Protein 2K1V (pdb70)

InterPro domains:
  IPR016179 Insulin-like [PF00049] (27-135)
  IPR016179 Insulin-like [SM00078] (26-135)
  IPR022353 Insulin, conserved site [PS00262] (121-135)
  IPR036438 Insulin-like superfamily [SSF56994] (14-135)
  IPR051777 Insulin-like_neuropeptide_ligands [PTHR20968] (1-135)

Nearest PDB structures (foldseek):
  4eww-assembly1_C  TM=5.861E-01  e=2.024E+00  Homo sapiens
  1hit-assembly1_A  TM=4.797E-01  e=1.492E+00  Homo sapiens
  2ao9-assembly1_I  TM=4.145E-01  e=7.964E+00  Bacillus cereus ATCC 14579
  2ao9-assembly1_D  TM=3.898E-01  e=8.594E+00  Bacillus cereus ATCC 14579
  4eww-assembly1_C  TM=4.796E-01  e=2.455E+00  Homo sapiens

Organism: Homo sapiens (NCBI:txid9606)

Sequence (47 aa):
RAAPYGVRLCGREFIRAVIFTCGGSRWDLQTLCCTDGCSMTDLSALCRAAPYGVRLCGREFIRAVIFTCGGSRWDLQTLCCTDGCSMTDLSALCRAAPYGVRLCGREFIRAVIFTCGGSRWDLQTLCCTDGCSMTDLSALCRAAPYGVRLCGREFIRAVIFTCGGSRWDLQTLCCTDGCSMTDLSALCRAAPYGVRLCGREFIRAVIFTCGGSRWDLQTLCCTDGCSMTDLSALCRAAPYGVRLCGREFIRAVIFTCGGSRWDLQTLCCTDGCSMTDLSALCRAAPYGVRLCGREFIRAVIFTCGGSRWDLQTLCCTDGCSMTDLSALCRAAPYGVRLCGREFIRAVIFTCGGSRWDLQTLCCTDGCSMTDLSALCRAAPYGVRLCGREFIRAVIFTCGGSRWDLQTLCCTDGCSMTDLSALCRAAPYGVRLCGREFIRAVIFTCGGSRWDLQTLCCTDGCSMTDLSALCRAAPYGVRLCGREFIRAVIFTCGGSRWDLQTLCCTDGCSMTDLSALCRAAPYGVRLCGREFIRAVIFTCGGSRWDLQTLCCTDGCSMTDLSALCRAAPYGVRLCGREFIRAVIFTCGGSRWDLQTLCCTDGCSMTDLSALCRAAPYGVRLCGREFIRAVIFTCGGSRWDLQTLCCTDGCSMTDLSALCRAAPYGVRLCGREFIRAVIFTCGGSRWDLQTLCCTDGCSMTDLSALCRAAPYGVRLCGREFIRAVIFTCGGSRWDLQTLCCTDGCSMTDLSALCRAAPYGVRLCGREFIRAVIFTCGGSRWDLQTLCCTDGCSMTDLSALCRAAPYGVRLCGREFIRAVIFTCGGSRWDLQTLCCTDGCSMTDLSALCRAAPYGVRLCGREFIRAVIFTCGGSRWDLQTLCCTDGCSMTDLSALCRAAPYGVRLCGREFIRAVIFTCGGSRWDLQTLCCTDGCSMTDLSALC

GO terms:
  GO:0005576 extracellular region (C, TAS)
  GO:0005515 protein binding (F, IPI)

Secondary structure (DSSP, 8-state):
--SHHHHHT-B-HHHHTTT-/--SS--B---HHHHHHHHHHHHTSS--

Foldseek 3Di:
DPDPDDDDADDPRVVVVVCVVVVHDDD/DAVVCCVPPRHDPVNVVVVD

Solvent-accessible surface area: 3229 Å² total

Structure (mmCIF, N/CA/C/O backbone):
data_2K1V
#
_entry.id   2K1V
#
_cell.length_a   1.000
_cell.length_b   1.000
_cell.length_c   1.000
_cell.angle_alpha   90.00
_cell.angle_beta   90.00
_cell.angle_gamma   90.00
#
_symmetry.space_group_name_H-M   'P 1'
#
loop_
_entity.id
_entity.type
_entity.pdbx_description
1 polymer Relaxin-3
2 polymer 'Insulin-like peptide INSL5'
#
loop_
_atom_site.group_PDB
_atom_site.id
_atom_site.type_symbol
_atom_site.label_atom_id
_atom_site.label_alt_id
_atom_site.label_comp_id
_atom_site.label_asym_id
_atom_site.label_entity_id
_atom_site.label_seq_id
_atom_site.pdbx_PDB_ins_code
_atom_site.Cartn_x
_atom_site.Cartn_y
_atom_site.Cartn_z
_atom_site.occupancy
_atom_site.B_iso_or_equiv
_atom_site.auth_seq_id
_atom_site.auth_comp_id
_atom_site.auth_asym_id
_atom_site.auth_atom_id
_atom_site.pdbx_PDB_model_num
ATOM 1 N N . ARG A 1 1 ? 1.216 -5.963 -6.768 1.00 0.00 1 ARG B N 1
ATOM 2 C CA . ARG A 1 1 ? 1.230 -7.419 -6.504 1.00 0.00 1 ARG B CA 1
ATOM 3 C C . ARG A 1 1 ? 2.496 -8.075 -7.045 1.00 0.00 1 ARG B C 1
ATOM 4 O O . ARG A 1 1 ? 2.431 -9.123 -7.689 1.00 0.00 1 ARG B O 1
ATOM 27 N N . ALA A 1 2 ? 3.645 -7.468 -6.775 1.00 0.00 2 ALA B N 1
ATOM 28 C CA . ALA A 1 2 ? 4.914 -8.014 -7.228 1.00 0.00 2 ALA B CA 1
ATOM 29 C C . ALA A 1 2 ? 5.405 -9.076 -6.254 1.00 0.00 2 ALA B C 1
ATOM 30 O O . ALA A 1 2 ? 5.840 -10.155 -6.654 1.00 0.00 2 ALA B O 1
ATOM 37 N N . ALA A 1 3 ? 5.324 -8.759 -4.969 1.00 0.00 3 ALA B N 1
ATOM 38 C CA . ALA A 1 3 ? 5.748 -9.679 -3.927 1.00 0.00 3 ALA B CA 1
ATOM 39 C C . ALA A 1 3 ? 4.633 -10.665 -3.582 1.00 0.00 3 ALA B C 1
ATOM 40 O O . ALA A 1 3 ? 3.449 -10.318 -3.619 1.00 0.00 3 ALA B O 1
ATOM 47 N N . PRO A 1 4 ? 4.999 -11.918 -3.257 1.00 0.00 4 PRO B N 1
ATOM 48 C CA . PRO A 1 4 ? 4.035 -12.975 -2.916 1.00 0.00 4 PRO B CA 1
ATOM 49 C C . PRO A 1 4 ? 3.102 -12.585 -1.770 1.00 0.00 4 PRO B C 1
ATOM 50 O O . PRO A 1 4 ? 1.897 -12.835 -1.821 1.00 0.00 4 PRO B O 1
ATOM 61 N N . TYR A 1 5 ? 3.666 -11.977 -0.738 1.00 0.00 5 TYR B N 1
ATOM 62 C CA . TYR A 1 5 ? 2.886 -11.556 0.420 1.00 0.00 5 TYR B CA 1
ATOM 63 C C . TYR A 1 5 ? 2.003 -10.362 0.059 1.00 0.00 5 TYR B C 1
ATOM 64 O O . TYR A 1 5 ? 2.382 -9.522 -0.760 1.00 0.00 5 TYR B O 1
ATOM 82 N N . GLY A 1 6 ? 0.831 -10.292 0.669 1.00 0.00 6 GLY B N 1
ATOM 83 C CA . GLY A 1 6 ? -0.085 -9.203 0.402 1.00 0.00 6 GLY B CA 1
ATOM 84 C C . GLY A 1 6 ? -0.962 -8.912 1.598 1.00 0.00 6 GLY B C 1
ATOM 85 O O . GLY A 1 6 ? -1.355 -9.830 2.316 1.00 0.00 6 GLY B O 1
ATOM 89 N N . VAL A 1 7 ? -1.254 -7.642 1.825 1.00 0.00 7 VAL B N 1
ATOM 90 C CA . VAL A 1 7 ? -2.080 -7.241 2.952 1.00 0.00 7 VAL B CA 1
ATOM 91 C C . VAL A 1 7 ? -3.245 -6.374 2.486 1.00 0.00 7 VAL B C 1
ATOM 92 O O . VAL A 1 7 ? -3.098 -5.557 1.575 1.00 0.00 7 VAL B O 1
ATOM 105 N N . ARG A 1 8 ? -4.397 -6.569 3.110 1.00 0.0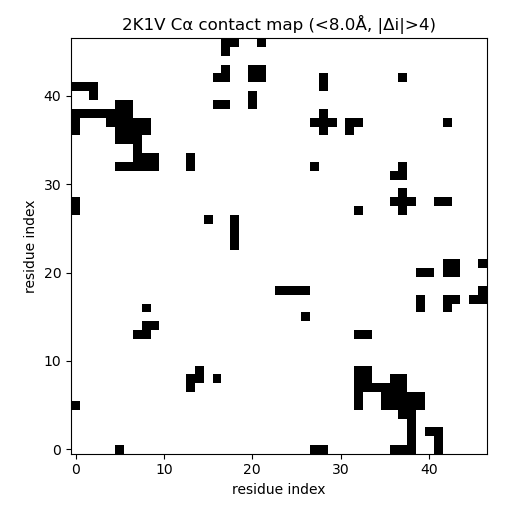0 8 ARG B N 1
ATOM 106 C CA . ARG A 1 8 ? -5.595 -5.812 2.771 1.00 0.00 8 ARG B CA 1
ATOM 107 C C . ARG A 1 8 ? -5.471 -4.384 3.277 1.00 0.00 8 ARG B C 1
ATOM 108 O O . ARG A 1 8 ? -5.440 -4.149 4.485 1.00 0.00 8 ARG B O 1
ATOM 129 N N . LEU A 1 9 ? -5.403 -3.437 2.360 1.00 0.00 9 LEU B N 1
ATOM 130 C CA . LEU A 1 9 ? -5.283 -2.034 2.724 1.00 0.00 9 LEU B CA 1
ATOM 131 C C . LEU A 1 9 ? -6.357 -1.225 2.016 1.00 0.00 9 LEU B C 1
ATOM 132 O O . LEU A 1 9 ? -6.566 -1.377 0.812 1.00 0.00 9 LEU B O 1
ATOM 148 N N . CYS A 1 10 ? -7.046 -0.375 2.762 1.00 0.00 10 CYS B N 1
ATOM 149 C CA . CYS A 1 10 ? -8.109 0.439 2.196 1.00 0.00 10 CYS B CA 1
ATOM 150 C C . CYS A 1 10 ? -8.116 1.836 2.812 1.00 0.00 10 CYS B C 1
ATOM 151 O O . CYS A 1 10 ? -7.710 2.020 3.960 1.00 0.00 10 CYS B O 1
ATOM 158 N N . GLY A 1 11 ? -8.588 2.807 2.038 1.00 0.00 11 GLY B N 1
ATOM 159 C CA . GLY A 1 11 ? -8.677 4.182 2.497 1.00 0.00 11 GLY B CA 1
ATOM 160 C C . GLY A 1 11 ? -7.387 4.746 3.066 1.00 0.00 11 GLY B C 1
ATOM 161 O O . GLY A 1 11 ? -6.315 4.612 2.472 1.00 0.00 11 GLY B O 1
ATOM 165 N N . ARG A 1 12 ? -7.512 5.389 4.221 1.00 0.00 12 ARG B N 1
ATOM 166 C CA . ARG A 1 12 ? -6.378 6.009 4.901 1.00 0.00 12 ARG B CA 1
ATOM 167 C C . ARG A 1 12 ? -5.395 4.961 5.399 1.00 0.00 12 ARG B C 1
ATOM 168 O O . ARG A 1 12 ? -4.195 5.223 5.484 1.00 0.00 12 ARG B O 1
ATOM 189 N N . GLU A 1 13 ? -5.903 3.782 5.728 1.00 0.00 13 GLU B N 1
ATOM 190 C CA . GLU A 1 13 ? -5.073 2.698 6.219 1.00 0.00 13 GLU B CA 1
ATOM 191 C C . GLU A 1 13 ? -4.099 2.280 5.131 1.00 0.00 13 GLU B C 1
ATOM 192 O O . GLU A 1 13 ? -2.916 2.045 5.384 1.00 0.00 13 GLU B O 1
ATOM 204 N N . PHE A 1 14 ? -4.613 2.235 3.911 1.00 0.00 14 PHE B N 1
ATOM 205 C CA . PHE A 1 14 ? -3.820 1.892 2.746 1.00 0.00 14 PHE B CA 1
ATOM 206 C C . PHE A 1 14 ? -2.694 2.902 2.565 1.00 0.00 14 PHE B C 1
ATOM 207 O O . PHE A 1 14 ? -1.524 2.537 2.448 1.00 0.00 14 PHE B O 1
ATOM 224 N N . ILE A 1 15 ? -3.065 4.174 2.549 1.00 0.00 15 ILE B N 1
ATOM 225 C CA . ILE A 1 15 ? -2.108 5.256 2.378 1.00 0.00 15 ILE B CA 1
ATOM 226 C C . ILE A 1 15 ? -1.088 5.280 3.514 1.00 0.00 15 ILE B C 1
ATOM 227 O O . ILE A 1 15 ? 0.102 5.508 3.287 1.00 0.00 15 ILE B O 1
ATOM 243 N N . ARG A 1 16 ? -1.548 5.032 4.736 1.00 0.00 16 ARG B N 1
ATOM 244 C CA . ARG A 1 16 ? -0.654 5.024 5.883 1.00 0.00 16 ARG B CA 1
ATOM 245 C C . ARG A 1 16 ? 0.377 3.911 5.771 1.00 0.00 16 ARG B C 1
ATOM 246 O O . ARG A 1 16 ? 1.538 4.112 6.107 1.00 0.00 16 ARG B O 1
ATOM 267 N N . ALA A 1 17 ? -0.040 2.751 5.281 1.00 0.00 17 ALA B N 1
ATOM 268 C CA . ALA A 1 17 ? 0.871 1.622 5.111 1.00 0.00 17 ALA B CA 1
ATOM 269 C C . ALA A 1 17 ? 1.949 1.949 4.079 1.00 0.00 17 ALA B C 1
ATOM 270 O O . ALA A 1 17 ? 3.103 1.537 4.219 1.00 0.00 17 ALA B O 1
ATOM 277 N N . VAL A 1 18 ? 1.572 2.715 3.059 1.00 0.00 18 VAL B N 1
ATOM 278 C CA . VAL A 1 18 ? 2.507 3.125 2.018 1.00 0.00 18 VAL B CA 1
ATOM 279 C C . VAL A 1 18 ? 3.558 4.031 2.625 1.00 0.00 18 VAL B C 1
ATOM 280 O O . VAL A 1 18 ? 4.754 3.885 2.380 1.00 0.00 18 VAL B O 1
ATOM 293 N N . ILE A 1 19 ? 3.089 4.960 3.437 1.00 0.00 19 ILE B N 1
ATOM 294 C CA . ILE A 1 19 ? 3.966 5.903 4.108 1.00 0.00 19 ILE B CA 1
ATOM 295 C C . ILE A 1 19 ? 4.792 5.193 5.172 1.00 0.00 19 ILE B C 1
ATOM 296 O O . ILE A 1 19 ? 5.958 5.524 5.389 1.00 0.00 19 ILE B O 1
ATOM 312 N N . PHE A 1 20 ? 4.191 4.188 5.797 1.00 0.00 20 PHE B N 1
ATOM 313 C CA . PHE A 1 20 ? 4.876 3.385 6.801 1.00 0.00 20 PHE B CA 1
ATOM 314 C C . PHE A 1 20 ? 6.093 2.741 6.160 1.00 0.00 20 PHE B C 1
ATOM 315 O O . PHE A 1 20 ? 7.198 2.789 6.699 1.00 0.00 20 PHE B O 1
ATOM 332 N N . THR A 1 21 ? 5.871 2.173 4.982 1.00 0.00 21 THR B N 1
ATOM 333 C CA . THR A 1 21 ? 6.927 1.539 4.214 1.00 0.00 21 THR B CA 1
ATOM 334 C C . THR A 1 21 ? 7.918 2.596 3.720 1.00 0.00 21 THR B C 1
ATOM 335 O O . THR A 1 21 ? 9.123 2.361 3.654 1.00 0.00 21 THR B O 1
ATOM 346 N N . CYS A 1 22 ? 7.381 3.767 3.387 1.00 0.00 22 CYS B N 1
ATOM 347 C CA . CYS A 1 22 ? 8.176 4.892 2.906 1.00 0.00 22 CYS B CA 1
ATOM 348 C C . CYS A 1 22 ? 9.133 5.380 3.993 1.00 0.00 22 CYS B C 1
ATOM 349 O O . CYS A 1 22 ? 10.175 5.966 3.706 1.00 0.00 22 CYS B O 1
ATOM 356 N N . GLY A 1 23 ? 8.762 5.135 5.245 1.00 0.00 23 GLY B N 1
ATOM 357 C CA . GLY A 1 23 ? 9.581 5.548 6.366 1.00 0.00 23 GLY B CA 1
ATOM 358 C C . GLY A 1 23 ? 9.212 6.926 6.880 1.00 0.00 23 GLY B C 1
ATOM 359 O O . GLY A 1 23 ? 10.068 7.661 7.366 1.00 0.00 23 GLY B O 1
ATOM 363 N N . GLY A 1 24 ? 7.926 7.267 6.786 1.00 0.00 24 GLY B N 1
ATOM 364 C CA . GLY A 1 24 ? 7.458 8.561 7.261 1.00 0.00 24 GLY B CA 1
ATOM 365 C C . GLY A 1 24 ? 8.081 9.721 6.507 1.00 0.00 24 GLY B C 1
ATOM 366 O O . GLY A 1 24 ? 8.694 10.599 7.107 1.00 0.00 24 GLY B O 1
ATOM 370 N N . SER A 1 25 ? 7.931 9.708 5.190 1.00 0.00 25 SER B N 1
ATOM 371 C CA . SER A 1 25 ? 8.493 10.747 4.336 1.00 0.00 25 SER B CA 1
ATOM 372 C C . SER A 1 25 ? 7.957 12.140 4.684 1.00 0.00 25 SER B C 1
ATOM 373 O O . SER A 1 25 ? 8.733 13.081 4.854 1.00 0.00 25 SER B O 1
ATOM 381 N N . ARG A 1 26 ? 6.634 12.271 4.777 1.00 0.00 26 ARG B N 1
ATOM 382 C CA . ARG A 1 26 ? 6.012 13.560 5.093 1.00 0.00 26 ARG B CA 1
ATOM 383 C C . ARG A 1 26 ? 4.506 13.423 5.291 1.00 0.00 26 ARG B C 1
ATOM 384 O O . ARG A 1 26 ? 3.722 14.197 4.733 1.00 0.00 26 ARG B O 1
ATOM 405 N N . TRP A 1 27 ? 4.100 12.451 6.083 1.00 0.00 27 TRP B N 1
ATOM 406 C CA . TRP A 1 27 ? 2.685 12.231 6.349 1.00 0.00 27 TRP B CA 1
ATOM 407 C C . TRP A 1 27 ? 2.471 11.938 7.825 1.00 0.00 27 TRP B C 1
ATOM 408 O O . TRP A 1 27 ? 1.557 12.534 8.427 1.00 0.00 27 TRP B O 1
ATOM 444 N N . ASP B 2 2 ? -3.477 -2.761 -9.608 1.00 0.00 5 ASP A N 1
ATOM 445 C CA . ASP B 2 2 ? -3.270 -3.896 -8.726 1.00 0.00 5 ASP A CA 1
ATOM 446 C C . ASP B 2 2 ? -2.648 -3.441 -7.407 1.00 0.00 5 ASP A C 1
ATOM 447 O O . ASP B 2 2 ? -2.887 -4.028 -6.353 1.00 0.00 5 ASP A O 1
ATOM 456 N N . LEU B 2 3 ? -1.843 -2.395 -7.480 1.00 0.00 6 LEU A N 1
ATOM 457 C CA . LEU B 2 3 ? -1.172 -1.858 -6.308 1.00 0.00 6 LEU A CA 1
ATOM 458 C C . LEU B 2 3 ? -2.144 -1.110 -5.391 1.00 0.00 6 LEU A C 1
ATOM 459 O O . LEU B 2 3 ? -2.195 -1.372 -4.195 1.00 0.00 6 LEU A O 1
ATOM 475 N N . GLN B 2 4 ? -2.897 -0.172 -5.947 1.00 0.00 7 GLN A N 1
ATOM 476 C CA . GLN B 2 4 ? -3.841 0.613 -5.152 1.00 0.00 7 GLN A CA 1
ATOM 477 C C . GLN B 2 4 ? -5.223 -0.038 -5.093 1.00 0.00 7 GLN A C 1
ATOM 478 O O . GLN B 2 4 ? -5.715 -0.402 -4.027 1.00 0.00 7 GLN A O 1
ATOM 492 N N . THR B 2 5 ? -5.835 -0.151 -6.258 1.00 0.00 8 THR A N 1
ATOM 493 C CA . THR B 2 5 ? -7.169 -0.714 -6.418 1.00 0.00 8 THR A CA 1
ATOM 494 C C . THR B 2 5 ? -7.304 -2.133 -5.851 1.00 0.00 8 THR A C 1
ATOM 495 O O . THR B 2 5 ? -8.166 -2.404 -5.013 1.00 0.00 8 THR A O 1
ATOM 506 N N . LEU B 2 6 ? -6.472 -3.037 -6.342 1.00 0.00 9 LEU A N 1
ATOM 507 C CA . LEU B 2 6 ? -6.515 -4.436 -5.936 1.00 0.00 9 LEU A CA 1
ATOM 508 C C . LEU B 2 6 ? -6.060 -4.651 -4.494 1.00 0.00 9 LEU A C 1
ATOM 509 O O . LEU B 2 6 ? -6.291 -5.714 -3.930 1.00 0.00 9 LEU A O 1
ATOM 525 N N . CYS B 2 7 ? -5.418 -3.660 -3.899 1.00 0.00 10 CYS A N 1
ATOM 526 C CA . CYS B 2 7 ? -4.943 -3.796 -2.523 1.00 0.00 10 CYS A CA 1
ATOM 527 C C . CYS B 2 7 ? -6.104 -3.957 -1.545 1.00 0.00 10 CYS A C 1
ATOM 528 O O . CYS B 2 7 ? -6.021 -4.720 -0.580 1.00 0.00 10 CYS A O 1
ATOM 535 N N . CYS B 2 8 ? -7.183 -3.233 -1.789 1.00 0.00 11 CYS A N 1
ATOM 536 C CA . CYS B 2 8 ? -8.345 -3.298 -0.919 1.00 0.00 11 CYS A CA 1
ATOM 537 C C . CYS B 2 8 ? -9.118 -4.598 -1.144 1.00 0.00 11 CYS A C 1
ATOM 538 O O . CYS B 2 8 ? -9.728 -5.137 -0.221 1.00 0.00 11 CYS A O 1
ATOM 545 N N . THR B 2 9 ? -9.096 -5.093 -2.375 1.00 0.00 12 THR A N 1
ATOM 546 C CA . THR B 2 9 ? -9.803 -6.321 -2.719 1.00 0.00 12 THR A CA 1
ATOM 547 C C . THR B 2 9 ? -8.990 -7.574 -2.374 1.00 0.00 12 THR A C 1
ATOM 548 O O . THR B 2 9 ? -9.452 -8.436 -1.628 1.00 0.00 12 THR A O 1
ATOM 559 N N . ASP B 2 10 ? -7.789 -7.668 -2.931 1.00 0.00 13 ASP A N 1
ATOM 560 C CA . ASP B 2 10 ? -6.911 -8.814 -2.709 1.00 0.00 13 ASP A CA 1
ATOM 561 C C . ASP B 2 10 ? -5.796 -8.477 -1.721 1.00 0.00 13 ASP A C 1
ATOM 562 O O . ASP B 2 10 ? -5.681 -9.101 -0.665 1.00 0.00 13 ASP A O 1
ATOM 571 N N . GLY B 2 11 ? -4.981 -7.488 -2.056 1.00 0.00 14 GLY A N 1
ATOM 572 C CA . GLY B 2 11 ? -3.902 -7.104 -1.173 1.00 0.00 14 GLY A CA 1
ATOM 573 C C . GLY B 2 11 ? -2.664 -6.663 -1.922 1.00 0.00 14 GLY A C 1
ATOM 574 O O . GLY B 2 11 ? -2.317 -7.230 -2.957 1.00 0.00 14 GLY A O 1
ATOM 578 N N . CYS B 2 12 ? -1.991 -5.655 -1.402 1.00 0.00 15 CYS A N 1
ATOM 579 C CA . CYS B 2 12 ? -0.783 -5.148 -2.026 1.00 0.00 15 CYS A CA 1
ATOM 580 C C . CYS B 2 12 ? 0.401 -5.325 -1.095 1.00 0.00 15 CYS A C 1
ATOM 581 O O . CYS B 2 12 ? 0.270 -5.236 0.126 1.00 0.00 15 CYS A O 1
ATOM 588 N N . SER B 2 13 ? 1.552 -5.600 -1.676 1.00 0.00 16 SER A N 1
ATOM 589 C CA . SER B 2 13 ? 2.762 -5.804 -0.914 1.00 0.00 16 SER A CA 1
ATOM 590 C C . SER B 2 13 ? 3.338 -4.462 -0.473 1.00 0.00 16 SER A C 1
ATOM 591 O O . SER B 2 13 ? 3.292 -3.488 -1.225 1.00 0.00 16 SER A O 1
ATOM 599 N N . MET B 2 14 ? 3.879 -4.413 0.742 1.00 0.00 17 MET A N 1
ATOM 600 C CA . MET B 2 14 ? 4.465 -3.183 1.271 1.00 0.00 17 MET A CA 1
ATOM 601 C C . MET B 2 14 ? 5.594 -2.706 0.365 1.00 0.00 17 MET A C 1
ATOM 602 O O . MET B 2 14 ? 5.734 -1.514 0.109 1.00 0.00 17 MET A O 1
ATOM 616 N N . THR B 2 15 ? 6.377 -3.653 -0.138 1.00 0.00 18 THR A N 1
ATOM 617 C CA . THR B 2 15 ? 7.480 -3.346 -1.038 1.00 0.00 18 THR A CA 1
ATOM 618 C C . THR B 2 15 ? 6.970 -2.599 -2.275 1.00 0.00 18 THR A C 1
ATOM 619 O O . THR B 2 15 ? 7.595 -1.641 -2.736 1.00 0.00 18 THR A O 1
ATOM 630 N N . ASP B 2 16 ? 5.825 -3.042 -2.786 1.00 0.00 19 ASP A N 1
ATOM 631 C CA . ASP B 2 16 ? 5.198 -2.432 -3.956 1.00 0.00 19 ASP A CA 1
ATOM 632 C C . ASP B 2 16 ? 4.798 -0.988 -3.665 1.00 0.00 19 ASP A C 1
ATOM 633 O O . ASP B 2 16 ? 4.919 -0.109 -4.519 1.00 0.00 19 ASP A O 1
ATOM 642 N N . LEU B 2 17 ? 4.301 -0.768 -2.451 1.00 0.00 20 LEU A N 1
ATOM 643 C CA . LEU B 2 17 ? 3.842 0.547 -2.000 1.00 0.00 20 LEU A CA 1
ATOM 644 C C . LEU B 2 17 ? 4.912 1.625 -2.153 1.00 0.00 20 LEU A C 1
ATOM 645 O O . LEU B 2 17 ? 4.591 2.795 -2.372 1.00 0.00 20 LEU A O 1
ATOM 661 N N . SER B 2 18 ? 6.171 1.230 -2.024 1.00 0.00 21 SER A N 1
ATOM 662 C CA . SER B 2 18 ? 7.295 2.155 -2.133 1.00 0.00 21 SER A CA 1
ATOM 663 C C . SER B 2 18 ? 7.231 2.981 -3.421 1.00 0.00 21 SER A C 1
ATOM 664 O O . SER B 2 18 ? 7.648 4.138 -3.444 1.00 0.00 21 SER A O 1
ATOM 672 N N . ALA B 2 19 ? 6.708 2.375 -4.485 1.00 0.00 22 ALA A N 1
ATOM 673 C CA . ALA B 2 19 ? 6.591 3.044 -5.777 1.00 0.00 22 ALA A CA 1
ATOM 67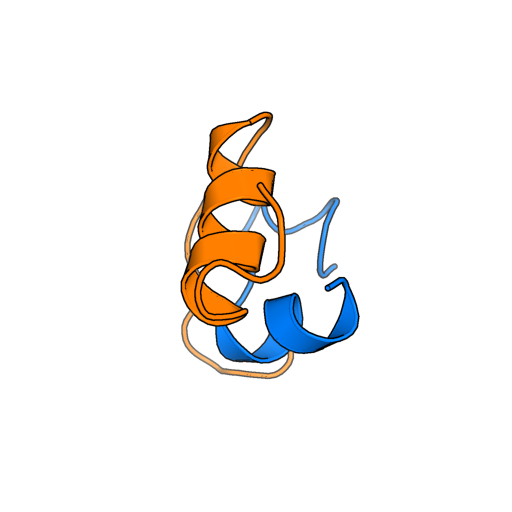4 C C . ALA B 2 19 ? 5.640 4.240 -5.723 1.00 0.00 22 ALA A C 1
ATOM 675 O O . ALA B 2 19 ? 5.873 5.253 -6.380 1.00 0.00 22 ALA A O 1
ATOM 682 N N . LEU B 2 20 ? 4.567 4.115 -4.949 1.00 0.00 23 LEU A N 1
ATOM 683 C CA . LEU B 2 20 ? 3.582 5.187 -4.824 1.00 0.00 23 LEU A CA 1
ATOM 684 C C . LEU B 2 20 ? 4.152 6.388 -4.077 1.00 0.00 23 LEU A C 1
ATOM 685 O O . LEU B 2 20 ? 3.893 7.533 -4.438 1.00 0.00 23 LEU A O 1
ATOM 701 N N . CYS B 2 21 ? 4.922 6.122 -3.034 1.00 0.00 24 CYS A N 1
ATOM 702 C CA . CYS B 2 21 ? 5.522 7.191 -2.241 1.00 0.00 24 CYS A CA 1
ATOM 703 C C . CYS B 2 21 ? 6.795 7.707 -2.912 1.00 0.00 24 CYS A C 1
ATOM 704 O O . CYS B 2 21 ? 7.304 8.774 -2.567 1.00 0.00 24 CYS A O 1
ATOM 714 N N . ARG A 1 1 ? 1.609 -4.948 -8.071 1.00 0.00 1 ARG B N 2
ATOM 715 C CA . ARG A 1 1 ? 2.118 -5.909 -7.075 1.00 0.00 1 ARG B CA 2
ATOM 716 C C . ARG A 1 1 ? 3.442 -6.491 -7.546 1.00 0.00 1 ARG B C 2
ATOM 717 O O . ARG A 1 1 ? 3.538 -6.992 -8.664 1.00 0.00 1 ARG B O 2
ATOM 740 N N . ALA A 1 2 ? 4.459 -6.422 -6.698 1.00 0.00 2 ALA B N 2
ATOM 741 C CA . ALA A 1 2 ? 5.771 -6.951 -7.036 1.00 0.00 2 ALA B CA 2
ATOM 742 C C . ALA A 1 2 ? 6.005 -8.264 -6.305 1.00 0.00 2 ALA B C 2
ATOM 743 O O . ALA A 1 2 ? 6.360 -9.274 -6.908 1.00 0.00 2 ALA B O 2
ATOM 750 N N . ALA A 1 3 ? 5.776 -8.242 -5.001 1.00 0.00 3 ALA B N 2
ATOM 751 C CA . ALA A 1 3 ? 5.932 -9.432 -4.180 1.00 0.00 3 ALA B CA 2
ATOM 752 C C . ALA A 1 3 ? 4.598 -10.168 -4.095 1.00 0.00 3 ALA B C 2
ATOM 753 O O . ALA A 1 3 ? 3.547 -9.543 -4.220 1.00 0.00 3 ALA B O 2
ATOM 760 N N . PRO A 1 4 ? 4.623 -11.506 -3.907 1.00 0.00 4 PRO B N 2
ATOM 761 C CA . PRO A 1 4 ? 3.423 -12.346 -3.834 1.00 0.00 4 PRO B CA 2
ATOM 762 C C . PRO A 1 4 ? 2.224 -11.707 -3.160 1.00 0.00 4 PRO B C 2
ATOM 763 O O . PRO A 1 4 ? 1.171 -11.542 -3.782 1.00 0.00 4 PRO B O 2
ATOM 774 N N . TYR A 1 5 ? 2.375 -11.378 -1.885 1.00 0.00 5 TYR B N 2
ATOM 775 C CA . TYR A 1 5 ? 1.289 -10.798 -1.124 1.00 0.00 5 TYR B CA 2
ATOM 776 C C . TYR A 1 5 ? 1.757 -10.412 0.275 1.00 0.00 5 TYR B C 2
ATOM 777 O O . TYR A 1 5 ? 2.657 -11.041 0.829 1.00 0.00 5 TYR B O 2
ATOM 795 N N . GLY A 1 6 ? 1.140 -9.379 0.835 1.00 0.00 6 GLY B N 2
ATOM 796 C CA . GLY A 1 6 ? 1.490 -8.927 2.161 1.00 0.00 6 GLY B CA 2
ATOM 797 C C . GLY A 1 6 ? 0.270 -8.741 3.045 1.00 0.00 6 GLY B C 2
ATOM 798 O O . GLY A 1 6 ? 0.170 -9.361 4.101 1.00 0.00 6 GLY B O 2
ATOM 802 N N . VAL A 1 7 ? -0.660 -7.881 2.622 1.00 0.00 7 VAL B N 2
ATOM 803 C CA . VAL A 1 7 ? -1.868 -7.620 3.407 1.00 0.00 7 VAL B CA 2
ATOM 804 C C . VAL A 1 7 ? -2.849 -6.714 2.646 1.00 0.00 7 VAL B C 2
ATOM 805 O O . VAL A 1 7 ? -2.450 -5.964 1.751 1.00 0.00 7 VAL B O 2
ATOM 818 N N . ARG A 1 8 ? -4.129 -6.785 3.021 1.00 0.00 8 ARG B N 2
ATOM 819 C CA . ARG A 1 8 ? -5.167 -5.953 2.413 1.00 0.00 8 ARG B CA 2
ATOM 820 C C . ARG A 1 8 ? -5.176 -4.595 3.094 1.00 0.00 8 ARG B C 2
ATOM 821 O O . ARG A 1 8 ? -5.196 -4.520 4.321 1.00 0.00 8 ARG B O 2
ATOM 842 N N . LEU A 1 9 ? -5.160 -3.531 2.310 1.00 0.00 9 LEU B N 2
ATOM 843 C CA . LEU A 1 9 ? -5.156 -2.183 2.861 1.00 0.00 9 LEU B CA 2
ATOM 844 C C . LEU A 1 9 ? -6.121 -1.293 2.087 1.00 0.00 9 LEU B C 2
ATOM 845 O O . LEU A 1 9 ? -6.177 -1.350 0.860 1.00 0.00 9 LEU B O 2
ATOM 861 N N . CYS A 1 10 ? -6.891 -0.483 2.806 1.00 0.00 10 CYS B N 2
ATOM 862 C CA . CYS A 1 10 ? -7.865 0.397 2.172 1.00 0.00 10 CYS B CA 2
ATOM 863 C C . CYS A 1 10 ? -7.889 1.776 2.831 1.00 0.00 10 CYS B C 2
ATOM 864 O O . CYS A 1 10 ? -7.317 1.979 3.905 1.00 0.00 10 CYS B O 2
ATOM 871 N N . GLY A 1 11 ? -8.567 2.711 2.170 1.00 0.00 11 GLY B N 2
ATOM 872 C CA . GLY A 1 11 ? -8.699 4.069 2.673 1.00 0.00 11 GLY B CA 2
ATOM 873 C C . GLY A 1 11 ? -7.382 4.727 3.033 1.00 0.00 11 GLY B C 2
ATOM 874 O O . GLY A 1 11 ? -6.348 4.473 2.406 1.00 0.00 11 GLY B O 2
ATOM 878 N N . ARG A 1 12 ? -7.422 5.572 4.057 1.00 0.00 12 ARG B N 2
ATOM 879 C CA . ARG A 1 12 ? -6.234 6.274 4.512 1.00 0.00 12 ARG B CA 2
ATOM 880 C C . ARG A 1 12 ? -5.264 5.322 5.199 1.00 0.00 12 ARG B C 2
ATOM 881 O O . ARG A 1 12 ? -4.101 5.665 5.408 1.00 0.00 12 ARG B O 2
ATOM 902 N N . GLU A 1 13 ? -5.729 4.112 5.512 1.00 0.00 13 GLU B N 2
ATOM 903 C CA . GLU A 1 13 ? -4.874 3.113 6.133 1.00 0.00 13 GLU B CA 2
ATOM 904 C C . GLU A 1 13 ? -3.837 2.686 5.114 1.00 0.00 13 GLU B C 2
ATOM 905 O O . GLU A 1 13 ? -2.642 2.626 5.401 1.00 0.00 13 GLU B O 2
ATOM 917 N N . PHE A 1 14 ? -4.319 2.429 3.902 1.00 0.00 14 PHE B N 2
ATOM 918 C CA . PHE A 1 14 ? -3.463 2.044 2.798 1.00 0.00 14 PHE B CA 2
ATOM 919 C C . PHE A 1 14 ? -2.480 3.163 2.507 1.00 0.00 14 PHE B C 2
ATOM 920 O O . PHE A 1 14 ? -1.278 2.932 2.386 1.00 0.00 14 PHE B O 2
ATOM 937 N N . ILE A 1 15 ? -3.004 4.380 2.413 1.00 0.00 15 ILE B N 2
ATOM 938 C CA . ILE A 1 15 ? -2.175 5.548 2.148 1.00 0.00 15 ILE B CA 2
ATOM 939 C C . ILE A 1 15 ? -1.100 5.707 3.223 1.00 0.00 15 ILE B C 2
ATOM 940 O O . ILE A 1 15 ? 0.068 5.906 2.907 1.00 0.00 15 ILE B O 2
ATOM 956 N N . ARG A 1 16 ? -1.489 5.603 4.490 1.00 0.00 16 ARG B N 2
ATOM 957 C CA . ARG A 1 16 ? -0.530 5.740 5.583 1.00 0.00 16 ARG B CA 2
ATOM 958 C C . ARG A 1 16 ? 0.510 4.629 5.522 1.00 0.00 16 ARG B C 2
ATOM 959 O O . ARG A 1 16 ? 1.692 4.862 5.765 1.00 0.00 16 ARG B O 2
ATOM 980 N N . ALA A 1 17 ? 0.063 3.424 5.189 1.00 0.00 17 ALA B N 2
ATOM 981 C CA . ALA A 1 17 ? 0.954 2.273 5.080 1.00 0.00 17 ALA B CA 2
ATOM 982 C C . ALA A 1 17 ? 1.996 2.497 3.988 1.00 0.00 17 ALA B C 2
ATOM 983 O O . ALA A 1 17 ? 3.142 2.065 4.116 1.00 0.00 17 ALA B O 2
ATOM 990 N N . VAL A 1 18 ? 1.603 3.208 2.931 1.00 0.00 18 VAL B N 2
ATOM 991 C CA . VAL A 1 18 ? 2.514 3.529 1.839 1.00 0.00 18 VAL B CA 2
ATOM 992 C C . VAL A 1 18 ? 3.627 4.396 2.390 1.00 0.00 18 VAL B C 2
ATOM 993 O O . VAL A 1 18 ? 4.809 4.196 2.103 1.00 0.00 18 VAL B O 2
ATOM 1006 N N . ILE A 1 19 ? 3.222 5.342 3.219 1.00 0.00 19 ILE B N 2
ATOM 1007 C CA . ILE A 1 19 ? 4.143 6.249 3.876 1.00 0.00 19 ILE B CA 2
ATOM 1008 C C . ILE A 1 19 ? 5.039 5.464 4.834 1.00 0.00 19 ILE B C 2
ATOM 1009 O O . ILE A 1 19 ? 6.258 5.642 4.852 1.00 0.00 19 ILE B O 2
ATOM 1025 N N . PHE A 1 20 ? 4.408 4.586 5.608 1.00 0.00 20 PHE B N 2
ATOM 1026 C CA . PHE A 1 20 ? 5.099 3.736 6.575 1.00 0.00 20 PHE B CA 2
ATOM 1027 C C . PHE A 1 20 ? 6.189 2.917 5.904 1.00 0.00 20 PHE B C 2
ATOM 1028 O O . PHE A 1 20 ? 7.335 2.907 6.345 1.00 0.00 20 PHE B O 2
ATOM 1045 N N . THR A 1 21 ? 5.810 2.233 4.838 1.00 0.00 21 THR B N 2
ATOM 1046 C CA . THR A 1 21 ? 6.730 1.397 4.089 1.00 0.00 21 THR B CA 2
ATOM 1047 C C . THR A 1 21 ? 7.821 2.238 3.429 1.00 0.00 21 THR B C 2
ATOM 1048 O O . THR A 1 21 ? 8.956 1.790 3.257 1.00 0.00 21 THR B O 2
ATOM 1059 N N . CYS A 1 22 ? 7.467 3.459 3.060 1.00 0.00 22 CYS B N 2
ATOM 1060 C CA . CYS A 1 22 ? 8.399 4.373 2.419 1.00 0.00 22 CYS B CA 2
ATOM 1061 C C . CYS A 1 22 ? 9.467 4.842 3.406 1.00 0.00 22 CYS B C 2
ATOM 1062 O O . CYS A 1 22 ? 10.642 4.940 3.060 1.00 0.00 22 CYS B O 2
ATOM 1069 N N . GLY A 1 23 ? 9.053 5.135 4.635 1.00 0.00 23 GLY B N 2
ATOM 1070 C CA . GLY A 1 23 ? 9.995 5.587 5.637 1.00 0.00 23 GLY B CA 2
ATOM 1071 C C . GLY A 1 23 ? 9.319 6.263 6.811 1.00 0.00 23 GLY B C 2
ATOM 1072 O O . GLY A 1 23 ? 9.747 6.109 7.952 1.00 0.00 23 GLY B O 2
ATOM 1076 N N . GLY A 1 24 ? 8.263 7.021 6.532 1.00 0.00 24 GLY B N 2
ATOM 1077 C CA . GLY A 1 24 ? 7.552 7.718 7.589 1.00 0.00 24 GLY B CA 2
ATOM 1078 C C . GLY A 1 24 ? 8.362 8.872 8.147 1.00 0.00 24 GLY B C 2
ATOM 1079 O O . GLY A 1 24 ? 8.640 8.929 9.343 1.00 0.00 24 GLY B O 2
ATOM 1083 N N . SER A 1 25 ? 8.754 9.788 7.272 1.00 0.00 25 SER B N 2
ATOM 1084 C CA . SER A 1 25 ? 9.547 10.945 7.674 1.00 0.00 25 SER B CA 2
ATOM 1085 C C . SER A 1 25 ? 9.259 12.135 6.765 1.00 0.00 25 SER B C 2
ATOM 1086 O O . SER A 1 25 ? 9.025 13.246 7.234 1.00 0.00 25 SER B O 2
ATOM 1094 N N . ARG A 1 26 ? 9.273 11.890 5.456 1.00 0.00 26 ARG B N 2
ATOM 1095 C CA . ARG A 1 26 ? 9.002 12.937 4.474 1.00 0.00 26 ARG B CA 2
ATOM 1096 C C . ARG A 1 26 ? 7.526 13.315 4.519 1.00 0.00 26 ARG B C 2
ATOM 1097 O O . ARG A 1 26 ? 7.138 14.420 4.144 1.00 0.00 26 ARG B O 2
ATOM 1118 N N . TRP A 1 27 ? 6.726 12.367 4.977 1.00 0.00 27 TRP B N 2
ATOM 1119 C CA . TRP A 1 27 ? 5.290 12.520 5.098 1.00 0.00 27 TRP B CA 2
ATOM 1120 C C . TRP A 1 27 ? 4.752 11.320 5.859 1.00 0.00 27 TRP B C 2
ATOM 1121 O O . TRP A 1 27 ? 3.515 11.185 5.999 1.00 0.00 27 TRP B O 2
ATOM 1157 N N . ASP B 2 2 ? -3.683 -1.362 -9.836 1.00 0.00 5 ASP A N 2
ATOM 1158 C CA . ASP B 2 2 ? -2.961 -2.488 -9.246 1.00 0.00 5 ASP A CA 2
ATOM 1159 C C . ASP B 2 2 ? -2.552 -2.190 -7.799 1.00 0.00 5 ASP A C 2
ATOM 1160 O O . ASP B 2 2 ? -2.431 -3.091 -6.974 1.00 0.00 5 ASP A O 2
ATOM 1169 N N . LEU B 2 3 ? -2.373 -0.917 -7.489 1.00 0.00 6 LEU A N 2
ATOM 1170 C CA . LEU B 2 3 ? -2.021 -0.516 -6.139 1.00 0.00 6 LEU A CA 2
ATOM 1171 C C . LEU B 2 3 ? -3.283 -0.222 -5.322 1.00 0.00 6 LEU A C 2
ATOM 1172 O O . LEU B 2 3 ? -3.851 -1.117 -4.709 1.00 0.00 6 LEU A O 2
ATOM 1188 N N . GLN B 2 4 ? -3.707 1.040 -5.320 1.00 0.00 7 GLN A N 2
ATOM 1189 C CA . GLN B 2 4 ? -4.887 1.490 -4.568 1.00 0.00 7 GLN A CA 2
ATOM 1190 C C . GLN B 2 4 ? -6.080 0.533 -4.673 1.00 0.00 7 GLN A C 2
ATOM 1191 O O . GLN B 2 4 ? -6.681 0.155 -3.665 1.00 0.00 7 GLN A O 2
ATOM 1205 N N . THR B 2 5 ? -6.429 0.179 -5.893 1.00 0.00 8 THR A N 2
ATOM 1206 C CA . THR B 2 5 ? -7.564 -0.698 -6.156 1.00 0.00 8 THR A CA 2
ATOM 1207 C C . THR B 2 5 ? -7.326 -2.147 -5.709 1.00 0.00 8 THR A C 2
ATOM 1208 O O . THR B 2 5 ? -8.075 -2.685 -4.889 1.00 0.00 8 THR A O 2
ATOM 1219 N N . LEU B 2 6 ? -6.312 -2.778 -6.280 1.00 0.00 9 LEU A N 2
ATOM 1220 C CA . LEU B 2 6 ? -6.004 -4.174 -5.993 1.00 0.00 9 LEU A CA 2
ATOM 1221 C C . LEU B 2 6 ? -5.661 -4.422 -4.531 1.00 0.00 9 LEU A C 2
ATOM 1222 O O . LEU B 2 6 ? -6.101 -5.415 -3.955 1.00 0.00 9 LEU A O 2
ATOM 1238 N N . CYS B 2 7 ? -4.882 -3.532 -3.941 1.00 0.00 10 CYS A N 2
ATOM 1239 C CA . CYS B 2 7 ? -4.475 -3.668 -2.540 1.00 0.00 10 CYS A CA 2
ATOM 1240 C C . CYS B 2 7 ? -5.676 -3.685 -1.596 1.00 0.00 10 CYS A C 2
ATOM 1241 O O . CYS B 2 7 ? -5.604 -4.246 -0.501 1.00 0.00 10 CYS A O 2
ATOM 1248 N N . CYS B 2 8 ? -6.772 -3.078 -2.013 1.00 0.00 11 CYS A N 2
ATOM 1249 C CA . CYS B 2 8 ? -7.968 -3.045 -1.188 1.00 0.00 11 CYS A CA 2
ATOM 1250 C C . CYS B 2 8 ? -8.821 -4.293 -1.427 1.00 0.00 11 CYS A C 2
ATOM 1251 O O . CYS B 2 8 ? -9.310 -4.912 -0.483 1.00 0.00 11 CYS A O 2
ATOM 1258 N N . THR B 2 9 ? -9.000 -4.655 -2.695 1.00 0.00 12 THR A N 2
ATOM 1259 C CA . THR B 2 9 ? -9.805 -5.816 -3.056 1.00 0.00 12 THR A CA 2
ATOM 1260 C C . THR B 2 9 ? -9.149 -7.131 -2.620 1.00 0.00 12 THR A C 2
ATOM 1261 O O . THR B 2 9 ? -9.761 -7.935 -1.910 1.00 0.00 12 THR A O 2
ATOM 1272 N N . ASP B 2 10 ? -7.913 -7.351 -3.048 1.00 0.00 13 ASP A N 2
ATOM 1273 C CA . ASP B 2 10 ? -7.195 -8.575 -2.701 1.00 0.00 13 ASP A CA 2
ATOM 1274 C C . ASP B 2 10 ? -5.997 -8.270 -1.816 1.00 0.00 13 ASP A C 2
ATOM 1275 O O . ASP B 2 10 ? -5.652 -9.039 -0.921 1.00 0.00 13 ASP A O 2
ATOM 1284 N N . GLY B 2 11 ? -5.366 -7.145 -2.064 1.00 0.00 14 GLY A N 2
ATOM 1285 C CA . GLY B 2 11 ? -4.221 -6.758 -1.281 1.00 0.00 14 GLY A CA 2
ATOM 1286 C C . GLY B 2 11 ? -2.968 -6.685 -2.111 1.00 0.00 14 GLY A C 2
ATOM 1287 O O . GLY B 2 11 ? -3.024 -6.694 -3.342 1.00 0.00 14 GLY A O 2
ATOM 1291 N N . CYS B 2 12 ? -1.841 -6.609 -1.436 1.00 0.00 15 CYS A N 2
ATOM 1292 C CA . CYS B 2 12 ? -0.549 -6.527 -2.089 1.00 0.00 15 CYS A CA 2
ATOM 1293 C C . CYS B 2 12 ? 0.533 -6.611 -1.033 1.00 0.00 15 CYS A C 2
ATOM 1294 O O . CYS B 2 12 ? 0.229 -6.619 0.162 1.00 0.00 15 CYS A O 2
ATOM 1301 N N . SER B 2 13 ? 1.781 -6.655 -1.454 1.00 0.00 16 SER A N 2
ATOM 1302 C CA . SER B 2 13 ? 2.876 -6.700 -0.514 1.00 0.00 16 SER A CA 2
ATOM 1303 C C . SER B 2 13 ? 3.129 -5.293 -0.019 1.00 0.00 16 SER A C 2
ATOM 1304 O O . SER B 2 13 ? 2.896 -4.335 -0.749 1.00 0.00 16 SER A O 2
ATOM 1312 N N . MET B 2 14 ? 3.589 -5.165 1.211 1.00 0.00 17 MET A N 2
ATOM 1313 C CA . MET B 2 14 ? 3.855 -3.850 1.771 1.00 0.00 17 MET A CA 2
ATOM 1314 C C . MET B 2 14 ? 4.869 -3.113 0.896 1.00 0.00 17 MET A C 2
ATOM 1315 O O . MET B 2 14 ? 4.782 -1.904 0.707 1.00 0.00 17 MET A O 2
ATOM 1329 N N . THR B 2 15 ? 5.818 -3.872 0.350 1.00 0.00 18 THR A N 2
ATOM 1330 C CA . THR B 2 15 ? 6.854 -3.330 -0.524 1.00 0.00 18 THR A CA 2
ATOM 1331 C C . THR B 2 15 ? 6.252 -2.699 -1.786 1.00 0.00 18 THR A C 2
ATOM 1332 O O . THR B 2 15 ? 6.797 -1.743 -2.335 1.00 0.00 18 THR A O 2
ATOM 1343 N N . ASP B 2 16 ? 5.124 -3.244 -2.233 1.00 0.00 19 ASP A N 2
ATOM 1344 C CA . ASP B 2 16 ? 4.435 -2.748 -3.424 1.00 0.00 19 ASP A CA 2
ATOM 1345 C C . ASP B 2 16 ? 4.037 -1.287 -3.237 1.00 0.00 19 ASP A C 2
ATOM 1346 O O . ASP B 2 16 ? 4.041 -0.496 -4.182 1.00 0.00 19 ASP A O 2
ATOM 1355 N N . LEU B 2 17 ? 3.680 -0.952 -2.004 1.00 0.00 20 LEU A N 2
ATOM 1356 C CA . LEU B 2 17 ? 3.253 0.396 -1.638 1.00 0.00 20 LEU A CA 2
ATOM 1357 C C . LEU B 2 17 ? 4.347 1.436 -1.867 1.00 0.00 20 LEU A C 2
ATOM 1358 O O . LEU B 2 17 ? 4.050 2.594 -2.164 1.00 0.00 20 LEU A O 2
ATOM 1374 N N . SER B 2 18 ? 5.603 1.030 -1.713 1.00 0.00 21 SER A N 2
ATOM 1375 C CA . SER B 2 18 ? 6.741 1.932 -1.884 1.00 0.00 21 SER A CA 2
ATOM 1376 C C . SER B 2 18 ? 6.699 2.662 -3.229 1.00 0.00 21 SER A C 2
ATOM 1377 O O . SER B 2 18 ? 7.151 3.803 -3.333 1.00 0.00 21 SER A O 2
ATOM 1385 N N . ALA B 2 19 ? 6.154 2.003 -4.248 1.00 0.00 22 ALA A N 2
ATOM 1386 C CA . ALA B 2 19 ? 6.054 2.586 -5.584 1.00 0.00 22 ALA A CA 2
ATOM 1387 C C . ALA B 2 19 ? 5.215 3.866 -5.587 1.00 0.00 22 ALA A C 2
ATOM 1388 O O . ALA B 2 19 ? 5.529 4.818 -6.301 1.00 0.00 22 ALA A O 2
ATOM 1395 N N . LEU B 2 20 ? 4.149 3.880 -4.795 1.00 0.00 23 LEU A N 2
ATOM 1396 C CA . LEU B 2 20 ? 3.261 5.041 -4.717 1.00 0.00 23 LEU A CA 2
ATOM 1397 C C . LEU B 2 20 ? 3.949 6.235 -4.060 1.00 0.00 23 LEU A C 2
ATOM 1398 O O . LEU B 2 20 ? 3.638 7.384 -4.368 1.00 0.00 23 LEU A O 2
ATOM 1414 N N . CYS B 2 21 ? 4.875 5.958 -3.151 1.00 0.00 24 CYS A N 2
ATOM 1415 C CA . CYS B 2 21 ? 5.602 7.015 -2.450 1.00 0.00 24 CYS A CA 2
ATOM 1416 C C . CYS B 2 21 ? 6.465 7.824 -3.421 1.00 0.00 24 CYS A C 2
ATOM 1417 O O . CYS B 2 21 ? 6.739 9.007 -3.193 1.00 0.00 24 CYS A O 2
ATOM 1427 N N . ARG A 1 1 ? 0.067 -9.096 -3.361 1.00 0.00 1 ARG B N 3
ATOM 1428 C CA . ARG A 1 1 ? 0.824 -8.314 -4.369 1.00 0.00 1 ARG B CA 3
ATOM 1429 C C . ARG A 1 1 ? 2.075 -9.067 -4.819 1.00 0.00 1 ARG B C 3
ATOM 1430 O O . ARG A 1 1 ? 2.116 -10.295 -4.736 1.00 0.00 1 ARG B O 3
ATOM 1453 N N . ALA A 1 2 ? 3.090 -8.340 -5.293 1.00 0.00 2 ALA B N 3
ATOM 1454 C CA . ALA A 1 2 ? 4.334 -8.953 -5.754 1.00 0.00 2 ALA B CA 3
ATOM 1455 C C . ALA A 1 2 ? 5.243 -9.323 -4.585 1.00 0.00 2 ALA B C 3
ATOM 1456 O O . ALA A 1 2 ? 6.426 -8.980 -4.568 1.00 0.00 2 ALA B O 3
ATOM 1463 N N . ALA A 1 3 ? 4.680 -10.025 -3.613 1.00 0.00 3 ALA B N 3
ATOM 1464 C CA . ALA A 1 3 ? 5.411 -10.452 -2.433 1.00 0.00 3 ALA B CA 3
ATOM 1465 C C . ALA A 1 3 ? 4.562 -11.418 -1.621 1.00 0.00 3 ALA B C 3
ATOM 1466 O O . ALA A 1 3 ? 3.342 -11.273 -1.571 1.00 0.00 3 ALA B O 3
ATOM 1473 N N . PRO A 1 4 ? 5.194 -12.419 -0.982 1.00 0.00 4 PRO B N 3
ATOM 1474 C CA . PRO A 1 4 ? 4.486 -13.416 -0.166 1.00 0.00 4 PRO B CA 3
ATOM 1475 C C . PRO A 1 4 ? 3.642 -12.758 0.919 1.00 0.00 4 PRO B C 3
ATOM 1476 O O . PRO A 1 4 ? 2.495 -13.135 1.153 1.00 0.00 4 PRO B O 3
ATOM 1487 N N . TYR A 1 5 ? 4.222 -11.759 1.565 1.00 0.00 5 TYR B N 3
ATOM 1488 C CA . TYR A 1 5 ? 3.537 -11.021 2.610 1.00 0.00 5 TYR B CA 3
ATOM 1489 C C . TYR A 1 5 ? 2.581 -10.008 1.981 1.00 0.00 5 TYR B C 3
ATOM 1490 O O . TYR A 1 5 ? 2.914 -9.369 0.980 1.00 0.00 5 TYR B O 3
ATOM 1508 N N . GLY A 1 6 ? 1.400 -9.870 2.554 1.00 0.00 6 GLY B N 3
ATOM 1509 C CA . GLY A 1 6 ? 0.427 -8.941 2.023 1.00 0.00 6 GLY B CA 3
ATOM 1510 C C . GLY A 1 6 ? -0.630 -8.589 3.042 1.00 0.00 6 GLY B C 3
ATOM 1511 O O . GLY A 1 6 ? -1.065 -9.445 3.813 1.00 0.00 6 GLY B O 3
ATOM 1515 N N . VAL A 1 7 ? -1.038 -7.332 3.056 1.00 0.00 7 VAL B N 3
ATOM 1516 C CA . VAL A 1 7 ? -2.044 -6.871 3.993 1.00 0.00 7 VAL B CA 3
ATOM 1517 C C . VAL A 1 7 ? -3.132 -6.091 3.269 1.00 0.00 7 VAL B C 3
ATOM 1518 O O . VAL A 1 7 ? -2.856 -5.291 2.372 1.00 0.00 7 VAL B O 3
ATOM 1531 N N . ARG A 1 8 ? -4.370 -6.335 3.660 1.00 0.00 8 ARG B N 3
ATOM 1532 C CA . ARG A 1 8 ? -5.507 -5.660 3.059 1.00 0.00 8 ARG B CA 3
ATOM 1533 C C . ARG A 1 8 ? -5.564 -4.218 3.534 1.00 0.00 8 ARG B C 3
ATOM 1534 O O . ARG A 1 8 ? -5.660 -3.953 4.731 1.00 0.00 8 ARG B O 3
ATOM 1555 N N . LEU A 1 9 ? -5.487 -3.293 2.594 1.00 0.00 9 LEU B N 3
ATOM 1556 C CA . LEU A 1 9 ? -5.511 -1.877 2.912 1.00 0.00 9 LEU B CA 3
ATOM 1557 C C . LEU A 1 9 ? -6.635 -1.195 2.157 1.00 0.00 9 LEU B C 3
ATOM 1558 O O . LEU A 1 9 ? -6.840 -1.458 0.973 1.00 0.00 9 LEU B O 3
ATOM 1574 N N . CYS A 1 10 ? -7.364 -0.331 2.842 1.00 0.00 10 CYS B N 3
ATOM 1575 C CA . CYS A 1 10 ? -8.475 0.369 2.225 1.00 0.00 10 CYS B CA 3
ATOM 1576 C C . CYS A 1 10 ? -8.508 1.832 2.657 1.00 0.00 10 CYS B C 3
ATOM 1577 O O . CYS A 1 10 ? -8.332 2.146 3.835 1.00 0.00 10 CYS B O 3
ATOM 1584 N N . GLY A 1 11 ? -8.751 2.713 1.692 1.00 0.00 11 GLY B N 3
ATOM 1585 C CA . GLY A 1 11 ? -8.842 4.139 1.960 1.00 0.00 11 GLY B CA 3
ATOM 1586 C C . GLY A 1 11 ? -7.664 4.724 2.724 1.00 0.00 11 GLY B C 3
ATOM 1587 O O . GLY A 1 11 ? -6.521 4.689 2.262 1.00 0.00 11 GLY B O 3
ATOM 1591 N N . ARG A 1 12 ? -7.971 5.288 3.889 1.00 0.00 12 ARG B N 3
ATOM 1592 C CA . ARG A 1 12 ? -6.981 5.929 4.751 1.00 0.00 12 ARG B CA 3
ATOM 1593 C C . ARG A 1 12 ? -5.854 4.979 5.143 1.00 0.00 12 ARG B C 3
ATOM 1594 O O . ARG A 1 12 ? -4.687 5.378 5.189 1.00 0.00 12 ARG B O 3
ATOM 1615 N N . GLU A 1 13 ? -6.212 3.741 5.450 1.00 0.00 13 GLU B N 3
ATOM 1616 C CA . GLU A 1 13 ? -5.247 2.731 5.869 1.00 0.00 13 GLU B CA 3
ATOM 1617 C C . GLU A 1 13 ? -4.220 2.477 4.784 1.00 0.00 13 GLU B C 3
ATOM 1618 O O . GLU A 1 13 ? -3.024 2.388 5.060 1.00 0.00 13 GLU B O 3
ATOM 1630 N N . PHE A 1 14 ? -4.693 2.396 3.549 1.00 0.00 14 PHE B N 3
ATOM 1631 C CA . PHE A 1 14 ? -3.815 2.183 2.413 1.00 0.00 14 PHE B CA 3
ATOM 1632 C C . PHE A 1 14 ? -2.787 3.300 2.344 1.00 0.00 14 PHE B C 3
ATOM 1633 O O . PHE A 1 14 ? -1.590 3.056 2.204 1.00 0.00 14 PHE B O 3
ATOM 1650 N N . ILE A 1 15 ? -3.274 4.527 2.460 1.00 0.00 15 ILE B N 3
ATOM 1651 C CA . ILE A 1 15 ? -2.420 5.703 2.419 1.00 0.00 15 ILE B CA 3
ATOM 1652 C C . ILE A 1 15 ? -1.391 5.671 3.546 1.00 0.00 15 ILE B C 3
ATOM 1653 O O . ILE A 1 15 ? -0.215 5.937 3.323 1.00 0.00 15 ILE B O 3
ATOM 1669 N N . ARG A 1 16 ? -1.838 5.337 4.753 1.00 0.00 16 ARG B N 3
ATOM 1670 C CA . ARG A 1 16 ? -0.934 5.280 5.898 1.00 0.00 16 ARG B CA 3
ATOM 1671 C C . ARG A 1 16 ? 0.137 4.212 5.707 1.00 0.00 16 ARG B C 3
ATOM 1672 O O . ARG A 1 16 ? 1.291 4.417 6.072 1.00 0.00 16 ARG B O 3
ATOM 1693 N N . ALA A 1 17 ? -0.244 3.082 5.128 1.00 0.00 17 ALA B N 3
ATOM 1694 C CA . ALA A 1 17 ? 0.701 1.996 4.888 1.00 0.00 17 ALA B CA 3
ATOM 1695 C C . ALA A 1 17 ? 1.770 2.413 3.881 1.00 0.00 17 ALA B C 3
ATOM 1696 O O . ALA A 1 17 ? 2.931 2.016 3.993 1.00 0.00 17 ALA B O 3
ATOM 1703 N N . VAL A 1 18 ? 1.379 3.237 2.912 1.00 0.00 18 VAL B N 3
ATOM 1704 C CA . VAL A 1 18 ? 2.312 3.730 1.909 1.00 0.00 18 VAL B CA 3
ATOM 1705 C C . VAL A 1 18 ? 3.346 4.606 2.596 1.00 0.00 18 VAL B C 3
ATOM 1706 O O . VAL A 1 18 ? 4.546 4.501 2.342 1.00 0.00 18 VAL B O 3
ATOM 1719 N N . ILE A 1 19 ? 2.860 5.440 3.503 1.00 0.00 19 ILE B N 3
ATOM 1720 C CA . ILE A 1 19 ? 3.719 6.320 4.284 1.00 0.00 19 ILE B CA 3
ATOM 1721 C C . ILE A 1 19 ? 4.635 5.470 5.165 1.00 0.00 19 ILE B C 3
ATOM 1722 O O . ILE A 1 19 ? 5.838 5.720 5.264 1.00 0.00 19 ILE B O 3
ATOM 1738 N N . PHE A 1 20 ? 4.044 4.439 5.766 1.00 0.00 20 PHE B N 3
ATOM 1739 C CA . PHE A 1 20 ? 4.767 3.498 6.614 1.00 0.00 20 PHE B CA 3
ATOM 1740 C C . PHE A 1 20 ? 5.930 2.883 5.850 1.00 0.00 20 PHE B C 3
ATOM 1741 O O . PHE A 1 20 ? 6.995 2.643 6.410 1.00 0.00 20 PHE B O 3
ATOM 1758 N N . THR A 1 21 ? 5.708 2.649 4.563 1.00 0.00 21 THR B N 3
ATOM 1759 C CA . THR A 1 21 ? 6.724 2.080 3.694 1.00 0.00 21 THR B CA 3
ATOM 1760 C C . THR A 1 21 ? 7.947 3.002 3.629 1.00 0.00 21 THR B C 3
ATOM 1761 O O . THR A 1 21 ? 9.086 2.542 3.584 1.00 0.00 21 THR B O 3
ATOM 1772 N N . CYS A 1 22 ? 7.696 4.307 3.662 1.00 0.00 22 CYS B N 3
ATOM 1773 C CA . CYS A 1 22 ? 8.764 5.300 3.645 1.00 0.00 22 CYS B CA 3
ATOM 1774 C C . CYS A 1 22 ? 9.445 5.382 5.010 1.00 0.00 22 CYS B C 3
ATOM 1775 O O . CYS A 1 22 ? 10.489 6.013 5.157 1.00 0.00 22 CYS B O 3
ATOM 1782 N N . GLY A 1 23 ? 8.838 4.735 6.001 1.00 0.00 23 GLY B N 3
ATOM 1783 C CA . GLY A 1 23 ? 9.380 4.724 7.349 1.00 0.00 23 GLY B CA 3
ATOM 1784 C C . GLY A 1 23 ? 9.401 6.095 7.989 1.00 0.00 23 GLY B C 3
ATOM 1785 O O . GLY A 1 23 ? 10.269 6.385 8.809 1.00 0.00 23 GLY B O 3
ATOM 1789 N N . GLY A 1 24 ? 8.439 6.934 7.610 1.00 0.00 24 GLY B N 3
ATOM 1790 C CA . GLY A 1 24 ? 8.348 8.279 8.154 1.00 0.00 24 GLY B CA 3
ATOM 1791 C C . GLY A 1 24 ? 9.627 9.083 7.963 1.00 0.00 24 GLY B C 3
ATOM 1792 O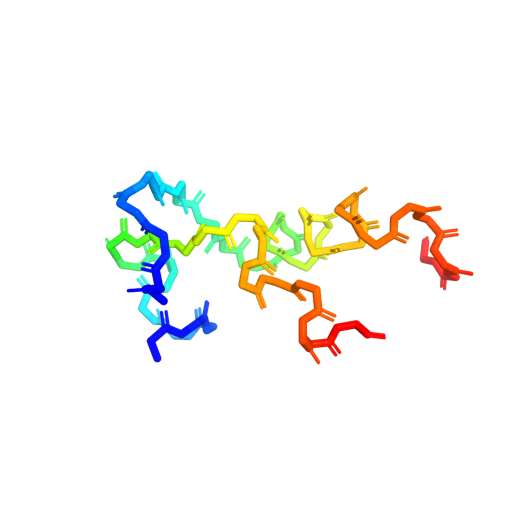 O . GLY A 1 24 ? 9.937 9.972 8.753 1.00 0.00 24 GLY B O 3
ATOM 1796 N N . SER A 1 25 ? 10.372 8.761 6.914 1.00 0.00 25 SER B N 3
ATOM 1797 C CA . SER A 1 25 ? 11.628 9.439 6.619 1.00 0.00 25 SER B CA 3
ATOM 1798 C C . SER A 1 25 ? 11.412 10.618 5.676 1.00 0.00 25 SER B C 3
ATOM 1799 O O . SER A 1 25 ? 12.303 10.990 4.911 1.00 0.00 25 SER B O 3
ATOM 1807 N N . ARG A 1 26 ? 10.227 11.194 5.739 1.00 0.00 26 ARG B N 3
ATOM 1808 C CA . ARG A 1 26 ? 9.864 12.329 4.899 1.00 0.00 26 ARG B CA 3
ATOM 1809 C C . ARG A 1 26 ? 8.469 12.800 5.263 1.00 0.00 26 ARG B C 3
ATOM 1810 O O . ARG A 1 26 ? 8.179 13.994 5.271 1.00 0.00 26 ARG B O 3
ATOM 1831 N N . TRP A 1 27 ? 7.620 11.833 5.558 1.00 0.00 27 TRP B N 3
ATOM 1832 C CA . TRP A 1 27 ? 6.243 12.081 5.926 1.00 0.00 27 TRP B CA 3
ATOM 1833 C C . TRP A 1 27 ? 5.702 10.845 6.620 1.00 0.00 27 TRP B C 3
ATOM 1834 O O . TRP A 1 27 ? 6.388 9.799 6.539 1.00 0.00 27 TRP B O 3
ATOM 1870 N N . ASP B 2 2 ? -4.621 -2.547 -10.091 1.00 0.00 5 ASP A N 3
ATOM 1871 C CA . ASP B 2 2 ? -4.534 -3.833 -9.415 1.00 0.00 5 ASP A CA 3
ATOM 1872 C C . ASP B 2 2 ? -3.826 -3.692 -8.065 1.00 0.00 5 ASP A C 3
ATOM 1873 O O . ASP B 2 2 ? -4.064 -4.468 -7.141 1.00 0.00 5 ASP A O 3
ATOM 1882 N N . LEU B 2 3 ? -2.958 -2.696 -7.961 1.00 0.00 6 LEU A N 3
ATOM 1883 C CA . LEU B 2 3 ? -2.221 -2.446 -6.733 1.00 0.00 6 LEU A CA 3
ATOM 1884 C C . LEU B 2 3 ? -3.059 -1.656 -5.719 1.00 0.00 6 LEU A C 3
ATOM 1885 O O . LEU B 2 3 ? -3.339 -2.142 -4.628 1.00 0.00 6 LEU A O 3
ATOM 1901 N N . GLN B 2 4 ? -3.438 -0.434 -6.079 1.00 0.00 7 GLN A N 3
ATOM 1902 C CA . GLN B 2 4 ? -4.219 0.424 -5.184 1.00 0.00 7 GLN A CA 3
ATOM 1903 C C . GLN B 2 4 ? -5.686 0.009 -5.127 1.00 0.00 7 GLN A C 3
ATOM 1904 O O . GLN B 2 4 ? -6.231 -0.267 -4.058 1.00 0.00 7 GLN A O 3
ATOM 1918 N N . THR B 2 5 ? -6.311 -0.009 -6.288 1.00 0.00 8 THR A N 3
ATOM 1919 C CA . THR B 2 5 ? -7.716 -0.353 -6.426 1.00 0.00 8 THR A CA 3
ATOM 1920 C C . THR B 2 5 ? -8.032 -1.739 -5.856 1.00 0.00 8 THR A C 3
ATOM 1921 O O . THR B 2 5 ? -8.997 -1.904 -5.109 1.00 0.00 8 THR A O 3
ATOM 1932 N N . LEU B 2 6 ? -7.225 -2.732 -6.201 1.00 0.00 9 LEU A N 3
ATOM 1933 C CA . LEU B 2 6 ? -7.449 -4.089 -5.714 1.00 0.00 9 LEU A CA 3
ATOM 1934 C C . LEU B 2 6 ? -6.659 -4.376 -4.437 1.00 0.00 9 LEU A C 3
ATOM 1935 O O . LEU B 2 6 ? -6.342 -5.531 -4.147 1.00 0.00 9 LEU A O 3
ATOM 1951 N N . CYS B 2 7 ? -6.360 -3.340 -3.662 1.00 0.00 10 CYS A N 3
ATOM 1952 C CA . CYS B 2 7 ? -5.623 -3.521 -2.415 1.00 0.00 10 CYS A CA 3
ATOM 1953 C C . CYS B 2 7 ? -6.494 -4.254 -1.402 1.00 0.00 10 CYS A C 3
ATOM 1954 O O . CYS B 2 7 ? -6.021 -5.111 -0.653 1.00 0.00 10 CYS A O 3
ATOM 1961 N N . CYS B 2 8 ? -7.775 -3.915 -1.398 1.00 0.00 11 CYS A N 3
ATOM 1962 C CA . CYS B 2 8 ? -8.738 -4.534 -0.499 1.00 0.00 11 CYS A CA 3
ATOM 1963 C C . CYS B 2 8 ? -9.054 -5.959 -0.954 1.00 0.00 11 CYS A C 3
ATOM 1964 O O . CYS B 2 8 ? -9.524 -6.786 -0.172 1.00 0.00 11 CYS A O 3
ATOM 1971 N N . THR B 2 9 ? -8.816 -6.225 -2.232 1.00 0.00 12 THR A N 3
ATOM 1972 C CA . THR B 2 9 ? -9.092 -7.529 -2.819 1.00 0.00 12 THR A CA 3
ATOM 1973 C C . THR B 2 9 ? -7.925 -8.507 -2.667 1.00 0.00 12 THR A C 3
ATOM 1974 O O . THR B 2 9 ? -8.110 -9.633 -2.211 1.00 0.00 12 THR A O 3
ATOM 1985 N N . ASP B 2 10 ? -6.736 -8.084 -3.081 1.00 0.00 13 ASP A N 3
ATOM 1986 C CA . ASP B 2 10 ? -5.555 -8.936 -3.019 1.00 0.00 13 ASP A CA 3
ATOM 1987 C C . ASP B 2 10 ? -4.792 -8.723 -1.723 1.00 0.00 13 ASP A C 3
ATOM 1988 O O . ASP B 2 10 ? -4.699 -9.620 -0.884 1.00 0.00 13 ASP A O 3
ATOM 1997 N N . GLY B 2 11 ? -4.265 -7.527 -1.558 1.00 0.00 14 GLY A N 3
ATOM 1998 C CA . GLY B 2 11 ? -3.513 -7.199 -0.367 1.00 0.00 14 GLY A CA 3
ATOM 1999 C C . GLY B 2 11 ? -2.181 -6.578 -0.718 1.00 0.00 14 GLY A C 3
ATOM 2000 O O . GLY B 2 11 ? -1.323 -7.230 -1.312 1.00 0.00 14 GLY A O 3
ATOM 2004 N N . CYS B 2 12 ? -2.021 -5.316 -0.369 1.00 0.00 15 CYS A N 3
ATOM 2005 C CA . CYS B 2 12 ? -0.802 -4.578 -0.666 1.00 0.00 15 CYS A CA 3
ATOM 2006 C C . CYS B 2 12 ? 0.405 -5.082 0.109 1.00 0.00 15 CYS A C 3
ATOM 2007 O O . CYS B 2 12 ? 0.297 -5.535 1.251 1.00 0.00 15 CYS A O 3
ATOM 2014 N N . SER B 2 13 ? 1.554 -4.977 -0.535 1.00 0.00 16 SER A N 3
ATOM 2015 C CA . SER B 2 13 ? 2.815 -5.384 0.041 1.00 0.00 16 SER A CA 3
ATOM 2016 C C . SER B 2 13 ? 3.748 -4.177 0.095 1.00 0.00 16 SER A C 3
ATOM 2017 O O . SER B 2 13 ? 3.672 -3.296 -0.763 1.00 0.00 16 SER A O 3
ATOM 2025 N N . MET B 2 14 ? 4.601 -4.132 1.112 1.00 0.00 17 MET A N 3
ATOM 2026 C CA . MET B 2 14 ? 5.537 -3.020 1.299 1.00 0.00 17 MET A CA 3
ATOM 2027 C C . MET B 2 14 ? 6.373 -2.773 0.042 1.00 0.00 17 MET A C 3
ATOM 2028 O O . MET B 2 14 ? 6.640 -1.627 -0.318 1.00 0.00 17 MET A O 3
ATOM 2042 N N . THR B 2 15 ? 6.770 -3.849 -0.625 1.00 0.00 18 THR A N 3
ATOM 2043 C CA . THR B 2 15 ? 7.565 -3.755 -1.845 1.00 0.00 18 THR A CA 3
ATOM 2044 C C . THR B 2 15 ? 6.845 -2.947 -2.925 1.00 0.00 18 THR A C 3
ATOM 2045 O O . THR B 2 15 ? 7.423 -2.042 -3.528 1.00 0.00 18 THR A O 3
ATOM 2056 N N . ASP B 2 16 ? 5.581 -3.275 -3.156 1.00 0.00 19 ASP A N 3
ATOM 2057 C CA . ASP B 2 16 ? 4.770 -2.586 -4.154 1.00 0.00 19 ASP A CA 3
ATOM 2058 C C . ASP B 2 16 ? 4.561 -1.132 -3.752 1.00 0.00 19 ASP A C 3
ATOM 2059 O O . ASP B 2 16 ? 4.634 -0.220 -4.577 1.00 0.00 19 ASP A O 3
ATOM 2068 N N . LEU B 2 17 ? 4.293 -0.931 -2.468 1.00 0.00 20 LEU A N 3
ATOM 2069 C CA . LEU B 2 17 ? 4.054 0.398 -1.914 1.00 0.00 20 LEU A CA 3
ATOM 2070 C C . LEU B 2 17 ? 5.290 1.286 -2.003 1.00 0.00 20 LEU A C 3
ATOM 2071 O O . LEU B 2 17 ? 5.172 2.511 -2.029 1.00 0.00 20 LEU A O 3
ATOM 2087 N N . SER B 2 18 ? 6.468 0.671 -2.056 1.00 0.00 21 SER A N 3
ATOM 2088 C CA . SER B 2 18 ? 7.720 1.418 -2.150 1.00 0.00 21 SER A CA 3
ATOM 2089 C C . SER B 2 18 ? 7.700 2.342 -3.365 1.00 0.00 21 SER A C 3
ATOM 2090 O O . SER B 2 18 ? 8.178 3.475 -3.307 1.00 0.00 21 SER A O 3
ATOM 2098 N N . ALA B 2 19 ? 7.123 1.852 -4.458 1.00 0.00 22 ALA A N 3
ATOM 2099 C CA . ALA B 2 19 ? 7.016 2.625 -5.686 1.00 0.00 22 ALA A CA 3
ATOM 2100 C C . ALA B 2 19 ? 6.000 3.753 -5.535 1.00 0.00 22 ALA A C 3
ATOM 2101 O O . ALA B 2 19 ? 6.174 4.835 -6.092 1.00 0.00 22 ALA A O 3
ATOM 2108 N N . LEU B 2 20 ? 4.938 3.491 -4.778 1.00 0.00 23 LEU A N 3
ATOM 2109 C CA . LEU B 2 20 ? 3.889 4.482 -4.556 1.00 0.00 23 LEU A CA 3
ATOM 2110 C C . LEU B 2 20 ? 4.383 5.615 -3.661 1.00 0.00 23 LEU A C 3
ATOM 2111 O O . LEU B 2 20 ? 4.114 6.786 -3.925 1.00 0.00 23 LEU A O 3
ATOM 2127 N N . CYS B 2 21 ? 5.112 5.264 -2.607 1.00 0.00 24 CYS A N 3
ATOM 2128 C CA . CYS B 2 21 ? 5.644 6.265 -1.691 1.00 0.00 24 CYS A CA 3
ATOM 2129 C C . CYS B 2 21 ? 6.792 7.022 -2.357 1.00 0.00 24 CYS A C 3
ATOM 2130 O O . CYS B 2 21 ? 7.067 8.176 -2.027 1.00 0.00 24 CYS A O 3
ATOM 2140 N N . ARG A 1 1 ? -2.152 -8.971 -5.662 1.00 0.00 1 ARG B N 4
ATOM 2141 C CA . ARG A 1 1 ? -1.798 -10.253 -6.317 1.00 0.00 1 ARG B CA 4
ATOM 2142 C C . ARG A 1 1 ? -1.252 -11.232 -5.290 1.00 0.00 1 ARG B C 4
ATOM 2143 O O . ARG A 1 1 ? -0.682 -10.816 -4.278 1.00 0.00 1 ARG B O 4
ATOM 2166 N N . ALA A 1 2 ? -1.426 -12.524 -5.552 1.00 0.00 2 ALA B N 4
ATOM 2167 C CA . ALA A 1 2 ? -0.941 -13.559 -4.651 1.00 0.00 2 ALA B CA 4
ATOM 2168 C C . ALA A 1 2 ? 0.563 -13.421 -4.445 1.00 0.00 2 ALA B C 4
ATOM 2169 O O . ALA A 1 2 ? 1.320 -13.274 -5.408 1.00 0.00 2 ALA B O 4
ATOM 2176 N N . ALA A 1 3 ? 0.980 -13.443 -3.189 1.00 0.00 3 ALA B N 4
ATOM 2177 C CA . ALA A 1 3 ? 2.381 -13.296 -2.836 1.00 0.00 3 ALA B CA 4
ATOM 2178 C C . ALA A 1 3 ? 2.615 -13.836 -1.429 1.00 0.00 3 ALA B C 4
ATOM 2179 O O . ALA A 1 3 ? 1.655 -14.044 -0.689 1.00 0.00 3 ALA B O 4
ATOM 2186 N N . PRO A 1 4 ? 3.889 -14.085 -1.044 1.00 0.00 4 PRO B N 4
ATOM 2187 C CA . PRO A 1 4 ? 4.239 -14.611 0.285 1.00 0.00 4 PRO B CA 4
ATOM 2188 C C . PRO A 1 4 ? 3.529 -13.874 1.417 1.00 0.00 4 PRO B C 4
ATOM 2189 O O . PRO A 1 4 ? 3.092 -14.481 2.392 1.00 0.00 4 PRO B O 4
ATOM 2200 N N . TYR A 1 5 ? 3.407 -12.566 1.264 1.00 0.00 5 TYR B N 4
ATOM 2201 C CA . TYR A 1 5 ? 2.736 -11.743 2.252 1.00 0.00 5 TYR B CA 4
ATOM 2202 C C . TYR A 1 5 ? 1.883 -10.695 1.541 1.00 0.00 5 TYR B C 4
ATOM 2203 O O . TYR A 1 5 ? 2.295 -10.131 0.521 1.00 0.00 5 TYR B O 4
ATOM 2221 N N . GLY A 1 6 ? 0.694 -10.451 2.063 1.00 0.00 6 GLY B N 4
ATOM 2222 C CA . GLY A 1 6 ? -0.199 -9.487 1.459 1.00 0.00 6 GLY B CA 4
ATOM 2223 C C . GLY A 1 6 ? -1.282 -9.054 2.418 1.00 0.00 6 GLY B C 4
ATOM 2224 O O . GLY A 1 6 ? -1.674 -9.816 3.301 1.00 0.00 6 GLY B O 4
ATOM 2228 N N . VAL A 1 7 ? -1.755 -7.828 2.261 1.00 0.00 7 VAL B N 4
ATOM 2229 C CA . VAL A 1 7 ? -2.788 -7.294 3.130 1.00 0.00 7 VAL B CA 4
ATOM 2230 C C . VAL A 1 7 ? -3.657 -6.300 2.369 1.00 0.00 7 VAL B C 4
ATOM 2231 O O . VAL A 1 7 ? -3.172 -5.576 1.502 1.00 0.00 7 VAL B O 4
ATOM 2244 N N . ARG A 1 8 ? -4.940 -6.283 2.696 1.00 0.00 8 ARG B N 4
ATOM 2245 C CA . ARG A 1 8 ? -5.882 -5.381 2.052 1.00 0.00 8 ARG B CA 4
ATOM 2246 C C . ARG A 1 8 ? -5.785 -3.998 2.681 1.00 0.00 8 ARG B C 4
ATOM 2247 O O . ARG A 1 8 ? -5.971 -3.845 3.889 1.00 0.00 8 ARG B O 4
ATOM 2268 N N . LEU A 1 9 ? -5.457 -3.006 1.868 1.00 0.00 9 LEU B N 4
ATOM 2269 C CA . LEU A 1 9 ? -5.293 -1.644 2.356 1.00 0.00 9 LEU B CA 4
ATOM 2270 C C . LEU A 1 9 ? -6.160 -0.663 1.577 1.00 0.00 9 LEU B C 4
ATOM 2271 O O . LEU A 1 9 ? -6.163 -0.664 0.347 1.00 0.00 9 LEU B O 4
ATOM 2287 N N . CYS A 1 10 ? -6.879 0.180 2.307 1.00 0.00 10 CYS B N 4
ATOM 2288 C CA . CYS A 1 10 ? -7.743 1.187 1.705 1.00 0.00 10 CYS B CA 4
ATOM 2289 C C . CYS A 1 10 ? -7.909 2.402 2.609 1.00 0.00 10 CYS B C 4
ATOM 2290 O O . CYS A 1 10 ? -7.596 2.355 3.803 1.00 0.00 10 CYS B O 4
ATOM 2297 N N . GLY A 1 11 ? -8.392 3.489 2.022 1.00 0.00 11 GLY B N 4
ATOM 2298 C CA . GLY A 1 11 ? -8.601 4.715 2.760 1.00 0.00 11 GLY B CA 4
ATOM 2299 C C . GLY A 1 11 ? -7.340 5.241 3.409 1.00 0.00 11 GLY B C 4
ATOM 2300 O O . GLY A 1 11 ? -6.265 5.224 2.808 1.00 0.00 11 GLY B O 4
ATOM 2304 N N . ARG A 1 12 ? -7.479 5.697 4.644 1.00 0.00 12 ARG B N 4
ATOM 2305 C CA . ARG A 1 12 ? -6.359 6.233 5.404 1.00 0.00 12 ARG B CA 4
ATOM 2306 C C . ARG A 1 12 ? -5.334 5.142 5.673 1.00 0.00 12 ARG B C 4
ATOM 2307 O O . ARG A 1 12 ? -4.140 5.412 5.769 1.00 0.00 12 ARG B O 4
ATOM 2328 N N . GLU A 1 13 ? -5.821 3.913 5.798 1.00 0.00 13 GLU B N 4
ATOM 2329 C CA . GLU A 1 13 ? -4.975 2.764 6.069 1.00 0.00 13 GLU B CA 4
ATOM 2330 C C . GLU A 1 13 ? -3.984 2.561 4.934 1.00 0.00 13 GLU B C 4
ATOM 2331 O O . GLU A 1 13 ? -2.794 2.344 5.161 1.00 0.00 13 GLU B O 4
ATOM 2343 N N . PHE A 1 14 ? -4.492 2.652 3.710 1.00 0.00 14 PHE B N 4
ATOM 2344 C CA . PHE A 1 14 ? -3.667 2.491 2.522 1.00 0.00 14 PHE B CA 4
ATOM 2345 C C . PHE A 1 14 ? -2.575 3.550 2.495 1.00 0.00 14 PHE B C 4
ATOM 2346 O O . PHE A 1 14 ? -1.392 3.232 2.389 1.00 0.00 14 PHE B O 4
ATOM 2363 N N . ILE A 1 15 ? -2.984 4.808 2.607 1.00 0.00 15 ILE B N 4
ATOM 2364 C CA . ILE A 1 15 ? -2.044 5.923 2.602 1.00 0.00 15 ILE B CA 4
ATOM 2365 C C . ILE A 1 15 ? -1.041 5.790 3.744 1.00 0.00 15 ILE B C 4
ATOM 2366 O O . ILE A 1 15 ? 0.157 6.016 3.561 1.00 0.00 15 ILE B O 4
ATOM 2382 N N . ARG A 1 16 ? -1.528 5.421 4.922 1.00 0.00 16 ARG B N 4
ATOM 2383 C CA . ARG A 1 16 ? -0.665 5.272 6.082 1.00 0.00 16 ARG B CA 4
ATOM 2384 C C . ARG A 1 16 ? 0.377 4.185 5.852 1.00 0.00 16 ARG B C 4
ATOM 2385 O O . ARG A 1 16 ? 1.553 4.388 6.133 1.00 0.00 16 ARG B O 4
ATOM 2406 N N . ALA A 1 17 ? -0.063 3.044 5.346 1.00 0.00 17 ALA B N 4
ATOM 2407 C CA . ALA A 1 17 ? 0.831 1.917 5.081 1.00 0.00 17 ALA B CA 4
ATOM 2408 C C . ALA A 1 17 ? 1.896 2.273 4.045 1.00 0.00 17 ALA B C 4
ATOM 2409 O O . ALA A 1 17 ? 3.054 1.867 4.173 1.00 0.00 17 ALA B O 4
ATOM 2416 N N . VAL A 1 18 ? 1.512 3.042 3.032 1.00 0.00 18 VAL B N 4
ATOM 2417 C CA . VAL A 1 18 ? 2.449 3.457 1.995 1.00 0.00 18 VAL B CA 4
ATOM 2418 C C . VAL A 1 18 ? 3.504 4.358 2.604 1.00 0.00 18 VAL B C 4
ATOM 2419 O O . VAL A 1 18 ? 4.696 4.229 2.325 1.00 0.00 18 VAL B O 4
ATOM 2432 N N . ILE A 1 19 ? 3.053 5.261 3.455 1.00 0.00 19 ILE B N 4
ATOM 2433 C CA . ILE A 1 19 ? 3.949 6.190 4.127 1.00 0.00 19 ILE B CA 4
ATOM 2434 C C . ILE A 1 19 ? 4.796 5.458 5.158 1.00 0.00 19 ILE B C 4
ATOM 2435 O O . ILE A 1 19 ? 5.970 5.776 5.347 1.00 0.00 19 ILE B O 4
ATOM 2451 N N . PHE A 1 20 ? 4.202 4.455 5.791 1.00 0.00 20 PHE B N 4
ATOM 2452 C CA . PHE A 1 20 ? 4.905 3.637 6.771 1.00 0.00 20 PHE B CA 4
ATOM 2453 C C . PHE A 1 20 ? 6.106 2.991 6.100 1.00 0.00 20 PHE B C 4
ATOM 2454 O O . PHE A 1 20 ? 7.217 3.011 6.625 1.00 0.00 20 PHE B O 4
ATOM 2471 N N . THR A 1 21 ? 5.862 2.456 4.912 1.00 0.00 21 THR B N 4
ATOM 2472 C CA . THR A 1 21 ? 6.899 1.828 4.113 1.00 0.00 21 THR B CA 4
ATOM 2473 C C . THR A 1 21 ? 7.886 2.884 3.613 1.00 0.00 21 THR B C 4
ATOM 2474 O O . THR A 1 21 ? 9.087 2.641 3.516 1.00 0.00 21 THR B O 4
ATOM 2485 N N . CYS A 1 22 ? 7.350 4.062 3.308 1.00 0.00 22 CYS B N 4
ATOM 2486 C CA . CYS A 1 22 ? 8.143 5.187 2.823 1.00 0.00 22 CYS B CA 4
ATOM 2487 C C . CYS A 1 22 ? 9.109 5.673 3.904 1.00 0.00 22 CYS B C 4
ATOM 2488 O O . CYS A 1 22 ? 10.095 6.348 3.616 1.00 0.00 22 CYS B O 4
ATOM 2495 N N . GLY A 1 23 ? 8.804 5.330 5.152 1.00 0.00 23 GLY B N 4
ATOM 2496 C CA . GLY A 1 23 ? 9.635 5.735 6.265 1.00 0.00 23 GLY B CA 4
ATOM 2497 C C . GLY A 1 23 ? 9.279 7.117 6.773 1.00 0.00 23 GLY B C 4
ATOM 2498 O O . GLY A 1 23 ? 10.130 7.826 7.303 1.00 0.00 23 GLY B O 4
ATOM 2502 N N . GLY A 1 24 ? 8.008 7.487 6.624 1.00 0.00 24 GLY B N 4
ATOM 2503 C CA . GLY A 1 24 ? 7.549 8.786 7.086 1.00 0.00 24 GLY B CA 4
ATOM 2504 C C . GLY A 1 24 ? 8.240 9.938 6.381 1.00 0.00 24 GLY B C 4
ATOM 2505 O O . GLY A 1 24 ? 8.810 10.812 7.033 1.00 0.00 24 GLY B O 4
ATOM 2509 N N . SER A 1 25 ? 8.197 9.927 5.053 1.00 0.00 25 SER B N 4
ATOM 2510 C CA . SER A 1 25 ? 8.829 10.963 4.244 1.00 0.00 25 SER B CA 4
ATOM 2511 C C . SER A 1 25 ? 8.373 12.367 4.652 1.00 0.00 25 SER B C 4
ATOM 2512 O O . SER A 1 25 ? 9.199 13.228 4.959 1.00 0.00 25 SER B O 4
ATOM 2520 N N . ARG A 1 26 ? 7.063 12.593 4.667 1.00 0.00 26 ARG B N 4
ATOM 2521 C CA . ARG A 1 26 ? 6.523 13.893 5.051 1.00 0.00 26 ARG B CA 4
ATOM 2522 C C . ARG A 1 26 ? 5.013 13.835 5.192 1.00 0.00 26 ARG B C 4
ATOM 2523 O O . ARG A 1 26 ? 4.285 14.642 4.614 1.00 0.00 26 ARG B O 4
ATOM 2544 N N . TRP A 1 27 ? 4.560 12.895 5.985 1.00 0.00 27 TRP B N 4
ATOM 2545 C CA . TRP A 1 27 ? 3.135 12.731 6.244 1.00 0.00 27 TRP B CA 4
ATOM 2546 C C . TRP A 1 27 ? 2.884 12.621 7.745 1.00 0.00 27 TRP B C 4
ATOM 2547 O O . TRP A 1 27 ? 2.296 11.603 8.178 1.00 0.00 27 TRP B O 4
ATOM 2583 N N . ASP B 2 2 ? -3.505 -3.291 -9.699 1.00 0.00 5 ASP A N 4
ATOM 2584 C CA . ASP B 2 2 ? -3.398 -4.382 -8.737 1.00 0.00 5 ASP A CA 4
ATOM 2585 C C . ASP B 2 2 ? -2.821 -3.888 -7.411 1.00 0.00 5 ASP A C 4
ATOM 2586 O O . ASP B 2 2 ? -3.192 -4.369 -6.340 1.00 0.00 5 ASP A O 4
ATOM 2595 N N . LEU B 2 3 ? -1.920 -2.919 -7.494 1.00 0.00 6 LEU A N 4
ATOM 2596 C CA . LEU B 2 3 ? -1.288 -2.354 -6.311 1.00 0.00 6 LEU A CA 4
ATOM 2597 C C . LEU B 2 3 ? -2.288 -1.595 -5.434 1.00 0.00 6 LEU A C 4
ATOM 2598 O O . LEU B 2 3 ? -2.448 -1.909 -4.262 1.00 0.00 6 LEU A O 4
ATOM 2614 N N . GLN B 2 4 ? -2.939 -0.587 -5.994 1.00 0.00 7 GLN A N 4
ATOM 2615 C CA . GLN B 2 4 ? -3.892 0.214 -5.231 1.00 0.00 7 GLN A CA 4
ATOM 2616 C C . GLN B 2 4 ? -5.312 -0.344 -5.313 1.00 0.00 7 GLN A C 4
ATOM 2617 O O . GLN B 2 4 ? -5.912 -0.713 -4.303 1.00 0.00 7 GLN A O 4
ATOM 2631 N N . THR B 2 5 ? -5.837 -0.376 -6.524 1.00 0.00 8 THR A N 4
ATOM 2632 C CA . THR B 2 5 ? -7.188 -0.848 -6.800 1.00 0.00 8 THR A CA 4
ATOM 2633 C C . THR B 2 5 ? -7.459 -2.265 -6.271 1.00 0.00 8 THR A C 4
ATOM 2634 O O . THR B 2 5 ? -8.446 -2.497 -5.573 1.00 0.00 8 THR A O 4
ATOM 2645 N N . LEU B 2 6 ? -6.603 -3.207 -6.632 1.00 0.00 9 LEU A N 4
ATOM 2646 C CA . LEU B 2 6 ? -6.780 -4.597 -6.229 1.00 0.00 9 LEU A CA 4
ATOM 2647 C C . LEU B 2 6 ? -6.335 -4.861 -4.793 1.00 0.00 9 LEU A C 4
ATOM 2648 O O . LEU B 2 6 ? -6.549 -5.953 -4.277 1.00 0.00 9 LEU A O 4
ATOM 2664 N N . CYS B 2 7 ? -5.726 -3.881 -4.138 1.00 0.00 10 CYS A N 4
ATOM 2665 C CA . CYS B 2 7 ? -5.280 -4.083 -2.762 1.00 0.00 10 CYS A CA 4
ATOM 2666 C C . CYS B 2 7 ? -6.479 -4.328 -1.848 1.00 0.00 10 CYS A C 4
ATOM 2667 O O . CYS B 2 7 ? -6.411 -5.131 -0.921 1.00 0.00 10 CYS A O 4
ATOM 2674 N N . CYS B 2 8 ? -7.578 -3.641 -2.123 1.00 0.00 11 CYS A N 4
ATOM 2675 C CA . CYS B 2 8 ? -8.792 -3.792 -1.332 1.00 0.00 11 CYS A CA 4
ATOM 2676 C C . CYS B 2 8 ? -9.452 -5.143 -1.597 1.00 0.00 11 CYS A C 4
ATOM 2677 O O . CYS B 2 8 ? -9.921 -5.812 -0.679 1.00 0.00 11 CYS A O 4
ATOM 2684 N N . THR B 2 9 ? -9.508 -5.523 -2.866 1.00 0.00 12 THR A N 4
ATOM 2685 C CA . THR B 2 9 ? -10.135 -6.774 -3.270 1.00 0.00 12 THR A CA 4
ATOM 2686 C C . THR B 2 9 ? -9.282 -7.993 -2.919 1.00 0.00 12 THR A C 4
ATOM 2687 O O . THR B 2 9 ? -9.788 -8.978 -2.375 1.00 0.00 12 THR A O 4
ATOM 2698 N N . ASP B 2 10 ? -7.997 -7.932 -3.245 1.00 0.00 13 ASP A N 4
ATOM 2699 C CA . ASP B 2 10 ? -7.085 -9.039 -2.987 1.00 0.00 13 ASP A CA 4
ATOM 2700 C C . ASP B 2 10 ? -6.025 -8.666 -1.953 1.00 0.00 13 ASP A C 4
ATOM 2701 O O . ASP B 2 10 ? -6.002 -9.216 -0.853 1.00 0.00 13 ASP A O 4
ATOM 2710 N N . GLY B 2 11 ? -5.155 -7.731 -2.299 1.00 0.00 14 GLY A N 4
ATOM 2711 C CA . GLY B 2 11 ? -4.122 -7.326 -1.365 1.00 0.00 14 GLY A CA 4
ATOM 2712 C C . GLY B 2 11 ? -2.863 -6.842 -2.052 1.00 0.00 14 GLY A C 4
ATOM 2713 O O . GLY B 2 11 ? -2.564 -7.242 -3.178 1.00 0.00 14 GLY A O 4
ATOM 2717 N N . CYS B 2 12 ? -2.127 -5.979 -1.369 1.00 0.00 15 CYS A N 4
ATOM 2718 C CA . CYS B 2 12 ? -0.891 -5.434 -1.904 1.00 0.00 15 CYS A CA 4
ATOM 2719 C C . CYS B 2 12 ? 0.205 -5.493 -0.851 1.00 0.00 15 CYS A C 4
ATOM 2720 O O . CYS B 2 12 ? -0.050 -5.324 0.344 1.00 0.00 15 CYS A O 4
ATOM 2727 N N . SER B 2 13 ? 1.418 -5.764 -1.296 1.00 0.00 16 SER A N 4
ATOM 2728 C CA . SER B 2 13 ? 2.553 -5.867 -0.404 1.00 0.00 16 SER A CA 4
ATOM 2729 C C . SER B 2 13 ? 3.090 -4.477 -0.057 1.00 0.00 16 SER A C 4
ATOM 2730 O O . SER B 2 13 ? 3.006 -3.550 -0.865 1.00 0.00 16 SER A O 4
ATOM 2738 N N . MET B 2 14 ? 3.625 -4.329 1.152 1.00 0.00 17 MET A N 4
ATOM 2739 C CA . MET B 2 14 ? 4.157 -3.043 1.598 1.00 0.00 17 MET A CA 4
ATOM 2740 C C . MET B 2 14 ? 5.320 -2.590 0.716 1.00 0.00 17 MET A C 4
ATOM 2741 O O . MET B 2 14 ? 5.454 -1.405 0.427 1.00 0.00 17 MET A O 4
ATOM 2755 N N . THR B 2 15 ? 6.138 -3.536 0.271 1.00 0.00 18 THR A N 4
ATOM 2756 C CA . THR B 2 15 ? 7.269 -3.223 -0.592 1.00 0.00 18 THR A CA 4
ATOM 2757 C C . THR B 2 15 ? 6.790 -2.548 -1.881 1.00 0.00 18 THR A C 4
ATOM 2758 O O . THR B 2 15 ? 7.437 -1.636 -2.399 1.00 0.00 18 THR A O 4
ATOM 2769 N N . ASP B 2 16 ? 5.643 -3.001 -2.372 1.00 0.00 19 ASP A N 4
ATOM 2770 C CA . ASP B 2 16 ? 5.037 -2.463 -3.589 1.00 0.00 19 ASP A CA 4
ATOM 2771 C C . ASP B 2 16 ? 4.659 -0.998 -3.395 1.00 0.00 19 ASP A C 4
ATOM 2772 O O . ASP B 2 16 ? 4.786 -0.178 -4.306 1.00 0.00 19 ASP A O 4
ATOM 2781 N N . LEU B 2 17 ? 4.163 -0.696 -2.199 1.00 0.00 20 LEU A N 4
ATOM 2782 C CA . LEU B 2 17 ? 3.712 0.647 -1.833 1.00 0.00 20 LEU A CA 4
ATOM 2783 C C . LEU B 2 17 ? 4.793 1.707 -2.031 1.00 0.00 20 LEU A C 4
ATOM 2784 O O . LEU B 2 17 ? 4.487 2.864 -2.322 1.00 0.00 20 LEU A O 4
ATOM 2800 N N . SER B 2 18 ? 6.046 1.310 -1.854 1.00 0.00 21 SER A N 4
ATOM 2801 C CA . SER B 2 18 ? 7.187 2.215 -1.993 1.00 0.00 21 SER A CA 4
ATOM 2802 C C . SER B 2 18 ? 7.148 2.990 -3.314 1.00 0.00 21 SER A C 4
ATOM 2803 O O . SER B 2 18 ? 7.544 4.156 -3.367 1.00 0.00 21 SER A O 4
ATOM 2811 N N . ALA B 2 19 ? 6.676 2.334 -4.369 1.00 0.00 22 ALA A N 4
ATOM 2812 C CA . ALA B 2 19 ? 6.593 2.947 -5.692 1.00 0.00 22 ALA A CA 4
ATOM 2813 C C . ALA B 2 19 ? 5.647 4.147 -5.716 1.00 0.00 22 ALA A C 4
ATOM 2814 O O . ALA B 2 19 ? 5.896 5.123 -6.422 1.00 0.00 22 ALA A O 4
ATOM 2821 N N . LEU B 2 20 ? 4.562 4.066 -4.956 1.00 0.00 23 LEU A N 4
ATOM 2822 C CA . LEU B 2 20 ? 3.578 5.145 -4.909 1.00 0.00 23 LEU A CA 4
ATOM 2823 C C . LEU B 2 20 ? 4.120 6.375 -4.186 1.00 0.00 23 LEU A C 4
ATOM 2824 O O . LEU B 2 20 ? 3.862 7.505 -4.593 1.00 0.00 23 LEU A O 4
ATOM 2840 N N . CYS B 2 21 ? 4.870 6.153 -3.114 1.00 0.00 24 CYS A N 4
ATOM 2841 C CA . CYS B 2 21 ? 5.441 7.260 -2.350 1.00 0.00 24 CYS A CA 4
ATOM 2842 C C . CYS B 2 21 ? 6.699 7.789 -3.038 1.00 0.00 24 CYS A C 4
ATOM 2843 O O . CYS B 2 21 ? 7.154 8.898 -2.759 1.00 0.00 24 CYS A O 4
ATOM 2853 N N . ARG A 1 1 ? -3.369 -8.162 -6.522 1.00 0.00 1 ARG B N 5
ATOM 2854 C CA . ARG A 1 1 ? -2.344 -8.989 -7.192 1.00 0.00 1 ARG B CA 5
ATOM 2855 C C . ARG A 1 1 ? -1.615 -9.871 -6.187 1.00 0.00 1 ARG B C 5
ATOM 2856 O O . ARG A 1 1 ? -1.279 -9.426 -5.094 1.00 0.00 1 ARG B O 5
ATOM 2879 N N . ALA A 1 2 ? -1.373 -11.123 -6.571 1.00 0.00 2 ALA B N 5
ATOM 2880 C CA . ALA A 1 2 ? -0.677 -12.071 -5.712 1.00 0.00 2 ALA B CA 5
ATOM 2881 C C . ALA A 1 2 ? 0.747 -11.605 -5.423 1.00 0.00 2 ALA B C 5
ATOM 2882 O O . ALA A 1 2 ? 1.423 -11.063 -6.302 1.00 0.00 2 ALA B O 5
ATOM 2889 N N . ALA A 1 3 ? 1.185 -11.808 -4.190 1.00 0.00 3 ALA B N 5
ATOM 2890 C CA . ALA A 1 3 ? 2.515 -11.405 -3.761 1.00 0.00 3 ALA B CA 5
ATOM 2891 C C . ALA A 1 3 ? 2.960 -12.265 -2.582 1.00 0.00 3 ALA B C 5
ATOM 2892 O O . ALA A 1 3 ? 2.119 -12.849 -1.901 1.00 0.00 3 ALA B O 5
ATOM 2899 N N . PRO A 1 4 ? 4.285 -12.365 -2.334 1.00 0.00 4 PRO B N 5
ATOM 2900 C CA . PRO A 1 4 ? 4.838 -13.169 -1.228 1.00 0.00 4 PRO B CA 5
ATOM 2901 C C . PRO A 1 4 ? 4.153 -12.872 0.101 1.00 0.00 4 PRO B C 5
ATOM 2902 O O . PRO A 1 4 ? 3.872 -13.772 0.889 1.00 0.00 4 PRO B O 5
ATOM 2913 N N . TYR A 1 5 ? 3.873 -11.600 0.323 1.00 0.00 5 TYR B N 5
ATOM 2914 C CA . TYR A 1 5 ? 3.199 -11.154 1.527 1.00 0.00 5 TYR B CA 5
ATOM 2915 C C . TYR A 1 5 ? 2.313 -9.968 1.180 1.00 0.00 5 TYR B C 5
ATOM 2916 O O . TYR A 1 5 ? 2.682 -9.135 0.352 1.00 0.00 5 TYR B O 5
ATOM 2934 N N . GLY A 1 6 ? 1.140 -9.909 1.783 1.00 0.00 6 GLY B N 5
ATOM 2935 C CA . GLY A 1 6 ? 0.221 -8.831 1.493 1.00 0.00 6 GLY B CA 5
ATOM 2936 C C . GLY A 1 6 ? -0.827 -8.675 2.566 1.00 0.00 6 GLY B C 5
ATOM 2937 O O . GLY A 1 6 ? -1.081 -9.602 3.334 1.00 0.00 6 GLY B O 5
ATOM 2941 N N . VAL A 1 7 ? -1.428 -7.500 2.623 1.00 0.00 7 VAL B N 5
ATOM 2942 C CA . VAL A 1 7 ? -2.451 -7.204 3.609 1.00 0.00 7 VAL B CA 5
ATOM 2943 C C . VAL A 1 7 ? -3.528 -6.324 2.986 1.00 0.00 7 VAL B C 5
ATOM 2944 O O . VAL A 1 7 ? -3.246 -5.549 2.075 1.00 0.00 7 VAL B O 5
ATOM 2957 N N . ARG A 1 8 ? -4.759 -6.467 3.465 1.00 0.00 8 ARG B N 5
ATOM 2958 C CA . ARG A 1 8 ? -5.882 -5.690 2.952 1.00 0.00 8 ARG B CA 5
ATOM 2959 C C . ARG A 1 8 ? -5.758 -4.231 3.376 1.00 0.00 8 ARG B C 5
ATOM 2960 O O . ARG A 1 8 ? -5.790 -3.922 4.567 1.00 0.00 8 ARG B O 5
ATOM 2981 N N . LEU A 1 9 ? -5.619 -3.344 2.404 1.00 0.00 9 LEU B N 5
ATOM 2982 C CA . LEU A 1 9 ? -5.487 -1.920 2.678 1.00 0.00 9 LEU B CA 5
ATOM 2983 C C . LEU A 1 9 ? -6.422 -1.131 1.769 1.00 0.00 9 LEU B C 5
ATOM 2984 O O . LEU A 1 9 ? -6.463 -1.372 0.564 1.00 0.00 9 LEU B O 5
ATOM 3000 N N . CYS A 1 10 ? -7.181 -0.205 2.349 1.00 0.00 10 CYS B N 5
ATOM 3001 C CA . CYS A 1 10 ? -8.130 0.595 1.577 1.00 0.00 10 CYS B CA 5
ATOM 3002 C C . CYS A 1 10 ? -8.163 2.050 2.054 1.00 0.00 10 CYS B C 5
ATOM 3003 O O . CYS A 1 10 ? -8.045 2.328 3.252 1.00 0.00 10 CYS B O 5
ATOM 3010 N N . GLY A 1 11 ? -8.335 2.971 1.108 1.00 0.00 11 GLY B N 5
ATOM 3011 C CA . GLY A 1 11 ? -8.406 4.387 1.425 1.00 0.00 11 GLY B CA 5
ATOM 3012 C C . GLY A 1 11 ? -7.188 4.909 2.160 1.00 0.00 11 GLY B C 5
ATOM 3013 O O . GLY A 1 11 ? -6.056 4.563 1.828 1.00 0.00 11 GLY B O 5
ATOM 3017 N N . ARG A 1 12 ? -7.429 5.751 3.165 1.00 0.00 12 ARG B N 5
ATOM 3018 C CA . ARG A 1 12 ? -6.355 6.339 3.960 1.00 0.00 12 ARG B CA 5
ATOM 3019 C C . ARG A 1 12 ? -5.547 5.262 4.678 1.00 0.00 12 ARG B C 5
ATOM 3020 O O . ARG A 1 12 ? -4.370 5.458 4.960 1.00 0.00 12 ARG B O 5
ATOM 3041 N N . GLU A 1 13 ? -6.171 4.124 4.956 1.00 0.00 13 GLU B N 5
ATOM 3042 C CA . GLU A 1 13 ? -5.484 3.029 5.625 1.00 0.00 13 GLU B CA 5
ATOM 3043 C C . GLU A 1 13 ? -4.373 2.506 4.735 1.00 0.00 13 GLU B C 5
ATOM 3044 O O . GLU A 1 13 ? -3.247 2.283 5.186 1.00 0.00 13 GLU B O 5
ATOM 3056 N N . PHE A 1 14 ? -4.686 2.378 3.454 1.00 0.00 14 PHE B N 5
ATOM 3057 C CA . PHE A 1 14 ? -3.711 1.951 2.467 1.00 0.00 14 PHE B CA 5
ATOM 3058 C C . PHE A 1 14 ? -2.616 3.003 2.394 1.00 0.00 14 PHE B C 5
ATOM 3059 O O . PHE A 1 14 ? -1.426 2.696 2.358 1.00 0.00 14 PHE B O 5
ATOM 3076 N N . ILE A 1 15 ? -3.059 4.252 2.399 1.00 0.00 15 ILE B N 5
ATOM 3077 C CA . ILE A 1 15 ? -2.177 5.405 2.355 1.00 0.00 15 ILE B CA 5
ATOM 3078 C C . ILE A 1 15 ? -1.179 5.386 3.506 1.00 0.00 15 ILE B C 5
ATOM 3079 O O . ILE A 1 15 ? 0.020 5.585 3.309 1.00 0.00 15 ILE B O 5
ATOM 3095 N N . ARG A 1 16 ? -1.687 5.152 4.709 1.00 0.00 16 ARG B N 5
ATOM 3096 C CA . ARG A 1 16 ? -0.847 5.121 5.897 1.00 0.00 16 ARG B CA 5
ATOM 3097 C C . ARG A 1 16 ? 0.195 4.022 5.800 1.00 0.00 16 ARG B C 5
ATOM 3098 O O . ARG A 1 16 ? 1.316 4.194 6.257 1.00 0.00 16 ARG B O 5
ATOM 3119 N N . ALA A 1 17 ? -0.170 2.903 5.191 1.00 0.00 17 ALA B N 5
ATOM 3120 C CA . ALA A 1 17 ? 0.760 1.795 5.026 1.00 0.00 17 ALA B CA 5
ATOM 3121 C C . ALA A 1 17 ? 1.882 2.184 4.065 1.00 0.00 17 ALA B C 5
ATOM 3122 O O . ALA A 1 17 ? 3.045 1.836 4.278 1.00 0.00 17 ALA B O 5
ATOM 3129 N N . VAL A 1 18 ? 1.528 2.940 3.029 1.00 0.00 18 VAL B N 5
ATOM 3130 C CA . VAL A 1 18 ? 2.501 3.415 2.052 1.00 0.00 18 VAL B CA 5
ATOM 3131 C C . VAL A 1 18 ? 3.457 4.370 2.739 1.00 0.00 18 VAL B C 5
ATOM 3132 O O . VAL A 1 18 ? 4.674 4.303 2.563 1.00 0.00 18 VAL B O 5
ATOM 3145 N N . ILE A 1 19 ? 2.884 5.244 3.544 1.00 0.00 19 ILE B N 5
ATOM 3146 C CA . ILE A 1 19 ? 3.657 6.216 4.292 1.00 0.00 19 ILE B CA 5
ATOM 3147 C C . ILE A 1 19 ? 4.481 5.514 5.357 1.00 0.00 19 ILE B C 5
ATOM 3148 O O . ILE A 1 19 ? 5.609 5.905 5.628 1.00 0.00 19 ILE B O 5
ATOM 3164 N N . PHE A 1 20 ? 3.923 4.451 5.921 1.00 0.00 20 PHE B N 5
ATOM 3165 C CA . PHE A 1 20 ? 4.612 3.645 6.921 1.00 0.00 20 PHE B CA 5
ATOM 3166 C C . PHE A 1 20 ? 5.897 3.099 6.317 1.00 0.00 20 PHE B C 5
ATOM 3167 O O . PHE A 1 20 ? 6.940 3.059 6.962 1.00 0.00 20 PHE B O 5
ATOM 3184 N N . THR A 1 21 ? 5.788 2.700 5.056 1.00 0.00 21 THR B N 5
ATOM 3185 C CA . THR A 1 21 ? 6.909 2.166 4.303 1.00 0.00 21 THR B CA 5
ATOM 3186 C C . THR A 1 21 ? 8.009 3.222 4.145 1.00 0.00 21 THR B C 5
ATOM 3187 O O . THR A 1 21 ? 9.196 2.928 4.277 1.00 0.00 21 THR B O 5
ATOM 3198 N N . CYS A 1 22 ? 7.597 4.455 3.869 1.00 0.00 22 CYS B N 5
ATOM 3199 C CA . CYS A 1 22 ? 8.531 5.564 3.697 1.00 0.00 22 CYS B CA 5
ATOM 3200 C C . CYS A 1 22 ? 8.971 6.160 5.032 1.00 0.00 22 CYS B C 5
ATOM 3201 O O . CYS A 1 22 ? 10.008 6.814 5.114 1.00 0.00 22 CYS B O 5
ATOM 3208 N N . GLY A 1 23 ? 8.158 5.968 6.060 1.00 0.00 23 GLY B N 5
ATOM 3209 C CA . GLY A 1 23 ? 8.456 6.532 7.359 1.00 0.00 23 GLY B CA 5
ATOM 3210 C C . GLY A 1 23 ? 8.167 8.019 7.363 1.00 0.00 23 GLY B C 5
ATOM 3211 O O . GLY A 1 23 ? 8.896 8.809 7.959 1.00 0.00 23 GLY B O 5
ATOM 3215 N N . GLY A 1 24 ? 7.097 8.392 6.665 1.00 0.00 24 GLY B N 5
ATOM 3216 C CA . GLY A 1 24 ? 6.719 9.787 6.555 1.00 0.00 24 GLY B CA 5
ATOM 3217 C C . GLY A 1 24 ? 7.364 10.428 5.343 1.00 0.00 24 GLY B C 5
ATOM 3218 O O . GLY A 1 24 ? 8.521 10.151 5.036 1.00 0.00 24 GLY B O 5
ATOM 3222 N N . SER A 1 25 ? 6.631 11.274 4.631 1.00 0.00 25 SER B N 5
ATOM 3223 C CA . SER A 1 25 ? 7.190 11.913 3.450 1.00 0.00 25 SER B CA 5
ATOM 3224 C C . SER A 1 25 ? 6.537 13.264 3.154 1.00 0.00 25 SER B C 5
ATOM 3225 O O . SER A 1 25 ? 7.042 14.303 3.573 1.00 0.00 25 SER B O 5
ATOM 3233 N N . ARG A 1 26 ? 5.433 13.252 2.412 1.00 0.00 26 ARG B N 5
ATOM 3234 C CA . ARG A 1 26 ? 4.746 14.490 2.047 1.00 0.00 26 ARG B CA 5
ATOM 3235 C C . ARG A 1 26 ? 3.237 14.294 2.067 1.00 0.00 26 ARG B C 5
ATOM 3236 O O . ARG A 1 26 ? 2.501 15.064 1.451 1.00 0.00 26 ARG B O 5
ATOM 3257 N N . TRP A 1 27 ? 2.789 13.251 2.751 1.00 0.00 27 TRP B N 5
ATOM 3258 C CA . TRP A 1 27 ? 1.372 12.927 2.832 1.00 0.00 27 TRP B CA 5
ATOM 3259 C C . TRP A 1 27 ? 1.163 11.804 3.834 1.00 0.00 27 TRP B C 5
ATOM 3260 O O . TRP A 1 27 ? -0.008 11.445 4.105 1.00 0.00 27 TRP B O 5
ATOM 3296 N N . ASP B 2 2 ? -4.005 -1.358 -9.215 1.00 0.00 5 ASP A N 5
ATOM 3297 C CA . ASP B 2 2 ? -3.454 -2.639 -8.788 1.00 0.00 5 ASP A CA 5
ATOM 3298 C C . ASP B 2 2 ? -2.949 -2.536 -7.350 1.00 0.00 5 ASP A C 5
ATOM 3299 O O . ASP B 2 2 ? -3.065 -3.470 -6.561 1.00 0.00 5 ASP A O 5
ATOM 3308 N N . LEU B 2 3 ? -2.399 -1.375 -7.026 1.00 0.00 6 LEU A N 5
ATOM 3309 C CA . LEU B 2 3 ? -1.872 -1.116 -5.697 1.00 0.00 6 LEU A CA 5
ATOM 3310 C C . LEU B 2 3 ? -2.971 -1.048 -4.635 1.00 0.00 6 LEU A C 5
ATOM 3311 O O . LEU B 2 3 ? -2.924 -1.784 -3.660 1.00 0.00 6 LEU A O 5
ATOM 3327 N N . GLN B 2 4 ? -3.934 -0.144 -4.803 1.00 0.00 7 GLN A N 5
ATOM 3328 C CA . GLN B 2 4 ? -5.008 0.015 -3.815 1.00 0.00 7 GLN A CA 5
ATOM 3329 C C . GLN B 2 4 ? -6.222 -0.860 -4.122 1.00 0.00 7 GLN A C 5
ATOM 3330 O O . GLN B 2 4 ? -6.628 -1.687 -3.307 1.00 0.00 7 GLN A O 5
ATOM 3344 N N . THR B 2 5 ? -6.799 -0.643 -5.293 1.00 0.00 8 THR A N 5
ATOM 3345 C CA . THR B 2 5 ? -7.984 -1.366 -5.746 1.00 0.00 8 THR A CA 5
ATOM 3346 C C . THR B 2 5 ? -7.851 -2.883 -5.569 1.00 0.00 8 THR A C 5
ATOM 3347 O O . THR B 2 5 ? -8.714 -3.517 -4.956 1.00 0.00 8 THR A O 5
ATOM 3358 N N . LEU B 2 6 ? -6.778 -3.460 -6.092 1.00 0.00 9 LEU A N 5
ATOM 3359 C CA . LEU B 2 6 ? -6.570 -4.897 -5.972 1.00 0.00 9 LEU A CA 5
ATOM 3360 C C . LEU B 2 6 ? -6.204 -5.285 -4.548 1.00 0.00 9 LEU A C 5
ATOM 3361 O O . LEU B 2 6 ? -6.523 -6.381 -4.105 1.00 0.00 9 LEU A O 5
ATOM 3377 N N . CYS B 2 7 ? -5.563 -4.376 -3.831 1.00 0.00 10 CYS A N 5
ATOM 3378 C CA . CYS B 2 7 ? -5.178 -4.630 -2.441 1.00 0.00 10 CYS A CA 5
ATOM 3379 C C . CYS B 2 7 ? -6.415 -4.933 -1.603 1.00 0.00 10 CYS A C 5
ATOM 3380 O O . CYS B 2 7 ? -6.404 -5.826 -0.757 1.00 0.00 10 CYS A O 5
ATOM 3387 N N . CYS B 2 8 ? -7.486 -4.194 -1.863 1.00 0.00 11 CYS A N 5
ATOM 3388 C CA . CYS B 2 8 ? -8.744 -4.392 -1.156 1.00 0.00 11 CYS A CA 5
ATOM 3389 C C . CYS B 2 8 ? -9.357 -5.737 -1.539 1.00 0.00 11 CYS A C 5
ATOM 3390 O O . CYS B 2 8 ? -10.116 -6.330 -0.771 1.00 0.00 11 CYS A O 5
ATOM 3397 N N . THR B 2 9 ? -9.011 -6.212 -2.730 1.00 0.00 12 THR A N 5
ATOM 3398 C CA . THR B 2 9 ? -9.510 -7.482 -3.231 1.00 0.00 12 THR A CA 5
ATOM 3399 C C . THR B 2 9 ? -8.698 -8.657 -2.680 1.00 0.00 12 THR A C 5
ATOM 3400 O O . THR B 2 9 ? -9.262 -9.636 -2.188 1.00 0.00 12 THR A O 5
ATOM 3411 N N . ASP B 2 10 ? -7.373 -8.566 -2.765 1.00 0.00 13 ASP A N 5
ATOM 3412 C CA . ASP B 2 10 ? -6.509 -9.632 -2.280 1.00 0.00 13 ASP A CA 5
ATOM 3413 C C . ASP B 2 10 ? -5.562 -9.140 -1.185 1.00 0.00 13 ASP A C 5
ATOM 3414 O O . ASP B 2 10 ? -5.715 -9.505 -0.018 1.00 0.00 13 ASP A O 5
ATOM 3423 N N . GLY B 2 11 ? -4.597 -8.325 -1.562 1.00 0.00 14 GLY A N 5
ATOM 3424 C CA . GLY B 2 11 ? -3.631 -7.802 -0.618 1.00 0.00 14 GLY A CA 5
ATOM 3425 C C . GLY B 2 11 ? -2.413 -7.249 -1.328 1.00 0.00 14 GLY A C 5
ATOM 3426 O O . GLY B 2 11 ? -1.935 -7.840 -2.293 1.00 0.00 14 GLY A O 5
ATOM 3430 N N . CYS B 2 12 ? -1.921 -6.109 -0.877 1.00 0.00 15 CYS A N 5
ATOM 3431 C CA . CYS B 2 12 ? -0.766 -5.484 -1.508 1.00 0.00 15 CYS A CA 5
ATOM 3432 C C . CYS B 2 12 ? 0.485 -5.594 -0.639 1.00 0.00 15 CYS A C 5
ATOM 3433 O O . CYS B 2 12 ? 0.412 -5.531 0.590 1.00 0.00 15 CYS A O 5
ATOM 3440 N N . SER B 2 13 ? 1.629 -5.769 -1.294 1.00 0.00 16 SER A N 5
ATOM 3441 C CA . SER B 2 13 ? 2.905 -5.893 -0.604 1.00 0.00 16 SER A CA 5
ATOM 3442 C C . SER B 2 13 ? 3.484 -4.520 -0.277 1.00 0.00 16 SER A C 5
ATOM 3443 O O . SER B 2 13 ? 3.324 -3.571 -1.043 1.00 0.00 16 SER A O 5
ATOM 3451 N N . MET B 2 14 ? 4.161 -4.435 0.863 1.00 0.00 17 MET A N 5
ATOM 3452 C CA . MET B 2 14 ? 4.783 -3.190 1.322 1.00 0.00 17 MET A CA 5
ATOM 3453 C C . MET B 2 14 ? 5.753 -2.635 0.276 1.00 0.00 17 MET A C 5
ATOM 3454 O O . MET B 2 14 ? 5.850 -1.422 0.085 1.00 0.00 17 MET A O 5
ATOM 3468 N N . THR B 2 15 ? 6.451 -3.533 -0.412 1.00 0.00 18 THR A N 5
ATOM 3469 C CA . THR B 2 15 ? 7.400 -3.148 -1.451 1.00 0.00 18 THR A CA 5
ATOM 3470 C C . THR B 2 15 ? 6.704 -2.407 -2.590 1.00 0.00 18 THR A C 5
ATOM 3471 O O . THR B 2 15 ? 7.232 -1.441 -3.142 1.00 0.00 18 THR A O 5
ATOM 3482 N N . ASP B 2 16 ? 5.523 -2.887 -2.937 1.00 0.00 19 ASP A N 5
ATOM 3483 C CA . ASP B 2 16 ? 4.726 -2.318 -4.016 1.00 0.00 19 ASP A CA 5
ATOM 3484 C C . ASP B 2 16 ? 4.301 -0.898 -3.665 1.00 0.00 19 ASP A C 5
ATOM 3485 O O . ASP B 2 16 ? 4.293 -0.003 -4.513 1.00 0.00 19 ASP A O 5
ATOM 3494 N N . LEU B 2 17 ? 3.940 -0.715 -2.404 1.00 0.00 20 LEU A N 5
ATOM 3495 C CA . LEU B 2 17 ? 3.491 0.576 -1.884 1.00 0.00 20 LEU A CA 5
ATOM 3496 C C . LEU B 2 17 ? 4.544 1.665 -2.075 1.00 0.00 20 LEU A C 5
ATOM 3497 O O . LEU B 2 17 ? 4.207 2.831 -2.291 1.00 0.00 20 LEU A O 5
ATOM 3513 N N . SER B 2 18 ? 5.812 1.279 -1.987 1.00 0.00 21 SER A N 5
ATOM 3514 C CA . SER B 2 18 ? 6.927 2.211 -2.135 1.00 0.00 21 SER A CA 5
ATOM 3515 C C . SER B 2 18 ? 6.836 3.021 -3.433 1.00 0.00 21 SER A C 5
ATOM 3516 O O . SER B 2 18 ? 7.247 4.180 -3.476 1.00 0.00 21 SER A O 5
ATOM 3524 N N . ALA B 2 19 ? 6.306 2.402 -4.485 1.00 0.00 22 ALA A N 5
ATOM 3525 C CA . ALA B 2 19 ? 6.174 3.058 -5.784 1.00 0.00 22 ALA A CA 5
ATOM 3526 C C . ALA B 2 19 ? 5.263 4.287 -5.725 1.00 0.00 22 ALA A C 5
ATOM 3527 O O . ALA B 2 19 ? 5.563 5.315 -6.328 1.00 0.00 22 ALA A O 5
ATOM 3534 N N . LEU B 2 20 ? 4.150 4.172 -5.006 1.00 0.00 23 LEU A N 5
ATOM 3535 C CA . LEU B 2 20 ? 3.199 5.279 -4.890 1.00 0.00 23 LEU A CA 5
ATOM 3536 C C . LEU B 2 20 ? 3.772 6.424 -4.061 1.00 0.00 23 LEU A C 5
ATOM 3537 O O . LEU B 2 20 ? 3.518 7.595 -4.340 1.00 0.00 23 LEU A O 5
ATOM 3553 N N . CYS B 2 21 ? 4.537 6.077 -3.036 1.00 0.00 24 CYS A N 5
ATOM 3554 C CA . CYS B 2 21 ? 5.141 7.071 -2.158 1.00 0.00 24 CYS A CA 5
ATOM 3555 C C . CYS B 2 21 ? 6.179 7.908 -2.904 1.00 0.00 24 CYS A C 5
ATOM 3556 O O . CYS B 2 21 ? 6.338 9.109 -2.644 1.00 0.00 24 CYS A O 5
ATOM 3566 N N . ARG A 1 1 ? -3.833 -8.200 -8.987 1.00 0.00 1 ARG B N 6
ATOM 3567 C CA . ARG A 1 1 ? -2.372 -8.419 -8.925 1.00 0.00 1 ARG B CA 6
ATOM 3568 C C . ARG A 1 1 ? -2.071 -9.913 -8.967 1.00 0.00 1 ARG B C 6
ATOM 3569 O O . ARG A 1 1 ? -2.789 -10.672 -9.621 1.00 0.00 1 ARG B O 6
ATOM 3592 N N . ALA A 1 2 ? -1.021 -10.325 -8.267 1.00 0.00 2 ALA B N 6
ATOM 3593 C CA . ALA A 1 2 ? -0.613 -11.723 -8.206 1.00 0.00 2 ALA B CA 6
ATOM 3594 C C . ALA A 1 2 ? 0.471 -11.885 -7.147 1.00 0.00 2 ALA B C 6
ATOM 3595 O O . ALA A 1 2 ? 1.495 -12.527 -7.374 1.00 0.00 2 ALA B O 6
ATOM 3602 N N . ALA A 1 3 ? 0.240 -11.274 -5.996 1.00 0.00 3 ALA B N 6
ATOM 3603 C CA . ALA A 1 3 ? 1.194 -11.328 -4.900 1.00 0.00 3 ALA B CA 6
ATOM 3604 C C . ALA A 1 3 ? 0.978 -12.559 -4.030 1.00 0.00 3 ALA B C 6
ATOM 3605 O O . ALA A 1 3 ? -0.153 -12.889 -3.682 1.00 0.00 3 ALA B O 6
ATOM 3612 N N . PRO A 1 4 ? 2.071 -13.250 -3.659 1.00 0.00 4 PRO B N 6
ATOM 3613 C CA . PRO A 1 4 ? 2.010 -14.446 -2.808 1.00 0.00 4 PRO B CA 6
ATOM 3614 C C . PRO A 1 4 ? 1.383 -14.132 -1.457 1.00 0.00 4 PRO B C 6
ATOM 3615 O O . PRO A 1 4 ? 0.622 -14.922 -0.900 1.00 0.00 4 PRO B O 6
ATOM 3626 N N . TYR A 1 5 ? 1.716 -12.959 -0.951 1.00 0.00 5 TYR B N 6
ATOM 3627 C CA . TYR A 1 5 ? 1.209 -12.485 0.322 1.00 0.00 5 TYR B CA 6
ATOM 3628 C C . TYR A 1 5 ? 1.103 -10.965 0.280 1.00 0.00 5 TYR B C 6
ATOM 3629 O O . TYR A 1 5 ? 1.932 -10.301 -0.347 1.00 0.00 5 TYR B O 6
ATOM 3647 N N . GLY A 1 6 ? 0.090 -10.421 0.928 1.00 0.00 6 GLY B N 6
ATOM 3648 C CA . GLY A 1 6 ? -0.092 -8.985 0.936 1.00 0.00 6 GLY B CA 6
ATOM 3649 C C . GLY A 1 6 ? -1.211 -8.559 1.856 1.00 0.00 6 GLY B C 6
ATOM 3650 O O . GLY A 1 6 ? -2.292 -9.151 1.845 1.00 0.00 6 GLY B O 6
ATOM 3654 N N . VAL A 1 7 ? -0.958 -7.531 2.650 1.00 0.00 7 VAL B N 6
ATOM 3655 C CA . VAL A 1 7 ? -1.957 -7.024 3.573 1.00 0.00 7 VAL B CA 6
ATOM 3656 C C . VAL A 1 7 ? -2.945 -6.125 2.839 1.00 0.00 7 VAL B C 6
ATOM 3657 O O . VAL A 1 7 ? -2.566 -5.310 1.998 1.00 0.00 7 VAL B O 6
ATOM 3670 N N . ARG A 1 8 ? -4.212 -6.287 3.152 1.00 0.00 8 ARG B N 6
ATOM 3671 C CA . ARG A 1 8 ? -5.250 -5.494 2.523 1.00 0.00 8 ARG B CA 6
ATOM 3672 C C . ARG A 1 8 ? -5.369 -4.145 3.213 1.00 0.00 8 ARG B C 6
ATOM 3673 O O . ARG A 1 8 ? -5.658 -4.064 4.405 1.00 0.00 8 ARG B O 6
ATOM 3694 N N . LEU A 1 9 ? -5.105 -3.097 2.451 1.00 0.00 9 LEU B N 6
ATOM 3695 C CA . LEU A 1 9 ? -5.135 -1.736 2.961 1.00 0.00 9 LEU B CA 6
ATOM 3696 C C . LEU A 1 9 ? -6.220 -0.935 2.257 1.00 0.00 9 LEU B C 6
ATOM 3697 O O . LEU A 1 9 ? -6.367 -1.031 1.039 1.00 0.00 9 LEU B O 6
ATOM 3713 N N . CYS A 1 10 ? -6.981 -0.162 3.018 1.00 0.00 10 CYS B N 6
ATOM 3714 C CA . CYS A 1 10 ? -8.059 0.630 2.443 1.00 0.00 10 CYS B CA 6
ATOM 3715 C C . CYS A 1 10 ? -8.081 2.053 2.994 1.00 0.00 10 CYS B C 6
ATOM 3716 O O . CYS A 1 10 ? -7.800 2.285 4.168 1.00 0.00 10 CYS B O 6
ATOM 3723 N N . GLY A 1 11 ? -8.434 2.998 2.124 1.00 0.00 11 GLY B N 6
ATOM 3724 C CA . GLY A 1 11 ? -8.532 4.399 2.502 1.00 0.00 11 GLY B CA 6
ATOM 3725 C C . GLY A 1 11 ? -7.332 4.934 3.263 1.00 0.00 11 GLY B C 6
ATOM 3726 O O . GLY A 1 11 ? -6.204 4.896 2.775 1.00 0.00 11 GLY B O 6
ATOM 3730 N N . ARG A 1 12 ? -7.605 5.443 4.461 1.00 0.00 12 ARG B N 6
ATOM 3731 C CA . ARG A 1 12 ? -6.582 6.020 5.331 1.00 0.00 12 ARG B CA 6
ATOM 3732 C C . ARG A 1 12 ? -5.465 5.027 5.602 1.00 0.00 12 ARG B C 6
ATOM 3733 O O . ARG A 1 12 ? -4.287 5.375 5.567 1.00 0.00 12 ARG B O 6
ATOM 3754 N N . GLU A 1 13 ? -5.856 3.795 5.892 1.00 0.00 13 GLU B N 6
ATOM 3755 C CA . GLU A 1 13 ? -4.914 2.732 6.198 1.00 0.00 13 GLU B CA 6
ATOM 3756 C C . GLU A 1 13 ? -3.984 2.488 5.021 1.00 0.00 13 GLU B C 6
ATOM 3757 O O . GLU A 1 13 ? -2.780 2.303 5.198 1.00 0.00 13 GLU B O 6
ATOM 3769 N N . PHE A 1 14 ? -4.546 2.520 3.820 1.00 0.00 14 PHE B N 6
ATOM 3770 C CA . PHE A 1 14 ? -3.767 2.330 2.606 1.00 0.00 14 PHE B CA 6
ATOM 3771 C C . PHE A 1 14 ? -2.718 3.429 2.484 1.00 0.00 14 PHE B C 6
ATOM 3772 O O . PHE A 1 14 ? -1.528 3.151 2.344 1.00 0.00 14 PHE B O 6
ATOM 3789 N N . ILE A 1 15 ? -3.173 4.671 2.562 1.00 0.00 15 ILE B N 6
ATOM 3790 C CA . ILE A 1 15 ? -2.289 5.830 2.475 1.00 0.00 15 ILE B CA 6
ATOM 3791 C C . ILE A 1 15 ? -1.241 5.805 3.583 1.00 0.00 15 ILE B C 6
ATOM 3792 O O . ILE A 1 15 ? -0.067 6.105 3.353 1.00 0.00 15 ILE B O 6
ATOM 3808 N N . ARG A 1 16 ? -1.665 5.457 4.789 1.00 0.00 16 ARG B N 6
ATOM 3809 C CA . ARG A 1 16 ? -0.756 5.422 5.919 1.00 0.00 16 ARG B CA 6
ATOM 3810 C C . ARG A 1 16 ? 0.298 4.337 5.747 1.00 0.00 16 ARG B C 6
ATOM 3811 O O . ARG A 1 16 ? 1.465 4.563 6.040 1.00 0.00 16 ARG B O 6
ATOM 3832 N N . ALA A 1 17 ? -0.117 3.171 5.273 1.00 0.00 17 ALA B N 6
ATOM 3833 C CA . ALA A 1 17 ? 0.803 2.055 5.064 1.00 0.00 17 ALA B CA 6
ATOM 3834 C C . ALA A 1 17 ? 1.863 2.395 4.021 1.00 0.00 17 ALA B C 6
ATOM 3835 O O . ALA A 1 17 ? 3.021 1.990 4.143 1.00 0.00 17 ALA B O 6
ATOM 3842 N N . VAL A 1 18 ? 1.469 3.159 3.008 1.00 0.00 18 VAL B N 6
ATOM 3843 C CA . VAL A 1 18 ? 2.388 3.574 1.957 1.00 0.00 18 VAL B CA 6
ATOM 3844 C C . VAL A 1 18 ? 3.472 4.446 2.562 1.00 0.00 18 VAL B C 6
ATOM 3845 O O . VAL A 1 18 ? 4.655 4.306 2.253 1.00 0.00 18 VAL B O 6
ATOM 3858 N N . ILE A 1 19 ? 3.052 5.326 3.451 1.00 0.00 19 ILE B N 6
ATOM 3859 C CA . ILE A 1 19 ? 3.980 6.213 4.128 1.00 0.00 19 ILE B CA 6
ATOM 3860 C C . ILE A 1 19 ? 4.773 5.450 5.175 1.00 0.00 19 ILE B C 6
ATOM 3861 O O . ILE A 1 19 ? 5.959 5.694 5.350 1.00 0.00 19 ILE B O 6
ATOM 3877 N N . PHE A 1 20 ? 4.115 4.505 5.841 1.00 0.00 20 PHE B N 6
ATOM 3878 C CA . PHE A 1 20 ? 4.763 3.668 6.847 1.00 0.00 20 PHE B CA 6
ATOM 3879 C C . PHE A 1 20 ? 5.966 2.983 6.226 1.00 0.00 20 PHE B C 6
ATOM 3880 O O . PHE A 1 20 ? 7.021 2.858 6.840 1.00 0.00 20 PHE B O 6
ATOM 3897 N N . THR A 1 21 ? 5.786 2.573 4.979 1.00 0.00 21 THR B N 6
ATOM 3898 C CA . THR A 1 21 ? 6.828 1.926 4.212 1.00 0.00 21 THR B CA 6
ATOM 3899 C C . THR A 1 21 ? 8.013 2.880 4.014 1.00 0.00 21 THR B C 6
ATOM 3900 O O . THR A 1 21 ? 9.173 2.476 4.062 1.00 0.00 21 THR B O 6
ATOM 3911 N N . CYS A 1 22 ? 7.700 4.156 3.819 1.00 0.00 22 CYS B N 6
ATOM 3912 C CA . CYS A 1 22 ? 8.716 5.187 3.638 1.00 0.00 22 CYS B CA 6
ATOM 3913 C C . CYS A 1 22 ? 9.203 5.733 4.983 1.00 0.00 22 CYS B C 6
ATOM 3914 O O . CYS A 1 22 ? 10.162 6.501 5.040 1.00 0.00 22 CYS B O 6
ATOM 3921 N N . GLY A 1 23 ? 8.518 5.352 6.056 1.00 0.00 23 GLY B N 6
ATOM 3922 C CA . GLY A 1 23 ? 8.865 5.816 7.387 1.00 0.00 23 GLY B CA 6
ATOM 3923 C C . GLY A 1 23 ? 8.303 7.196 7.676 1.00 0.00 23 GLY B C 6
ATOM 3924 O O . GLY A 1 23 ? 7.760 7.449 8.749 1.00 0.00 23 GLY B O 6
ATOM 3928 N N . GLY A 1 24 ? 8.445 8.083 6.707 1.00 0.00 24 GLY B N 6
ATOM 3929 C CA . GLY A 1 24 ? 7.964 9.443 6.840 1.00 0.00 24 GLY B CA 6
ATOM 3930 C C . GLY A 1 24 ? 8.504 10.309 5.724 1.00 0.00 24 GLY B C 6
ATOM 3931 O O . GLY A 1 24 ? 9.282 11.231 5.963 1.00 0.00 24 GLY B O 6
ATOM 3935 N N . SER A 1 25 ? 8.119 9.977 4.501 1.00 0.00 25 SER B N 6
ATOM 3936 C CA . SER A 1 25 ? 8.585 10.684 3.317 1.00 0.00 25 SER B CA 6
ATOM 3937 C C . SER A 1 25 ? 8.211 12.166 3.310 1.00 0.00 25 SER B C 6
ATOM 3938 O O . SER A 1 25 ? 9.055 13.013 3.010 1.00 0.00 25 SER B O 6
ATOM 3946 N N . ARG A 1 26 ? 6.957 12.491 3.619 1.00 0.00 26 ARG B N 6
ATOM 3947 C CA . ARG A 1 26 ? 6.534 13.889 3.608 1.00 0.00 26 ARG B CA 6
ATOM 3948 C C . ARG A 1 26 ? 5.143 14.080 4.200 1.00 0.00 26 ARG B C 6
ATOM 3949 O O . ARG A 1 26 ? 4.914 15.008 4.979 1.00 0.00 26 ARG B O 6
ATOM 3970 N N . TRP A 1 27 ? 4.224 13.231 3.795 1.00 0.00 27 TRP B N 6
ATOM 3971 C CA . TRP A 1 27 ? 2.842 13.312 4.239 1.00 0.00 27 TRP B CA 6
ATOM 3972 C C . TRP A 1 27 ? 2.452 12.047 4.981 1.00 0.00 27 TRP B C 6
ATOM 3973 O O . TRP A 1 27 ? 1.449 12.069 5.729 1.00 0.00 27 TRP B O 6
ATOM 4009 N N . ASP B 2 2 ? -4.815 -1.474 -10.346 1.00 0.00 5 ASP A N 6
ATOM 4010 C CA . ASP B 2 2 ? -4.681 -2.832 -9.835 1.00 0.00 5 ASP A CA 6
ATOM 4011 C C . ASP B 2 2 ? -3.851 -2.815 -8.564 1.00 0.00 5 ASP A C 6
ATOM 4012 O O . ASP B 2 2 ? -4.257 -3.341 -7.538 1.00 0.00 5 ASP A O 6
ATOM 4021 N N . LEU B 2 3 ? -2.695 -2.176 -8.627 1.00 0.00 6 LEU A N 6
ATOM 4022 C CA . LEU B 2 3 ? -1.836 -2.074 -7.459 1.00 0.00 6 LEU A CA 6
ATOM 4023 C C . LEU B 2 3 ? -2.500 -1.208 -6.395 1.00 0.00 6 LEU A C 6
ATOM 4024 O O . LEU B 2 3 ? -2.731 -1.650 -5.282 1.00 0.00 6 LEU A O 6
ATOM 4040 N N . GLN B 2 4 ? -2.802 0.025 -6.757 1.00 0.00 7 GLN A N 6
ATOM 4041 C CA . GLN B 2 4 ? -3.430 0.972 -5.846 1.00 0.00 7 GLN A CA 6
ATOM 4042 C C . GLN B 2 4 ? -4.867 0.572 -5.511 1.00 0.00 7 GLN A C 6
ATOM 4043 O O . GLN B 2 4 ? -5.253 0.489 -4.345 1.00 0.00 7 GLN A O 6
ATOM 4057 N N . THR B 2 5 ? -5.657 0.390 -6.549 1.00 0.00 8 THR A N 6
ATOM 4058 C CA . THR B 2 5 ? -7.070 0.076 -6.415 1.00 0.00 8 THR A CA 6
ATOM 4059 C C . THR B 2 5 ? -7.361 -1.295 -5.790 1.00 0.00 8 THR A C 6
ATOM 4060 O O . THR B 2 5 ? -8.217 -1.404 -4.913 1.00 0.00 8 THR A O 6
ATOM 4071 N N . LEU B 2 6 ? -6.693 -2.343 -6.250 1.00 0.00 9 LEU A N 6
ATOM 4072 C CA . LEU B 2 6 ? -6.966 -3.681 -5.731 1.00 0.00 9 LEU A CA 6
ATOM 4073 C C . LEU B 2 6 ? -6.202 -4.001 -4.443 1.00 0.00 9 LEU A C 6
ATOM 4074 O O . LEU B 2 6 ? -6.024 -5.169 -4.110 1.00 0.00 9 LEU A O 6
ATOM 4090 N N . CYS B 2 7 ? -5.788 -2.990 -3.691 1.00 0.00 10 CYS A N 6
ATOM 4091 C CA . CYS B 2 7 ? -5.092 -3.241 -2.429 1.00 0.00 10 CYS A CA 6
ATOM 4092 C C . CYS B 2 7 ? -6.054 -3.863 -1.418 1.00 0.00 10 CYS A C 6
ATOM 4093 O O . CYS B 2 7 ? -5.649 -4.628 -0.541 1.00 0.00 10 CYS A O 6
ATOM 4100 N N . CYS B 2 8 ? -7.334 -3.526 -1.549 1.00 0.00 11 CYS A N 6
ATOM 4101 C CA . CYS B 2 8 ? -8.365 -4.045 -0.659 1.00 0.00 11 CYS A CA 6
ATOM 4102 C C . CYS B 2 8 ? -8.813 -5.450 -1.069 1.00 0.00 11 CYS A C 6
ATOM 4103 O O . CYS B 2 8 ? -9.069 -6.301 -0.222 1.00 0.00 11 CYS A O 6
ATOM 4110 N N . THR B 2 9 ? -8.949 -5.673 -2.367 1.00 0.00 12 THR A N 6
ATOM 4111 C CA . THR B 2 9 ? -9.414 -6.956 -2.878 1.00 0.00 12 THR A CA 6
ATOM 4112 C C . THR B 2 9 ? -8.292 -7.990 -3.012 1.00 0.00 12 THR A C 6
ATOM 4113 O O . THR B 2 9 ? -8.467 -9.153 -2.646 1.00 0.00 12 THR A O 6
ATOM 4124 N N . ASP B 2 10 ? -7.167 -7.566 -3.569 1.00 0.00 13 ASP A N 6
ATOM 4125 C CA . ASP B 2 10 ? -6.025 -8.451 -3.799 1.00 0.00 13 ASP A CA 6
ATOM 4126 C C . ASP B 2 10 ? -5.082 -8.480 -2.599 1.00 0.00 13 ASP A C 6
ATOM 4127 O O . ASP B 2 10 ? -4.706 -9.549 -2.116 1.00 0.00 13 ASP A O 6
ATOM 4136 N N . GLY B 2 11 ? -4.700 -7.305 -2.123 1.00 0.00 14 GLY A N 6
ATOM 4137 C CA . GLY B 2 11 ? -3.790 -7.218 -0.996 1.00 0.00 14 GLY A CA 6
ATOM 4138 C C . GLY B 2 11 ? -2.424 -6.751 -1.442 1.00 0.00 14 GLY A C 6
ATOM 4139 O O . GLY B 2 11 ? -1.884 -7.262 -2.421 1.00 0.00 14 GLY A O 6
ATOM 4143 N N . CYS B 2 12 ? -1.870 -5.765 -0.757 1.00 0.00 15 CYS A N 6
ATOM 4144 C CA . CYS B 2 12 ? -0.577 -5.222 -1.138 1.00 0.00 15 CYS A CA 6
ATOM 4145 C C . CYS B 2 12 ? 0.453 -5.349 -0.021 1.00 0.00 15 CYS A C 6
ATOM 4146 O O . CYS B 2 12 ? 0.166 -5.080 1.143 1.00 0.00 15 CYS A O 6
ATOM 4153 N N . SER B 2 13 ? 1.663 -5.741 -0.391 1.00 0.00 16 SER A N 6
ATOM 4154 C CA . SER B 2 13 ? 2.752 -5.878 0.558 1.00 0.00 16 SER A CA 6
ATOM 4155 C C . SER B 2 13 ? 3.450 -4.533 0.711 1.00 0.00 16 SER A C 6
ATOM 4156 O O . SER B 2 13 ? 3.272 -3.646 -0.125 1.00 0.00 16 SER A O 6
ATOM 4164 N N . MET B 2 14 ? 4.239 -4.380 1.766 1.00 0.00 17 MET A N 6
ATOM 4165 C CA . MET B 2 14 ? 4.961 -3.132 2.011 1.00 0.00 17 MET A CA 6
ATOM 4166 C C . MET B 2 14 ? 5.816 -2.777 0.797 1.00 0.00 17 MET A C 6
ATOM 4167 O O . MET B 2 14 ? 5.968 -1.606 0.448 1.00 0.00 17 MET A O 6
ATOM 4181 N N . THR B 2 15 ? 6.347 -3.804 0.140 1.00 0.00 18 THR A N 6
ATOM 4182 C CA . THR B 2 15 ? 7.164 -3.630 -1.052 1.00 0.00 18 THR A CA 6
ATOM 4183 C C . THR B 2 15 ? 6.360 -2.948 -2.163 1.00 0.00 18 THR A C 6
ATOM 4184 O O . THR B 2 15 ? 6.882 -2.122 -2.911 1.00 0.00 18 THR A O 6
ATOM 4195 N N . ASP B 2 16 ? 5.078 -3.289 -2.241 1.00 0.00 19 ASP A N 6
ATOM 4196 C CA . ASP B 2 16 ? 4.178 -2.708 -3.233 1.00 0.00 19 ASP A CA 6
ATOM 4197 C C . ASP B 2 16 ? 4.021 -1.213 -2.991 1.00 0.00 19 ASP A C 6
ATOM 4198 O O . ASP B 2 16 ? 4.074 -0.407 -3.922 1.00 0.00 19 ASP A O 6
ATOM 4207 N N . LEU B 2 17 ? 3.827 -0.852 -1.727 1.00 0.00 20 LEU A N 6
ATOM 4208 C CA . LEU B 2 17 ? 3.655 0.547 -1.344 1.00 0.00 20 LEU A CA 6
ATOM 4209 C C . LEU B 2 17 ? 4.922 1.353 -1.615 1.00 0.00 20 LEU A C 6
ATOM 4210 O O . LEU B 2 17 ? 4.852 2.554 -1.883 1.00 0.00 20 LEU A O 6
ATOM 4226 N N . SER B 2 18 ? 6.071 0.687 -1.542 1.00 0.00 21 SER A N 6
ATOM 4227 C CA . SER B 2 18 ? 7.361 1.333 -1.775 1.00 0.00 21 SER A CA 6
ATOM 4228 C C . SER B 2 18 ? 7.379 2.051 -3.123 1.00 0.00 21 SER A C 6
ATOM 4229 O O . SER B 2 18 ? 7.914 3.152 -3.245 1.00 0.00 21 SER A O 6
ATOM 4237 N N . ALA B 2 19 ? 6.790 1.415 -4.130 1.00 0.00 22 ALA A N 6
ATOM 4238 C CA . ALA B 2 19 ? 6.734 1.976 -5.473 1.00 0.00 22 ALA A CA 6
ATOM 4239 C C . ALA B 2 19 ? 5.798 3.181 -5.549 1.00 0.00 22 ALA A C 6
ATOM 4240 O O . ALA B 2 19 ? 6.046 4.119 -6.304 1.00 0.00 22 ALA A O 6
ATOM 4247 N N . LEU B 2 20 ? 4.718 3.146 -4.776 1.00 0.00 23 LEU A N 6
ATOM 4248 C CA . LEU B 2 20 ? 3.741 4.231 -4.775 1.00 0.00 23 LEU A CA 6
ATOM 4249 C C . LEU B 2 20 ? 4.286 5.483 -4.089 1.00 0.00 23 LEU A C 6
ATOM 4250 O O . LEU B 2 20 ? 4.093 6.596 -4.572 1.00 0.00 23 LEU A O 6
ATOM 4266 N N . CYS B 2 21 ? 4.966 5.296 -2.967 1.00 0.00 24 CYS A N 6
ATOM 4267 C CA . CYS B 2 21 ? 5.541 6.417 -2.229 1.00 0.00 24 CYS A CA 6
ATOM 4268 C C . CYS B 2 21 ? 6.852 6.868 -2.871 1.00 0.00 24 CYS A C 6
ATOM 4269 O O . CYS B 2 21 ? 7.269 8.017 -2.720 1.00 0.00 24 CYS A O 6
ATOM 4279 N N . ARG A 1 1 ? -0.181 -5.109 -7.280 1.00 0.00 1 ARG B N 7
ATOM 4280 C CA . ARG A 1 1 ? 0.731 -5.838 -6.373 1.00 0.00 1 ARG B CA 7
ATOM 4281 C C . ARG A 1 1 ? 1.619 -6.797 -7.158 1.00 0.00 1 ARG B C 7
ATOM 4282 O O . ARG A 1 1 ? 1.147 -7.522 -8.033 1.00 0.00 1 ARG B O 7
ATOM 4305 N N . ALA A 1 2 ? 2.901 -6.799 -6.840 1.00 0.00 2 ALA B N 7
ATOM 4306 C CA . ALA A 1 2 ? 3.852 -7.675 -7.498 1.00 0.00 2 ALA B CA 7
ATOM 4307 C C . ALA A 1 2 ? 4.140 -8.867 -6.601 1.00 0.00 2 ALA B C 7
ATOM 4308 O O . ALA A 1 2 ? 4.273 -9.999 -7.065 1.00 0.00 2 ALA B O 7
ATOM 4315 N N . ALA A 1 3 ? 4.223 -8.598 -5.304 1.00 0.00 3 ALA B N 7
ATOM 4316 C CA . ALA A 1 3 ? 4.481 -9.633 -4.321 1.00 0.00 3 ALA B CA 7
ATOM 4317 C C . ALA A 1 3 ? 3.233 -10.485 -4.092 1.00 0.00 3 ALA B C 7
ATOM 4318 O O . ALA A 1 3 ? 2.114 -9.966 -4.047 1.00 0.00 3 ALA B O 7
ATOM 4325 N N . PRO A 1 4 ? 3.410 -11.811 -3.953 1.00 0.00 4 PRO B N 7
ATOM 4326 C CA . PRO A 1 4 ? 2.296 -12.739 -3.734 1.00 0.00 4 PRO B CA 7
ATOM 4327 C C . PRO A 1 4 ? 1.537 -12.423 -2.452 1.00 0.00 4 PRO B C 7
ATOM 4328 O O . PRO A 1 4 ? 0.313 -12.319 -2.450 1.00 0.00 4 PRO B O 7
ATOM 4339 N N . TYR A 1 5 ? 2.272 -12.254 -1.366 1.00 0.00 5 TYR B N 7
ATOM 4340 C CA . TYR A 1 5 ? 1.669 -11.930 -0.082 1.00 0.00 5 TYR B CA 7
ATOM 4341 C C . TYR A 1 5 ? 1.341 -10.442 -0.024 1.00 0.00 5 TYR B C 7
ATOM 4342 O O . TYR A 1 5 ? 2.093 -9.617 -0.541 1.00 0.00 5 TYR B O 7
ATOM 4360 N N . GLY A 1 6 ? 0.219 -10.105 0.586 1.00 0.00 6 GLY B N 7
ATOM 4361 C CA . GLY A 1 6 ? -0.176 -8.717 0.679 1.00 0.00 6 GLY B CA 7
ATOM 4362 C C . GLY A 1 6 ? -1.334 -8.512 1.626 1.00 0.00 6 GLY B C 7
ATOM 4363 O O . GLY A 1 6 ? -2.266 -9.312 1.659 1.00 0.00 6 GLY B O 7
ATOM 4367 N N . VAL A 1 7 ? -1.275 -7.437 2.394 1.00 0.00 7 VAL B N 7
ATOM 4368 C CA . VAL A 1 7 ? -2.328 -7.116 3.343 1.00 0.00 7 VAL B CA 7
ATOM 4369 C C . VAL A 1 7 ? -3.362 -6.206 2.691 1.00 0.00 7 VAL B C 7
ATOM 4370 O O . VAL A 1 7 ? -3.016 -5.345 1.876 1.00 0.00 7 VAL B O 7
ATOM 4383 N N . ARG A 1 8 ? -4.625 -6.403 3.036 1.00 0.00 8 ARG B N 7
ATOM 4384 C CA . ARG A 1 8 ? -5.693 -5.590 2.474 1.00 0.00 8 ARG B CA 7
ATOM 4385 C C . ARG A 1 8 ? -5.670 -4.195 3.078 1.00 0.00 8 ARG B C 7
ATOM 4386 O O . ARG A 1 8 ? -5.753 -4.028 4.296 1.00 0.00 8 ARG B O 7
ATOM 4407 N N . LEU A 1 9 ? -5.534 -3.204 2.214 1.00 0.00 9 LEU B N 7
ATOM 4408 C CA . LEU A 1 9 ? -5.471 -1.813 2.632 1.00 0.00 9 LEU B CA 7
ATOM 4409 C C . LEU A 1 9 ? -6.525 -1.005 1.894 1.00 0.00 9 LEU B C 7
ATOM 4410 O O . LEU A 1 9 ? -6.685 -1.154 0.684 1.00 0.00 9 LEU B O 7
ATOM 4426 N N . CYS A 1 10 ? -7.252 -0.161 2.615 1.00 0.00 10 CYS B N 7
ATOM 4427 C CA . CYS A 1 10 ? -8.301 0.645 2.001 1.00 0.00 10 CYS B CA 7
ATOM 4428 C C . CYS A 1 10 ? -8.329 2.062 2.564 1.00 0.00 10 CYS B C 7
ATOM 4429 O O . CYS A 1 10 ? -8.044 2.285 3.740 1.00 0.00 10 CYS B O 7
ATOM 4436 N N . GLY A 1 11 ? -8.690 3.012 1.706 1.00 0.00 11 GLY B N 7
ATOM 4437 C CA . GLY A 1 11 ? -8.786 4.403 2.107 1.00 0.00 11 GLY B CA 7
ATOM 4438 C C . GLY A 1 11 ? -7.518 4.954 2.727 1.00 0.00 11 GLY B C 7
ATOM 4439 O O . GLY A 1 11 ? -6.430 4.835 2.161 1.00 0.00 11 GLY B O 7
ATOM 4443 N N . ARG A 1 12 ? -7.673 5.567 3.894 1.00 0.00 12 ARG B N 7
ATOM 4444 C CA . ARG A 1 12 ? -6.556 6.164 4.613 1.00 0.00 12 ARG B CA 7
ATOM 4445 C C . ARG A 1 12 ? -5.559 5.106 5.056 1.00 0.00 12 ARG B C 7
ATOM 4446 O O . ARG A 1 12 ? -4.360 5.373 5.124 1.00 0.00 12 ARG B O 7
ATOM 4467 N N . GLU A 1 13 ? -6.060 3.919 5.393 1.00 0.00 13 GLU B N 7
ATOM 4468 C CA . GLU A 1 13 ? -5.210 2.837 5.875 1.00 0.00 13 GLU B CA 7
ATOM 4469 C C . GLU A 1 13 ? -4.217 2.469 4.787 1.00 0.00 13 GLU B C 7
ATOM 4470 O O . GLU A 1 13 ? -3.031 2.255 5.044 1.00 0.00 13 GLU B O 7
ATOM 4482 N N . PHE A 1 14 ? -4.724 2.437 3.563 1.00 0.00 14 PHE B N 7
ATOM 4483 C CA . PHE A 1 14 ? -3.922 2.134 2.389 1.00 0.00 14 PHE B CA 7
ATOM 4484 C C . PHE A 1 14 ? -2.796 3.151 2.244 1.00 0.00 14 PHE B C 7
ATOM 4485 O O . PHE A 1 14 ? -1.625 2.789 2.147 1.00 0.00 14 PHE B O 7
ATOM 4502 N N . ILE A 1 15 ? -3.166 4.422 2.240 1.00 0.00 15 ILE B N 7
ATOM 4503 C CA . ILE A 1 15 ? -2.203 5.505 2.107 1.00 0.00 15 ILE B CA 7
ATOM 4504 C C . ILE A 1 15 ? -1.221 5.526 3.278 1.00 0.00 15 ILE B C 7
ATOM 4505 O O . ILE A 1 15 ? -0.021 5.729 3.089 1.00 0.00 15 ILE B O 7
ATOM 4521 N N . ARG A 1 16 ? -1.731 5.302 4.483 1.00 0.00 16 ARG B N 7
ATOM 4522 C CA . ARG A 1 16 ? -0.897 5.289 5.678 1.00 0.00 16 ARG B CA 7
ATOM 4523 C C . ARG A 1 16 ? 0.159 4.202 5.579 1.00 0.00 16 ARG B C 7
ATOM 4524 O O . ARG A 1 16 ? 1.324 4.430 5.886 1.00 0.00 16 ARG B O 7
ATOM 4545 N N . ALA A 1 17 ? -0.259 3.027 5.140 1.00 0.00 17 ALA B N 7
ATOM 4546 C CA . ALA A 1 17 ? 0.650 1.897 4.985 1.00 0.00 17 ALA B CA 7
ATOM 4547 C C . ALA A 1 17 ? 1.745 2.216 3.967 1.00 0.00 17 ALA B C 7
ATOM 4548 O O . ALA A 1 17 ? 2.902 1.823 4.139 1.00 0.00 17 ALA B O 7
ATOM 4555 N N . VAL A 1 18 ? 1.381 2.954 2.922 1.00 0.00 18 VAL B N 7
ATOM 4556 C CA . VAL A 1 18 ? 2.336 3.348 1.897 1.00 0.00 18 VAL B CA 7
ATOM 4557 C C . VAL A 1 18 ? 3.350 4.297 2.500 1.00 0.00 18 VAL B C 7
ATOM 4558 O O . VAL A 1 18 ? 4.555 4.160 2.293 1.00 0.00 18 VAL B O 7
ATOM 4571 N N . ILE A 1 19 ? 2.850 5.253 3.266 1.00 0.00 19 ILE B N 7
ATOM 4572 C CA . ILE A 1 19 ? 3.719 6.220 3.916 1.00 0.00 19 ILE B CA 7
ATOM 4573 C C . ILE A 1 19 ? 4.562 5.533 4.977 1.00 0.00 19 ILE B C 7
ATOM 4574 O O . ILE A 1 19 ? 5.720 5.887 5.182 1.00 0.00 19 ILE B O 7
ATOM 4590 N N . PHE A 1 20 ? 3.980 4.533 5.627 1.00 0.00 20 PHE B N 7
ATOM 4591 C CA . PHE A 1 20 ? 4.684 3.761 6.643 1.00 0.00 20 PHE B CA 7
ATOM 4592 C C . PHE A 1 20 ? 5.926 3.150 6.021 1.00 0.00 20 PHE B C 7
ATOM 4593 O O . PHE A 1 20 ? 7.020 3.221 6.576 1.00 0.00 20 PHE B O 7
ATOM 4610 N N . THR A 1 21 ? 5.738 2.591 4.835 1.00 0.00 21 THR B N 7
ATOM 4611 C CA . THR A 1 21 ? 6.822 1.997 4.077 1.00 0.00 21 THR B CA 7
ATOM 4612 C C . THR A 1 21 ? 7.790 3.094 3.631 1.00 0.00 21 THR B C 7
ATOM 4613 O O . THR A 1 21 ? 9.004 2.902 3.585 1.00 0.00 21 THR B O 7
ATOM 4624 N N . CYS A 1 22 ? 7.220 4.252 3.318 1.00 0.00 22 CYS B N 7
ATOM 4625 C CA . CYS A 1 22 ? 7.979 5.417 2.884 1.00 0.00 22 CYS B CA 7
ATOM 4626 C C . CYS A 1 22 ? 8.885 5.924 4.005 1.00 0.00 22 CYS B C 7
ATOM 4627 O O . CYS A 1 22 ? 9.946 6.503 3.752 1.00 0.00 22 CYS B O 7
ATOM 4634 N N . GLY A 1 23 ? 8.451 5.724 5.243 1.00 0.00 23 GLY B N 7
ATOM 4635 C CA . GLY A 1 23 ? 9.220 6.173 6.382 1.00 0.00 23 GLY B CA 7
ATOM 4636 C C . GLY A 1 23 ? 8.345 6.481 7.581 1.00 0.00 23 GLY B C 7
ATOM 4637 O O . GLY A 1 23 ? 8.759 6.291 8.720 1.00 0.00 23 GLY B O 7
ATOM 4641 N N . GLY A 1 24 ? 7.132 6.967 7.319 1.00 0.00 24 GLY B N 7
ATOM 4642 C CA . GLY A 1 24 ? 6.216 7.305 8.394 1.00 0.00 24 GLY B CA 7
ATOM 4643 C C . GLY A 1 24 ? 6.744 8.444 9.240 1.00 0.00 24 GLY B C 7
ATOM 4644 O O . GLY A 1 24 ? 6.858 8.327 10.457 1.00 0.00 24 GLY B O 7
ATOM 4648 N N . SER A 1 25 ? 7.096 9.543 8.584 1.00 0.00 25 SER B N 7
ATOM 4649 C CA . SER A 1 25 ? 7.647 10.703 9.276 1.00 0.00 25 SER B CA 7
ATOM 4650 C C . SER A 1 25 ? 7.379 11.985 8.500 1.00 0.00 25 SER B C 7
ATOM 4651 O O . SER A 1 25 ? 6.967 12.992 9.065 1.00 0.00 25 SER B O 7
ATOM 4659 N N . ARG A 1 26 ? 7.649 11.936 7.198 1.00 0.00 26 ARG B N 7
ATOM 4660 C CA . ARG A 1 26 ? 7.465 13.093 6.326 1.00 0.00 26 ARG B CA 7
ATOM 4661 C C . ARG A 1 26 ? 5.996 13.481 6.236 1.00 0.00 26 ARG B C 7
ATOM 4662 O O . ARG A 1 26 ? 5.666 14.648 6.036 1.00 0.00 26 ARG B O 7
ATOM 4683 N N . TRP A 1 27 ? 5.131 12.486 6.375 1.00 0.00 27 TRP B N 7
ATOM 4684 C CA . TRP A 1 27 ? 3.694 12.681 6.302 1.00 0.00 27 TRP B CA 7
ATOM 4685 C C . TRP A 1 27 ? 2.978 11.410 6.727 1.00 0.00 27 TRP B C 7
ATOM 4686 O O . TRP A 1 27 ? 1.743 11.337 6.582 1.00 0.00 27 TRP B O 7
ATOM 4722 N N . ASP B 2 2 ? -4.259 -1.864 -9.828 1.00 0.00 5 ASP A N 7
ATOM 4723 C CA . ASP B 2 2 ? -3.558 -3.037 -9.322 1.00 0.00 5 ASP A CA 7
ATOM 4724 C C . ASP B 2 2 ? -2.861 -2.728 -8.001 1.00 0.00 5 ASP A C 7
ATOM 4725 O O . ASP B 2 2 ? -2.813 -3.564 -7.099 1.00 0.00 5 ASP A O 7
ATOM 4734 N N . LEU B 2 3 ? -2.323 -1.530 -7.883 1.00 0.00 6 LEU A N 7
ATOM 4735 C CA . LEU B 2 3 ? -1.645 -1.139 -6.662 1.00 0.00 6 LEU A CA 7
ATOM 4736 C C . LEU B 2 3 ? -2.583 -0.330 -5.771 1.00 0.00 6 LEU A C 7
ATOM 4737 O O . LEU B 2 3 ? -2.403 -0.264 -4.568 1.00 0.00 6 LEU A O 7
ATOM 4753 N N . GLN B 2 4 ? -3.577 0.292 -6.376 1.00 0.00 7 GLN A N 7
ATOM 4754 C CA . GLN B 2 4 ? -4.535 1.092 -5.623 1.00 0.00 7 GLN A CA 7
ATOM 4755 C C . GLN B 2 4 ? -5.759 0.256 -5.224 1.00 0.00 7 GLN A C 7
ATOM 4756 O O . GLN B 2 4 ? -6.086 0.118 -4.047 1.00 0.00 7 GLN A O 7
ATOM 4770 N N . THR B 2 5 ? -6.444 -0.248 -6.236 1.00 0.00 8 THR A N 7
ATOM 4771 C CA . THR B 2 5 ? -7.670 -1.023 -6.073 1.00 0.00 8 THR A CA 7
ATOM 4772 C C . THR B 2 5 ? -7.454 -2.435 -5.501 1.00 0.00 8 THR A C 7
ATOM 4773 O O . THR B 2 5 ? -8.147 -2.841 -4.562 1.00 0.00 8 THR A O 7
ATOM 4784 N N . LEU B 2 6 ? -6.534 -3.193 -6.094 1.00 0.00 9 LEU A N 7
ATOM 4785 C CA . LEU B 2 6 ? -6.274 -4.576 -5.685 1.00 0.00 9 LEU A CA 7
ATOM 4786 C C . LEU B 2 6 ? -5.898 -4.724 -4.210 1.00 0.00 9 LEU A C 7
ATOM 4787 O O . LEU B 2 6 ? -5.965 -5.829 -3.671 1.00 0.00 9 LEU A O 7
ATOM 4803 N N . CYS B 2 7 ? -5.532 -3.632 -3.556 1.00 0.00 10 CYS A N 7
ATOM 4804 C CA . CYS B 2 7 ? -5.187 -3.687 -2.138 1.00 0.00 10 CYS A CA 7
ATOM 4805 C C . CYS B 2 7 ? -6.401 -4.123 -1.324 1.00 0.00 10 CYS A C 7
ATOM 4806 O O . CYS B 2 7 ? -6.282 -4.898 -0.380 1.00 0.00 10 CYS A O 7
ATOM 4813 N N . CYS B 2 8 ? -7.572 -3.633 -1.714 1.00 0.00 11 CYS A N 7
ATOM 4814 C CA . CYS B 2 8 ? -8.813 -3.990 -1.038 1.00 0.00 11 CYS A CA 7
ATOM 4815 C C . CYS B 2 8 ? -9.305 -5.345 -1.526 1.00 0.00 11 CYS A C 7
ATOM 4816 O O . CYS B 2 8 ? -9.828 -6.150 -0.753 1.00 0.00 11 CYS A O 7
ATOM 4823 N N . THR B 2 9 ? -9.144 -5.581 -2.822 1.00 0.00 12 THR A N 7
ATOM 4824 C CA . THR B 2 9 ? -9.578 -6.820 -3.446 1.00 0.00 12 THR A CA 7
ATOM 4825 C C . THR B 2 9 ? -8.844 -8.033 -2.877 1.00 0.00 12 THR A C 7
ATOM 4826 O O . THR B 2 9 ? -9.469 -9.042 -2.544 1.00 0.00 12 THR A O 7
ATOM 4837 N N . ASP B 2 10 ? -7.522 -7.939 -2.777 1.00 0.00 13 ASP A N 7
ATOM 4838 C CA . ASP B 2 10 ? -6.729 -9.050 -2.264 1.00 0.00 13 ASP A CA 7
ATOM 4839 C C . ASP B 2 10 ? -5.672 -8.580 -1.273 1.00 0.00 13 ASP A C 7
ATOM 4840 O O . ASP B 2 10 ? -5.603 -9.070 -0.148 1.00 0.00 13 ASP A O 7
ATOM 4849 N N . GLY B 2 11 ? -4.846 -7.632 -1.680 1.00 0.00 14 GLY A N 7
ATOM 4850 C CA . GLY B 2 11 ? -3.822 -7.146 -0.787 1.00 0.00 14 GLY A CA 7
ATOM 4851 C C . GLY B 2 11 ? -2.609 -6.616 -1.513 1.00 0.00 14 GLY A C 7
ATOM 4852 O O . GLY B 2 11 ? -2.390 -6.921 -2.687 1.00 0.00 14 GLY A O 7
ATOM 4856 N N . CYS B 2 12 ? -1.821 -5.822 -0.808 1.00 0.00 15 CYS A N 7
ATOM 4857 C CA . CYS B 2 12 ? -0.612 -5.236 -1.363 1.00 0.00 15 CYS A CA 7
ATOM 4858 C C . CYS B 2 12 ? 0.516 -5.329 -0.344 1.00 0.00 15 CYS A C 7
ATOM 4859 O O . CYS B 2 12 ? 0.298 -5.135 0.854 1.00 0.00 15 CYS A O 7
ATOM 4866 N N . SER B 2 13 ? 1.712 -5.635 -0.815 1.00 0.00 16 SER A N 7
ATOM 4867 C CA . SER B 2 13 ? 2.865 -5.755 0.057 1.00 0.00 16 SER A CA 7
ATOM 4868 C C . SER B 2 13 ? 3.565 -4.411 0.193 1.00 0.00 16 SER A C 7
ATOM 4869 O O . SER B 2 13 ? 3.444 -3.548 -0.680 1.00 0.00 16 SER A O 7
ATOM 4877 N N . MET B 2 14 ? 4.307 -4.243 1.281 1.00 0.00 17 MET A N 7
ATOM 4878 C CA . MET B 2 14 ? 5.047 -3.013 1.528 1.00 0.00 17 MET A CA 7
ATOM 4879 C C . MET B 2 14 ? 6.003 -2.751 0.368 1.00 0.00 17 MET A C 7
ATOM 4880 O O . MET B 2 14 ? 6.276 -1.605 0.017 1.00 0.00 17 MET A O 7
ATOM 4894 N N . THR B 2 15 ? 6.484 -3.833 -0.238 1.00 0.00 18 THR A N 7
ATOM 4895 C CA . THR B 2 15 ? 7.383 -3.751 -1.380 1.00 0.00 18 THR A CA 7
ATOM 4896 C C . THR B 2 15 ? 6.711 -3.008 -2.534 1.00 0.00 18 THR A C 7
ATOM 4897 O O . THR B 2 15 ? 7.324 -2.164 -3.188 1.00 0.00 18 THR A O 7
ATOM 4908 N N . ASP B 2 16 ? 5.436 -3.314 -2.759 1.00 0.00 19 ASP A N 7
ATOM 4909 C CA . ASP B 2 16 ? 4.661 -2.670 -3.813 1.00 0.00 19 ASP A CA 7
ATOM 4910 C C . ASP B 2 16 ? 4.446 -1.207 -3.456 1.00 0.00 19 ASP A C 7
ATOM 4911 O O . ASP B 2 16 ? 4.555 -0.314 -4.296 1.00 0.00 19 ASP A O 7
ATOM 4920 N N . LEU B 2 17 ? 4.137 -0.985 -2.186 1.00 0.00 20 LEU A N 7
ATOM 4921 C CA . LEU B 2 17 ? 3.890 0.348 -1.643 1.00 0.00 20 LEU A CA 7
ATOM 4922 C C . LEU B 2 17 ? 5.113 1.252 -1.793 1.00 0.00 20 LEU A C 7
ATOM 4923 O O . LEU B 2 17 ? 4.980 2.472 -1.907 1.00 0.00 20 LEU A O 7
ATOM 4939 N N . SER B 2 18 ? 6.295 0.645 -1.787 1.00 0.00 21 SER A N 7
ATOM 4940 C CA . SER B 2 18 ? 7.551 1.381 -1.918 1.00 0.00 21 SER A CA 7
ATOM 4941 C C . SER B 2 18 ? 7.582 2.211 -3.203 1.00 0.00 21 SER A C 7
ATOM 4942 O O . SER B 2 18 ? 8.205 3.271 -3.251 1.00 0.00 21 SER A O 7
ATOM 4950 N N . ALA B 2 19 ? 6.904 1.721 -4.239 1.00 0.00 22 ALA A N 7
ATOM 4951 C CA . ALA B 2 19 ? 6.852 2.414 -5.522 1.00 0.00 22 ALA A CA 7
ATOM 4952 C C . ALA B 2 19 ? 6.117 3.748 -5.408 1.00 0.00 22 ALA A C 7
ATOM 4953 O O . ALA B 2 19 ? 6.498 4.731 -6.041 1.00 0.00 22 ALA A O 7
ATOM 4960 N N . LEU B 2 20 ? 5.062 3.773 -4.603 1.00 0.00 23 LEU A N 7
ATOM 4961 C CA . LEU B 2 20 ? 4.273 4.987 -4.410 1.00 0.00 23 LEU A CA 7
ATOM 4962 C C . LEU B 2 20 ? 5.011 5.987 -3.527 1.00 0.00 23 LEU A C 7
ATOM 4963 O O . LEU B 2 20 ? 4.935 7.196 -3.740 1.00 0.00 23 LEU A O 7
ATOM 4979 N N . CYS B 2 21 ? 5.724 5.471 -2.535 1.00 0.00 24 CYS A N 7
ATOM 4980 C CA . CYS B 2 21 ? 6.479 6.307 -1.615 1.00 0.00 24 CYS A CA 7
ATOM 4981 C C . CYS B 2 21 ? 7.558 5.465 -0.947 1.00 0.00 24 CYS A C 7
ATOM 4982 O O . CYS B 2 21 ? 7.267 4.642 -0.079 1.00 0.00 24 CYS A O 7
ATOM 4992 N N . ARG A 1 1 ? -3.399 -8.058 -6.812 1.00 0.00 1 ARG B N 8
ATOM 4993 C CA . ARG A 1 1 ? -1.995 -8.132 -6.350 1.00 0.00 1 ARG B CA 8
ATOM 4994 C C . ARG A 1 1 ? -1.127 -8.899 -7.340 1.00 0.00 1 ARG B C 8
ATOM 4995 O O . ARG A 1 1 ? -1.520 -9.955 -7.830 1.00 0.00 1 ARG B O 8
ATOM 5018 N N . ALA A 1 2 ? 0.059 -8.365 -7.615 1.00 0.00 2 ALA B N 8
ATOM 5019 C CA . ALA A 1 2 ? 0.996 -9.007 -8.528 1.00 0.00 2 ALA B CA 8
ATOM 5020 C C . ALA A 1 2 ? 1.878 -9.999 -7.773 1.00 0.00 2 ALA B C 8
ATOM 5021 O O . ALA A 1 2 ? 2.032 -11.148 -8.183 1.00 0.00 2 ALA B O 8
ATOM 5028 N N . ALA A 1 3 ? 2.446 -9.545 -6.660 1.00 0.00 3 ALA B N 8
ATOM 5029 C CA . ALA A 1 3 ? 3.304 -10.386 -5.832 1.00 0.00 3 ALA B CA 8
ATOM 5030 C C . ALA A 1 3 ? 2.468 -11.383 -5.033 1.00 0.00 3 ALA B C 8
ATOM 5031 O O . ALA A 1 3 ? 1.339 -11.084 -4.663 1.00 0.00 3 ALA B O 8
ATOM 5038 N N . PRO A 1 4 ? 3.007 -12.584 -4.773 1.00 0.00 4 PRO B N 8
ATOM 5039 C CA . PRO A 1 4 ? 2.296 -13.635 -4.027 1.00 0.00 4 PRO B CA 8
ATOM 5040 C C . PRO A 1 4 ? 1.760 -13.170 -2.672 1.00 0.00 4 PRO B C 8
ATOM 5041 O O . PRO A 1 4 ? 0.629 -13.478 -2.304 1.00 0.00 4 PRO B O 8
ATOM 5052 N N . TYR A 1 5 ? 2.581 -12.443 -1.930 1.00 0.00 5 TYR B N 8
ATOM 5053 C CA . TYR A 1 5 ? 2.181 -11.957 -0.614 1.00 0.00 5 TYR B CA 8
ATOM 5054 C C . TYR A 1 5 ? 1.640 -10.530 -0.696 1.00 0.00 5 TYR B C 8
ATOM 5055 O O . TYR A 1 5 ? 2.107 -9.722 -1.503 1.00 0.00 5 TYR B O 8
ATOM 5073 N N . GLY A 1 6 ? 0.655 -10.227 0.141 1.00 0.00 6 GLY B N 8
ATOM 5074 C CA . GLY A 1 6 ? 0.065 -8.903 0.152 1.00 0.00 6 GLY B CA 8
ATOM 5075 C C . GLY A 1 6 ? -0.900 -8.716 1.306 1.00 0.00 6 GLY B C 8
ATOM 5076 O O . GLY A 1 6 ? -1.733 -9.580 1.569 1.00 0.00 6 GLY B O 8
ATOM 5080 N N . VAL A 1 7 ? -0.787 -7.586 1.992 1.00 0.00 7 VAL B N 8
ATOM 5081 C CA . VAL A 1 7 ? -1.658 -7.282 3.122 1.00 0.00 7 VAL B CA 8
ATOM 5082 C C . VAL A 1 7 ? -2.866 -6.472 2.659 1.00 0.00 7 VAL B C 8
ATOM 5083 O O . VAL A 1 7 ? -2.756 -5.661 1.744 1.00 0.00 7 VAL B O 8
ATOM 5096 N N . ARG A 1 8 ? -4.012 -6.703 3.288 1.00 0.00 8 ARG B N 8
ATOM 5097 C CA . ARG A 1 8 ? -5.237 -5.991 2.939 1.00 0.00 8 ARG B CA 8
ATOM 5098 C C . ARG A 1 8 ? -5.175 -4.546 3.407 1.00 0.00 8 ARG B C 8
ATOM 5099 O O . ARG A 1 8 ? -5.109 -4.277 4.606 1.00 0.00 8 ARG B O 8
ATOM 5120 N N . LEU A 1 9 ? -5.211 -3.625 2.460 1.00 0.00 9 LEU B N 8
ATOM 5121 C CA . LEU A 1 9 ? -5.170 -2.206 2.766 1.00 0.00 9 LEU B CA 8
ATOM 5122 C C . LEU A 1 9 ? -6.260 -1.488 1.981 1.00 0.00 9 LEU B C 8
ATOM 5123 O O . LEU A 1 9 ? -6.477 -1.782 0.804 1.00 0.00 9 LEU B O 8
ATOM 5139 N N . CYS A 1 10 ? -6.958 -0.566 2.630 1.00 0.00 10 CYS B N 8
ATOM 5140 C CA . CYS A 1 10 ? -8.037 0.158 1.973 1.00 0.00 10 CYS B CA 8
ATOM 5141 C C . CYS A 1 10 ? -8.075 1.625 2.411 1.00 0.00 10 CYS B C 8
ATOM 5142 O O . CYS A 1 10 ? -7.767 1.953 3.558 1.00 0.00 10 CYS B O 8
ATOM 5149 N N . GLY A 1 11 ? -8.458 2.493 1.478 1.00 0.00 11 GLY B N 8
ATOM 5150 C CA . GLY A 1 11 ? -8.565 3.918 1.751 1.00 0.00 11 GLY B CA 8
ATOM 5151 C C . GLY A 1 11 ? -7.300 4.547 2.305 1.00 0.00 11 GLY B C 8
ATOM 5152 O O . GLY A 1 11 ? -6.191 4.285 1.831 1.00 0.00 11 GLY B O 8
ATOM 5156 N N . ARG A 1 12 ? -7.478 5.386 3.319 1.00 0.00 12 ARG B N 8
ATOM 5157 C CA . ARG A 1 12 ? -6.368 6.076 3.959 1.00 0.00 12 ARG B CA 8
ATOM 5158 C C . ARG A 1 12 ? -5.507 5.083 4.730 1.00 0.00 12 ARG B C 8
ATOM 5159 O O . ARG A 1 12 ? -4.318 5.312 4.935 1.00 0.00 12 ARG B O 8
ATOM 5180 N N . GLU A 1 13 ? -6.115 3.976 5.144 1.00 0.00 13 GLU B N 8
ATOM 5181 C CA . GLU A 1 13 ? -5.415 2.938 5.889 1.00 0.00 13 GLU B CA 8
ATOM 5182 C C . GLU A 1 13 ? -4.351 2.334 4.995 1.00 0.00 13 GLU B C 8
ATOM 5183 O O . GLU A 1 13 ? -3.225 2.071 5.422 1.00 0.00 13 GLU B O 8
ATOM 5195 N N . PHE A 1 14 ? -4.713 2.186 3.732 1.00 0.00 14 PHE B N 8
ATOM 5196 C CA . PHE A 1 14 ? -3.810 1.689 2.712 1.00 0.00 14 PHE B CA 8
ATOM 5197 C C . PHE A 1 14 ? -2.635 2.648 2.587 1.00 0.00 14 PHE B C 8
ATOM 5198 O O . PHE A 1 14 ? -1.467 2.250 2.585 1.00 0.00 14 PHE B O 8
ATOM 5215 N N . ILE A 1 15 ? -2.973 3.924 2.499 1.00 0.00 15 ILE B N 8
ATOM 5216 C CA . ILE A 1 15 ? -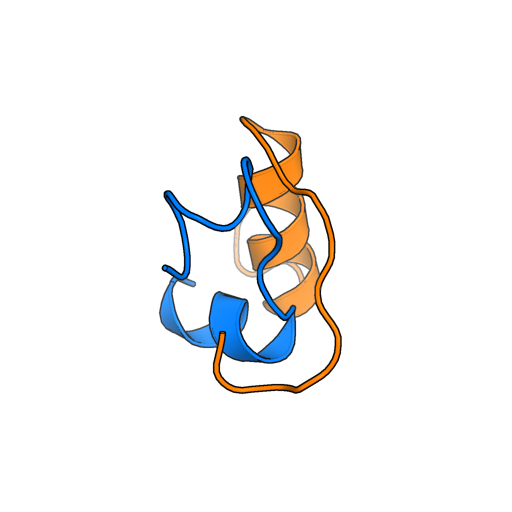1.991 4.984 2.379 1.00 0.00 15 ILE B CA 8
ATOM 5217 C C . ILE A 1 15 ? -1.025 4.987 3.566 1.00 0.00 15 ILE B C 8
ATOM 5218 O O . ILE A 1 15 ? 0.165 5.232 3.396 1.00 0.00 15 ILE B O 8
ATOM 5234 N N . ARG A 1 16 ? -1.535 4.702 4.766 1.00 0.00 16 ARG B N 8
ATOM 5235 C CA . ARG A 1 16 ? -0.693 4.679 5.964 1.00 0.00 16 ARG B CA 8
ATOM 5236 C C . ARG A 1 16 ? 0.489 3.728 5.788 1.00 0.00 16 ARG B C 8
ATOM 5237 O O . ARG A 1 16 ? 1.621 4.080 6.100 1.00 0.00 16 ARG B O 8
ATOM 5258 N N . ALA A 1 17 ? 0.218 2.523 5.294 1.00 0.00 17 ALA B N 8
ATOM 5259 C CA . ALA A 1 17 ? 1.266 1.525 5.090 1.00 0.00 17 ALA B CA 8
ATOM 5260 C C . ALA A 1 17 ? 2.269 1.984 4.036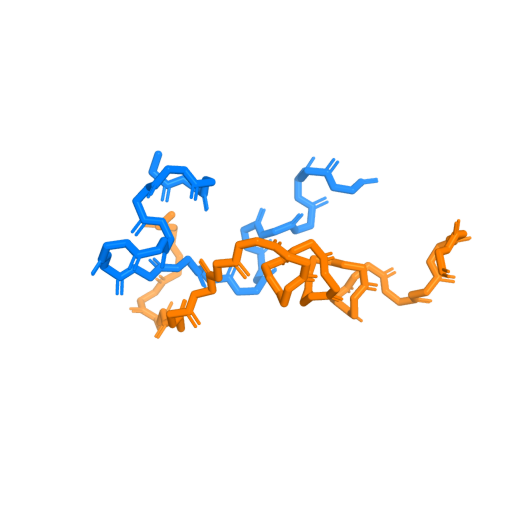 1.00 0.00 17 ALA B C 8
ATOM 5261 O O . ALA A 1 17 ? 3.474 1.778 4.188 1.00 0.00 17 ALA B O 8
ATOM 5268 N N . VAL A 1 18 ? 1.771 2.629 2.987 1.00 0.00 18 VAL B N 8
ATOM 5269 C CA . VAL A 1 18 ? 2.629 3.145 1.926 1.00 0.00 18 VAL B CA 8
ATOM 5270 C C . VAL A 1 18 ? 3.561 4.189 2.509 1.00 0.00 18 VAL B C 8
ATOM 5271 O O . VAL A 1 18 ? 4.760 4.223 2.226 1.00 0.00 18 VAL B O 8
ATOM 5284 N N . ILE A 1 19 ? 2.976 5.029 3.336 1.00 0.00 19 ILE B N 8
ATOM 5285 C CA . ILE A 1 19 ? 3.691 6.100 4.008 1.00 0.00 19 ILE B CA 8
ATOM 5286 C C . ILE A 1 19 ? 4.703 5.516 4.987 1.00 0.00 19 ILE B C 8
ATOM 5287 O O . ILE A 1 19 ? 5.860 5.921 5.014 1.00 0.00 19 ILE B O 8
ATOM 5303 N N . PHE A 1 20 ? 4.246 4.547 5.766 1.00 0.00 20 PHE B N 8
ATOM 5304 C CA . PHE A 1 20 ? 5.073 3.852 6.748 1.00 0.00 20 PHE B CA 8
ATOM 5305 C C . PHE A 1 20 ? 6.312 3.262 6.090 1.00 0.00 20 PHE B C 8
ATOM 5306 O O . PHE A 1 20 ? 7.428 3.419 6.581 1.00 0.00 20 PHE B O 8
ATOM 5323 N N . THR A 1 21 ? 6.094 2.587 4.972 1.00 0.00 21 THR B N 8
ATOM 5324 C CA . THR A 1 21 ? 7.169 1.963 4.221 1.00 0.00 21 THR B CA 8
ATOM 5325 C C . THR A 1 21 ? 8.097 3.021 3.621 1.00 0.00 21 THR B C 8
ATOM 5326 O O . THR A 1 21 ? 9.305 2.816 3.500 1.00 0.00 21 THR B O 8
ATOM 5337 N N . CYS A 1 22 ? 7.513 4.150 3.249 1.00 0.00 22 CYS B N 8
ATOM 5338 C CA . CYS A 1 22 ? 8.258 5.254 2.662 1.00 0.00 22 CYS B CA 8
ATOM 5339 C C . CYS A 1 22 ? 9.101 5.971 3.711 1.00 0.00 22 CYS B C 8
ATOM 5340 O O . CYS A 1 22 ? 10.241 6.358 3.457 1.00 0.00 22 CYS B O 8
ATOM 5347 N N . GLY A 1 23 ? 8.510 6.173 4.876 1.00 0.00 23 GLY B N 8
ATOM 5348 C CA . GLY A 1 23 ? 9.176 6.873 5.948 1.00 0.00 23 GLY B CA 8
ATOM 5349 C C . GLY A 1 23 ? 8.483 8.188 6.230 1.00 0.00 23 GLY B C 8
ATOM 5350 O O . GLY A 1 23 ? 8.188 8.518 7.378 1.00 0.00 23 GLY B O 8
ATOM 5354 N N . GLY A 1 24 ? 8.204 8.933 5.166 1.00 0.00 24 GLY B N 8
ATOM 5355 C CA . GLY A 1 24 ? 7.525 10.202 5.301 1.00 0.00 24 GLY B CA 8
ATOM 5356 C C . GLY A 1 24 ? 7.770 11.111 4.109 1.00 0.00 24 GLY B C 8
ATOM 5357 O O . GLY A 1 24 ? 8.849 11.080 3.518 1.00 0.00 24 GLY B O 8
ATOM 5361 N N . SER A 1 25 ? 6.770 11.915 3.754 1.00 0.00 25 SER B N 8
ATOM 5362 C CA . SER A 1 25 ? 6.879 12.834 2.623 1.00 0.00 25 SER B CA 8
ATOM 5363 C C . SER A 1 25 ? 5.710 13.829 2.611 1.00 0.00 25 SER B C 8
ATOM 5364 O O . SER A 1 25 ? 5.718 14.812 3.354 1.00 0.00 25 SER B O 8
ATOM 5372 N N . ARG A 1 26 ? 4.703 13.572 1.778 1.00 0.00 26 ARG B N 8
ATOM 5373 C CA . ARG A 1 26 ? 3.542 14.450 1.691 1.00 0.00 26 ARG B CA 8
ATOM 5374 C C . ARG A 1 26 ? 2.305 13.667 1.301 1.00 0.00 26 ARG B C 8
ATOM 5375 O O . ARG A 1 26 ? 2.233 13.080 0.223 1.00 0.00 26 ARG B O 8
ATOM 5396 N N . TRP A 1 27 ? 1.362 13.634 2.230 1.00 0.00 27 TRP B N 8
ATOM 5397 C CA . TRP A 1 27 ? 0.123 12.892 2.077 1.00 0.00 27 TRP B CA 8
ATOM 5398 C C . TRP A 1 27 ? -0.942 13.521 2.959 1.00 0.00 27 TRP B C 8
ATOM 5399 O O . TRP A 1 27 ? -0.668 14.616 3.507 1.00 0.00 27 TRP B O 8
ATOM 5435 N N . ASP B 2 2 ? -3.894 -1.448 -8.698 1.00 0.00 5 ASP A N 8
ATOM 5436 C CA . ASP B 2 2 ? -3.644 -2.693 -7.982 1.00 0.00 5 ASP A CA 8
ATOM 5437 C C . ASP B 2 2 ? -3.356 -2.406 -6.520 1.00 0.00 5 ASP A C 8
ATOM 5438 O O . ASP B 2 2 ? -4.042 -2.904 -5.637 1.00 0.00 5 ASP A O 8
ATOM 5447 N N . LEU B 2 3 ? -2.348 -1.582 -6.271 1.00 0.00 6 LEU A N 8
ATOM 5448 C CA . LEU B 2 3 ? -1.981 -1.220 -4.906 1.00 0.00 6 LEU A CA 8
ATOM 5449 C C . LEU B 2 3 ? -3.134 -0.500 -4.223 1.00 0.00 6 LEU A C 8
ATOM 5450 O O . LEU B 2 3 ? -3.432 -0.738 -3.064 1.00 0.00 6 LEU A O 8
ATOM 5466 N N . GLN B 2 4 ? -3.771 0.390 -4.953 1.00 0.00 7 GLN A N 8
ATOM 5467 C CA . GLN B 2 4 ? -4.887 1.152 -4.422 1.00 0.00 7 GLN A CA 8
ATOM 5468 C C . GLN B 2 4 ? -6.187 0.366 -4.553 1.00 0.00 7 GLN A C 8
ATOM 5469 O O . GLN B 2 4 ? -6.965 0.250 -3.607 1.00 0.00 7 GLN A O 8
ATOM 5483 N N . THR B 2 5 ? -6.429 -0.117 -5.755 1.00 0.00 8 THR A N 8
ATOM 5484 C CA . THR B 2 5 ? -7.648 -0.834 -6.085 1.00 0.00 8 THR A CA 8
ATOM 5485 C C . THR B 2 5 ? -7.691 -2.291 -5.588 1.00 0.00 8 THR A C 8
ATOM 5486 O O . THR B 2 5 ? -8.481 -2.627 -4.705 1.00 0.00 8 THR A O 8
ATOM 5497 N N . LEU B 2 6 ? -6.884 -3.153 -6.196 1.00 0.00 9 LEU A N 8
ATOM 5498 C CA . LEU B 2 6 ? -6.877 -4.583 -5.868 1.00 0.00 9 LEU A CA 8
ATOM 5499 C C . LEU B 2 6 ? -6.454 -4.910 -4.437 1.00 0.00 9 LEU A C 8
ATOM 5500 O O . LEU B 2 6 ? -6.835 -5.949 -3.920 1.00 0.00 9 LEU A O 8
ATOM 5516 N N . CYS B 2 7 ? -5.662 -4.059 -3.811 1.00 0.00 10 CYS A N 8
ATOM 5517 C CA . CYS B 2 7 ? -5.190 -4.324 -2.446 1.00 0.00 10 CYS A CA 8
ATOM 5518 C C . CYS B 2 7 ? -6.342 -4.581 -1.478 1.00 0.00 10 CYS A C 8
ATOM 5519 O O . CYS B 2 7 ? -6.234 -5.412 -0.575 1.00 0.00 10 CYS A O 8
ATOM 5526 N N . CYS B 2 8 ? -7.446 -3.877 -1.662 1.00 0.00 11 CYS A N 8
ATOM 5527 C CA . CYS B 2 8 ? -8.602 -4.054 -0.799 1.00 0.00 11 CYS A CA 8
ATOM 5528 C C . CYS B 2 8 ? -9.303 -5.374 -1.138 1.00 0.00 11 CYS A C 8
ATOM 5529 O O . CYS B 2 8 ? -9.979 -5.968 -0.301 1.00 0.00 11 CYS A O 8
ATOM 5536 N N . THR B 2 9 ? -9.113 -5.831 -2.373 1.00 0.00 12 THR A N 8
ATOM 5537 C CA . THR B 2 9 ? -9.696 -7.083 -2.837 1.00 0.00 12 THR A CA 8
ATOM 5538 C C . THR B 2 9 ? -8.825 -8.275 -2.427 1.00 0.00 12 THR A C 8
ATOM 5539 O O . THR B 2 9 ? -9.311 -9.239 -1.830 1.00 0.00 12 THR A O 8
ATOM 5550 N N . ASP B 2 10 ? -7.532 -8.196 -2.726 1.00 0.00 13 ASP A N 8
ATOM 5551 C CA . ASP B 2 10 ? -6.599 -9.255 -2.368 1.00 0.00 13 ASP A CA 8
ATOM 5552 C C . ASP B 2 10 ? -5.547 -8.739 -1.388 1.00 0.00 13 ASP A C 8
ATOM 5553 O O . ASP B 2 10 ? -5.518 -9.166 -0.233 1.00 0.00 13 ASP A O 8
ATOM 5562 N N . GLY B 2 11 ? -4.703 -7.819 -1.830 1.00 0.00 14 GLY A N 8
ATOM 5563 C CA . GLY B 2 11 ? -3.686 -7.267 -0.958 1.00 0.00 14 GLY A CA 8
ATOM 5564 C C . GLY B 2 11 ? -2.614 -6.519 -1.720 1.00 0.00 14 GLY A C 8
ATOM 5565 O O . GLY B 2 11 ? -2.669 -6.418 -2.945 1.00 0.00 14 GLY A O 8
ATOM 5569 N N . CYS B 2 12 ? -1.634 -5.991 -0.999 1.00 0.00 15 CYS A N 8
ATOM 5570 C CA . CYS B 2 12 ? -0.539 -5.249 -1.608 1.00 0.00 15 CYS A CA 8
ATOM 5571 C C . CYS B 2 12 ? 0.675 -5.257 -0.687 1.00 0.00 15 CYS A C 8
ATOM 5572 O O . CYS B 2 12 ? 0.556 -5.063 0.522 1.00 0.00 15 CYS A O 8
ATOM 5579 N N . SER B 2 13 ? 1.841 -5.522 -1.259 1.00 0.00 16 SER A N 8
ATOM 5580 C CA . SER B 2 13 ? 3.075 -5.585 -0.494 1.00 0.00 16 SER A CA 8
ATOM 5581 C C . SER B 2 13 ? 3.651 -4.197 -0.259 1.00 0.00 16 SER A C 8
ATOM 5582 O O . SER B 2 13 ? 3.560 -3.326 -1.124 1.00 0.00 16 SER A O 8
ATOM 5590 N N . MET B 2 14 ? 4.244 -4.007 0.913 1.00 0.00 17 MET A N 8
ATOM 5591 C CA . MET B 2 14 ? 4.849 -2.733 1.285 1.00 0.00 17 MET A CA 8
ATOM 5592 C C . MET B 2 14 ? 5.913 -2.326 0.269 1.00 0.00 17 MET A C 8
ATOM 5593 O O . MET B 2 14 ? 6.099 -1.142 -0.007 1.00 0.00 17 MET A O 8
ATOM 5607 N N . THR B 2 15 ? 6.592 -3.321 -0.300 1.00 0.00 18 THR A N 8
ATOM 5608 C CA . THR B 2 15 ? 7.628 -3.086 -1.300 1.00 0.00 18 THR A CA 8
ATOM 5609 C C . THR B 2 15 ? 7.062 -2.364 -2.521 1.00 0.00 18 THR A C 8
ATOM 5610 O O . THR B 2 15 ? 7.655 -1.418 -3.039 1.00 0.00 18 THR A O 8
ATOM 5621 N N . ASP B 2 16 ? 5.904 -2.828 -2.963 1.00 0.00 19 ASP A N 8
ATOM 5622 C CA . ASP B 2 16 ? 5.216 -2.263 -4.115 1.00 0.00 19 ASP A CA 8
ATOM 5623 C C . ASP B 2 16 ? 4.701 -0.865 -3.791 1.00 0.00 19 ASP A C 8
ATOM 5624 O O . ASP B 2 16 ? 4.667 0.021 -4.647 1.00 0.00 19 ASP A O 8
ATOM 5633 N N . LEU B 2 17 ? 4.292 -0.689 -2.542 1.00 0.00 20 LEU A N 8
ATOM 5634 C CA . LEU B 2 17 ? 3.754 0.577 -2.061 1.00 0.00 20 LEU A CA 8
ATOM 5635 C C . LEU B 2 17 ? 4.785 1.702 -2.129 1.00 0.00 20 LEU A C 8
ATOM 5636 O O . LEU B 2 17 ? 4.433 2.852 -2.383 1.00 0.00 20 LEU A O 8
ATOM 5652 N N . SER B 2 18 ? 6.047 1.368 -1.877 1.00 0.00 21 SER A N 8
ATOM 5653 C CA . SER B 2 18 ? 7.136 2.346 -1.883 1.00 0.00 21 SER A CA 8
ATOM 5654 C C . SER B 2 18 ? 7.129 3.223 -3.139 1.00 0.00 21 SER A C 8
ATOM 5655 O O . SER B 2 18 ? 7.423 4.416 -3.069 1.00 0.00 21 SER A O 8
ATOM 5663 N N . ALA B 2 19 ? 6.797 2.625 -4.278 1.00 0.00 22 ALA A N 8
ATOM 5664 C CA . ALA B 2 19 ? 6.762 3.347 -5.549 1.00 0.00 22 ALA A CA 8
ATOM 5665 C C . ALA B 2 19 ? 5.705 4.455 -5.561 1.00 0.00 22 ALA A C 8
ATOM 5666 O O . ALA B 2 19 ? 5.895 5.492 -6.193 1.00 0.00 22 ALA A O 8
ATOM 5673 N N . LEU B 2 20 ? 4.592 4.222 -4.876 1.00 0.00 23 LEU A N 8
ATOM 5674 C CA . LEU B 2 20 ? 3.497 5.190 -4.824 1.00 0.00 23 LEU A CA 8
ATOM 5675 C C . LEU B 2 20 ? 3.894 6.471 -4.091 1.00 0.00 23 LEU A C 8
ATOM 5676 O O . LEU B 2 20 ? 3.466 7.560 -4.465 1.00 0.00 23 LEU A O 8
ATOM 5692 N N . CYS B 2 21 ? 4.703 6.331 -3.050 1.00 0.00 24 CYS A N 8
ATOM 5693 C CA . CYS B 2 21 ? 5.153 7.481 -2.265 1.00 0.00 24 CYS A CA 8
ATOM 5694 C C . CYS B 2 21 ? 6.012 8.419 -3.114 1.00 0.00 24 CYS A C 8
ATOM 5695 O O . CYS B 2 21 ? 6.036 9.630 -2.891 1.00 0.00 24 CYS A O 8
ATOM 5705 N N . ARG A 1 1 ? 2.360 -3.119 -9.122 1.00 0.00 1 ARG B N 9
ATOM 5706 C CA . ARG A 1 1 ? 2.527 -4.310 -8.260 1.00 0.00 1 ARG B CA 9
ATOM 5707 C C . ARG A 1 1 ? 3.628 -5.199 -8.813 1.00 0.00 1 ARG B C 9
ATOM 5708 O O . ARG A 1 1 ? 3.853 -5.228 -10.020 1.00 0.00 1 ARG B O 9
ATOM 5731 N N . ALA A 1 2 ? 4.312 -5.905 -7.929 1.00 0.00 2 ALA B N 9
ATOM 5732 C CA . ALA A 1 2 ? 5.394 -6.789 -8.328 1.00 0.00 2 ALA B CA 9
ATOM 5733 C C . ALA A 1 2 ? 5.357 -8.073 -7.514 1.00 0.00 2 ALA B C 9
ATOM 5734 O O . ALA A 1 2 ? 5.472 -9.170 -8.060 1.00 0.00 2 ALA B O 9
ATOM 5741 N N . ALA A 1 3 ? 5.191 -7.934 -6.207 1.00 0.00 3 ALA B N 9
ATOM 5742 C CA . ALA A 1 3 ? 5.135 -9.090 -5.328 1.00 0.00 3 ALA B CA 9
ATOM 5743 C C . ALA A 1 3 ? 3.723 -9.671 -5.274 1.00 0.00 3 ALA B C 9
ATOM 5744 O O . ALA A 1 3 ? 2.736 -8.935 -5.172 1.00 0.00 3 ALA B O 9
ATOM 5751 N N . PRO A 1 4 ? 3.610 -11.006 -5.359 1.00 0.00 4 PRO B N 9
ATOM 5752 C CA . PRO A 1 4 ? 2.317 -11.699 -5.332 1.00 0.00 4 PRO B CA 9
ATOM 5753 C C . PRO A 1 4 ? 1.600 -11.549 -3.992 1.00 0.00 4 PRO B C 9
ATOM 5754 O O . PRO A 1 4 ? 0.418 -11.210 -3.943 1.00 0.00 4 PRO B O 9
ATOM 5765 N N . TYR A 1 5 ? 2.330 -11.809 -2.916 1.00 0.00 5 TYR B N 9
ATOM 5766 C CA . TYR A 1 5 ? 1.786 -11.711 -1.566 1.00 0.00 5 TYR B CA 9
ATOM 5767 C C . TYR A 1 5 ? 1.381 -10.275 -1.249 1.00 0.00 5 TYR B C 9
ATOM 5768 O O . TYR A 1 5 ? 1.993 -9.327 -1.742 1.00 0.00 5 TYR B O 9
ATOM 5786 N N . GLY A 1 6 ? 0.348 -10.113 -0.437 1.00 0.00 6 GLY B N 9
ATOM 5787 C CA . GLY A 1 6 ? -0.105 -8.787 -0.094 1.00 0.00 6 GLY B CA 9
ATOM 5788 C C . GLY A 1 6 ? -1.104 -8.781 1.042 1.00 0.00 6 GLY B C 9
ATOM 5789 O O . GLY A 1 6 ? -1.924 -9.689 1.165 1.00 0.00 6 GLY B O 9
ATOM 5793 N N . VAL A 1 7 ? -1.036 -7.745 1.863 1.00 0.00 7 VAL B N 9
ATOM 5794 C CA . VAL A 1 7 ? -1.942 -7.587 2.990 1.00 0.00 7 VAL B CA 9
ATOM 5795 C C . VAL A 1 7 ? -3.127 -6.719 2.574 1.00 0.00 7 VAL B C 9
ATOM 5796 O O . VAL A 1 7 ? -2.984 -5.850 1.721 1.00 0.00 7 VAL B O 9
ATOM 5809 N N . ARG A 1 8 ? -4.291 -6.970 3.158 1.00 0.00 8 ARG B N 9
ATOM 5810 C CA . ARG A 1 8 ? -5.494 -6.205 2.827 1.00 0.00 8 ARG B CA 9
ATOM 5811 C C . ARG A 1 8 ? -5.382 -4.782 3.366 1.00 0.00 8 ARG B C 9
ATOM 5812 O O . ARG A 1 8 ? -5.358 -4.574 4.578 1.00 0.00 8 ARG B O 9
ATOM 5833 N N . LEU A 1 9 ? -5.316 -3.813 2.463 1.00 0.00 9 LEU B N 9
ATOM 5834 C CA . LEU A 1 9 ? -5.206 -2.408 2.843 1.00 0.00 9 LEU B CA 9
ATOM 5835 C C . LEU A 1 9 ? -6.177 -1.578 2.014 1.00 0.00 9 LEU B C 9
ATOM 5836 O O . LEU A 1 9 ? -6.346 -1.831 0.820 1.00 0.00 9 LEU B O 9
ATOM 5852 N N . CYS A 1 10 ? -6.818 -0.600 2.641 1.00 0.00 10 CYS B N 9
ATOM 5853 C CA . CYS A 1 10 ? -7.780 0.245 1.943 1.00 0.00 10 CYS B CA 9
ATOM 5854 C C . CYS A 1 10 ? -7.743 1.685 2.447 1.00 0.00 10 CYS B C 9
ATOM 5855 O O . CYS A 1 10 ? -7.263 1.960 3.547 1.00 0.00 10 CYS B O 9
ATOM 5862 N N . GLY A 1 11 ? -8.272 2.584 1.618 1.00 0.00 11 GLY B N 9
ATOM 5863 C CA . GLY A 1 11 ? -8.355 4.000 1.942 1.00 0.00 11 GLY B CA 9
ATOM 5864 C C . GLY A 1 11 ? -7.130 4.592 2.617 1.00 0.00 11 GLY B C 9
ATOM 5865 O O . GLY A 1 11 ? -6.010 4.513 2.107 1.00 0.00 11 GLY B O 9
ATOM 5869 N N . ARG A 1 12 ? -7.372 5.210 3.767 1.00 0.00 12 ARG B N 9
ATOM 5870 C CA . ARG A 1 12 ? -6.329 5.860 4.548 1.00 0.00 12 ARG B CA 9
ATOM 5871 C C . ARG A 1 12 ? -5.376 4.848 5.163 1.00 0.00 12 ARG B C 9
ATOM 5872 O O . ARG A 1 12 ? -4.183 5.124 5.318 1.00 0.00 12 ARG B O 9
ATOM 5893 N N . GLU A 1 13 ? -5.905 3.686 5.515 1.00 0.00 13 GLU B N 9
ATOM 5894 C CA . GLU A 1 13 ? -5.113 2.627 6.121 1.00 0.00 13 GLU B CA 9
ATOM 5895 C C . GLU A 1 13 ? -4.048 2.172 5.139 1.00 0.00 13 GLU B C 9
ATOM 5896 O O . GLU A 1 13 ? -2.883 1.987 5.495 1.00 0.00 13 GLU B O 9
ATOM 5908 N N . PHE A 1 14 ? -4.465 2.030 3.892 1.00 0.00 14 PHE B N 9
ATOM 5909 C CA . PHE A 1 14 ? -3.580 1.629 2.813 1.00 0.00 14 PHE B CA 9
ATOM 5910 C C . PHE A 1 14 ? -2.460 2.648 2.634 1.00 0.00 14 PHE B C 9
ATOM 5911 O O . PHE A 1 14 ? -1.281 2.296 2.624 1.00 0.00 14 PHE B O 9
ATOM 5928 N N . ILE A 1 15 ? -2.841 3.909 2.486 1.00 0.00 15 ILE B N 9
ATOM 5929 C CA . ILE A 1 15 ? -1.877 4.983 2.289 1.00 0.00 15 ILE B CA 9
ATOM 5930 C C . ILE A 1 15 ? -0.937 5.111 3.483 1.00 0.00 15 ILE B C 9
ATOM 5931 O O . ILE A 1 15 ? 0.254 5.378 3.317 1.00 0.00 15 ILE B O 9
ATOM 5947 N N . ARG A 1 16 ? -1.456 4.891 4.683 1.00 0.00 16 ARG B N 9
ATOM 5948 C CA . ARG A 1 16 ? -0.625 4.966 5.875 1.00 0.00 16 ARG B CA 9
ATOM 5949 C C . ARG A 1 16 ? 0.429 3.868 5.845 1.00 0.00 16 ARG B C 9
ATOM 5950 O O . ARG A 1 16 ? 1.573 4.095 6.232 1.00 0.00 16 ARG B O 9
ATOM 5971 N N . ALA A 1 17 ? 0.053 2.696 5.342 1.00 0.00 17 ALA B N 9
ATOM 5972 C CA . ALA A 1 17 ? 0.984 1.582 5.216 1.00 0.00 17 ALA B CA 9
ATOM 5973 C C . ALA A 1 17 ? 2.055 1.919 4.181 1.00 0.00 17 ALA B C 9
ATOM 5974 O O . ALA A 1 17 ? 3.218 1.540 4.320 1.00 0.00 17 ALA B O 9
ATOM 5981 N N . VAL A 1 18 ? 1.654 2.677 3.159 1.00 0.00 18 VAL B N 9
ATOM 5982 C CA . VAL A 1 18 ? 2.570 3.119 2.117 1.00 0.00 18 VAL B CA 9
ATOM 5983 C C . VAL A 1 18 ? 3.616 4.017 2.747 1.00 0.00 18 VAL B C 9
ATOM 5984 O O . VAL A 1 18 ? 4.811 3.916 2.471 1.00 0.00 18 VAL B O 9
ATOM 5997 N N . ILE A 1 19 ? 3.140 4.885 3.620 1.00 0.00 19 ILE B N 9
ATOM 5998 C CA . ILE A 1 19 ? 4.000 5.810 4.330 1.00 0.00 19 ILE B CA 9
ATOM 5999 C C . ILE A 1 19 ? 4.853 5.062 5.341 1.00 0.00 19 ILE B C 9
ATOM 6000 O O . ILE A 1 19 ? 6.011 5.408 5.561 1.00 0.00 19 ILE B O 9
ATOM 6016 N N . PHE A 1 20 ? 4.282 4.007 5.911 1.00 0.00 20 PHE B N 9
ATOM 6017 C CA . PHE A 1 20 ? 5.000 3.159 6.853 1.00 0.00 20 PHE B CA 9
ATOM 6018 C C . PHE A 1 20 ? 6.231 2.610 6.154 1.00 0.00 20 PHE B C 9
ATOM 6019 O O . PHE A 1 20 ? 7.337 2.627 6.690 1.00 0.00 20 PHE B O 9
ATOM 6036 N N . THR A 1 21 ? 6.011 2.165 4.925 1.00 0.00 21 THR B N 9
ATOM 6037 C CA . THR A 1 21 ? 7.066 1.636 4.082 1.00 0.00 21 THR B CA 9
ATOM 6038 C C . THR A 1 21 ? 8.029 2.759 3.693 1.00 0.00 21 THR B C 9
ATOM 6039 O O . THR A 1 21 ? 9.238 2.561 3.587 1.00 0.00 21 THR B O 9
ATOM 6050 N N . CYS A 1 22 ? 7.464 3.945 3.490 1.00 0.00 22 CYS B N 9
ATOM 6051 C CA . CYS A 1 22 ? 8.228 5.130 3.118 1.00 0.00 22 CYS B CA 9
ATOM 6052 C C . CYS A 1 22 ? 9.038 5.657 4.306 1.00 0.00 22 CYS B C 9
ATOM 6053 O O . CYS A 1 22 ? 9.817 6.599 4.167 1.00 0.00 22 CYS B O 9
ATOM 6060 N N . GLY A 1 23 ? 8.839 5.045 5.471 1.00 0.00 23 GLY B N 9
ATOM 6061 C CA . GLY A 1 23 ? 9.546 5.448 6.673 1.00 0.00 23 GLY B CA 9
ATOM 6062 C C . GLY A 1 23 ? 9.094 6.797 7.208 1.00 0.00 23 GLY B C 9
ATOM 6063 O O . GLY A 1 23 ? 9.886 7.518 7.810 1.00 0.00 23 GLY B O 9
ATOM 6067 N N . GLY A 1 24 ? 7.817 7.124 7.002 1.00 0.00 24 GLY B N 9
ATOM 6068 C CA . GLY A 1 24 ? 7.278 8.390 7.488 1.00 0.00 24 GLY B CA 9
ATOM 6069 C C . GLY A 1 24 ? 8.045 9.587 6.959 1.00 0.00 24 GLY B C 9
ATOM 6070 O O . GLY A 1 24 ? 8.454 10.458 7.721 1.00 0.00 24 GLY B O 9
ATOM 6074 N N . SER A 1 25 ? 8.261 9.608 5.653 1.00 0.00 25 SER B N 9
ATOM 6075 C CA . SER A 1 25 ? 9.010 10.676 5.008 1.00 0.00 25 SER B CA 9
ATOM 6076 C C . SER A 1 25 ? 8.321 12.041 5.113 1.00 0.00 25 SER B C 9
ATOM 6077 O O . SER A 1 25 ? 8.995 13.064 5.217 1.00 0.00 25 SER B O 9
ATOM 6085 N N . ARG A 1 26 ? 6.989 12.065 5.060 1.00 0.00 26 ARG B N 9
ATOM 6086 C CA . ARG A 1 26 ? 6.261 13.333 5.128 1.00 0.00 26 ARG B CA 9
ATOM 6087 C C . ARG A 1 26 ? 4.766 13.134 5.365 1.00 0.00 26 ARG B C 9
ATOM 6088 O O . ARG A 1 26 ? 3.936 13.789 4.733 1.00 0.00 26 ARG B O 9
ATOM 6109 N N . TRP A 1 27 ? 4.433 12.252 6.289 1.00 0.00 27 TRP B N 9
ATOM 6110 C CA . TRP A 1 27 ? 3.041 11.973 6.635 1.00 0.00 27 TRP B CA 9
ATOM 6111 C C . TRP A 1 27 ? 2.942 11.649 8.116 1.00 0.00 27 TRP B C 9
ATOM 6112 O O . TRP A 1 27 ? 1.833 11.292 8.575 1.00 0.00 27 TRP B O 9
ATOM 6148 N N . ASP B 2 2 ? -3.993 -1.444 -9.365 1.00 0.00 5 ASP A N 9
ATOM 6149 C CA . ASP B 2 2 ? -3.480 -2.764 -9.025 1.00 0.00 5 ASP A CA 9
ATOM 6150 C C . ASP B 2 2 ? -2.835 -2.753 -7.642 1.00 0.00 5 ASP A C 9
ATOM 6151 O O . ASP B 2 2 ? -2.721 -3.787 -6.989 1.00 0.00 5 ASP A O 9
ATOM 6160 N N . LEU B 2 3 ? -2.410 -1.577 -7.206 1.00 0.00 6 LEU A N 9
ATOM 6161 C CA . LEU B 2 3 ? -1.776 -1.442 -5.909 1.00 0.00 6 LEU A CA 9
ATOM 6162 C C . LEU B 2 3 ? -2.806 -1.229 -4.794 1.00 0.00 6 LEU A C 9
ATOM 6163 O O . LEU B 2 3 ? -2.765 -1.912 -3.782 1.00 0.00 6 LEU A O 9
ATOM 6179 N N . GLN B 2 4 ? -3.718 -0.276 -4.974 1.00 0.00 7 GLN A N 9
ATOM 6180 C CA . GLN B 2 4 ? -4.732 0.011 -3.952 1.00 0.00 7 GLN A CA 9
ATOM 6181 C C . GLN B 2 4 ? -5.998 -0.819 -4.151 1.00 0.00 7 GLN A C 9
ATOM 6182 O O . GLN B 2 4 ? -6.430 -1.542 -3.257 1.00 0.00 7 GLN A O 9
ATOM 6196 N N . THR B 2 5 ? -6.585 -0.684 -5.327 1.00 0.00 8 THR A N 9
ATOM 6197 C CA . THR B 2 5 ? -7.812 -1.383 -5.689 1.00 0.00 8 THR A CA 9
ATOM 6198 C C . THR B 2 5 ? -7.699 -2.893 -5.466 1.00 0.00 8 THR A C 9
ATOM 6199 O O . THR B 2 5 ? -8.551 -3.496 -4.812 1.00 0.00 8 THR A O 9
ATOM 6210 N N . LEU B 2 6 ? -6.644 -3.491 -6.002 1.00 0.00 9 LEU A N 9
ATOM 6211 C CA . LEU B 2 6 ? -6.421 -4.927 -5.858 1.00 0.00 9 LEU A CA 9
ATOM 6212 C C . LEU B 2 6 ? -6.039 -5.290 -4.427 1.00 0.00 9 LEU A C 9
ATOM 6213 O O . LEU B 2 6 ? -6.210 -6.423 -3.994 1.00 0.00 9 LEU A O 9
ATOM 6229 N N . CYS B 2 7 ? -5.534 -4.323 -3.689 1.00 0.00 10 CYS A N 9
ATOM 6230 C CA . CYS B 2 7 ? -5.147 -4.558 -2.304 1.00 0.00 10 CYS A CA 9
ATOM 6231 C C . CYS B 2 7 ? -6.386 -4.805 -1.450 1.00 0.00 10 CYS A C 9
ATOM 6232 O O . CYS B 2 7 ? -6.373 -5.624 -0.529 1.00 0.00 10 CYS A O 9
ATOM 6239 N N . CYS B 2 8 ? -7.458 -4.095 -1.771 1.00 0.00 11 CYS A N 9
ATOM 6240 C CA . CYS B 2 8 ? -8.710 -4.240 -1.049 1.00 0.00 11 CYS A CA 9
ATOM 6241 C C . CYS B 2 8 ? -9.331 -5.609 -1.307 1.00 0.00 11 CYS A C 9
ATOM 6242 O O . CYS B 2 8 ? -9.943 -6.200 -0.415 1.00 0.00 11 CYS A O 9
ATOM 6249 N N . THR B 2 9 ? -9.170 -6.113 -2.524 1.00 0.00 12 THR A N 9
ATOM 6250 C CA . THR B 2 9 ? -9.718 -7.408 -2.883 1.00 0.00 12 THR A CA 9
ATOM 6251 C C . THR B 2 9 ? -8.831 -8.554 -2.402 1.00 0.00 12 THR A C 9
ATOM 6252 O O . THR B 2 9 ? -9.276 -9.417 -1.642 1.00 0.00 12 THR A O 9
ATOM 6263 N N . ASP B 2 10 ? -7.587 -8.567 -2.856 1.00 0.00 13 ASP A N 9
ATOM 6264 C CA . ASP B 2 10 ? -6.648 -9.619 -2.494 1.00 0.00 13 ASP A CA 9
ATOM 6265 C C . ASP B 2 10 ? -5.544 -9.114 -1.573 1.00 0.00 13 ASP A C 9
ATOM 6266 O O . ASP B 2 10 ? -5.338 -9.669 -0.495 1.00 0.00 13 ASP A O 9
ATOM 6275 N N . GLY B 2 11 ? -4.828 -8.078 -1.983 1.00 0.00 14 GLY A N 9
ATOM 6276 C CA . GLY B 2 11 ? -3.765 -7.564 -1.143 1.00 0.00 14 GLY A CA 9
ATOM 6277 C C . GLY B 2 11 ? -2.634 -6.933 -1.928 1.00 0.00 14 GLY A C 9
ATOM 6278 O O . GLY B 2 11 ? -2.461 -7.205 -3.113 1.00 0.00 14 GLY A O 9
ATOM 6282 N N . CYS B 2 12 ? -1.865 -6.088 -1.262 1.00 0.00 15 CYS A N 9
ATOM 6283 C CA . CYS B 2 12 ? -0.741 -5.411 -1.887 1.00 0.00 15 CYS A CA 9
ATOM 6284 C C . CYS B 2 12 ? 0.510 -5.573 -1.032 1.00 0.00 15 CYS A C 9
ATOM 6285 O O . CYS B 2 12 ? 0.445 -5.523 0.199 1.00 0.00 15 CYS A O 9
ATOM 6292 N N . SER B 2 13 ? 1.642 -5.798 -1.683 1.00 0.00 16 SER A N 9
ATOM 6293 C CA . SER B 2 13 ? 2.898 -5.988 -0.975 1.00 0.00 16 SER A CA 9
ATOM 6294 C C . SER B 2 13 ? 3.454 -4.666 -0.475 1.00 0.00 16 SER A C 9
ATOM 6295 O O . SER B 2 13 ? 3.342 -3.637 -1.139 1.00 0.00 16 SER A O 9
ATOM 6303 N N . MET B 2 14 ? 4.074 -4.723 0.697 1.00 0.00 17 MET A N 9
ATOM 6304 C CA . MET B 2 14 ? 4.684 -3.554 1.323 1.00 0.00 17 MET A CA 9
ATOM 6305 C C . MET B 2 14 ? 5.694 -2.910 0.377 1.00 0.00 17 MET A C 9
ATOM 6306 O O . MET B 2 14 ? 5.742 -1.692 0.232 1.00 0.00 17 MET A O 9
ATOM 6320 N N . THR B 2 15 ? 6.487 -3.752 -0.272 1.00 0.00 18 THR A N 9
ATOM 6321 C CA . THR B 2 15 ? 7.499 -3.298 -1.220 1.00 0.00 18 THR A CA 9
ATOM 6322 C C . THR B 2 15 ? 6.885 -2.481 -2.355 1.00 0.00 18 THR A C 9
ATOM 6323 O O . THR B 2 15 ? 7.433 -1.459 -2.771 1.00 0.00 18 THR A O 9
ATOM 6334 N N . ASP B 2 16 ? 5.757 -2.961 -2.854 1.00 0.00 19 ASP A N 9
ATOM 6335 C CA . ASP B 2 16 ? 5.046 -2.329 -3.959 1.00 0.00 19 ASP A CA 9
ATOM 6336 C C . ASP B 2 16 ? 4.520 -0.948 -3.576 1.00 0.00 19 ASP A C 9
ATOM 6337 O O . ASP B 2 16 ? 4.475 -0.038 -4.405 1.00 0.00 19 ASP A O 9
ATOM 6346 N N . LEU B 2 17 ? 4.111 -0.809 -2.320 1.00 0.00 20 LEU A N 9
ATOM 6347 C CA . LEU B 2 17 ? 3.564 0.446 -1.797 1.00 0.00 20 LEU A CA 9
ATOM 6348 C C . LEU B 2 17 ? 4.524 1.621 -1.985 1.00 0.00 20 LEU A C 9
ATOM 6349 O O . LEU B 2 17 ? 4.090 2.754 -2.203 1.00 0.00 20 LEU A O 9
ATOM 6365 N N . SER B 2 18 ? 5.820 1.345 -1.886 1.00 0.00 21 SER A N 9
ATOM 6366 C CA . SER B 2 18 ? 6.863 2.363 -2.021 1.00 0.00 21 SER A CA 9
ATOM 6367 C C . SER B 2 18 ? 6.694 3.223 -3.280 1.00 0.00 21 SER A C 9
ATOM 6368 O O . SER B 2 18 ? 7.079 4.392 -3.290 1.00 0.00 21 SER A O 9
ATOM 6376 N N . ALA B 2 19 ? 6.140 2.633 -4.336 1.00 0.00 22 ALA A N 9
ATOM 6377 C CA . ALA B 2 19 ? 5.945 3.331 -5.605 1.00 0.00 22 ALA A CA 9
ATOM 6378 C C . ALA B 2 19 ? 5.077 4.586 -5.474 1.00 0.00 22 ALA A C 9
ATOM 6379 O O . ALA B 2 19 ? 5.359 5.604 -6.102 1.00 0.00 22 ALA A O 9
ATOM 6386 N N . LEU B 2 20 ? 4.014 4.507 -4.678 1.00 0.00 23 LEU A N 9
ATOM 6387 C CA . LEU B 2 20 ? 3.108 5.644 -4.504 1.00 0.00 23 LEU A CA 9
ATOM 6388 C C . LEU B 2 20 ? 3.769 6.800 -3.756 1.00 0.00 23 LEU A C 9
ATOM 6389 O O . LEU B 2 20 ? 3.568 7.964 -4.100 1.00 0.00 23 LEU A O 9
ATOM 6405 N N . CYS B 2 21 ? 4.546 6.485 -2.730 1.00 0.00 24 CYS A N 9
ATOM 6406 C CA . CYS B 2 21 ? 5.214 7.520 -1.947 1.00 0.00 24 CYS A CA 9
ATOM 6407 C C . CYS B 2 21 ? 6.420 8.078 -2.697 1.00 0.00 24 CYS A C 9
ATOM 6408 O O . CYS B 2 21 ? 6.884 9.188 -2.415 1.00 0.00 24 CYS A O 9
ATOM 6418 N N . ARG A 1 1 ? -1.564 -11.625 -2.886 1.00 0.00 1 ARG B N 10
ATOM 6419 C CA . ARG A 1 1 ? -0.600 -10.852 -3.706 1.00 0.00 1 ARG B CA 10
ATOM 6420 C C . ARG A 1 1 ? 0.459 -11.777 -4.284 1.00 0.00 1 ARG B C 10
ATOM 6421 O O . ARG A 1 1 ? 0.865 -12.734 -3.632 1.00 0.00 1 ARG B O 10
ATOM 6444 N N . ALA A 1 2 ? 0.908 -11.483 -5.501 1.00 0.00 2 ALA B N 10
ATOM 6445 C CA . ALA A 1 2 ? 1.937 -12.282 -6.159 1.00 0.00 2 ALA B CA 10
ATOM 6446 C C . ALA A 1 2 ? 3.315 -11.934 -5.597 1.00 0.00 2 ALA B C 10
ATOM 6447 O O . ALA A 1 2 ? 4.198 -11.475 -6.317 1.00 0.00 2 ALA B O 10
ATOM 6454 N N . ALA A 1 3 ? 3.472 -12.141 -4.298 1.00 0.00 3 ALA B N 10
ATOM 6455 C CA . ALA A 1 3 ? 4.711 -11.840 -3.602 1.00 0.00 3 ALA B CA 10
ATOM 6456 C C . ALA A 1 3 ? 4.785 -12.666 -2.324 1.00 0.00 3 ALA B C 10
ATOM 6457 O O . ALA A 1 3 ? 3.758 -13.158 -1.857 1.00 0.00 3 ALA B O 10
ATOM 6464 N N . PRO A 1 4 ? 5.998 -12.844 -1.755 1.00 0.00 4 PRO B N 10
ATOM 6465 C CA . PRO A 1 4 ? 6.210 -13.629 -0.525 1.00 0.00 4 PRO B CA 10
ATOM 6466 C C . PRO A 1 4 ? 5.195 -13.321 0.571 1.00 0.00 4 PRO B C 10
ATOM 6467 O O . PRO A 1 4 ? 4.722 -14.219 1.267 1.00 0.00 4 PRO B O 10
ATOM 6478 N N . TYR A 1 5 ? 4.858 -12.051 0.714 1.00 0.00 5 TYR B N 10
ATOM 6479 C CA . TYR A 1 5 ? 3.893 -11.626 1.711 1.00 0.00 5 TYR B CA 10
ATOM 6480 C C . TYR A 1 5 ? 3.031 -10.503 1.149 1.00 0.00 5 TYR B C 10
ATOM 6481 O O . TYR A 1 5 ? 3.467 -9.753 0.277 1.00 0.00 5 TYR B O 10
ATOM 6499 N N . GLY A 1 6 ? 1.808 -10.402 1.638 1.00 0.00 6 GLY B N 10
ATOM 6500 C CA . GLY A 1 6 ? 0.904 -9.376 1.168 1.00 0.00 6 GLY B CA 10
ATOM 6501 C C . GLY A 1 6 ? -0.276 -9.213 2.094 1.00 0.00 6 GLY B C 10
ATOM 6502 O O . GLY A 1 6 ? -0.835 -10.202 2.567 1.00 0.00 6 GLY B O 10
ATOM 6506 N N . VAL A 1 7 ? -0.647 -7.976 2.366 1.00 0.00 7 VAL B N 10
ATOM 6507 C CA . VAL A 1 7 ? -1.762 -7.695 3.255 1.00 0.00 7 VAL B CA 10
ATOM 6508 C C . VAL A 1 7 ? -2.764 -6.762 2.588 1.00 0.00 7 VAL B C 10
ATOM 6509 O O . VAL A 1 7 ? -2.386 -5.841 1.857 1.00 0.00 7 VAL B O 10
ATOM 6522 N N . ARG A 1 8 ? -4.040 -7.015 2.837 1.00 0.00 8 ARG B N 10
ATOM 6523 C CA . ARG A 1 8 ? -5.110 -6.207 2.275 1.00 0.00 8 ARG B CA 10
ATOM 6524 C C . ARG A 1 8 ? -5.181 -4.887 3.028 1.00 0.00 8 ARG B C 10
ATOM 6525 O O . ARG A 1 8 ? -5.267 -4.873 4.256 1.00 0.00 8 ARG B O 10
ATOM 6546 N N . LEU A 1 9 ? -5.113 -3.786 2.302 1.00 0.00 9 LEU B N 10
ATOM 6547 C CA . LEU A 1 9 ? -5.134 -2.465 2.913 1.00 0.00 9 LEU B CA 10
ATOM 6548 C C . LEU A 1 9 ? -6.072 -1.540 2.157 1.00 0.00 9 LEU B C 10
ATOM 6549 O O . LEU A 1 9 ? -6.128 -1.581 0.930 1.00 0.00 9 LEU B O 10
ATOM 6565 N N . CYS A 1 10 ? -6.809 -0.715 2.894 1.00 0.00 10 CYS B N 10
ATOM 6566 C CA . CYS A 1 10 ? -7.754 0.215 2.290 1.00 0.00 10 CYS B CA 10
ATOM 6567 C C . CYS A 1 10 ? -7.809 1.526 3.070 1.00 0.00 10 CYS B C 10
ATOM 6568 O O . CYS A 1 10 ? -7.214 1.650 4.144 1.00 0.00 10 CYS B O 10
ATOM 6575 N N . GLY A 1 11 ? -8.539 2.492 2.515 1.00 0.00 11 GLY B N 10
ATOM 6576 C CA . GLY A 1 11 ? -8.715 3.791 3.142 1.00 0.00 11 GLY B CA 10
ATOM 6577 C C . GLY A 1 11 ? -7.436 4.438 3.636 1.00 0.00 11 GLY B C 10
ATOM 6578 O O . GLY A 1 11 ? -6.414 4.466 2.940 1.00 0.00 11 GLY B O 10
ATOM 6582 N N . ARG A 1 12 ? -7.503 4.956 4.853 1.00 0.00 12 ARG B N 10
ATOM 6583 C CA . ARG A 1 12 ? -6.371 5.617 5.480 1.00 0.00 12 ARG B CA 10
ATOM 6584 C C . ARG A 1 12 ? -5.339 4.603 5.941 1.00 0.00 12 ARG B C 10
ATOM 6585 O O . ARG A 1 12 ? -4.158 4.927 6.067 1.00 0.00 12 ARG B O 10
ATOM 6606 N N . GLU A 1 13 ? -5.793 3.378 6.180 1.00 0.00 13 GLU B N 10
ATOM 6607 C CA . GLU A 1 13 ? -4.918 2.307 6.615 1.00 0.00 13 GLU B CA 10
ATOM 6608 C C . GLU A 1 13 ? -3.887 2.054 5.530 1.00 0.00 13 GLU B C 10
ATOM 6609 O O . GLU A 1 13 ? -2.686 1.958 5.788 1.00 0.00 13 GLU B O 10
ATOM 6621 N N . PHE A 1 14 ? -4.385 1.989 4.303 1.00 0.00 14 PHE B N 10
ATOM 6622 C CA . PHE A 1 14 ? -3.551 1.787 3.133 1.00 0.00 14 PHE B CA 10
ATOM 6623 C C . PHE A 1 14 ? -2.578 2.951 2.986 1.00 0.00 14 PHE B C 10
ATOM 6624 O O . PHE A 1 14 ? -1.377 2.752 2.813 1.00 0.00 14 PHE B O 10
ATOM 6641 N N . ILE A 1 15 ? -3.114 4.165 3.070 1.00 0.00 15 ILE B N 10
ATOM 6642 C CA . ILE A 1 15 ? -2.307 5.376 2.952 1.00 0.00 15 ILE B CA 10
ATOM 6643 C C . ILE A 1 15 ? -1.198 5.402 4.003 1.00 0.00 15 ILE B C 10
ATOM 6644 O O . ILE A 1 15 ? -0.054 5.744 3.702 1.00 0.00 15 ILE B O 10
ATOM 6660 N N . ARG A 1 16 ? -1.534 5.035 5.234 1.00 0.00 16 ARG B N 10
ATOM 6661 C CA . ARG A 1 16 ? -0.551 5.021 6.309 1.00 0.00 16 ARG B CA 10
ATOM 6662 C C . ARG A 1 16 ? 0.514 3.963 6.068 1.00 0.00 16 ARG B C 10
ATOM 6663 O O . ARG A 1 16 ? 1.691 4.208 6.304 1.00 0.00 16 ARG B O 10
ATOM 6684 N N . ALA A 1 17 ? 0.102 2.795 5.595 1.00 0.00 17 ALA B N 10
ATOM 6685 C CA . ALA A 1 17 ? 1.034 1.705 5.322 1.00 0.00 17 ALA B CA 10
ATOM 6686 C C . ALA A 1 17 ? 2.031 2.087 4.225 1.00 0.00 17 ALA B C 10
ATOM 6687 O O . ALA A 1 17 ? 3.211 1.736 4.296 1.00 0.00 17 ALA B O 10
ATOM 6694 N N . VAL A 1 18 ? 1.556 2.828 3.228 1.00 0.00 18 VAL B N 10
ATOM 6695 C CA . VAL A 1 18 ? 2.407 3.277 2.132 1.00 0.00 18 VAL B CA 10
ATOM 6696 C C . VAL A 1 18 ? 3.462 4.221 2.671 1.00 0.00 18 VAL B C 10
ATOM 6697 O O . VAL A 1 18 ? 4.638 4.141 2.317 1.00 0.00 18 VAL B O 10
ATOM 6710 N N . ILE A 1 19 ? 3.024 5.112 3.539 1.00 0.00 19 ILE B N 10
ATOM 6711 C CA . ILE A 1 19 ? 3.918 6.083 4.144 1.00 0.00 19 ILE B CA 10
ATOM 6712 C C . ILE A 1 19 ? 4.836 5.410 5.156 1.00 0.00 19 ILE B C 10
ATOM 6713 O O . ILE A 1 19 ? 6.009 5.762 5.272 1.00 0.00 19 ILE B O 10
ATOM 6729 N N . PHE A 1 20 ? 4.302 4.414 5.853 1.00 0.00 20 PHE B N 10
ATOM 6730 C CA . PHE A 1 20 ? 5.077 3.647 6.823 1.00 0.00 20 PHE B CA 10
ATOM 6731 C C . PHE A 1 20 ? 6.274 3.034 6.119 1.00 0.00 20 PHE B C 10
ATOM 6732 O O . PHE A 1 20 ? 7.409 3.135 6.580 1.00 0.00 20 PHE B O 10
ATOM 6749 N N . THR A 1 21 ? 5.993 2.426 4.976 1.00 0.00 21 THR B N 10
ATOM 6750 C CA . THR A 1 21 ? 7.014 1.809 4.152 1.00 0.00 21 THR B CA 10
ATOM 6751 C C . THR A 1 21 ? 7.936 2.880 3.565 1.00 0.00 21 THR B C 10
ATOM 6752 O O . THR A 1 21 ? 9.133 2.665 3.384 1.00 0.00 21 THR B O 10
ATOM 6763 N N . CYS A 1 22 ? 7.351 4.038 3.278 1.00 0.00 22 CYS B N 10
ATOM 6764 C CA . CYS A 1 22 ? 8.083 5.170 2.718 1.00 0.00 22 CYS B CA 10
ATOM 6765 C C . CYS A 1 22 ? 9.110 5.703 3.718 1.00 0.00 22 CYS B C 10
ATOM 6766 O O . CYS A 1 22 ? 10.135 6.261 3.330 1.00 0.00 22 CYS B O 10
ATOM 6773 N N . GLY A 1 23 ? 8.820 5.526 5.001 1.00 0.00 23 GLY B N 10
ATOM 6774 C CA . GLY A 1 23 ? 9.714 5.987 6.045 1.00 0.00 23 GLY B CA 10
ATOM 6775 C C . GLY A 1 23 ? 9.480 7.436 6.431 1.00 0.00 23 GLY B C 10
ATOM 6776 O O . GLY A 1 23 ? 10.414 8.131 6.821 1.00 0.00 23 GLY B O 10
ATOM 6780 N N . GLY A 1 24 ? 8.224 7.877 6.345 1.00 0.00 24 GLY B N 10
ATOM 6781 C CA . GLY A 1 24 ? 7.876 9.245 6.714 1.00 0.00 24 GLY B CA 10
ATOM 6782 C C . GLY A 1 24 ? 8.677 10.290 5.957 1.00 0.00 24 GLY B C 10
ATOM 6783 O O . GLY A 1 24 ? 9.302 11.159 6.560 1.00 0.00 24 GLY B O 10
ATOM 6787 N N . SER A 1 25 ? 8.671 10.195 4.634 1.00 0.00 25 SER B N 10
ATOM 6788 C CA . SER A 1 25 ? 9.415 11.124 3.794 1.00 0.00 25 SER B CA 10
ATOM 6789 C C . SER A 1 25 ? 8.874 12.556 3.885 1.00 0.00 25 SER B C 10
ATOM 6790 O O . SER A 1 25 ? 9.641 13.515 3.826 1.00 0.00 25 SER B O 10
ATOM 6798 N N . ARG A 1 26 ? 7.557 12.699 4.026 1.00 0.00 26 ARG B N 10
ATOM 6799 C CA . ARG A 1 26 ? 6.945 14.025 4.126 1.00 0.00 26 ARG B CA 10
ATOM 6800 C C . ARG A 1 26 ? 5.539 13.942 4.704 1.00 0.00 26 ARG B C 10
ATOM 6801 O O . ARG A 1 26 ? 4.698 14.807 4.457 1.00 0.00 26 ARG B O 10
ATOM 6822 N N . TRP A 1 27 ? 5.304 12.888 5.463 1.00 0.00 27 TRP B N 10
ATOM 6823 C CA . TRP A 1 27 ? 4.015 12.623 6.095 1.00 0.00 27 TRP B CA 10
ATOM 6824 C C . TRP A 1 27 ? 4.103 11.328 6.885 1.00 0.00 27 TRP B C 10
ATOM 6825 O O . TRP A 1 27 ? 5.211 10.760 6.937 1.00 0.00 27 TRP B O 10
ATOM 6861 N N . ASP B 2 2 ? -3.963 -0.997 -9.209 1.00 0.00 5 ASP A N 10
ATOM 6862 C CA . ASP B 2 2 ? -3.324 -2.134 -8.561 1.00 0.00 5 ASP A CA 10
ATOM 6863 C C . ASP B 2 2 ? -3.185 -1.856 -7.073 1.00 0.00 5 ASP A C 10
ATOM 6864 O O . ASP B 2 2 ? -3.778 -2.531 -6.239 1.00 0.00 5 ASP A O 10
ATOM 6873 N N . LEU B 2 3 ? -2.410 -0.839 -6.748 1.00 0.00 6 LEU A N 10
ATOM 6874 C CA . LEU B 2 3 ? -2.193 -0.458 -5.361 1.00 0.00 6 LEU A CA 10
ATOM 6875 C C . LEU B 2 3 ? -3.487 0.030 -4.715 1.00 0.00 6 LEU A C 10
ATOM 6876 O O . LEU B 2 3 ? -3.788 -0.288 -3.571 1.00 0.00 6 LEU A O 10
ATOM 6892 N N . GLN B 2 4 ? -4.254 0.808 -5.446 1.00 0.00 7 GLN A N 10
ATOM 6893 C CA . GLN B 2 4 ? -5.505 1.326 -4.922 1.00 0.00 7 GLN A CA 10
ATOM 6894 C C . GLN B 2 4 ? -6.613 0.284 -5.023 1.00 0.00 7 GLN A C 10
ATOM 6895 O O . GLN B 2 4 ? -7.468 0.166 -4.149 1.00 0.00 7 GLN A O 10
ATOM 6909 N N . THR B 2 5 ? -6.610 -0.429 -6.132 1.00 0.00 8 THR A N 10
ATOM 6910 C CA . THR B 2 5 ? -7.632 -1.424 -6.415 1.00 0.00 8 THR A CA 10
ATOM 6911 C C . THR B 2 5 ? -7.313 -2.837 -5.888 1.00 0.00 8 THR A C 10
ATOM 6912 O O . THR B 2 5 ? -7.999 -3.337 -4.991 1.00 0.00 8 THR A O 10
ATOM 6923 N N . LEU B 2 6 ? -6.305 -3.485 -6.470 1.00 0.00 9 LEU A N 10
ATOM 692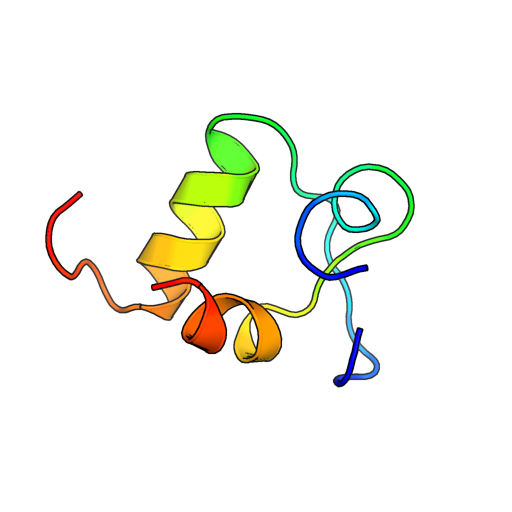4 C CA . LEU B 2 6 ? -5.929 -4.858 -6.102 1.00 0.00 9 LEU A CA 10
ATOM 6925 C C . LEU B 2 6 ? -5.616 -5.048 -4.622 1.00 0.00 9 LEU A C 10
ATOM 6926 O O . LEU B 2 6 ? -5.922 -6.099 -4.062 1.00 0.00 9 LEU A O 10
ATOM 6942 N N . CYS B 2 7 ? -5.004 -4.062 -3.993 1.00 0.00 10 CYS A N 10
ATOM 6943 C CA . CYS B 2 7 ? -4.657 -4.174 -2.572 1.00 0.00 10 CYS A CA 10
ATOM 6944 C C . CYS B 2 7 ? -5.902 -4.402 -1.716 1.00 0.00 10 CYS A C 10
ATOM 6945 O O . CYS B 2 7 ? -5.856 -5.128 -0.725 1.00 0.00 10 CYS A O 10
ATOM 6952 N N . CYS B 2 8 ? -7.015 -3.794 -2.111 1.00 0.00 11 CYS A N 10
ATOM 6953 C CA . CYS B 2 8 ? -8.270 -3.953 -1.387 1.00 0.00 11 CYS A CA 10
ATOM 6954 C C . CYS B 2 8 ? -8.964 -5.255 -1.777 1.00 0.00 11 CYS A C 10
ATOM 6955 O O . CYS B 2 8 ? -9.715 -5.829 -0.993 1.00 0.00 11 CYS A O 10
ATOM 6962 N N . THR B 2 9 ? -8.715 -5.715 -2.994 1.00 0.00 12 THR A N 10
ATOM 6963 C CA . THR B 2 9 ? -9.320 -6.944 -3.486 1.00 0.00 12 THR A CA 10
ATOM 6964 C C . THR B 2 9 ? -8.610 -8.177 -2.928 1.00 0.00 12 THR A C 10
ATOM 6965 O O . THR B 2 9 ? -9.247 -9.111 -2.442 1.00 0.00 12 THR A O 10
ATOM 6976 N N . ASP B 2 10 ? -7.290 -8.170 -3.021 1.00 0.00 13 ASP A N 10
ATOM 6977 C CA . ASP B 2 10 ? -6.468 -9.277 -2.555 1.00 0.00 13 ASP A CA 10
ATOM 6978 C C . ASP B 2 10 ? -5.552 -8.816 -1.431 1.00 0.00 13 ASP A C 10
ATOM 6979 O O . ASP B 2 10 ? -5.744 -9.171 -0.268 1.00 0.00 13 ASP A O 10
ATOM 6988 N N . GLY B 2 11 ? -4.563 -8.023 -1.791 1.00 0.00 14 GLY A N 10
ATOM 6989 C CA . GLY B 2 11 ? -3.612 -7.519 -0.830 1.00 0.00 14 GLY A CA 10
ATOM 6990 C C . GLY B 2 11 ? -2.311 -7.189 -1.515 1.00 0.00 14 GLY A C 10
ATOM 6991 O O . GLY B 2 11 ? -2.103 -7.607 -2.653 1.00 0.00 14 GLY A O 10
ATOM 6995 N N . CYS B 2 12 ? -1.441 -6.440 -0.859 1.00 0.00 15 CYS A N 10
ATOM 6996 C CA . CYS B 2 12 ? -0.172 -6.068 -1.469 1.00 0.00 15 CYS A CA 10
ATOM 6997 C C . CYS B 2 12 ? 0.965 -6.082 -0.458 1.00 0.00 15 CYS A C 10
ATOM 6998 O O . CYS B 2 12 ? 0.742 -5.984 0.751 1.00 0.00 15 CYS A O 10
ATOM 7005 N N . SER B 2 13 ? 2.177 -6.190 -0.974 1.00 0.00 16 SER A N 10
ATOM 7006 C CA . SER B 2 13 ? 3.375 -6.190 -0.159 1.00 0.00 16 SER A CA 10
ATOM 7007 C C . SER B 2 13 ? 3.784 -4.751 0.120 1.00 0.00 16 SER A C 10
ATOM 7008 O O . SER B 2 13 ? 3.394 -3.843 -0.618 1.00 0.00 16 SER A O 10
ATOM 7016 N N . MET B 2 14 ? 4.569 -4.535 1.167 1.00 0.00 17 MET A N 10
ATOM 7017 C CA . MET B 2 14 ? 5.021 -3.189 1.507 1.00 0.00 17 MET A CA 10
ATOM 7018 C C . MET B 2 14 ? 5.831 -2.621 0.342 1.00 0.00 17 MET A C 10
ATOM 7019 O O . MET B 2 14 ? 5.785 -1.422 0.057 1.00 0.00 17 MET A O 10
ATOM 7033 N N . THR B 2 15 ? 6.540 -3.510 -0.346 1.00 0.00 18 THR A N 10
ATOM 7034 C CA . THR B 2 15 ? 7.343 -3.139 -1.504 1.00 0.00 18 THR A CA 10
ATOM 7035 C C . THR B 2 15 ? 6.468 -2.563 -2.618 1.00 0.00 18 THR A C 10
ATOM 7036 O O . THR B 2 15 ? 6.858 -1.617 -3.301 1.00 0.00 18 THR A O 10
ATOM 7047 N N . ASP B 2 16 ? 5.272 -3.129 -2.778 1.00 0.00 19 ASP A N 10
ATOM 7048 C CA . ASP B 2 16 ? 4.327 -2.663 -3.792 1.00 0.00 19 ASP A CA 10
ATOM 7049 C C . ASP B 2 16 ? 3.914 -1.229 -3.486 1.00 0.00 19 ASP A C 10
ATOM 7050 O O . ASP B 2 16 ? 3.901 -0.361 -4.360 1.00 0.00 19 ASP A O 10
ATOM 7059 N N . LEU B 2 17 ? 3.571 -1.005 -2.224 1.00 0.00 20 LEU A N 10
ATOM 7060 C CA . LEU B 2 17 ? 3.136 0.303 -1.740 1.00 0.00 20 LEU A CA 10
ATOM 7061 C C . LEU B 2 17 ? 4.211 1.370 -1.929 1.00 0.00 20 LEU A C 10
ATOM 7062 O O . LEU B 2 17 ? 3.899 2.546 -2.125 1.00 0.00 20 LEU A O 10
ATOM 7078 N N . SER B 2 18 ? 5.472 0.955 -1.859 1.00 0.00 21 SER A N 10
ATOM 7079 C CA . SER B 2 18 ? 6.604 1.867 -2.010 1.00 0.00 21 SER A CA 10
ATOM 7080 C C . SER B 2 18 ? 6.524 2.672 -3.310 1.00 0.00 21 SER A C 10
ATOM 7081 O O . SER B 2 18 ? 6.968 3.819 -3.364 1.00 0.00 21 SER A O 10
ATOM 7089 N N . ALA B 2 19 ? 5.972 2.057 -4.352 1.00 0.00 22 ALA A N 10
ATOM 7090 C CA . ALA B 2 19 ? 5.848 2.695 -5.660 1.00 0.00 22 ALA A CA 10
ATOM 7091 C C . ALA B 2 19 ? 4.999 3.969 -5.623 1.00 0.00 22 ALA A C 10
ATOM 7092 O O . ALA B 2 19 ? 5.319 4.948 -6.294 1.00 0.00 22 ALA A O 10
ATOM 7099 N N . LEU B 2 20 ? 3.911 3.949 -4.858 1.00 0.00 23 LEU A N 10
ATOM 7100 C CA . LEU B 2 20 ? 3.021 5.109 -4.773 1.00 0.00 23 LEU A CA 10
ATOM 7101 C C . LEU B 2 20 ? 3.699 6.307 -4.115 1.00 0.00 23 LEU A C 10
ATOM 7102 O O . LEU B 2 20 ? 3.511 7.445 -4.542 1.00 0.00 23 LEU A O 10
ATOM 7118 N N . CYS B 2 21 ? 4.472 6.056 -3.072 1.00 0.00 24 CYS A N 10
ATOM 7119 C CA . CYS B 2 21 ? 5.154 7.136 -2.369 1.00 0.00 24 CYS A CA 10
ATOM 7120 C C . CYS B 2 21 ? 6.368 7.619 -3.160 1.00 0.00 24 CYS A C 10
ATOM 7121 O O . CYS B 2 21 ? 6.848 8.738 -2.960 1.00 0.00 24 CYS A O 10
ATOM 7131 N N . ARG A 1 1 ? -4.790 -7.451 -7.251 1.00 0.00 1 ARG B N 11
ATOM 7132 C CA . ARG A 1 1 ? -3.610 -8.113 -7.861 1.00 0.00 1 ARG B CA 11
ATOM 7133 C C . ARG A 1 1 ? -3.265 -9.411 -7.153 1.00 0.00 1 ARG B C 11
ATOM 7134 O O . ARG A 1 1 ? -2.871 -9.400 -5.988 1.00 0.00 1 ARG B O 11
ATOM 7157 N N . ALA A 1 2 ? -3.369 -10.522 -7.870 1.00 0.00 2 ALA B N 11
ATOM 7158 C CA . ALA A 1 2 ? -3.025 -11.819 -7.308 1.00 0.00 2 ALA B CA 11
ATOM 7159 C C . ALA A 1 2 ? -1.521 -11.894 -7.080 1.00 0.00 2 ALA B C 11
ATOM 7160 O O . ALA A 1 2 ? -0.738 -11.508 -7.950 1.00 0.00 2 ALA B O 11
ATOM 7167 N N . ALA A 1 3 ? -1.120 -12.367 -5.910 1.00 0.00 3 ALA B N 11
ATOM 7168 C CA . ALA A 1 3 ? 0.290 -12.465 -5.568 1.00 0.00 3 ALA B CA 11
ATOM 7169 C C . ALA A 1 3 ? 0.495 -13.441 -4.416 1.00 0.00 3 ALA B C 11
ATOM 7170 O O . ALA A 1 3 ? -0.396 -13.611 -3.586 1.00 0.00 3 ALA B O 11
ATOM 7177 N N . PRO A 1 4 ? 1.671 -14.099 -4.360 1.00 0.00 4 PRO B N 11
ATOM 7178 C CA . PRO A 1 4 ? 1.997 -15.068 -3.301 1.00 0.00 4 PRO B CA 11
ATOM 7179 C C . PRO A 1 4 ? 1.813 -14.482 -1.907 1.00 0.00 4 PRO B C 11
ATOM 7180 O O . PRO A 1 4 ? 1.302 -15.137 -1.002 1.00 0.00 4 PRO B O 11
ATOM 7191 N N . TYR A 1 5 ? 2.221 -13.233 -1.757 1.00 0.00 5 TYR B N 11
ATOM 7192 C CA . TYR A 1 5 ? 2.093 -12.533 -0.492 1.00 0.00 5 TYR B CA 11
ATOM 7193 C C . TYR A 1 5 ? 1.536 -11.139 -0.749 1.00 0.00 5 TYR B C 11
ATOM 7194 O O . TYR A 1 5 ? 1.901 -10.494 -1.735 1.00 0.00 5 TYR B O 11
ATOM 7212 N N . GLY A 1 6 ? 0.651 -10.686 0.120 1.00 0.00 6 GLY B N 11
ATOM 7213 C CA . GLY A 1 6 ? 0.066 -9.376 -0.048 1.00 0.00 6 GLY B CA 11
ATOM 7214 C C . GLY A 1 6 ? -0.830 -8.993 1.104 1.00 0.00 6 GLY B C 11
ATOM 7215 O O . GLY A 1 6 ? -1.761 -9.720 1.448 1.00 0.00 6 GLY B O 11
ATOM 7219 N N . VAL A 1 7 ? -0.551 -7.845 1.696 1.00 0.00 7 VAL B N 11
ATOM 7220 C CA . VAL A 1 7 ? -1.342 -7.354 2.809 1.00 0.00 7 VAL B CA 11
ATOM 7221 C C . VAL A 1 7 ? -2.521 -6.543 2.292 1.00 0.00 7 VAL B C 11
ATOM 7222 O O . VAL A 1 7 ? -2.387 -5.764 1.344 1.00 0.00 7 VAL B O 11
ATOM 7235 N N . ARG A 1 8 ? -3.669 -6.735 2.916 1.00 0.00 8 ARG B N 11
ATOM 7236 C CA . ARG A 1 8 ? -4.873 -6.021 2.528 1.00 0.00 8 ARG B CA 11
ATOM 7237 C C . ARG A 1 8 ? -4.973 -4.712 3.290 1.00 0.00 8 ARG B C 11
ATOM 7238 O O . ARG A 1 8 ? -4.983 -4.694 4.520 1.00 0.00 8 ARG B O 11
ATOM 7259 N N . LEU A 1 9 ? -5.022 -3.621 2.545 1.00 0.00 9 LEU B N 11
ATOM 7260 C CA . LEU A 1 9 ? -5.095 -2.288 3.119 1.00 0.00 9 LEU B CA 11
ATOM 7261 C C . LEU A 1 9 ? -6.195 -1.497 2.433 1.00 0.00 9 LEU B C 11
ATOM 7262 O O . LEU A 1 9 ? -6.393 -1.630 1.225 1.00 0.00 9 LEU B O 11
ATOM 7278 N N . CYS A 1 10 ? -6.919 -0.694 3.198 1.00 0.00 10 CYS B N 11
ATOM 7279 C CA . CYS A 1 10 ? -8.013 0.090 2.647 1.00 0.00 10 CYS B CA 11
ATOM 7280 C C . CYS A 1 10 ? -8.002 1.523 3.176 1.00 0.00 10 CYS B C 11
ATOM 7281 O O . CYS A 1 10 ? -7.359 1.820 4.179 1.00 0.00 10 CYS B O 11
ATOM 7288 N N . GLY A 1 11 ? -8.741 2.391 2.483 1.00 0.00 11 GLY B N 11
ATOM 7289 C CA . GLY A 1 11 ? -8.881 3.793 2.858 1.00 0.00 11 GLY B CA 11
ATOM 7290 C C . GLY A 1 11 ? -7.636 4.465 3.422 1.00 0.00 11 GLY B C 11
ATOM 7291 O O . GLY A 1 11 ? -6.591 4.553 2.764 1.00 0.00 11 GLY B O 11
ATOM 7295 N N . ARG A 1 12 ? -7.777 4.967 4.645 1.00 0.00 12 ARG B N 11
ATOM 7296 C CA . ARG A 1 12 ? -6.704 5.670 5.334 1.00 0.00 12 ARG B CA 11
ATOM 7297 C C . ARG A 1 12 ? -5.601 4.719 5.767 1.00 0.00 12 ARG B C 11
ATOM 7298 O O . ARG A 1 12 ? -4.428 5.093 5.790 1.00 0.00 12 ARG B O 11
ATOM 7319 N N . GLU A 1 13 ? -5.978 3.500 6.102 1.00 0.00 13 GLU B N 11
ATOM 7320 C CA . GLU A 1 13 ? -5.020 2.496 6.532 1.00 0.00 13 GLU B CA 11
ATOM 7321 C C . GLU A 1 13 ? -4.051 2.212 5.394 1.00 0.00 13 GLU B C 11
ATOM 7322 O O . GLU A 1 13 ? -2.840 2.120 5.594 1.00 0.00 13 GLU B O 11
ATOM 7334 N N . PHE A 1 14 ? -4.609 2.096 4.197 1.00 0.00 14 PHE B N 11
ATOM 7335 C CA . PHE A 1 14 ? -3.833 1.842 2.994 1.00 0.00 14 PHE B CA 11
ATOM 7336 C C . PHE A 1 14 ? -2.808 2.943 2.766 1.00 0.00 14 PHE B C 11
ATOM 7337 O O . PHE A 1 14 ? -1.614 2.671 2.638 1.00 0.00 14 PHE B O 11
ATOM 7354 N N . ILE A 1 15 ? -3.277 4.182 2.700 1.00 0.00 15 ILE B N 11
ATOM 7355 C CA . ILE A 1 15 ? -2.382 5.306 2.463 1.00 0.00 15 ILE B CA 11
ATOM 7356 C C . ILE A 1 15 ? -1.352 5.448 3.584 1.00 0.00 15 ILE B C 11
ATOM 7357 O O . ILE A 1 15 ? -0.190 5.724 3.318 1.00 0.00 15 ILE B O 11
ATOM 7373 N N . ARG A 1 16 ? -1.759 5.236 4.831 1.00 0.00 16 ARG B N 11
ATOM 7374 C CA . ARG A 1 16 ? -0.819 5.342 5.944 1.00 0.00 16 ARG B CA 11
ATOM 7375 C C . ARG A 1 16 ? 0.246 4.259 5.862 1.00 0.00 16 ARG B C 11
ATOM 7376 O O . ARG A 1 16 ? 1.407 4.513 6.164 1.00 0.00 16 ARG B O 11
ATOM 7397 N N . ALA A 1 17 ? -0.143 3.062 5.442 1.00 0.00 17 ALA B N 11
ATOM 7398 C CA . ALA A 1 17 ? 0.798 1.954 5.311 1.00 0.00 17 ALA B CA 11
ATOM 7399 C C . ALA A 1 17 ? 1.863 2.279 4.268 1.00 0.00 17 ALA B C 11
ATOM 7400 O O . ALA A 1 17 ? 3.027 1.903 4.418 1.00 0.00 17 ALA B O 11
ATOM 7407 N N . VAL A 1 18 ? 1.463 3.010 3.229 1.00 0.00 18 VAL B N 11
ATOM 7408 C CA . VAL A 1 18 ? 2.385 3.426 2.181 1.00 0.00 18 VAL B CA 11
ATOM 7409 C C . VAL A 1 18 ? 3.426 4.347 2.789 1.00 0.00 18 VAL B C 11
ATOM 7410 O O . VAL A 1 18 ? 4.625 4.225 2.535 1.00 0.00 18 VAL B O 11
ATOM 7423 N N . ILE A 1 19 ? 2.941 5.245 3.629 1.00 0.00 19 ILE B N 11
ATOM 7424 C CA . ILE A 1 19 ? 3.791 6.190 4.331 1.00 0.00 19 ILE B CA 11
ATOM 7425 C C . ILE A 1 19 ? 4.678 5.445 5.326 1.00 0.00 19 ILE B C 11
ATOM 7426 O O . ILE A 1 19 ? 5.876 5.709 5.423 1.00 0.00 19 ILE B O 11
ATOM 7442 N N . PHE A 1 20 ? 4.073 4.498 6.037 1.00 0.00 20 PHE B N 11
ATOM 7443 C CA . PHE A 1 20 ? 4.777 3.675 7.016 1.00 0.00 20 PHE B CA 11
ATOM 7444 C C . PHE A 1 20 ? 5.963 2.978 6.372 1.00 0.00 20 PHE B C 11
ATOM 7445 O O . PHE A 1 20 ? 7.074 3.004 6.893 1.00 0.00 20 PHE B O 11
ATOM 7462 N N . THR A 1 21 ? 5.704 2.363 5.229 1.00 0.00 21 THR B N 11
ATOM 7463 C CA . THR A 1 21 ? 6.728 1.654 4.485 1.00 0.00 21 THR B CA 11
ATOM 7464 C C . THR A 1 21 ? 7.780 2.630 3.958 1.00 0.00 21 THR B C 11
ATOM 7465 O O . THR A 1 21 ? 8.971 2.324 3.916 1.00 0.00 21 THR B O 11
ATOM 7476 N N . CYS A 1 22 ? 7.318 3.806 3.558 1.00 0.00 22 CYS B N 11
ATOM 7477 C CA . CYS A 1 22 ? 8.188 4.845 3.028 1.00 0.00 22 CYS B CA 11
ATOM 7478 C C . CYS A 1 22 ? 9.127 5.382 4.108 1.00 0.00 22 CYS B C 11
ATOM 7479 O O . CYS A 1 22 ? 10.296 5.656 3.847 1.00 0.00 22 CYS B O 11
ATOM 7486 N N . GLY A 1 23 ? 8.607 5.538 5.321 1.00 0.00 23 GLY B N 11
ATOM 7487 C CA . GLY A 1 23 ? 9.418 6.043 6.411 1.00 0.00 23 GLY B CA 11
ATOM 7488 C C . GLY A 1 23 ? 8.754 7.190 7.148 1.00 0.00 23 GLY B C 11
ATOM 7489 O O . GLY A 1 23 ? 9.076 7.462 8.301 1.00 0.00 23 GLY B O 11
ATOM 7493 N N . GLY A 1 24 ? 7.833 7.868 6.470 1.00 0.00 24 GLY B N 11
ATOM 7494 C CA . GLY A 1 24 ? 7.138 8.995 7.074 1.00 0.00 24 GLY B CA 11
ATOM 7495 C C . GLY A 1 24 ? 8.063 10.176 7.290 1.00 0.00 24 GLY B C 11
ATOM 7496 O O . GLY A 1 24 ? 7.923 10.930 8.250 1.00 0.00 24 GLY B O 11
ATOM 7500 N N . SER A 1 25 ? 9.023 10.323 6.392 1.00 0.00 25 SER B N 11
ATOM 7501 C CA . SER A 1 25 ? 10.003 11.397 6.465 1.00 0.00 25 SER B CA 11
ATOM 7502 C C . SER A 1 25 ? 9.622 12.555 5.552 1.00 0.00 25 SER B C 11
ATOM 7503 O O . SER A 1 25 ? 10.486 13.225 4.987 1.00 0.00 25 SER B O 11
ATOM 7511 N N . ARG A 1 26 ? 8.331 12.774 5.399 1.00 0.00 26 ARG B N 11
ATOM 7512 C CA . ARG A 1 26 ? 7.828 13.841 4.539 1.00 0.00 26 ARG B CA 11
ATOM 7513 C C . ARG A 1 26 ? 6.323 13.985 4.698 1.00 0.00 26 ARG B C 11
ATOM 7514 O O . ARG A 1 26 ? 5.777 15.081 4.595 1.00 0.00 26 ARG B O 11
ATOM 7535 N N . TRP A 1 27 ? 5.667 12.862 4.928 1.00 0.00 27 TRP B N 11
ATOM 7536 C CA . TRP A 1 27 ? 4.228 12.820 5.083 1.00 0.00 27 TRP B CA 11
ATOM 7537 C C . TRP A 1 27 ? 3.848 11.550 5.821 1.00 0.00 27 TRP B C 11
ATOM 7538 O O . TRP A 1 27 ? 2.656 11.377 6.160 1.00 0.00 27 TRP B O 11
ATOM 7574 N N . ASP B 2 2 ? -5.183 -1.377 -9.712 1.00 0.00 5 ASP A N 11
ATOM 7575 C CA . ASP B 2 2 ? -5.054 -2.756 -9.257 1.00 0.00 5 ASP A CA 11
ATOM 7576 C C . ASP B 2 2 ? -4.136 -2.814 -8.047 1.00 0.00 5 ASP A C 11
ATOM 7577 O O . ASP B 2 2 ? -4.503 -3.336 -7.002 1.00 0.00 5 ASP A O 11
ATOM 7586 N N . LEU B 2 3 ? -2.947 -2.248 -8.182 1.00 0.00 6 LEU A N 11
ATOM 7587 C CA . LEU B 2 3 ? -1.999 -2.222 -7.081 1.00 0.00 6 LEU A CA 11
ATOM 7588 C C . LEU B 2 3 ? -2.564 -1.394 -5.932 1.00 0.00 6 LEU A C 11
ATOM 7589 O O . LEU B 2 3 ? -2.547 -1.810 -4.778 1.00 0.00 6 LEU A O 11
ATOM 7605 N N . GLN B 2 4 ? -3.067 -0.220 -6.271 1.00 0.00 7 GLN A N 11
ATOM 7606 C CA . GLN B 2 4 ? -3.641 0.685 -5.289 1.00 0.00 7 GLN A CA 11
ATOM 7607 C C . GLN B 2 4 ? -5.068 0.278 -4.921 1.00 0.00 7 GLN A C 11
ATOM 7608 O O . GLN B 2 4 ? -5.402 0.104 -3.751 1.00 0.00 7 GLN A O 11
ATOM 7622 N N . THR B 2 5 ? -5.903 0.176 -5.938 1.00 0.00 8 THR A N 11
ATOM 7623 C CA . THR B 2 5 ? -7.311 -0.149 -5.769 1.00 0.00 8 THR A CA 11
ATOM 7624 C C . THR B 2 5 ? -7.571 -1.579 -5.269 1.00 0.00 8 THR A C 11
ATOM 7625 O O . THR B 2 5 ? -8.305 -1.775 -4.300 1.00 0.00 8 THR A O 11
ATOM 7636 N N . LEU B 2 6 ? -7.002 -2.573 -5.937 1.00 0.00 9 LEU A N 11
ATOM 7637 C CA . LEU B 2 6 ? -7.229 -3.967 -5.555 1.00 0.00 9 LEU A CA 11
ATOM 7638 C C . LEU B 2 6 ? -6.348 -4.435 -4.391 1.00 0.00 9 LEU A C 11
ATOM 7639 O O . LEU B 2 6 ? -5.959 -5.607 -4.328 1.00 0.00 9 LEU A O 11
ATOM 7655 N N . CYS B 2 7 ? -6.072 -3.549 -3.442 1.00 0.00 10 CYS A N 11
ATOM 7656 C CA . CYS B 2 7 ? -5.289 -3.937 -2.277 1.00 0.00 10 CYS A CA 11
ATOM 7657 C C . CYS B 2 7 ? -6.209 -4.619 -1.273 1.00 0.00 10 CYS A C 11
ATOM 7658 O O . CYS B 2 7 ? -5.820 -5.563 -0.589 1.00 0.00 10 CYS A O 11
ATOM 7665 N N . CYS B 2 8 ? -7.442 -4.130 -1.208 1.00 0.00 11 CYS A N 11
ATOM 7666 C CA . CYS B 2 8 ? -8.445 -4.677 -0.305 1.00 0.00 11 CYS A CA 11
ATOM 7667 C C . CYS B 2 8 ? -8.868 -6.081 -0.735 1.00 0.00 11 CYS A C 11
ATOM 7668 O O . CYS B 2 8 ? -9.153 -6.937 0.101 1.00 0.00 11 CYS A O 11
ATOM 7675 N N . THR B 2 9 ? -8.925 -6.306 -2.043 1.00 0.00 12 THR A N 11
ATOM 7676 C CA . THR B 2 9 ? -9.333 -7.596 -2.576 1.00 0.00 12 THR A CA 11
ATOM 7677 C C . THR B 2 9 ? -8.253 -8.658 -2.409 1.00 0.00 12 THR A C 11
ATOM 7678 O O . THR B 2 9 ? -8.506 -9.720 -1.832 1.00 0.00 12 THR A O 11
ATOM 7689 N N . ASP B 2 10 ? -7.058 -8.386 -2.922 1.00 0.00 13 ASP A N 11
ATOM 7690 C CA . ASP B 2 10 ? -5.968 -9.349 -2.835 1.00 0.00 13 ASP A CA 11
ATOM 7691 C C . ASP B 2 10 ? -4.901 -8.870 -1.865 1.00 0.00 13 ASP A C 11
ATOM 7692 O O . ASP B 2 10 ? -4.692 -9.461 -0.807 1.00 0.00 13 ASP A O 11
ATOM 7701 N N . GLY B 2 11 ? -4.224 -7.797 -2.240 1.00 0.00 14 GLY A N 11
ATOM 7702 C CA . GLY B 2 11 ? -3.175 -7.252 -1.408 1.00 0.00 14 GLY A CA 11
ATOM 7703 C C . GLY B 2 11 ? -2.193 -6.429 -2.210 1.00 0.00 14 GLY A C 11
ATOM 7704 O O . GLY B 2 11 ? -1.760 -6.843 -3.288 1.00 0.00 14 GLY A O 11
ATOM 7708 N N . CYS B 2 12 ? -1.848 -5.261 -1.701 1.00 0.00 15 CYS A N 11
ATOM 7709 C CA . CYS B 2 12 ? -0.916 -4.382 -2.392 1.00 0.00 15 CYS A CA 11
ATOM 7710 C C . CYS B 2 12 ? 0.503 -4.599 -1.920 1.00 0.00 15 CYS A C 11
ATOM 7711 O O . CYS B 2 12 ? 1.441 -4.334 -2.661 1.00 0.00 15 CYS A O 11
ATOM 7718 N N . SER B 2 13 ? 0.647 -5.103 -0.697 1.00 0.00 16 SER A N 11
ATOM 7719 C CA . SER B 2 13 ? 1.958 -5.386 -0.123 1.00 0.00 16 SER A CA 11
ATOM 7720 C C . SER B 2 13 ? 2.747 -4.109 0.177 1.00 0.00 16 SER A C 11
ATOM 7721 O O . SER B 2 13 ? 2.700 -3.134 -0.569 1.00 0.00 16 SER A O 11
ATOM 7729 N N . MET B 2 14 ? 3.469 -4.128 1.288 1.00 0.00 17 MET A N 11
ATOM 7730 C CA . MET B 2 14 ? 4.266 -2.980 1.713 1.00 0.00 17 MET A CA 11
ATOM 7731 C C . MET B 2 14 ? 5.376 -2.689 0.707 1.00 0.00 17 MET A C 11
ATOM 7732 O O . MET B 2 14 ? 5.663 -1.533 0.409 1.00 0.00 17 MET A O 11
ATOM 7746 N N . THR B 2 15 ? 5.995 -3.748 0.196 1.00 0.00 18 THR A N 11
ATOM 7747 C CA . THR B 2 15 ? 7.083 -3.629 -0.769 1.00 0.00 18 THR A CA 11
ATOM 7748 C C . THR B 2 15 ? 6.701 -2.726 -1.944 1.00 0.00 18 THR A C 11
ATOM 7749 O O . THR B 2 15 ? 7.460 -1.834 -2.327 1.00 0.00 18 THR A O 11
ATOM 7760 N N . ASP B 2 16 ? 5.524 -2.969 -2.500 1.00 0.00 19 ASP A N 11
ATOM 7761 C CA . ASP B 2 16 ? 5.017 -2.200 -3.634 1.00 0.00 19 ASP A CA 11
ATOM 7762 C C . ASP B 2 16 ? 4.679 -0.767 -3.230 1.00 0.00 19 ASP A C 11
ATOM 7763 O O . ASP B 2 16 ? 4.856 0.168 -4.013 1.00 0.00 19 ASP A O 11
ATOM 7772 N N . LEU B 2 17 ? 4.179 -0.608 -2.006 1.00 0.00 20 LEU A N 11
ATOM 7773 C CA . LEU B 2 17 ? 3.793 0.704 -1.482 1.00 0.00 20 LEU A CA 11
ATOM 7774 C C . LEU B 2 17 ? 4.942 1.703 -1.558 1.00 0.00 20 LEU A C 11
ATOM 7775 O O . LEU B 2 17 ? 4.720 2.902 -1.736 1.00 0.00 20 LEU A O 11
ATOM 7791 N N . SER B 2 18 ? 6.163 1.203 -1.418 1.00 0.00 21 SER A N 11
ATOM 7792 C CA . SER B 2 18 ? 7.360 2.038 -1.466 1.00 0.00 21 SER A CA 11
ATOM 7793 C C . SER B 2 18 ? 7.379 2.904 -2.730 1.00 0.00 21 SER A C 11
ATOM 7794 O O . SER B 2 18 ? 7.744 4.078 -2.686 1.00 0.00 21 SER A O 11
ATOM 7802 N N . ALA B 2 19 ? 6.974 2.312 -3.850 1.00 0.00 22 ALA A N 11
ATOM 7803 C CA . ALA B 2 19 ? 6.937 3.018 -5.127 1.00 0.00 22 ALA A CA 11
ATOM 7804 C C . ALA B 2 19 ? 5.846 4.086 -5.142 1.00 0.00 22 ALA A C 11
ATOM 7805 O O . ALA B 2 19 ? 6.020 5.153 -5.729 1.00 0.00 22 ALA A O 11
ATOM 7812 N N . LEU B 2 20 ? 4.725 3.787 -4.493 1.00 0.00 23 LEU A N 11
ATOM 7813 C CA . LEU B 2 20 ? 3.598 4.716 -4.429 1.00 0.00 23 LEU A CA 11
ATOM 7814 C C . LEU B 2 20 ? 3.974 6.001 -3.692 1.00 0.00 23 LEU A C 11
ATOM 7815 O O . LEU B 2 20 ? 3.458 7.073 -4.001 1.00 0.00 23 LEU A O 11
ATOM 7831 N N . CYS B 2 21 ? 4.878 5.886 -2.726 1.00 0.00 24 CYS A N 11
ATOM 7832 C CA . CYS B 2 21 ? 5.329 7.042 -1.956 1.00 0.00 24 CYS A CA 11
ATOM 7833 C C . CYS B 2 21 ? 6.035 8.052 -2.863 1.00 0.00 24 CYS A C 11
ATOM 7834 O O . CYS B 2 21 ? 5.969 9.265 -2.639 1.00 0.00 24 CYS A O 11
ATOM 7844 N N . ARG A 1 1 ? -2.522 -11.092 -6.417 1.00 0.00 1 ARG B N 12
ATOM 7845 C CA . ARG A 1 1 ? -2.185 -10.164 -7.523 1.00 0.00 1 ARG B CA 12
ATOM 7846 C C . ARG A 1 1 ? -0.716 -10.310 -7.899 1.00 0.00 1 ARG B C 12
ATOM 7847 O O . ARG A 1 1 ? -0.171 -11.409 -7.790 1.00 0.00 1 ARG B O 12
ATOM 7870 N N . ALA A 1 2 ? -0.085 -9.225 -8.350 1.00 0.00 2 ALA B N 12
ATOM 7871 C CA . ALA A 1 2 ? 1.322 -9.259 -8.746 1.00 0.00 2 ALA B CA 12
ATOM 7872 C C . ALA A 1 2 ? 2.198 -9.810 -7.626 1.00 0.00 2 ALA B C 12
ATOM 7873 O O . ALA A 1 2 ? 2.988 -10.731 -7.838 1.00 0.00 2 ALA B O 12
ATOM 7880 N N . ALA A 1 3 ? 2.043 -9.259 -6.431 1.00 0.00 3 ALA B N 12
ATOM 7881 C CA . ALA A 1 3 ? 2.808 -9.718 -5.284 1.00 0.00 3 ALA B CA 12
ATOM 7882 C C . ALA A 1 3 ? 2.158 -10.946 -4.666 1.00 0.00 3 ALA B C 12
ATOM 7883 O O . ALA A 1 3 ? 0.937 -10.989 -4.496 1.00 0.00 3 ALA B O 12
ATOM 7890 N N . PRO A 1 4 ? 2.965 -11.963 -4.326 1.00 0.00 4 PRO B N 12
ATOM 7891 C CA . PRO A 1 4 ? 2.469 -13.205 -3.722 1.00 0.00 4 PRO B CA 12
ATOM 7892 C C . PRO A 1 4 ? 1.811 -12.959 -2.370 1.00 0.00 4 PRO B C 12
ATOM 7893 O O . PRO A 1 4 ? 0.740 -13.488 -2.076 1.00 0.00 4 PRO B O 12
ATOM 7904 N N . TYR A 1 5 ? 2.466 -12.152 -1.557 1.00 0.00 5 TYR B N 12
ATOM 7905 C CA . TYR A 1 5 ? 1.963 -11.820 -0.234 1.00 0.00 5 TYR B CA 12
ATOM 7906 C C . TYR A 1 5 ? 1.542 -10.354 -0.178 1.00 0.00 5 TYR B C 12
ATOM 7907 O O . TYR A 1 5 ? 2.213 -9.484 -0.735 1.00 0.00 5 TYR B O 12
ATOM 7925 N N . GLY A 1 6 ? 0.424 -10.088 0.484 1.00 0.00 6 GLY B N 12
ATOM 7926 C CA . GLY A 1 6 ? -0.073 -8.732 0.592 1.00 0.00 6 GLY B CA 12
ATOM 7927 C C . GLY A 1 6 ? -1.194 -8.620 1.604 1.00 0.00 6 GLY B C 12
ATOM 7928 O O . GLY A 1 6 ? -2.002 -9.535 1.744 1.00 0.00 6 GLY B O 12
ATOM 7932 N N . VAL A 1 7 ? -1.241 -7.502 2.309 1.00 0.00 7 VAL B N 12
ATOM 7933 C CA . VAL A 1 7 ? -2.271 -7.271 3.310 1.00 0.00 7 VAL B CA 12
ATOM 7934 C C . VAL A 1 7 ? -3.327 -6.312 2.769 1.00 0.00 7 VAL B C 12
ATOM 7935 O O . VAL A 1 7 ? -3.024 -5.435 1.957 1.00 0.00 7 VAL B O 12
ATOM 7948 N N . ARG A 1 8 ? -4.564 -6.486 3.206 1.00 0.00 8 ARG B N 12
ATOM 7949 C CA . ARG A 1 8 ? -5.652 -5.629 2.758 1.00 0.00 8 ARG B CA 12
ATOM 7950 C C . ARG A 1 8 ? -5.467 -4.216 3.288 1.00 0.00 8 ARG B C 12
ATOM 7951 O O . ARG A 1 8 ? -5.396 -3.997 4.496 1.00 0.00 8 ARG B O 12
ATOM 7972 N N . LEU A 1 9 ? -5.392 -3.266 2.374 1.00 0.00 9 LEU B N 12
ATOM 7973 C CA . LEU A 1 9 ? -5.219 -1.865 2.726 1.00 0.00 9 LEU B CA 12
ATOM 7974 C C . LEU A 1 9 ? -6.321 -1.054 2.072 1.00 0.00 9 LEU B C 12
ATOM 7975 O O . LEU A 1 9 ? -6.548 -1.179 0.870 1.00 0.00 9 LEU B O 12
ATOM 7991 N N . CYS A 1 10 ? -7.025 -0.246 2.853 1.00 0.00 10 CYS B N 12
ATOM 7992 C CA . CYS A 1 10 ? -8.124 0.542 2.316 1.00 0.00 10 CYS B CA 12
ATOM 7993 C C . CYS A 1 10 ? -8.138 1.963 2.873 1.00 0.00 10 CYS B C 12
ATOM 7994 O O . CYS A 1 10 ? -7.836 2.186 4.042 1.00 0.00 10 CYS B O 12
ATOM 8001 N N . GLY A 1 11 ? -8.515 2.907 2.013 1.00 0.00 11 GLY B N 12
ATOM 8002 C CA . GLY A 1 11 ? -8.614 4.306 2.393 1.00 0.00 11 GLY B CA 12
ATOM 8003 C C . GLY A 1 11 ? -7.410 4.850 3.135 1.00 0.00 11 GLY B C 12
ATOM 8004 O O . GLY A 1 11 ? -6.270 4.692 2.700 1.00 0.00 11 GLY B O 12
ATOM 8008 N N . ARG A 1 12 ? -7.691 5.503 4.259 1.00 0.00 12 ARG B N 12
ATOM 8009 C CA . ARG A 1 12 ? -6.672 6.118 5.110 1.00 0.00 12 ARG B CA 12
ATOM 8010 C C . ARG A 1 12 ? -5.572 5.131 5.469 1.00 0.00 12 ARG B C 12
ATOM 8011 O O . ARG A 1 12 ? -4.393 5.483 5.496 1.00 0.00 12 ARG B O 12
ATOM 8032 N N . GLU A 1 13 ? -5.980 3.908 5.756 1.00 0.00 13 GLU B N 12
ATOM 8033 C CA . GLU A 1 13 ? -5.069 2.849 6.135 1.00 0.00 13 GLU B CA 12
ATOM 8034 C C . GLU A 1 13 ? -4.074 2.579 5.020 1.00 0.00 13 GLU B C 12
ATOM 8035 O O . GLU A 1 13 ? -2.875 2.458 5.263 1.00 0.00 13 GLU B O 12
ATOM 8047 N N . PHE A 1 14 ? -4.578 2.513 3.795 1.00 0.00 14 PHE B N 12
ATOM 8048 C CA . PHE A 1 14 ? -3.733 2.283 2.634 1.00 0.00 14 PHE B CA 12
ATOM 8049 C C . PHE A 1 14 ? -2.748 3.430 2.474 1.00 0.00 14 PHE B C 12
ATOM 8050 O O . PHE A 1 14 ? -1.547 3.213 2.310 1.00 0.00 14 PHE B O 12
ATOM 8067 N N . ILE A 1 15 ? -3.261 4.650 2.535 1.00 0.00 15 ILE B N 12
ATOM 8068 C CA . ILE A 1 15 ? -2.427 5.833 2.405 1.00 0.00 15 ILE B CA 12
ATOM 8069 C C . ILE A 1 15 ? -1.372 5.866 3.506 1.00 0.00 15 ILE B C 12
ATOM 8070 O O . ILE A 1 15 ? -0.200 6.106 3.235 1.00 0.00 15 ILE B O 12
ATOM 8086 N N . ARG A 1 16 ? -1.777 5.609 4.745 1.00 0.00 16 ARG B N 12
ATOM 8087 C CA . ARG A 1 16 ? -0.830 5.618 5.853 1.00 0.00 16 ARG B CA 12
ATOM 8088 C C . ARG A 1 16 ? 0.209 4.516 5.671 1.00 0.00 16 ARG B C 12
ATOM 8089 O O . ARG A 1 16 ? 1.374 4.704 5.995 1.00 0.00 16 ARG B O 12
ATOM 8110 N N . ALA A 1 17 ? -0.222 3.376 5.142 1.00 0.00 17 ALA B N 12
ATOM 8111 C CA . ALA A 1 17 ? 0.675 2.246 4.904 1.00 0.00 17 ALA B CA 12
ATOM 8112 C C . ALA A 1 17 ? 1.749 2.613 3.883 1.00 0.00 17 ALA B C 12
ATOM 8113 O O . ALA A 1 17 ? 2.913 2.233 4.030 1.00 0.00 17 ALA B O 12
ATOM 8120 N N . VAL A 1 18 ? 1.362 3.380 2.865 1.00 0.00 18 VAL B N 12
ATOM 8121 C CA . VAL A 1 18 ? 2.305 3.828 1.847 1.00 0.00 18 VAL B CA 12
ATOM 8122 C C . VAL A 1 18 ? 3.336 4.722 2.508 1.00 0.00 18 VAL B C 12
ATOM 8123 O O . VAL A 1 18 ? 4.538 4.615 2.264 1.00 0.00 18 VAL B O 12
ATOM 8136 N N . ILE A 1 19 ? 2.837 5.575 3.388 1.00 0.00 19 ILE B N 12
ATOM 8137 C CA . ILE A 1 19 ? 3.676 6.481 4.154 1.00 0.00 19 ILE B CA 12
ATOM 8138 C C . ILE A 1 19 ? 4.583 5.679 5.086 1.00 0.00 19 ILE B C 12
ATOM 8139 O O . ILE A 1 19 ? 5.768 5.980 5.238 1.00 0.00 19 ILE B O 12
ATOM 8155 N N . PHE A 1 20 ? 4.009 4.641 5.687 1.00 0.00 20 PHE B N 12
ATOM 8156 C CA . PHE A 1 20 ? 4.736 3.758 6.588 1.00 0.00 20 PHE B CA 12
ATOM 8157 C C . PHE A 1 20 ? 5.906 3.128 5.858 1.00 0.00 20 PHE B C 12
ATOM 8158 O O . PHE A 1 20 ? 6.982 2.946 6.423 1.00 0.00 20 PHE B O 12
ATOM 8175 N N . THR A 1 21 ? 5.687 2.829 4.586 1.00 0.00 21 THR B N 12
ATOM 8176 C CA . THR A 1 21 ? 6.715 2.252 3.744 1.00 0.00 21 THR B CA 12
ATOM 8177 C C . THR A 1 21 ? 7.865 3.249 3.575 1.00 0.00 21 THR B C 12
ATOM 8178 O O . THR A 1 21 ? 9.032 2.869 3.479 1.00 0.00 21 THR B O 12
ATOM 8189 N N . CYS A 1 22 ? 7.518 4.536 3.573 1.00 0.00 22 CYS B N 12
ATOM 8190 C CA . CYS A 1 22 ? 8.499 5.610 3.452 1.00 0.00 22 CYS B CA 12
ATOM 8191 C C . CYS A 1 22 ? 9.274 5.778 4.758 1.00 0.00 22 CYS B C 12
ATOM 8192 O O . CYS A 1 22 ? 10.267 6.501 4.813 1.00 0.00 22 CYS B O 12
ATOM 8199 N N . GLY A 1 23 ? 8.795 5.120 5.810 1.00 0.00 23 GLY B N 12
ATOM 8200 C CA . GLY A 1 23 ? 9.430 5.206 7.112 1.00 0.00 23 GLY B CA 12
ATOM 8201 C C . GLY A 1 23 ? 9.252 6.566 7.757 1.00 0.00 23 GLY B C 12
ATOM 8202 O O . GLY A 1 23 ? 10.078 6.984 8.568 1.00 0.00 23 GLY B O 12
ATOM 8206 N N . GLY A 1 24 ? 8.165 7.250 7.398 1.00 0.00 24 GLY B N 12
ATOM 8207 C CA . GLY A 1 24 ? 7.876 8.568 7.950 1.00 0.00 24 GLY B CA 12
ATOM 8208 C C . GLY A 1 24 ? 9.020 9.549 7.763 1.00 0.00 24 GLY B C 12
ATOM 8209 O O . GLY A 1 24 ? 9.227 10.442 8.581 1.00 0.00 24 GLY B O 12
ATOM 8213 N N . SER A 1 25 ? 9.773 9.369 6.691 1.00 0.00 25 SER B N 12
ATOM 8214 C CA . SER A 1 25 ? 10.916 10.222 6.397 1.00 0.00 25 SER B CA 12
ATOM 8215 C C . SER A 1 25 ? 10.544 11.352 5.444 1.00 0.00 25 SER B C 12
ATOM 8216 O O . SER A 1 25 ? 11.388 11.843 4.693 1.00 0.00 25 SER B O 12
ATOM 8224 N N . ARG A 1 26 ? 9.286 11.759 5.477 1.00 0.00 26 ARG B N 12
ATOM 8225 C CA . ARG A 1 26 ? 8.803 12.831 4.613 1.00 0.00 26 ARG B CA 12
ATOM 8226 C C . ARG A 1 26 ? 7.348 13.160 4.921 1.00 0.00 26 ARG B C 12
ATOM 8227 O O . ARG A 1 26 ? 6.913 14.299 4.763 1.00 0.00 26 ARG B O 12
ATOM 8248 N N . TRP A 1 27 ? 6.606 12.151 5.347 1.00 0.00 27 TRP B N 12
ATOM 8249 C CA . TRP A 1 27 ? 5.198 12.301 5.670 1.00 0.00 27 TRP B CA 12
ATOM 8250 C C . TRP A 1 27 ? 4.729 11.098 6.474 1.00 0.00 27 TRP B C 12
ATOM 8251 O O . TRP A 1 27 ? 5.582 10.227 6.748 1.00 0.00 27 TRP B O 12
ATOM 8287 N N . ASP B 2 2 ? -3.479 -2.596 -10.275 1.00 0.00 5 ASP A N 12
ATOM 8288 C CA . ASP B 2 2 ? -3.176 -3.812 -9.520 1.00 0.00 5 ASP A CA 12
ATOM 8289 C C . ASP B 2 2 ? -2.705 -3.448 -8.116 1.00 0.00 5 ASP A C 12
ATOM 8290 O O . ASP B 2 2 ? -2.902 -4.201 -7.170 1.00 0.00 5 ASP A O 12
ATOM 8299 N N . LEU B 2 3 ? -2.111 -2.271 -7.989 1.00 0.00 6 LEU A N 12
ATOM 8300 C CA . LEU B 2 3 ? -1.647 -1.797 -6.703 1.00 0.00 6 LEU A CA 12
ATOM 8301 C C . LEU B 2 3 ? -2.830 -1.266 -5.874 1.00 0.00 6 LEU A C 12
ATOM 8302 O O . LEU B 2 3 ? -3.468 -2.020 -5.152 1.00 0.00 6 LEU A O 12
ATOM 8318 N N . GLN B 2 4 ? -3.108 0.032 -5.989 1.00 0.00 7 GLN A N 12
ATOM 8319 C CA . GLN B 2 4 ? -4.185 0.689 -5.243 1.00 0.00 7 GLN A CA 12
ATOM 8320 C C . GLN B 2 4 ? -5.539 -0.008 -5.382 1.00 0.00 7 GLN A C 12
ATOM 8321 O O . GLN B 2 4 ? -6.178 -0.354 -4.386 1.00 0.00 7 GLN A O 12
ATOM 8335 N N . THR B 2 5 ? -5.976 -0.178 -6.613 1.00 0.00 8 THR A N 12
ATOM 8336 C CA . THR B 2 5 ? -7.264 -0.793 -6.908 1.00 0.00 8 THR A CA 12
ATOM 8337 C C . THR B 2 5 ? -7.396 -2.208 -6.326 1.00 0.00 8 THR A C 12
ATOM 8338 O O . THR B 2 5 ? -8.465 -2.586 -5.840 1.00 0.00 8 THR A O 12
ATOM 8349 N N . LEU B 2 6 ? -6.333 -2.995 -6.381 1.00 0.00 9 LEU A N 12
ATOM 8350 C CA . LEU B 2 6 ? -6.385 -4.360 -5.870 1.00 0.00 9 LEU A CA 12
ATOM 8351 C C . LEU B 2 6 ? -5.872 -4.484 -4.432 1.00 0.00 9 LEU A C 12
ATOM 8352 O O . LEU B 2 6 ? -5.576 -5.588 -3.976 1.00 0.00 9 LEU A O 12
ATOM 8368 N N . CYS B 2 7 ? -5.789 -3.373 -3.705 1.00 0.00 10 CYS A N 12
ATOM 8369 C CA . CYS B 2 7 ? -5.329 -3.418 -2.316 1.00 0.00 10 CYS A CA 12
ATOM 8370 C C . CYS B 2 7 ? -6.385 -4.041 -1.410 1.00 0.00 10 CYS A C 12
ATOM 8371 O O . CYS B 2 7 ? -6.077 -4.881 -0.563 1.00 0.00 10 CYS A O 12
ATOM 8378 N N . CYS B 2 8 ? -7.629 -3.627 -1.591 1.00 0.00 11 CYS A N 12
ATOM 8379 C CA . CYS B 2 8 ? -8.729 -4.148 -0.792 1.00 0.00 11 CYS A CA 12
ATOM 8380 C C . CYS B 2 8 ? -9.208 -5.482 -1.348 1.00 0.00 11 CYS A C 12
ATOM 8381 O O . CYS B 2 8 ? -9.577 -6.388 -0.602 1.00 0.00 11 CYS A O 12
ATOM 8388 N N . THR B 2 9 ? -9.224 -5.578 -2.668 1.00 0.00 12 THR A N 12
ATOM 8389 C CA . THR B 2 9 ? -9.686 -6.774 -3.355 1.00 0.00 12 THR A CA 12
ATOM 8390 C C . THR B 2 9 ? -8.730 -7.957 -3.196 1.00 0.00 12 THR A C 12
ATOM 8391 O O . THR B 2 9 ? -9.158 -9.068 -2.885 1.00 0.00 12 THR A O 12
ATOM 8402 N N . ASP B 2 10 ? -7.445 -7.730 -3.435 1.00 0.00 13 ASP A N 12
ATOM 8403 C CA . ASP B 2 10 ? -6.465 -8.802 -3.348 1.00 0.00 13 ASP A CA 12
ATOM 8404 C C . ASP B 2 10 ? -5.564 -8.627 -2.133 1.00 0.00 13 ASP A C 12
ATOM 8405 O O . ASP B 2 10 ? -5.647 -9.395 -1.176 1.00 0.00 13 ASP A O 12
ATOM 8414 N N . GLY B 2 11 ? -4.723 -7.605 -2.163 1.00 0.00 14 GLY A N 12
ATOM 8415 C CA . GLY B 2 11 ? -3.828 -7.350 -1.050 1.00 0.00 14 GLY A CA 12
ATOM 8416 C C . GLY B 2 11 ? -2.556 -6.654 -1.487 1.00 0.00 14 GLY A C 12
ATOM 8417 O O . GLY B 2 11 ? -1.978 -6.994 -2.516 1.00 0.00 14 GLY A O 12
ATOM 8421 N N . CYS B 2 12 ? -2.118 -5.675 -0.714 1.00 0.00 15 CYS A N 12
ATOM 8422 C CA . CYS B 2 12 ? -0.909 -4.935 -1.047 1.00 0.00 15 CYS A CA 12
ATOM 8423 C C . CYS B 2 12 ? 0.138 -5.062 0.048 1.00 0.00 15 CYS A C 12
ATOM 8424 O O . CYS B 2 12 ? -0.178 -5.042 1.236 1.00 0.00 15 CYS A O 12
ATOM 8431 N N . SER B 2 13 ? 1.387 -5.193 -0.359 1.00 0.00 16 SER A N 12
ATOM 8432 C CA . SER B 2 13 ? 2.483 -5.315 0.577 1.00 0.00 16 SER A CA 12
ATOM 8433 C C . SER B 2 13 ? 3.342 -4.056 0.542 1.00 0.00 16 SER A C 12
ATOM 8434 O O . SER B 2 13 ? 3.298 -3.296 -0.427 1.00 0.00 16 SER A O 12
ATOM 8442 N N . MET B 2 14 ? 4.137 -3.853 1.587 1.00 0.00 17 MET A N 12
ATOM 8443 C CA . MET B 2 14 ? 5.028 -2.698 1.661 1.00 0.00 17 MET A CA 12
ATOM 8444 C C . MET B 2 14 ? 6.022 -2.727 0.503 1.00 0.00 17 MET A C 12
ATOM 8445 O O . MET B 2 14 ? 6.540 -1.695 0.081 1.00 0.00 17 MET A O 12
ATOM 8459 N N . THR B 2 15 ? 6.260 -3.927 -0.016 1.00 0.00 18 THR A N 12
ATOM 8460 C CA . THR B 2 15 ? 7.165 -4.119 -1.133 1.00 0.00 18 THR A CA 12
ATOM 8461 C C . THR B 2 15 ? 6.653 -3.377 -2.367 1.00 0.00 18 THR A C 12
ATOM 8462 O O . THR B 2 15 ? 7.416 -2.720 -3.070 1.00 0.00 18 THR A O 12
ATOM 8473 N N . ASP B 2 16 ? 5.352 -3.487 -2.613 1.00 0.00 19 ASP A N 12
ATOM 8474 C CA . ASP B 2 16 ? 4.717 -2.832 -3.753 1.00 0.00 19 ASP A CA 12
ATOM 8475 C C . ASP B 2 16 ? 4.562 -1.341 -3.493 1.00 0.00 19 ASP A C 12
ATOM 8476 O O . ASP B 2 16 ? 4.750 -0.512 -4.384 1.00 0.00 19 ASP A O 12
ATOM 8485 N N . LEU B 2 17 ? 4.188 -1.023 -2.262 1.00 0.00 20 LEU A N 12
ATOM 8486 C CA . LEU B 2 17 ? 3.959 0.354 -1.833 1.00 0.00 20 LEU A CA 12
ATOM 8487 C C . LEU B 2 17 ? 5.188 1.243 -2.022 1.00 0.00 20 LEU A C 12
ATOM 8488 O O . LEU B 2 17 ? 5.057 2.462 -2.120 1.00 0.00 20 LEU A O 12
ATOM 8504 N N . SER B 2 18 ? 6.370 0.636 -2.067 1.00 0.00 21 SER A N 12
ATOM 8505 C CA . SER B 2 18 ? 7.613 1.381 -2.242 1.00 0.00 21 SER A CA 12
ATOM 8506 C C . SER B 2 18 ? 7.547 2.281 -3.479 1.00 0.00 21 SER A C 12
ATOM 8507 O O . SER B 2 18 ? 8.014 3.419 -3.455 1.00 0.00 21 SER A O 12
ATOM 8515 N N . ALA B 2 19 ? 6.953 1.761 -4.551 1.00 0.00 22 ALA A N 12
ATOM 8516 C CA . ALA B 2 19 ? 6.812 2.509 -5.794 1.00 0.00 22 ALA A CA 12
ATOM 8517 C C . ALA B 2 19 ? 5.880 3.703 -5.613 1.00 0.00 22 ALA A C 12
ATOM 8518 O O . ALA B 2 19 ? 6.121 4.780 -6.157 1.00 0.00 22 ALA A O 12
ATOM 8525 N N . LEU B 2 20 ? 4.820 3.505 -4.838 1.00 0.00 23 LEU A N 12
ATOM 8526 C CA . LEU B 2 20 ? 3.851 4.561 -4.574 1.00 0.00 23 LEU A CA 12
ATOM 8527 C C . LEU B 2 20 ? 4.455 5.618 -3.651 1.00 0.00 23 LEU A C 12
ATOM 8528 O O . LEU B 2 20 ? 4.134 6.801 -3.749 1.00 0.00 23 LEU A O 12
ATOM 8544 N N . CYS B 2 21 ? 5.336 5.171 -2.765 1.00 0.00 24 CYS A N 12
ATOM 8545 C CA . CYS B 2 21 ? 6.016 6.051 -1.819 1.00 0.00 24 CYS A CA 12
ATOM 8546 C C . CYS B 2 21 ? 6.845 7.105 -2.556 1.00 0.00 24 CYS A C 12
ATOM 8547 O O . CYS B 2 21 ? 6.959 8.249 -2.108 1.00 0.00 24 CYS A O 12
ATOM 8557 N N . ARG A 1 1 ? 1.776 -6.006 -8.879 1.00 0.00 1 ARG B N 13
ATOM 8558 C CA . ARG A 1 1 ? 2.639 -6.191 -7.690 1.00 0.00 1 ARG B CA 13
ATOM 8559 C C . ARG A 1 1 ? 3.888 -6.976 -8.055 1.00 0.00 1 ARG B C 13
ATOM 8560 O O . ARG A 1 1 ? 3.802 -8.009 -8.718 1.00 0.00 1 ARG B O 13
ATOM 8583 N N . ALA A 1 2 ? 5.036 -6.488 -7.615 1.00 0.00 2 ALA B N 13
ATOM 8584 C CA . ALA A 1 2 ? 6.301 -7.149 -7.875 1.00 0.00 2 ALA B CA 13
ATOM 8585 C C . ALA A 1 2 ? 6.510 -8.268 -6.866 1.00 0.00 2 ALA B C 13
ATOM 8586 O O . ALA A 1 2 ? 6.954 -9.363 -7.212 1.00 0.00 2 ALA B O 13
ATOM 8593 N N . ALA A 1 3 ? 6.165 -7.986 -5.616 1.00 0.00 3 ALA B N 13
ATOM 8594 C CA . ALA A 1 3 ? 6.292 -8.966 -4.552 1.00 0.00 3 ALA B CA 13
ATOM 8595 C C . ALA A 1 3 ? 4.983 -9.733 -4.391 1.00 0.00 3 ALA B C 13
ATOM 8596 O O . ALA A 1 3 ? 3.937 -9.141 -4.112 1.00 0.00 3 ALA B O 13
ATOM 8603 N N . PRO A 1 4 ? 5.011 -11.058 -4.607 1.00 0.00 4 PRO B N 13
ATOM 8604 C CA . PRO A 1 4 ? 3.821 -11.906 -4.527 1.00 0.00 4 PRO B CA 13
ATOM 8605 C C . PRO A 1 4 ? 3.293 -12.128 -3.119 1.00 0.00 4 PRO B C 13
ATOM 8606 O O . PRO A 1 4 ? 3.688 -13.062 -2.420 1.00 0.00 4 PRO B O 13
ATOM 8617 N N . TYR A 1 5 ? 2.358 -11.277 -2.755 1.00 0.00 5 TYR B N 13
ATOM 8618 C CA . TYR A 1 5 ? 1.664 -11.320 -1.473 1.00 0.00 5 TYR B CA 13
ATOM 8619 C C . TYR A 1 5 ? 0.708 -10.138 -1.418 1.00 0.00 5 TYR B C 13
ATOM 8620 O O . TYR A 1 5 ? 0.604 -9.393 -2.394 1.00 0.00 5 TYR B O 13
ATOM 8638 N N . GLY A 1 6 ? 0.011 -9.955 -0.311 1.00 0.00 6 GLY B N 13
ATOM 8639 C CA . GLY A 1 6 ? -0.905 -8.842 -0.231 1.00 0.00 6 GLY B CA 13
ATOM 8640 C C . GLY A 1 6 ? -1.609 -8.731 1.102 1.00 0.00 6 GLY B C 13
ATOM 8641 O O . GLY A 1 6 ? -1.856 -9.729 1.776 1.00 0.00 6 GLY B O 13
ATOM 8645 N N . VAL A 1 7 ? -1.942 -7.503 1.460 1.00 0.00 7 VAL B N 13
ATOM 8646 C CA . VAL A 1 7 ? -2.644 -7.209 2.695 1.00 0.00 7 VAL B CA 13
ATOM 8647 C C . VAL A 1 7 ? -3.764 -6.220 2.393 1.00 0.00 7 VAL B C 13
ATOM 8648 O O . VAL A 1 7 ? -3.608 -5.345 1.541 1.00 0.00 7 VAL B O 13
ATOM 8661 N N . ARG A 1 8 ? -4.897 -6.388 3.056 1.00 0.00 8 ARG B N 13
ATOM 8662 C CA . ARG A 1 8 ? -6.051 -5.524 2.825 1.00 0.00 8 ARG B CA 13
ATOM 8663 C C . ARG A 1 8 ? -5.812 -4.124 3.380 1.00 0.00 8 ARG B C 13
ATOM 8664 O O . ARG A 1 8 ? -5.799 -3.923 4.593 1.00 0.00 8 ARG B O 13
ATOM 8685 N N . LEU A 1 9 ? -5.628 -3.165 2.481 1.00 0.00 9 LEU B N 13
ATOM 8686 C CA . LEU A 1 9 ? -5.390 -1.778 2.864 1.00 0.00 9 LEU B CA 13
ATOM 8687 C C . LEU A 1 9 ? -6.263 -0.852 2.029 1.00 0.00 9 LEU B C 13
ATOM 8688 O O . LEU A 1 9 ? -6.309 -0.969 0.804 1.00 0.00 9 LEU B O 13
ATOM 8704 N N . CYS A 1 10 ? -6.952 0.066 2.688 1.00 0.00 10 CYS B N 13
ATOM 8705 C CA . CYS A 1 10 ? -7.819 1.011 2.001 1.00 0.00 10 CYS B CA 13
ATOM 8706 C C . CYS A 1 10 ? -7.944 2.321 2.769 1.00 0.00 10 CYS B C 13
ATOM 8707 O O . CYS A 1 10 ? -7.592 2.402 3.950 1.00 0.00 10 CYS B O 13
ATOM 8714 N N . GLY A 1 11 ? -8.438 3.346 2.081 1.00 0.00 11 GLY B N 13
ATOM 8715 C CA . GLY A 1 11 ? -8.614 4.650 2.686 1.00 0.00 11 GLY B CA 13
ATOM 8716 C C . GLY A 1 11 ? -7.345 5.206 3.300 1.00 0.00 11 GLY B C 13
ATOM 8717 O O . GLY A 1 11 ? -6.263 5.096 2.722 1.00 0.00 11 GLY B O 13
ATOM 8721 N N . ARG A 1 12 ? -7.492 5.798 4.477 1.00 0.00 12 ARG B N 13
ATOM 8722 C CA . ARG A 1 12 ? -6.372 6.390 5.205 1.00 0.00 12 ARG B CA 13
ATOM 8723 C C . ARG A 1 12 ? -5.377 5.324 5.639 1.00 0.00 12 ARG B C 13
ATOM 8724 O O . ARG A 1 12 ? -4.185 5.595 5.795 1.00 0.00 12 ARG B O 13
ATOM 8745 N N . GLU A 1 13 ? -5.878 4.113 5.838 1.00 0.00 13 GLU B N 13
ATOM 8746 C CA . GLU A 1 13 ? -5.058 2.995 6.263 1.00 0.00 13 GLU B CA 13
ATOM 8747 C C . GLU A 1 13 ? -4.058 2.661 5.171 1.00 0.00 13 GLU B C 13
ATOM 8748 O O . GLU A 1 13 ? -2.879 2.425 5.436 1.00 0.00 13 GLU B O 13
ATOM 8760 N N . PHE A 1 14 ? -4.540 2.685 3.937 1.00 0.00 14 PHE B N 13
ATOM 8761 C CA . PHE A 1 14 ? -3.701 2.426 2.781 1.00 0.00 14 PHE B CA 13
ATOM 8762 C C . PHE A 1 14 ? -2.620 3.493 2.689 1.00 0.00 14 PHE B C 13
ATOM 8763 O O . PHE A 1 14 ? -1.445 3.188 2.494 1.00 0.00 14 PHE B O 13
ATOM 8780 N N . ILE A 1 15 ? -3.033 4.746 2.850 1.00 0.00 15 ILE B N 13
ATOM 8781 C CA . ILE A 1 15 ? -2.110 5.874 2.796 1.00 0.00 15 ILE B CA 13
ATOM 8782 C C . ILE A 1 15 ? -1.035 5.728 3.863 1.00 0.00 15 ILE B C 13
ATOM 8783 O O . ILE A 1 15 ? 0.151 5.922 3.598 1.00 0.00 15 ILE B O 13
ATOM 8799 N N . ARG A 1 16 ? -1.455 5.380 5.074 1.00 0.00 16 ARG B N 13
ATOM 8800 C CA . ARG A 1 16 ? -0.521 5.211 6.174 1.00 0.00 16 ARG B CA 13
ATOM 8801 C C . ARG A 1 16 ? 0.440 4.064 5.918 1.00 0.00 16 ARG B C 13
ATOM 8802 O O . ARG A 1 16 ? 1.614 4.170 6.239 1.00 0.00 16 ARG B O 13
ATOM 8823 N N . ALA A 1 17 ? -0.053 2.984 5.330 1.00 0.00 17 ALA B N 13
ATOM 8824 C CA . ALA A 1 17 ? 0.790 1.832 5.028 1.00 0.00 17 ALA B CA 13
ATOM 8825 C C . ALA A 1 17 ? 1.865 2.195 4.003 1.00 0.00 17 ALA B C 13
ATOM 8826 O O . ALA A 1 17 ? 3.012 1.753 4.109 1.00 0.00 17 ALA B O 13
ATOM 8833 N N . VAL A 1 18 ? 1.494 3.020 3.029 1.00 0.00 18 VAL B N 13
ATOM 8834 C CA . VAL A 1 18 ? 2.427 3.461 2.001 1.00 0.00 18 VAL B CA 13
ATOM 8835 C C . VAL A 1 18 ? 3.496 4.333 2.632 1.00 0.00 18 VAL B C 13
ATOM 8836 O O . VAL A 1 18 ? 4.685 4.198 2.350 1.00 0.00 18 VAL B O 13
ATOM 8849 N N . ILE A 1 19 ? 3.053 5.225 3.501 1.00 0.00 19 ILE B N 13
ATOM 8850 C CA . ILE A 1 19 ? 3.957 6.129 4.194 1.00 0.00 19 ILE B CA 13
ATOM 8851 C C . ILE A 1 19 ? 4.798 5.373 5.213 1.00 0.00 19 ILE B C 13
ATOM 8852 O O . ILE A 1 19 ? 5.972 5.682 5.416 1.00 0.00 19 ILE B O 13
ATOM 8868 N N . PHE A 1 20 ? 4.199 4.357 5.820 1.00 0.00 20 PHE B N 13
ATOM 8869 C CA . PHE A 1 20 ? 4.890 3.511 6.785 1.00 0.00 20 PHE B CA 13
ATOM 8870 C C . PHE A 1 20 ? 6.095 2.884 6.108 1.00 0.00 20 PHE B C 13
ATOM 8871 O O . PHE A 1 20 ? 7.205 2.896 6.636 1.00 0.00 20 PHE B O 13
ATOM 8888 N N . THR A 1 21 ? 5.852 2.369 4.912 1.00 0.00 21 THR B N 13
ATOM 8889 C CA . THR A 1 21 ? 6.886 1.755 4.104 1.00 0.00 21 THR B CA 13
ATOM 8890 C C . THR A 1 21 ? 7.873 2.817 3.615 1.00 0.00 21 THR B C 13
ATOM 8891 O O . THR A 1 21 ? 9.074 2.573 3.516 1.00 0.00 21 THR B O 13
ATOM 8902 N N . CYS A 1 22 ? 7.340 3.999 3.321 1.00 0.00 22 CYS B N 13
ATOM 8903 C CA . CYS A 1 22 ? 8.141 5.126 2.850 1.00 0.00 22 CYS B CA 13
ATOM 8904 C C . CYS A 1 22 ? 9.128 5.572 3.928 1.00 0.00 22 CYS B C 13
ATOM 8905 O O . CYS A 1 22 ? 10.181 6.132 3.628 1.00 0.00 22 CYS B O 13
ATOM 8912 N N . GLY A 1 23 ? 8.775 5.317 5.184 1.00 0.00 23 GLY B N 13
ATOM 8913 C CA . GLY A 1 23 ? 9.629 5.690 6.293 1.00 0.00 23 GLY B CA 13
ATOM 8914 C C . GLY A 1 23 ? 9.336 7.082 6.817 1.00 0.00 23 GLY B C 13
ATOM 8915 O O . GLY A 1 23 ? 10.250 7.807 7.205 1.00 0.00 23 GLY B O 13
ATOM 8919 N N . GLY A 1 24 ? 8.055 7.449 6.841 1.00 0.00 24 GLY B N 13
ATOM 8920 C CA . GLY A 1 24 ? 7.664 8.760 7.336 1.00 0.00 24 GLY B CA 13
ATOM 8921 C C . GLY A 1 24 ? 8.217 9.888 6.487 1.00 0.00 24 GLY B C 13
ATOM 8922 O O . GLY A 1 24 ? 8.880 10.792 6.995 1.00 0.00 24 GLY B O 13
ATOM 8926 N N . SER A 1 25 ? 7.954 9.821 5.191 1.00 0.00 25 SER B N 13
ATOM 8927 C CA . SER A 1 25 ? 8.434 10.822 4.250 1.00 0.00 25 SER B CA 13
ATOM 8928 C C . SER A 1 25 ? 7.951 12.229 4.604 1.00 0.00 25 SER B C 13
ATOM 8929 O O . SER A 1 25 ? 8.746 13.179 4.615 1.00 0.00 25 SER B O 13
ATOM 8937 N N . ARG A 1 26 ? 6.654 12.372 4.883 1.00 0.00 26 ARG B N 13
ATOM 8938 C CA . ARG A 1 26 ? 6.093 13.677 5.221 1.00 0.00 26 ARG B CA 13
ATOM 8939 C C . ARG A 1 26 ? 4.642 13.557 5.654 1.00 0.00 26 ARG B C 13
ATOM 8940 O O . ARG A 1 26 ? 3.810 14.407 5.338 1.00 0.00 26 ARG B O 13
ATOM 8961 N N . TRP A 1 27 ? 4.350 12.499 6.377 1.00 0.00 27 TRP B N 13
ATOM 8962 C CA . TRP A 1 27 ? 2.999 12.254 6.862 1.00 0.00 27 TRP B CA 13
ATOM 8963 C C . TRP A 1 27 ? 3.048 11.750 8.294 1.00 0.00 27 TRP B C 13
ATOM 8964 O O . TRP A 1 27 ? 3.818 10.802 8.554 1.00 0.00 27 TRP B O 13
ATOM 9000 N N . ASP B 2 2 ? -3.488 -3.613 -9.843 1.00 0.00 5 ASP A N 13
ATOM 9001 C CA . ASP B 2 2 ? -3.570 -4.768 -8.959 1.00 0.00 5 ASP A CA 13
ATOM 9002 C C . ASP B 2 2 ? -3.022 -4.408 -7.584 1.00 0.00 5 ASP A C 13
ATOM 9003 O O . ASP B 2 2 ? -3.364 -5.026 -6.579 1.00 0.00 5 ASP A O 13
ATOM 9012 N N . LEU B 2 3 ? -2.169 -3.397 -7.559 1.00 0.00 6 LEU A N 13
ATOM 9013 C CA . LEU B 2 3 ? -1.564 -2.931 -6.328 1.00 0.00 6 LEU A CA 13
ATOM 9014 C C . LEU B 2 3 ? -2.544 -2.081 -5.513 1.00 0.00 6 LEU A C 13
ATOM 9015 O O . LEU B 2 3 ? -3.089 -2.539 -4.516 1.00 0.00 6 LEU A O 13
ATOM 9031 N N . GLN B 2 4 ? -2.746 -0.841 -5.938 1.00 0.00 7 GLN A N 13
ATOM 9032 C CA . GLN B 2 4 ? -3.635 0.081 -5.235 1.00 0.00 7 GLN A CA 13
ATOM 9033 C C . GLN B 2 4 ? -5.103 -0.315 -5.367 1.00 0.00 7 GLN A C 13
ATOM 9034 O O . GLN B 2 4 ? -5.797 -0.517 -4.371 1.00 0.00 7 GLN A O 13
ATOM 9048 N N . THR B 2 5 ? -5.562 -0.392 -6.604 1.00 0.00 8 THR A N 13
ATOM 9049 C CA . THR B 2 5 ? -6.946 -0.723 -6.912 1.00 0.00 8 THR A CA 13
ATOM 9050 C C . THR B 2 5 ? -7.403 -2.035 -6.267 1.00 0.00 8 THR A C 13
ATOM 9051 O O . THR B 2 5 ? -8.472 -2.095 -5.660 1.00 0.00 8 THR A O 13
ATOM 9062 N N . LEU B 2 6 ? -6.615 -3.089 -6.415 1.00 0.00 9 LEU A N 13
ATOM 9063 C CA . LEU B 2 6 ? -6.990 -4.384 -5.864 1.00 0.00 9 LEU A CA 13
ATOM 9064 C C . LEU B 2 6 ? -6.406 -4.642 -4.476 1.00 0.00 9 LEU A C 13
ATOM 9065 O O . LEU B 2 6 ? -6.257 -5.798 -4.080 1.00 0.00 9 LEU A O 13
ATOM 9081 N N . CYS B 2 7 ? -6.100 -3.593 -3.717 1.00 0.00 10 CYS A N 13
ATOM 9082 C CA . CYS B 2 7 ? -5.565 -3.800 -2.373 1.00 0.00 10 CYS A CA 13
ATOM 9083 C C . CYS B 2 7 ? -6.679 -4.262 -1.439 1.00 0.00 10 CYS A C 13
ATOM 9084 O O . CYS B 2 7 ? -6.474 -5.114 -0.575 1.00 0.00 10 CYS A O 13
ATOM 9091 N N . CYS B 2 8 ? -7.867 -3.707 -1.632 1.00 0.00 11 CYS A N 13
ATOM 9092 C CA . CYS B 2 8 ? -9.020 -4.075 -0.822 1.00 0.00 11 CYS A CA 13
ATOM 9093 C C . CYS B 2 8 ? -9.511 -5.472 -1.197 1.00 0.00 11 CYS A C 13
ATOM 9094 O O . CYS B 2 8 ? -9.971 -6.234 -0.348 1.00 0.00 11 CYS A O 13
ATOM 9101 N N . THR B 2 9 ? -9.420 -5.794 -2.484 1.00 0.00 12 THR A N 13
ATOM 9102 C CA . THR B 2 9 ? -9.864 -7.083 -2.988 1.00 0.00 12 THR A CA 13
ATOM 9103 C C . THR B 2 9 ? -8.883 -8.205 -2.640 1.00 0.00 12 THR A C 13
ATOM 9104 O O . THR B 2 9 ? -9.253 -9.176 -1.978 1.00 0.00 12 THR A O 13
ATOM 9115 N N . ASP B 2 10 ? -7.640 -8.067 -3.091 1.00 0.00 13 ASP A N 13
ATOM 9116 C CA . ASP B 2 10 ? -6.612 -9.075 -2.836 1.00 0.00 13 ASP A CA 13
ATOM 9117 C C . ASP B 2 10 ? -5.626 -8.580 -1.785 1.00 0.00 13 ASP A C 13
ATOM 9118 O O . ASP B 2 10 ? -5.490 -9.166 -0.713 1.00 0.00 13 ASP A O 13
ATOM 9127 N N . GLY B 2 11 ? -4.945 -7.488 -2.081 1.00 0.00 14 GLY A N 13
ATOM 9128 C CA . GLY B 2 11 ? -4.000 -6.946 -1.135 1.00 0.00 14 GLY A CA 13
ATOM 9129 C C . GLY B 2 11 ? -2.790 -6.341 -1.805 1.00 0.00 14 GLY A C 13
ATOM 9130 O O . GLY B 2 11 ? -2.215 -6.930 -2.714 1.00 0.00 14 GLY A O 13
ATOM 9134 N N . CYS B 2 12 ? -2.397 -5.168 -1.354 1.00 0.00 15 CYS A N 13
ATOM 9135 C CA . CYS B 2 12 ? -1.243 -4.498 -1.919 1.00 0.00 15 CYS A CA 13
ATOM 9136 C C . CYS B 2 12 ? -0.002 -4.768 -1.085 1.00 0.00 15 CYS A C 13
ATOM 9137 O O . CYS B 2 12 ? -0.010 -4.624 0.137 1.00 0.00 15 CYS A O 13
ATOM 9144 N N . SER B 2 13 ? 1.058 -5.183 -1.758 1.00 0.00 16 SER A N 13
ATOM 9145 C CA . SER B 2 13 ? 2.312 -5.492 -1.104 1.00 0.00 16 SER A CA 13
ATOM 9146 C C . SER B 2 13 ? 2.969 -4.215 -0.591 1.00 0.00 16 SER A C 13
ATOM 9147 O O . SER B 2 13 ? 3.050 -3.225 -1.316 1.00 0.00 16 SER A O 13
ATOM 9155 N N . MET B 2 14 ? 3.439 -4.235 0.652 1.00 0.00 17 MET A N 13
ATOM 9156 C CA . MET B 2 14 ? 4.082 -3.058 1.232 1.00 0.00 17 MET A CA 13
ATOM 9157 C C . MET B 2 14 ? 5.351 -2.703 0.464 1.00 0.00 17 MET A C 13
ATOM 9158 O O . MET B 2 14 ? 5.657 -1.530 0.276 1.00 0.00 17 MET A O 13
ATOM 9172 N N . THR B 2 15 ? 6.066 -3.717 -0.007 1.00 0.00 18 THR A N 13
ATOM 9173 C CA . THR B 2 15 ? 7.280 -3.500 -0.780 1.00 0.00 18 THR A CA 13
ATOM 9174 C C . THR B 2 15 ? 6.957 -2.718 -2.053 1.00 0.00 18 THR A C 13
ATOM 9175 O O . THR B 2 15 ? 7.702 -1.826 -2.463 1.00 0.00 18 THR A O 13
ATOM 9186 N N . ASP B 2 16 ? 5.819 -3.051 -2.647 1.00 0.00 19 ASP A N 13
ATOM 9187 C CA . ASP B 2 16 ? 5.334 -2.396 -3.858 1.00 0.00 19 ASP A CA 13
ATOM 9188 C C . ASP B 2 16 ? 4.895 -0.963 -3.562 1.00 0.00 19 ASP A C 13
ATOM 9189 O O . ASP B 2 16 ? 5.063 -0.061 -4.384 1.00 0.00 19 ASP A O 13
ATOM 9198 N N . LEU B 2 17 ? 4.327 -0.771 -2.374 1.00 0.00 20 LEU A N 13
ATOM 9199 C CA . LEU B 2 17 ? 3.840 0.537 -1.923 1.00 0.00 20 LEU A CA 13
ATOM 9200 C C . LEU B 2 17 ? 4.939 1.598 -1.930 1.00 0.00 20 LEU A C 13
ATOM 9201 O O . LEU B 2 17 ? 4.653 2.789 -2.056 1.00 0.00 20 LEU A O 13
ATOM 9217 N N . SER B 2 18 ? 6.188 1.163 -1.787 1.00 0.00 21 SER A N 13
ATOM 9218 C CA . SER B 2 18 ? 7.332 2.072 -1.770 1.00 0.00 21 SER A CA 13
ATOM 9219 C C . SER B 2 18 ? 7.347 2.977 -3.005 1.00 0.00 21 SER A C 13
ATOM 9220 O O . SER B 2 18 ? 7.692 4.155 -2.917 1.00 0.00 21 SER A O 13
ATOM 9228 N N . ALA B 2 19 ? 6.978 2.413 -4.150 1.00 0.00 22 ALA A N 13
ATOM 9229 C CA . ALA B 2 19 ? 6.957 3.153 -5.407 1.00 0.00 22 ALA A CA 13
ATOM 9230 C C . ALA B 2 19 ? 5.880 4.236 -5.417 1.00 0.00 22 ALA A C 13
ATOM 9231 O O . ALA B 2 19 ? 6.059 5.289 -6.024 1.00 0.00 22 ALA A O 13
ATOM 9238 N N . LEU B 2 20 ? 4.762 3.964 -4.753 1.00 0.00 23 LEU A N 13
ATOM 9239 C CA . LEU B 2 20 ? 3.648 4.909 -4.699 1.00 0.00 23 LEU A CA 13
ATOM 9240 C C . LEU B 2 20 ? 4.038 6.199 -3.979 1.00 0.00 23 LEU A C 13
ATOM 9241 O O . LEU B 2 20 ? 3.637 7.288 -4.385 1.00 0.00 23 LEU A O 13
ATOM 9257 N N . CYS B 2 21 ? 4.822 6.076 -2.917 1.00 0.00 24 CYS A N 13
ATOM 9258 C CA . CYS B 2 21 ? 5.263 7.244 -2.158 1.00 0.00 24 CYS A CA 13
ATOM 9259 C C . CYS B 2 21 ? 6.476 7.886 -2.829 1.00 0.00 24 CYS A C 13
ATOM 9260 O O . CYS B 2 21 ? 6.748 9.071 -2.645 1.00 0.00 24 CYS A O 13
ATOM 9270 N N . ARG A 1 1 ? -3.182 -9.635 -7.678 1.00 0.00 1 ARG B N 14
ATOM 9271 C CA . ARG A 1 1 ? -2.096 -9.897 -6.709 1.00 0.00 1 ARG B CA 14
ATOM 9272 C C . ARG A 1 1 ? -0.765 -10.086 -7.431 1.00 0.00 1 ARG B C 14
ATOM 9273 O O . ARG A 1 1 ? -0.097 -11.107 -7.263 1.00 0.00 1 ARG B O 14
ATOM 9296 N N . ALA A 1 2 ? -0.393 -9.103 -8.247 1.00 0.00 2 ALA B N 14
ATOM 9297 C CA . ALA A 1 2 ? 0.858 -9.162 -8.999 1.00 0.00 2 ALA B CA 14
ATOM 9298 C C . ALA A 1 2 ? 2.056 -9.185 -8.054 1.00 0.00 2 ALA B C 14
ATOM 9299 O O . ALA A 1 2 ? 3.051 -9.865 -8.308 1.00 0.00 2 ALA B O 14
ATOM 9306 N N . ALA A 1 3 ? 1.944 -8.432 -6.967 1.00 0.00 3 ALA B N 14
ATOM 9307 C CA . ALA A 1 3 ? 2.994 -8.346 -5.962 1.00 0.00 3 ALA B CA 14
ATOM 9308 C C . ALA A 1 3 ? 3.237 -9.700 -5.293 1.00 0.00 3 ALA B C 14
ATOM 9309 O O . ALA A 1 3 ? 2.298 -10.473 -5.080 1.00 0.00 3 ALA B O 14
ATOM 9316 N N . PRO A 1 4 ? 4.508 -10.005 -4.955 1.00 0.00 4 PRO B N 14
ATOM 9317 C CA . PRO A 1 4 ? 4.891 -11.270 -4.307 1.00 0.00 4 PRO B CA 14
ATOM 9318 C C . PRO A 1 4 ? 4.054 -11.560 -3.065 1.00 0.00 4 PRO B C 14
ATOM 9319 O O . PRO A 1 4 ? 3.578 -12.680 -2.863 1.00 0.00 4 PRO B O 14
ATOM 9330 N N . TYR A 1 5 ? 3.856 -10.535 -2.257 1.00 0.00 5 TYR B N 14
ATOM 9331 C CA . TYR A 1 5 ? 3.053 -10.644 -1.052 1.00 0.00 5 TYR B CA 14
ATOM 9332 C C . TYR A 1 5 ? 2.106 -9.459 -0.997 1.00 0.00 5 TYR B C 14
ATOM 9333 O O . TYR A 1 5 ? 2.317 -8.475 -1.701 1.00 0.00 5 TYR B O 14
ATOM 9351 N N . GLY A 1 6 ? 1.061 -9.545 -0.195 1.00 0.00 6 GLY B N 14
ATOM 9352 C CA . GLY A 1 6 ? 0.125 -8.449 -0.127 1.00 0.00 6 GLY B CA 14
ATOM 9353 C C . GLY A 1 6 ? -0.694 -8.447 1.137 1.00 0.00 6 GLY B C 14
ATOM 9354 O O . GLY A 1 6 ? -1.154 -9.494 1.593 1.00 0.00 6 GLY B O 14
ATOM 9358 N N . VAL A 1 7 ? -0.884 -7.261 1.690 1.00 0.00 7 VAL B N 14
ATOM 9359 C CA . VAL A 1 7 ? -1.667 -7.083 2.896 1.00 0.00 7 VAL B CA 14
ATOM 9360 C C . VAL A 1 7 ? -2.930 -6.302 2.558 1.00 0.00 7 VAL B C 14
ATOM 9361 O O . VAL A 1 7 ? -2.913 -5.440 1.680 1.00 0.00 7 VAL B O 14
ATOM 9374 N N . ARG A 1 8 ? -4.023 -6.621 3.230 1.00 0.00 8 ARG B N 14
ATOM 9375 C CA . ARG A 1 8 ? -5.291 -5.951 2.979 1.00 0.00 8 ARG B CA 14
ATOM 9376 C C . ARG A 1 8 ? -5.307 -4.558 3.593 1.00 0.00 8 ARG B C 14
ATOM 9377 O O . ARG A 1 8 ? -5.401 -4.402 4.811 1.00 0.00 8 ARG B O 14
ATOM 9398 N N . LEU A 1 9 ? -5.219 -3.555 2.738 1.00 0.00 9 LEU B N 14
ATOM 9399 C CA . LEU A 1 9 ? -5.229 -2.167 3.168 1.00 0.00 9 LEU B CA 14
ATOM 9400 C C . LEU A 1 9 ? -6.404 -1.455 2.519 1.00 0.00 9 LEU B C 14
ATOM 9401 O O . LEU A 1 9 ? -6.618 -1.581 1.314 1.00 0.00 9 LEU B O 14
ATOM 9417 N N . CYS A 1 10 ? -7.186 -0.739 3.309 1.00 0.00 10 CYS B N 14
ATOM 9418 C CA . CYS A 1 10 ? -8.353 -0.063 2.772 1.00 0.00 10 CYS B CA 14
ATOM 9419 C C . CYS A 1 10 ? -8.411 1.408 3.176 1.00 0.00 10 CYS B C 14
ATOM 9420 O O . CYS A 1 10 ? -8.235 1.759 4.346 1.00 0.00 10 CYS B O 14
ATOM 9427 N N . GLY A 1 11 ? -8.685 2.254 2.184 1.00 0.00 11 GLY B N 14
ATOM 9428 C CA . GLY A 1 11 ? -8.811 3.684 2.401 1.00 0.00 11 GLY B CA 14
ATOM 9429 C C . GLY A 1 11 ? -7.651 4.315 3.144 1.00 0.00 11 GLY B C 14
ATOM 9430 O O . GLY A 1 11 ? -6.497 4.225 2.721 1.00 0.00 11 GLY B O 14
ATOM 9434 N N . ARG A 1 12 ? -7.984 4.972 4.249 1.00 0.00 12 ARG B N 14
ATOM 9435 C CA . ARG A 1 12 ? -7.018 5.669 5.092 1.00 0.00 12 ARG B CA 14
ATOM 9436 C C . ARG A 1 12 ? -5.820 4.791 5.454 1.00 0.00 12 ARG B C 14
ATOM 9437 O O . ARG A 1 12 ? -4.681 5.265 5.459 1.00 0.00 12 ARG B O 14
ATOM 9458 N N . GLU A 1 13 ? -6.087 3.531 5.768 1.00 0.00 13 GLU B N 14
ATOM 9459 C CA . GLU A 1 13 ? -5.039 2.594 6.158 1.00 0.00 13 GLU B CA 14
ATOM 9460 C C . GLU A 1 13 ? -4.054 2.353 5.026 1.00 0.00 13 GLU B C 14
ATOM 9461 O O . GLU A 1 13 ? -2.847 2.262 5.259 1.00 0.00 13 GLU B O 14
ATOM 9473 N N . PHE A 1 14 ? -4.565 2.276 3.805 1.00 0.00 14 PHE B N 14
ATOM 9474 C CA . PHE A 1 14 ? -3.716 2.072 2.639 1.00 0.00 14 PHE B CA 14
ATOM 9475 C C . PHE A 1 14 ? -2.709 3.211 2.544 1.00 0.00 14 PHE B C 14
ATOM 9476 O O . PHE A 1 14 ? -1.513 2.986 2.368 1.00 0.00 14 PHE B O 14
ATOM 9493 N N . ILE A 1 15 ? -3.210 4.431 2.692 1.00 0.00 15 ILE B N 14
ATOM 9494 C CA . ILE A 1 15 ? -2.368 5.622 2.646 1.00 0.00 15 ILE B CA 14
ATOM 9495 C C . ILE A 1 15 ? -1.319 5.592 3.756 1.00 0.00 15 ILE B C 14
ATOM 9496 O O . ILE A 1 15 ? -0.146 5.879 3.518 1.00 0.00 15 ILE B O 14
ATOM 9512 N N . ARG A 1 16 ? -1.744 5.239 4.965 1.00 0.00 16 ARG B N 14
ATOM 9513 C CA . ARG A 1 16 ? -0.829 5.183 6.099 1.00 0.00 16 ARG B CA 14
ATOM 9514 C C . ARG A 1 16 ? 0.274 4.156 5.883 1.00 0.00 16 ARG B C 14
ATOM 9515 O O . ARG A 1 16 ? 1.430 4.423 6.185 1.00 0.00 16 ARG B O 14
ATOM 9536 N N . ALA A 1 17 ? -0.079 2.994 5.357 1.00 0.00 17 ALA B N 14
ATOM 9537 C CA . ALA A 1 17 ? 0.902 1.945 5.108 1.00 0.00 17 ALA B CA 14
ATOM 9538 C C . ALA A 1 17 ? 1.939 2.385 4.077 1.00 0.00 17 ALA B C 14
ATOM 9539 O O . ALA A 1 17 ? 3.119 2.049 4.188 1.00 0.00 17 ALA B O 14
ATOM 9546 N N . VAL A 1 18 ? 1.500 3.158 3.087 1.00 0.00 18 VAL B N 14
ATOM 9547 C CA . VAL A 1 18 ? 2.400 3.658 2.056 1.00 0.00 18 VAL B CA 14
ATOM 9548 C C . VAL A 1 18 ? 3.396 4.617 2.677 1.00 0.00 18 VAL B C 14
ATOM 9549 O O . VAL A 1 18 ? 4.593 4.553 2.404 1.00 0.00 18 VAL B O 14
ATOM 9562 N N . ILE A 1 19 ? 2.890 5.493 3.527 1.00 0.00 19 ILE B N 14
ATOM 9563 C CA . ILE A 1 19 ? 3.732 6.469 4.207 1.00 0.00 19 ILE B CA 14
ATOM 9564 C C . ILE A 1 19 ? 4.625 5.780 5.228 1.00 0.00 19 ILE B C 14
ATOM 9565 O O . ILE A 1 19 ? 5.803 6.106 5.355 1.00 0.00 19 ILE B O 14
ATOM 9581 N N . PHE A 1 20 ? 4.061 4.801 5.918 1.00 0.00 20 PHE B N 14
ATOM 9582 C CA . PHE A 1 20 ? 4.796 4.014 6.902 1.00 0.00 20 PHE B CA 14
ATOM 9583 C C . PHE A 1 20 ? 6.024 3.410 6.244 1.00 0.00 20 PHE B C 14
ATOM 9584 O O . PHE A 1 20 ? 7.136 3.505 6.759 1.00 0.00 20 PHE B O 14
ATOM 9601 N N . THR A 1 21 ? 5.800 2.814 5.085 1.00 0.00 21 THR B N 14
ATOM 9602 C CA . THR A 1 21 ? 6.864 2.206 4.311 1.00 0.00 21 THR B CA 14
ATOM 9603 C C . THR A 1 21 ? 7.772 3.286 3.718 1.00 0.00 21 THR B C 14
ATOM 9604 O O . THR A 1 21 ? 8.982 3.106 3.599 1.00 0.00 21 THR B O 14
ATOM 9615 N N . CYS A 1 22 ? 7.165 4.413 3.355 1.00 0.00 22 CYS B N 14
ATOM 9616 C CA . CYS A 1 22 ? 7.891 5.540 2.780 1.00 0.00 22 CYS B CA 14
ATOM 9617 C C . CYS A 1 22 ? 8.846 6.143 3.806 1.00 0.00 22 CYS B C 14
ATOM 9618 O O . CYS A 1 22 ? 9.847 6.766 3.450 1.00 0.00 22 CYS B O 14
ATOM 9625 N N . GLY A 1 23 ? 8.501 5.988 5.079 1.00 0.00 23 GLY B N 14
ATOM 9626 C CA . GLY A 1 23 ? 9.302 6.547 6.148 1.00 0.00 23 GLY B CA 14
ATOM 9627 C C . GLY A 1 23 ? 9.159 8.051 6.203 1.00 0.00 23 GLY B C 14
ATOM 9628 O O . GLY A 1 23 ? 10.031 8.750 6.713 1.00 0.00 23 GLY B O 14
ATOM 9632 N N . GLY A 1 24 ? 8.040 8.537 5.665 1.00 0.00 24 GLY B N 14
ATOM 9633 C CA . GLY A 1 24 ? 7.763 9.960 5.637 1.00 0.00 24 GLY B CA 14
ATOM 9634 C C . GLY A 1 24 ? 8.834 10.742 4.893 1.00 0.00 24 GLY B C 14
ATOM 9635 O O . GLY A 1 24 ? 9.193 11.849 5.288 1.00 0.00 24 GLY B O 14
ATOM 9639 N N . SER A 1 25 ? 9.357 10.146 3.824 1.00 0.00 25 SER B N 14
ATOM 9640 C CA . SER A 1 25 ? 10.408 10.773 3.029 1.00 0.00 25 SER B CA 14
ATOM 9641 C C . SER A 1 25 ? 9.880 11.966 2.231 1.00 0.00 25 SER B C 14
ATOM 9642 O O . SER A 1 25 ? 10.543 12.998 2.132 1.00 0.00 25 SER B O 14
ATOM 9650 N N . ARG A 1 26 ? 8.694 11.823 1.659 1.00 0.00 26 ARG B N 14
ATOM 9651 C CA . ARG A 1 26 ? 8.102 12.901 0.875 1.00 0.00 26 ARG B CA 14
ATOM 9652 C C . ARG A 1 26 ? 6.839 13.416 1.548 1.00 0.00 26 ARG B C 14
ATOM 9653 O O . ARG A 1 26 ? 6.519 14.603 1.467 1.00 0.00 26 ARG B O 14
ATOM 9674 N N . TRP A 1 27 ? 6.136 12.510 2.210 1.00 0.00 27 TRP B N 14
ATOM 9675 C CA . TRP A 1 27 ? 4.910 12.824 2.914 1.00 0.00 27 TRP B CA 14
ATOM 9676 C C . TRP A 1 27 ? 4.526 11.616 3.746 1.00 0.00 27 TRP B C 14
ATOM 9677 O O . TRP A 1 27 ? 5.229 10.583 3.612 1.00 0.00 27 TRP B O 14
ATOM 9713 N N . ASP B 2 2 ? -4.502 -3.740 -9.689 1.00 0.00 5 ASP A N 14
ATOM 9714 C CA . ASP B 2 2 ? -4.740 -4.766 -8.684 1.00 0.00 5 ASP A CA 14
ATOM 9715 C C . ASP B 2 2 ? -3.894 -4.493 -7.444 1.00 0.00 5 ASP A C 14
ATOM 9716 O O . ASP B 2 2 ? -4.293 -4.803 -6.325 1.00 0.00 5 ASP A O 14
ATOM 9725 N N . LEU B 2 3 ? -2.725 -3.909 -7.663 1.00 0.00 6 LEU A N 14
ATOM 9726 C CA . LEU B 2 3 ? -1.809 -3.584 -6.581 1.00 0.00 6 LEU A CA 14
ATOM 9727 C C . LEU B 2 3 ? -2.338 -2.438 -5.715 1.00 0.00 6 LEU A C 14
ATOM 9728 O O . LEU B 2 3 ? -2.639 -2.627 -4.542 1.00 0.00 6 LEU A O 14
ATOM 9744 N N . GLN B 2 4 ? -2.420 -1.248 -6.293 1.00 0.00 7 GLN A N 14
ATOM 9745 C CA . GLN B 2 4 ? -2.876 -0.067 -5.561 1.00 0.00 7 GLN A CA 14
ATOM 9746 C C . GLN B 2 4 ? -4.393 -0.052 -5.380 1.00 0.00 7 GLN A C 14
ATOM 9747 O O . GLN B 2 4 ? -4.901 -0.012 -4.261 1.00 0.00 7 GLN A O 14
ATOM 9761 N N . THR B 2 5 ? -5.093 -0.057 -6.499 1.00 0.00 8 THR A N 14
ATOM 9762 C CA . THR B 2 5 ? -6.549 -0.012 -6.524 1.00 0.00 8 THR A CA 14
ATOM 9763 C C . THR B 2 5 ? -7.200 -1.174 -5.766 1.00 0.00 8 THR A C 14
ATOM 9764 O O . THR B 2 5 ? -8.067 -0.963 -4.918 1.00 0.00 8 THR A O 14
ATOM 9775 N N . LEU B 2 6 ? -6.810 -2.396 -6.093 1.00 0.00 9 LEU A N 14
ATOM 9776 C CA . LEU B 2 6 ? -7.402 -3.568 -5.459 1.00 0.00 9 LEU A CA 14
ATOM 9777 C C . LEU B 2 6 ? -6.598 -4.081 -4.266 1.00 0.00 9 LEU A C 14
ATOM 9778 O O . LEU B 2 6 ? -6.573 -5.282 -4.015 1.00 0.00 9 LEU A O 14
ATOM 9794 N N . CYS B 2 7 ? -5.969 -3.193 -3.506 1.00 0.00 10 CYS A N 14
ATOM 9795 C CA . CYS B 2 7 ? -5.217 -3.634 -2.334 1.00 0.00 10 CYS A CA 14
ATOM 9796 C C . CYS B 2 7 ? -6.182 -4.125 -1.259 1.00 0.00 10 CYS A C 14
ATOM 9797 O O . CYS B 2 7 ? -5.916 -5.096 -0.551 1.00 0.00 10 CYS A O 14
ATOM 9804 N N . CYS B 2 8 ? -7.311 -3.441 -1.152 1.00 0.00 11 CYS A N 14
ATOM 9805 C CA . CYS B 2 8 ? -8.336 -3.790 -0.178 1.00 0.00 11 CYS A CA 14
ATOM 9806 C C . CYS B 2 8 ? -9.051 -5.075 -0.590 1.00 0.00 11 CYS A C 14
ATOM 9807 O O . CYS B 2 8 ? -9.513 -5.843 0.251 1.00 0.00 11 CYS A O 14
ATOM 9814 N N . THR B 2 9 ? -9.150 -5.290 -1.893 1.00 0.00 12 THR A N 14
ATOM 9815 C CA . THR B 2 9 ? -9.824 -6.459 -2.432 1.00 0.00 12 THR A CA 14
ATOM 9816 C C . THR B 2 9 ? -8.913 -7.686 -2.497 1.00 0.00 12 THR A C 14
ATOM 9817 O O . THR B 2 9 ? -9.295 -8.772 -2.068 1.00 0.00 12 THR A O 14
ATOM 9828 N N . ASP B 2 10 ? -7.728 -7.514 -3.069 1.00 0.00 13 ASP A N 14
ATOM 9829 C CA . ASP B 2 10 ? -6.786 -8.615 -3.229 1.00 0.00 13 ASP A CA 14
ATOM 9830 C C . ASP B 2 10 ? -5.618 -8.487 -2.255 1.00 0.00 13 ASP A C 14
ATOM 9831 O O . ASP B 2 10 ? -5.443 -9.329 -1.374 1.00 0.00 13 ASP A O 14
ATOM 9840 N N . GLY B 2 11 ? -4.832 -7.428 -2.397 1.00 0.00 14 GLY A N 14
ATOM 9841 C CA . GLY B 2 11 ? -3.706 -7.225 -1.500 1.00 0.00 14 GLY A CA 14
ATOM 9842 C C . GLY B 2 11 ? -2.541 -6.524 -2.173 1.00 0.00 14 GLY A C 14
ATOM 9843 O O . GLY B 2 11 ? -2.263 -6.763 -3.348 1.00 0.00 14 GLY A O 14
ATOM 9847 N N . CYS B 2 12 ? -1.861 -5.657 -1.433 1.00 0.00 15 CYS A N 14
ATOM 9848 C CA . CYS B 2 12 ? -0.724 -4.923 -1.975 1.00 0.00 15 CYS A CA 14
ATOM 9849 C C . CYS B 2 12 ? 0.505 -5.075 -1.083 1.00 0.00 15 CYS A C 14
ATOM 9850 O O . CYS B 2 12 ? 0.396 -5.146 0.144 1.00 0.00 15 CYS A O 14
ATOM 9857 N N . SER B 2 13 ? 1.671 -5.143 -1.712 1.00 0.00 16 SER A N 14
ATOM 9858 C CA . SER B 2 13 ? 2.930 -5.291 -1.000 1.00 0.00 16 SER A CA 14
ATOM 9859 C C . SER B 2 13 ? 3.436 -3.947 -0.509 1.00 0.00 16 SER A C 14
ATOM 9860 O O . SER B 2 13 ? 3.333 -2.943 -1.211 1.00 0.00 16 SER A O 14
ATOM 9868 N N . MET B 2 14 ? 4.007 -3.937 0.685 1.00 0.00 17 MET A N 14
ATOM 9869 C CA . MET B 2 14 ? 4.551 -2.714 1.258 1.00 0.00 17 MET A CA 14
ATOM 9870 C C . MET B 2 14 ? 5.739 -2.239 0.427 1.00 0.00 17 MET A C 14
ATOM 9871 O O . MET B 2 14 ? 5.964 -1.040 0.273 1.00 0.00 17 MET A O 14
ATOM 9885 N N . THR B 2 15 ? 6.474 -3.194 -0.134 1.00 0.00 18 THR A N 14
ATOM 9886 C CA . THR B 2 15 ? 7.622 -2.883 -0.974 1.00 0.00 18 THR A CA 14
ATOM 9887 C C . THR B 2 15 ? 7.156 -2.178 -2.244 1.00 0.00 18 THR A C 14
ATOM 9888 O O . THR B 2 15 ? 7.762 -1.210 -2.703 1.00 0.00 18 THR A O 14
ATOM 9899 N N . ASP B 2 16 ? 6.053 -2.668 -2.784 1.00 0.00 19 ASP A N 14
ATOM 9900 C CA . ASP B 2 16 ? 5.451 -2.107 -3.984 1.00 0.00 19 ASP A CA 14
ATOM 9901 C C . ASP B 2 16 ? 4.919 -0.711 -3.685 1.00 0.00 19 ASP A C 14
ATOM 9902 O O . ASP B 2 16 ? 4.997 0.200 -4.512 1.00 0.00 19 ASP A O 14
ATOM 9911 N N . LEU B 2 17 ? 4.389 -0.556 -2.477 1.00 0.00 20 LEU A N 14
ATOM 9912 C CA . LEU B 2 17 ? 3.843 0.715 -2.011 1.00 0.00 20 LEU A CA 14
ATOM 9913 C C . LEU B 2 17 ? 4.916 1.798 -1.964 1.00 0.00 20 LEU A C 14
ATOM 9914 O O . LEU B 2 17 ? 4.618 2.981 -2.117 1.00 0.00 20 LEU A O 14
ATOM 9930 N N . SER B 2 18 ? 6.167 1.387 -1.757 1.00 0.00 21 SER A N 14
ATOM 9931 C CA . SER B 2 18 ? 7.282 2.325 -1.699 1.00 0.00 21 SER A CA 14
ATOM 9932 C C . SER B 2 18 ? 7.349 3.157 -2.978 1.00 0.00 21 SER A C 14
ATOM 9933 O O . SER B 2 18 ? 7.591 4.363 -2.936 1.00 0.00 21 SER A O 14
ATOM 9941 N N . ALA B 2 19 ? 7.110 2.501 -4.111 1.00 0.00 22 ALA A N 14
ATOM 9942 C CA . ALA B 2 19 ? 7.123 3.168 -5.405 1.00 0.00 22 ALA A CA 14
ATOM 9943 C C . ALA B 2 19 ? 5.939 4.120 -5.541 1.00 0.00 22 ALA A C 14
ATOM 9944 O O . ALA B 2 19 ? 6.046 5.175 -6.165 1.00 0.00 22 ALA A O 14
ATOM 9951 N N . LEU B 2 20 ? 4.814 3.737 -4.946 1.00 0.00 23 LEU A N 14
ATOM 9952 C CA . LEU B 2 20 ? 3.599 4.549 -4.991 1.00 0.00 23 LEU A CA 14
ATOM 9953 C C . LEU B 2 20 ? 3.808 5.885 -4.289 1.00 0.00 23 LEU A C 14
ATOM 9954 O O . LEU B 2 20 ? 3.272 6.910 -4.707 1.00 0.00 23 LEU A O 14
ATOM 9970 N N . CYS B 2 21 ? 4.595 5.866 -3.220 1.00 0.00 24 CYS A N 14
ATOM 9971 C CA . CYS B 2 21 ? 4.883 7.076 -2.461 1.00 0.00 24 CYS A CA 14
ATOM 9972 C C . CYS B 2 21 ? 5.661 8.073 -3.321 1.00 0.00 24 CYS A C 14
ATOM 9973 O O . CYS B 2 21 ? 5.460 9.287 -3.223 1.00 0.00 24 CYS A O 14
ATOM 9983 N N . ARG A 1 1 ? 1.052 -5.401 -6.245 1.00 0.00 1 ARG B N 15
ATOM 9984 C CA . ARG A 1 1 ? 1.347 -6.533 -5.331 1.00 0.00 1 ARG B CA 15
ATOM 9985 C C . ARG A 1 1 ? 2.169 -7.610 -6.038 1.00 0.00 1 ARG B C 15
ATOM 9986 O O . ARG A 1 1 ? 1.777 -8.776 -6.096 1.00 0.00 1 ARG B O 15
ATOM 10009 N N . ALA A 1 2 ? 3.321 -7.208 -6.567 1.00 0.00 2 ALA B N 15
ATOM 10010 C CA . ALA A 1 2 ? 4.211 -8.129 -7.263 1.00 0.00 2 ALA B CA 15
ATOM 10011 C C . ALA A 1 2 ? 4.715 -9.208 -6.312 1.00 0.00 2 ALA B C 15
ATOM 10012 O O . ALA A 1 2 ? 4.844 -10.373 -6.684 1.00 0.00 2 ALA B O 15
ATOM 10019 N N . ALA A 1 3 ? 4.987 -8.807 -5.079 1.00 0.00 3 ALA B N 15
ATOM 10020 C CA . ALA A 1 3 ? 5.463 -9.731 -4.064 1.00 0.00 3 ALA B CA 15
ATOM 10021 C C . ALA A 1 3 ? 4.312 -10.572 -3.515 1.00 0.00 3 ALA B C 15
ATOM 10022 O O . ALA A 1 3 ? 3.200 -10.069 -3.346 1.00 0.00 3 ALA B O 15
ATOM 10029 N N . PRO A 1 4 ? 4.568 -11.869 -3.248 1.00 0.00 4 PRO B N 15
ATOM 10030 C CA . PRO A 1 4 ? 3.566 -12.811 -2.723 1.00 0.00 4 PRO B CA 15
ATOM 10031 C C . PRO A 1 4 ? 2.729 -12.251 -1.587 1.00 0.00 4 PRO B C 15
ATOM 10032 O O . PRO A 1 4 ? 1.502 -12.379 -1.576 1.00 0.00 4 PRO B O 15
ATOM 10043 N N . TYR A 1 5 ? 3.411 -11.664 -0.620 1.00 0.00 5 TYR B N 15
ATOM 10044 C CA . TYR A 1 5 ? 2.755 -11.114 0.543 1.00 0.00 5 TYR B CA 15
ATOM 10045 C C . TYR A 1 5 ? 1.850 -9.949 0.182 1.00 0.00 5 TYR B C 15
ATOM 10046 O O . TYR A 1 5 ? 2.194 -9.112 -0.651 1.00 0.00 5 TYR B O 15
ATOM 10064 N N . GLY A 1 6 ? 0.695 -9.891 0.825 1.00 0.00 6 GLY B N 15
ATOM 10065 C CA . GLY A 1 6 ? -0.224 -8.820 0.565 1.00 0.00 6 GLY B CA 15
ATOM 10066 C C . GLY A 1 6 ? -1.325 -8.723 1.598 1.00 0.00 6 GLY B C 15
ATOM 10067 O O . GLY A 1 6 ? -2.088 -9.664 1.795 1.00 0.00 6 GLY B O 15
ATOM 10071 N N . VAL A 1 7 ? -1.415 -7.568 2.241 1.00 0.00 7 VAL B N 15
ATOM 10072 C CA . VAL A 1 7 ? -2.441 -7.315 3.239 1.00 0.00 7 VAL B CA 15
ATOM 10073 C C . VAL A 1 7 ? -3.454 -6.326 2.673 1.00 0.00 7 VAL B C 15
ATOM 10074 O O . VAL A 1 7 ? -3.082 -5.412 1.938 1.00 0.00 7 VAL B O 15
ATOM 10087 N N . ARG A 1 8 ? -4.725 -6.522 2.989 1.00 0.00 8 ARG B N 15
ATOM 10088 C CA . ARG A 1 8 ? -5.774 -5.643 2.484 1.00 0.00 8 ARG B CA 15
ATOM 10089 C C . ARG A 1 8 ? -5.635 -4.237 3.046 1.00 0.00 8 ARG B C 15
ATOM 10090 O O . ARG A 1 8 ? -5.667 -4.030 4.258 1.00 0.00 8 ARG B O 15
ATOM 10111 N N . LEU A 1 9 ? -5.482 -3.280 2.146 1.00 0.00 9 LEU B N 15
ATOM 10112 C CA . LEU A 1 9 ? -5.335 -1.883 2.514 1.00 0.00 9 LEU B CA 15
ATOM 10113 C C . LEU A 1 9 ? -6.346 -1.061 1.734 1.00 0.00 9 LEU B C 15
ATOM 10114 O O . LEU A 1 9 ? -6.385 -1.133 0.508 1.00 0.00 9 LEU B O 15
ATOM 10130 N N . CYS A 1 10 ? -7.178 -0.301 2.427 1.00 0.00 10 CYS B N 15
ATOM 10131 C CA . CYS A 1 10 ? -8.196 0.490 1.751 1.00 0.00 10 CYS B CA 15
ATOM 10132 C C . CYS A 1 10 ? -8.301 1.902 2.317 1.00 0.00 10 CYS B C 15
ATOM 10133 O O . CYS A 1 10 ? -8.152 2.120 3.524 1.00 0.00 10 CYS B O 15
ATOM 10140 N N . GLY A 1 11 ? -8.574 2.852 1.426 1.00 0.00 11 GLY B N 15
ATOM 10141 C CA . GLY A 1 11 ? -8.729 4.244 1.810 1.00 0.00 11 GLY B CA 15
ATOM 10142 C C . GLY A 1 11 ? -7.554 4.802 2.585 1.00 0.00 11 GLY B C 15
ATOM 10143 O O . GLY A 1 11 ? -6.406 4.724 2.144 1.00 0.00 11 GLY B O 15
ATOM 10147 N N . ARG A 1 12 ? -7.861 5.375 3.741 1.00 0.00 12 ARG B N 15
ATOM 10148 C CA . ARG A 1 12 ? -6.860 5.976 4.612 1.00 0.00 12 ARG B CA 15
ATOM 10149 C C . ARG A 1 12 ? -5.816 4.946 5.037 1.00 0.00 12 ARG B C 15
ATOM 10150 O O . ARG A 1 12 ? -4.628 5.259 5.112 1.00 0.00 12 ARG B O 15
ATOM 10171 N N . GLU A 1 13 ? -6.260 3.726 5.326 1.00 0.00 13 GLU B N 15
ATOM 10172 C CA . GLU A 1 13 ? -5.352 2.671 5.764 1.00 0.00 13 GLU B CA 15
ATOM 10173 C C . GLU A 1 13 ? -4.356 2.353 4.660 1.00 0.00 13 GLU B C 15
ATOM 10174 O O . GLU A 1 13 ? -3.162 2.187 4.906 1.00 0.00 13 GLU B O 15
ATOM 10186 N N . PHE A 1 14 ? -4.869 2.305 3.439 1.00 0.00 14 PHE B N 15
ATOM 10187 C CA . PHE A 1 14 ? -4.060 2.039 2.259 1.00 0.00 14 PHE B CA 15
ATOM 10188 C C . PHE A 1 14 ? -2.950 3.079 2.133 1.00 0.00 14 PHE B C 15
ATOM 10189 O O . PHE A 1 14 ? -1.772 2.741 2.036 1.00 0.00 14 PHE B O 15
ATOM 10206 N N . ILE A 1 15 ? -3.343 4.341 2.150 1.00 0.00 15 ILE B N 15
ATOM 10207 C CA . ILE A 1 15 ? -2.405 5.447 2.039 1.00 0.00 15 ILE B CA 15
ATOM 10208 C C . ILE A 1 15 ? -1.437 5.485 3.223 1.00 0.00 15 ILE B C 15
ATOM 10209 O O . ILE A 1 15 ? -0.243 5.740 3.053 1.00 0.00 15 ILE B O 15
ATOM 10225 N N . ARG A 1 16 ? -1.951 5.225 4.418 1.00 0.00 16 ARG B N 15
ATOM 10226 C CA . ARG A 1 16 ? -1.122 5.232 5.616 1.00 0.00 16 ARG B CA 15
ATOM 10227 C C . ARG A 1 16 ? -0.062 4.143 5.535 1.00 0.00 16 ARG B C 15
ATOM 10228 O O . ARG A 1 16 ? 1.089 4.368 5.892 1.00 0.00 16 ARG B O 15
ATOM 10249 N N . ALA A 1 17 ? -0.462 2.971 5.061 1.00 0.00 17 ALA B N 15
ATOM 10250 C CA . ALA A 1 17 ? 0.450 1.836 4.922 1.00 0.00 17 ALA B CA 15
ATOM 10251 C C . ALA A 1 17 ? 1.587 2.164 3.957 1.00 0.00 17 ALA B C 15
ATOM 10252 O O . ALA A 1 17 ? 2.733 1.763 4.173 1.00 0.00 17 ALA B O 15
ATOM 10259 N N . VAL A 1 18 ? 1.271 2.922 2.913 1.00 0.00 18 VAL B N 15
ATOM 10260 C CA . VAL A 1 18 ? 2.267 3.340 1.935 1.00 0.00 18 VAL B CA 15
ATOM 10261 C C . VAL A 1 18 ? 3.303 4.199 2.637 1.00 0.00 18 VAL B C 15
ATOM 10262 O O . VAL A 1 18 ? 4.508 4.066 2.420 1.00 0.00 18 VAL B O 15
ATOM 10275 N N . ILE A 1 19 ? 2.809 5.053 3.514 1.00 0.00 19 ILE B N 15
ATOM 10276 C CA . ILE A 1 19 ? 3.666 5.920 4.298 1.00 0.00 19 ILE B CA 15
ATOM 10277 C C . ILE A 1 19 ? 4.438 5.105 5.322 1.00 0.00 19 ILE B C 15
ATOM 10278 O O . ILE A 1 19 ? 5.610 5.364 5.569 1.00 0.00 19 ILE B O 15
ATOM 10294 N N . PHE A 1 20 ? 3.772 4.103 5.890 1.00 0.00 20 PHE B N 15
ATOM 10295 C CA . PHE A 1 20 ? 4.389 3.211 6.866 1.00 0.00 20 PHE B CA 15
ATOM 10296 C C . PHE A 1 20 ? 5.648 2.605 6.273 1.00 0.00 20 PHE B C 15
ATOM 10297 O O . PHE A 1 20 ? 6.668 2.473 6.943 1.00 0.00 20 PHE B O 15
ATOM 10314 N N . THR A 1 21 ? 5.554 2.266 4.996 1.00 0.00 21 THR B N 15
ATOM 10315 C CA . THR A 1 21 ? 6.664 1.696 4.262 1.00 0.00 21 THR B CA 15
ATOM 10316 C C . THR A 1 21 ? 7.823 2.698 4.169 1.00 0.00 21 THR B C 15
ATOM 10317 O O . THR A 1 21 ? 8.986 2.340 4.342 1.00 0.00 21 THR B O 15
ATOM 10328 N N . CYS A 1 22 ? 7.485 3.958 3.913 1.00 0.00 22 CYS B N 15
ATOM 10329 C CA . CYS A 1 22 ? 8.481 5.021 3.816 1.00 0.00 22 CYS B CA 15
ATOM 10330 C C . CYS A 1 22 ? 9.012 5.417 5.194 1.00 0.00 22 CYS B C 15
ATOM 10331 O O . CYS A 1 22 ? 10.166 5.818 5.338 1.00 0.00 22 CYS B O 15
ATOM 10338 N N . GLY A 1 23 ? 8.156 5.315 6.202 1.00 0.00 23 GLY B N 15
ATOM 10339 C CA . GLY A 1 23 ? 8.539 5.677 7.550 1.00 0.00 23 GLY B CA 15
ATOM 10340 C C . GLY A 1 23 ? 8.389 7.165 7.805 1.00 0.00 23 GLY B C 15
ATOM 10341 O O . GLY A 1 23 ? 9.199 7.765 8.506 1.00 0.00 2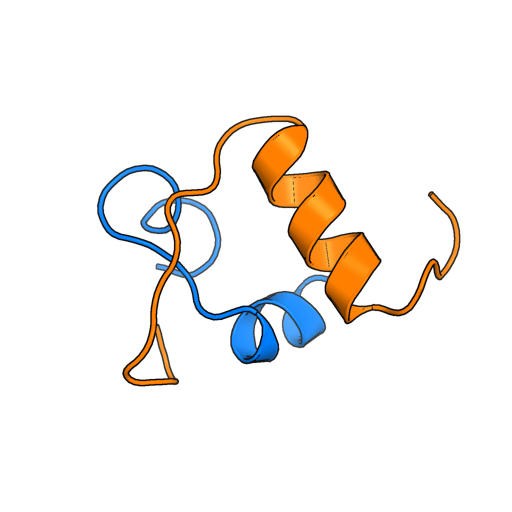3 GLY B O 15
ATOM 10345 N N . GLY A 1 24 ? 7.338 7.754 7.235 1.00 0.00 24 GLY B N 15
ATOM 10346 C CA . GLY A 1 24 ? 7.082 9.177 7.412 1.00 0.00 24 GLY B CA 15
ATOM 10347 C C . GLY A 1 24 ? 8.201 10.041 6.861 1.00 0.00 24 GLY B C 15
ATOM 10348 O O . GLY A 1 24 ? 8.696 10.938 7.536 1.00 0.00 24 GLY B O 15
ATOM 10352 N N . SER A 1 25 ? 8.613 9.749 5.635 1.00 0.00 25 SER B N 15
ATOM 10353 C CA . SER A 1 25 ? 9.698 10.477 4.985 1.00 0.00 25 SER B CA 15
ATOM 10354 C C . SER A 1 25 ? 9.275 11.874 4.523 1.00 0.00 25 SER B C 15
ATOM 10355 O O . SER A 1 25 ? 10.074 12.593 3.921 1.00 0.00 25 SER B O 15
ATOM 10363 N N . ARG A 1 26 ? 8.023 12.249 4.776 1.00 0.00 26 ARG B N 15
ATOM 10364 C CA . ARG A 1 26 ? 7.515 13.556 4.358 1.00 0.00 26 ARG B CA 15
ATOM 10365 C C . ARG A 1 26 ? 6.150 13.848 4.966 1.00 0.00 26 ARG B C 15
ATOM 10366 O O . ARG A 1 26 ? 5.857 14.987 5.323 1.00 0.00 26 ARG B O 15
ATOM 10387 N N . TRP A 1 27 ? 5.321 12.821 5.081 1.00 0.00 27 TRP B N 15
ATOM 10388 C CA . TRP A 1 27 ? 3.989 12.966 5.644 1.00 0.00 27 TRP B CA 15
ATOM 10389 C C . TRP A 1 27 ? 3.468 11.592 6.026 1.00 0.00 27 TRP B C 15
ATOM 10390 O O . TRP A 1 27 ? 4.176 10.611 5.721 1.00 0.00 27 TRP B O 15
ATOM 10426 N N . ASP B 2 2 ? -3.894 -2.159 -9.547 1.00 0.00 5 ASP A N 15
ATOM 10427 C CA . ASP B 2 2 ? -3.430 -3.279 -8.742 1.00 0.00 5 ASP A CA 15
ATOM 10428 C C . ASP B 2 2 ? -2.919 -2.767 -7.408 1.00 0.00 5 ASP A C 15
ATOM 10429 O O . ASP B 2 2 ? -3.437 -3.118 -6.353 1.00 0.00 5 ASP A O 15
ATOM 10438 N N . LEU B 2 3 ? -1.910 -1.913 -7.475 1.00 0.00 6 LEU A N 15
ATOM 10439 C CA . LEU B 2 3 ? -1.319 -1.326 -6.285 1.00 0.00 6 LEU A CA 15
ATOM 10440 C C . LEU B 2 3 ? -2.343 -0.462 -5.550 1.00 0.00 6 LEU A C 15
ATOM 10441 O O . LEU B 2 3 ? -2.358 -0.392 -4.327 1.00 0.00 6 LEU A O 15
ATOM 10457 N N . GLN B 2 4 ? -3.203 0.189 -6.306 1.00 0.00 7 GLN A N 15
ATOM 10458 C CA . GLN B 2 4 ? -4.233 1.030 -5.720 1.00 0.00 7 GLN A CA 15
ATOM 10459 C C . GLN B 2 4 ? -5.523 0.239 -5.499 1.00 0.00 7 GLN A C 15
ATOM 10460 O O . GLN B 2 4 ? -6.164 0.336 -4.454 1.00 0.00 7 GLN A O 15
ATOM 10474 N N . THR B 2 5 ? -5.917 -0.498 -6.526 1.00 0.00 8 THR A N 15
ATOM 10475 C CA . THR B 2 5 ? -7.158 -1.263 -6.511 1.00 0.00 8 THR A CA 15
ATOM 10476 C C . THR B 2 5 ? -7.044 -2.660 -5.878 1.00 0.00 8 THR A C 15
ATOM 10477 O O . THR B 2 5 ? -7.623 -2.905 -4.818 1.00 0.00 8 THR A O 15
ATOM 10488 N N . LEU B 2 6 ? -6.335 -3.577 -6.544 1.00 0.00 9 LEU A N 15
ATOM 10489 C CA . LEU B 2 6 ? -6.188 -4.966 -6.067 1.00 0.00 9 LEU A CA 15
ATOM 10490 C C . LEU B 2 6 ? -5.711 -5.058 -4.621 1.00 0.00 9 LEU A C 15
ATOM 10491 O O . LEU B 2 6 ? -6.067 -5.994 -3.901 1.00 0.00 9 LEU A O 15
ATOM 10507 N N . CYS B 2 7 ? -4.914 -4.098 -4.207 1.00 0.00 10 CYS A N 15
ATOM 10508 C CA . CYS B 2 7 ? -4.389 -4.064 -2.850 1.00 0.00 10 CYS A CA 15
ATOM 10509 C C . CYS B 2 7 ? -5.516 -4.004 -1.820 1.00 0.00 10 CYS A C 15
ATOM 10510 O O . CYS B 2 7 ? -5.419 -4.590 -0.741 1.00 0.00 10 CYS A O 15
ATOM 10517 N N . CYS B 2 8 ? -6.591 -3.320 -2.171 1.00 0.00 11 CYS A N 15
ATOM 10518 C CA . CYS B 2 8 ? -7.747 -3.213 -1.297 1.00 0.00 11 CYS A CA 15
ATOM 10519 C C . CYS B 2 8 ? -8.624 -4.450 -1.459 1.00 0.00 11 CYS A C 15
ATOM 10520 O O . CYS B 2 8 ? -9.224 -4.941 -0.505 1.00 0.00 11 CYS A O 15
ATOM 10527 N N . THR B 2 9 ? -8.687 -4.941 -2.691 1.00 0.00 12 THR A N 15
ATOM 10528 C CA . THR B 2 9 ? -9.489 -6.107 -3.023 1.00 0.00 12 THR A CA 15
ATOM 10529 C C . THR B 2 9 ? -8.992 -7.381 -2.336 1.00 0.00 12 THR A C 15
ATOM 10530 O O . THR B 2 9 ? -9.802 -8.170 -1.844 1.00 0.00 12 THR A O 15
ATOM 10541 N N . ASP B 2 10 ? -7.676 -7.606 -2.323 1.00 0.00 13 ASP A N 15
ATOM 10542 C CA . ASP B 2 10 ? -7.143 -8.822 -1.712 1.00 0.00 13 ASP A CA 15
ATOM 10543 C C . ASP B 2 10 ? -5.887 -8.585 -0.871 1.00 0.00 13 ASP A C 15
ATOM 10544 O O . ASP B 2 10 ? -5.798 -9.082 0.250 1.00 0.00 13 ASP A O 15
ATOM 10553 N N . GLY B 2 11 ? -4.908 -7.854 -1.385 1.00 0.00 14 GLY A N 15
ATOM 10554 C CA . GLY B 2 11 ? -3.711 -7.643 -0.597 1.00 0.00 14 GLY A CA 15
ATOM 10555 C C . GLY B 2 11 ? -2.665 -6.778 -1.265 1.00 0.00 14 GLY A C 15
ATOM 10556 O O . GLY B 2 11 ? -2.633 -6.654 -2.488 1.00 0.00 14 GLY A O 15
ATOM 10560 N N . CYS B 2 12 ? -1.811 -6.178 -0.441 1.00 0.00 15 CYS A N 15
ATOM 10561 C CA . CYS B 2 12 ? -0.749 -5.307 -0.917 1.00 0.00 15 CYS A CA 15
ATOM 10562 C C . CYS B 2 12 ? 0.543 -5.547 -0.151 1.00 0.00 15 CYS A C 15
ATOM 10563 O O . CYS B 2 12 ? 0.525 -5.758 1.062 1.00 0.00 15 CYS A O 15
ATOM 10570 N N . SER B 2 13 ? 1.659 -5.493 -0.861 1.00 0.00 16 SER A N 15
ATOM 10571 C CA . SER B 2 13 ? 2.960 -5.676 -0.251 1.00 0.00 16 SER A CA 15
ATOM 10572 C C . SER B 2 13 ? 3.594 -4.319 0.013 1.00 0.00 16 SER A C 15
ATOM 10573 O O . SER B 2 13 ? 3.371 -3.364 -0.733 1.00 0.00 16 SER A O 15
ATOM 10581 N N . MET B 2 14 ? 4.375 -4.240 1.076 1.00 0.00 17 MET A N 15
ATOM 10582 C CA . MET B 2 14 ? 5.040 -2.996 1.453 1.00 0.00 17 MET A CA 15
ATOM 10583 C C . MET B 2 14 ? 6.027 -2.548 0.378 1.00 0.00 17 MET A C 15
ATOM 10584 O O . MET B 2 14 ? 6.164 -1.356 0.111 1.00 0.00 17 MET A O 15
ATOM 10598 N N . THR B 2 15 ? 6.706 -3.507 -0.249 1.00 0.00 18 THR A N 15
ATOM 10599 C CA . THR B 2 15 ? 7.670 -3.191 -1.298 1.00 0.00 18 THR A CA 15
ATOM 10600 C C . THR B 2 15 ? 6.984 -2.489 -2.473 1.00 0.00 18 THR A C 15
ATOM 10601 O O . THR B 2 15 ? 7.555 -1.592 -3.091 1.00 0.00 18 THR A O 15
ATOM 10612 N N . ASP B 2 16 ? 5.751 -2.891 -2.759 1.00 0.00 19 ASP A N 15
ATOM 10613 C CA . ASP B 2 16 ? 4.979 -2.292 -3.839 1.00 0.00 19 ASP A CA 15
ATOM 10614 C C . ASP B 2 16 ? 4.588 -0.867 -3.467 1.00 0.00 19 ASP A C 15
ATOM 10615 O O . ASP B 2 16 ? 4.671 0.048 -4.285 1.00 0.00 19 ASP A O 15
ATOM 10624 N N . LEU B 2 17 ? 4.159 -0.702 -2.219 1.00 0.00 20 LEU A N 15
ATOM 10625 C CA . LEU B 2 17 ? 3.735 0.593 -1.690 1.00 0.00 20 LEU A CA 15
ATOM 10626 C C . LEU B 2 17 ? 4.809 1.662 -1.878 1.00 0.00 20 LEU A C 15
ATOM 10627 O O . LEU B 2 17 ? 4.499 2.839 -2.064 1.00 0.00 20 LEU A O 15
ATOM 10643 N N . SER B 2 18 ? 6.068 1.240 -1.825 1.00 0.00 21 SER A N 15
ATOM 10644 C CA . SER B 2 18 ? 7.203 2.145 -1.985 1.00 0.00 21 SER A CA 15
ATOM 10645 C C . SER B 2 18 ? 7.092 2.971 -3.272 1.00 0.00 21 SER A C 15
ATOM 10646 O O . SER B 2 18 ? 7.527 4.121 -3.317 1.00 0.00 21 SER A O 15
ATOM 10654 N N . ALA B 2 19 ? 6.513 2.373 -4.312 1.00 0.00 22 ALA A N 15
ATOM 10655 C CA . ALA B 2 19 ? 6.351 3.045 -5.597 1.00 0.00 22 ALA A CA 15
ATOM 10656 C C . ALA B 2 19 ? 5.398 4.239 -5.503 1.00 0.00 22 ALA A C 15
ATOM 10657 O O . ALA B 2 19 ? 5.655 5.288 -6.088 1.00 0.00 22 ALA A O 15
ATOM 10664 N N . LEU B 2 20 ? 4.300 4.072 -4.771 1.00 0.00 23 LEU A N 15
ATOM 10665 C CA . LEU B 2 20 ? 3.318 5.144 -4.615 1.00 0.00 23 LEU A CA 15
ATOM 10666 C C . LEU B 2 20 ? 3.875 6.278 -3.761 1.00 0.00 23 LEU A C 15
ATOM 10667 O O . LEU B 2 20 ? 3.640 7.452 -4.040 1.00 0.00 23 LEU A O 15
ATOM 10683 N N . CYS B 2 21 ? 4.617 5.919 -2.723 1.00 0.00 24 CYS A N 15
ATOM 10684 C CA . CYS B 2 21 ? 5.212 6.908 -1.833 1.00 0.00 24 CYS A CA 15
ATOM 10685 C C . CYS B 2 21 ? 6.405 7.587 -2.503 1.00 0.00 24 CYS A C 15
ATOM 10686 O O . CYS B 2 21 ? 6.809 8.687 -2.118 1.00 0.00 24 CYS A O 15
ATOM 10696 N N . ARG A 1 1 ? 0.649 -5.582 -6.829 1.00 0.00 1 ARG B N 16
ATOM 10697 C CA . ARG A 1 1 ? 0.551 -7.006 -6.431 1.00 0.00 1 ARG B CA 16
ATOM 10698 C C . ARG A 1 1 ? 1.710 -7.810 -7.018 1.00 0.00 1 ARG B C 16
ATOM 10699 O O . ARG A 1 1 ? 1.509 -8.890 -7.574 1.00 0.00 1 ARG B O 16
ATOM 10722 N N . ALA A 1 2 ? 2.918 -7.281 -6.894 1.00 0.00 2 ALA B N 16
ATOM 10723 C CA . ALA A 1 2 ? 4.103 -7.947 -7.413 1.00 0.00 2 ALA B CA 16
ATOM 10724 C C . ALA A 1 2 ? 4.632 -8.975 -6.421 1.00 0.00 2 ALA B C 16
ATOM 10725 O O . ALA A 1 2 ? 5.011 -10.082 -6.801 1.00 0.00 2 ALA B O 16
ATOM 10732 N N . ALA A 1 3 ? 4.663 -8.600 -5.150 1.00 0.00 3 ALA B N 16
ATOM 10733 C CA . ALA A 1 3 ? 5.155 -9.486 -4.105 1.00 0.00 3 ALA B CA 16
ATOM 10734 C C . ALA A 1 3 ? 4.149 -10.591 -3.788 1.00 0.00 3 ALA B C 16
ATOM 10735 O O . ALA A 1 3 ? 2.936 -10.361 -3.799 1.00 0.00 3 ALA B O 16
ATOM 10742 N N . PRO A 1 4 ? 4.647 -11.811 -3.508 1.00 0.00 4 PRO B N 16
ATOM 10743 C CA . PRO A 1 4 ? 3.804 -12.971 -3.186 1.00 0.00 4 PRO B CA 16
ATOM 10744 C C . PRO A 1 4 ? 2.938 -12.722 -1.955 1.00 0.00 4 PRO B C 16
ATOM 10745 O O . PRO A 1 4 ? 1.748 -13.039 -1.939 1.00 0.00 4 PRO B O 16
ATOM 10756 N N . TYR A 1 5 ? 3.546 -12.142 -0.935 1.00 0.00 5 TYR B N 16
ATOM 10757 C CA . TYR A 1 5 ? 2.843 -11.827 0.300 1.00 0.00 5 TYR B CA 16
ATOM 10758 C C . TYR A 1 5 ? 2.103 -10.499 0.151 1.00 0.00 5 TYR B C 16
ATOM 10759 O O . TYR A 1 5 ? 2.595 -9.581 -0.503 1.00 0.00 5 TYR B O 16
ATOM 10777 N N . GLY A 1 6 ? 0.919 -10.408 0.736 1.00 0.00 6 GLY B N 16
ATOM 10778 C CA . GLY A 1 6 ? 0.138 -9.193 0.631 1.00 0.00 6 GLY B CA 16
ATOM 10779 C C . GLY A 1 6 ? -0.908 -9.082 1.718 1.00 0.00 6 GLY B C 16
ATOM 10780 O O . GLY A 1 6 ? -1.331 -10.089 2.283 1.00 0.00 6 GLY B O 16
ATOM 10784 N N . VAL A 1 7 ? -1.312 -7.856 2.017 1.00 0.00 7 VAL B N 16
ATOM 10785 C CA . VAL A 1 7 ? -2.307 -7.597 3.046 1.00 0.00 7 VAL B CA 16
ATOM 10786 C C . VAL A 1 7 ? -3.353 -6.609 2.532 1.00 0.00 7 VAL B C 16
ATOM 10787 O O . VAL A 1 7 ? -3.055 -5.766 1.681 1.00 0.00 7 VAL B O 16
ATOM 10800 N N . ARG A 1 8 ? -4.578 -6.727 3.038 1.00 0.00 8 ARG B N 16
ATOM 10801 C CA . ARG A 1 8 ? -5.668 -5.849 2.629 1.00 0.00 8 ARG B CA 16
ATOM 10802 C C . ARG A 1 8 ? -5.422 -4.428 3.116 1.00 0.00 8 ARG B C 16
ATOM 10803 O O . ARG A 1 8 ? -5.305 -4.186 4.316 1.00 0.00 8 ARG B O 16
ATOM 10824 N N . LEU A 1 9 ? -5.350 -3.498 2.179 1.00 0.00 9 LEU B N 16
ATOM 10825 C CA . LEU A 1 9 ? -5.120 -2.096 2.494 1.00 0.00 9 LEU B CA 16
ATOM 10826 C C . LEU A 1 9 ? -6.090 -1.246 1.689 1.00 0.00 9 LEU B C 16
ATOM 10827 O O . LEU A 1 9 ? -6.233 -1.452 0.486 1.00 0.00 9 LEU B O 16
ATOM 10843 N N . CYS A 1 10 ? -6.776 -0.319 2.347 1.00 0.00 10 CYS B N 16
ATOM 10844 C CA . CYS A 1 10 ? -7.755 0.514 1.658 1.00 0.00 10 CYS B CA 16
ATOM 10845 C C . CYS A 1 10 ? -7.750 1.961 2.146 1.00 0.00 10 CYS B C 16
ATOM 10846 O O . CYS A 1 10 ? -7.638 2.234 3.346 1.00 0.00 10 CYS B O 16
ATOM 10853 N N . GLY A 1 11 ? -7.907 2.874 1.187 1.00 0.00 11 GLY B N 16
ATOM 10854 C CA . GLY A 1 11 ? -7.970 4.298 1.463 1.00 0.00 11 GLY B CA 16
ATOM 10855 C C . GLY A 1 11 ? -6.889 4.816 2.390 1.00 0.00 11 GLY B C 16
ATOM 10856 O O . GLY A 1 11 ? -5.699 4.668 2.124 1.00 0.00 11 GLY B O 16
ATOM 10860 N N . ARG A 1 12 ? -7.335 5.446 3.468 1.00 0.00 12 ARG B N 16
ATOM 10861 C CA . ARG A 1 12 ? -6.457 6.041 4.473 1.00 0.00 12 ARG B CA 16
ATOM 10862 C C . ARG A 1 12 ? -5.407 5.055 4.986 1.00 0.00 12 ARG B C 16
ATOM 10863 O O . ARG A 1 12 ? -4.238 5.415 5.126 1.00 0.00 12 ARG B O 16
ATOM 10884 N N . GLU A 1 13 ? -5.824 3.825 5.263 1.00 0.00 13 GLU B N 16
ATOM 10885 C CA . GLU A 1 13 ? -4.912 2.803 5.770 1.00 0.00 13 GLU B CA 16
ATOM 10886 C C . GLU A 1 13 ? -3.882 2.453 4.715 1.00 0.00 13 GLU B C 16
ATOM 10887 O O . GLU A 1 13 ? -2.694 2.310 5.005 1.00 0.00 13 GLU B O 16
ATOM 10899 N N . PHE A 1 14 ? -4.351 2.352 3.484 1.00 0.00 14 PHE B N 16
ATOM 10900 C CA . PHE A 1 14 ? -3.498 2.059 2.349 1.00 0.00 14 PHE B CA 16
ATOM 10901 C C . PHE A 1 14 ? -2.423 3.136 2.216 1.00 0.00 14 PHE B C 16
ATOM 10902 O O . PHE A 1 14 ? -1.234 2.839 2.111 1.00 0.00 14 PHE B O 16
ATOM 10919 N N . ILE A 1 15 ? -2.857 4.386 2.241 1.00 0.00 15 ILE B N 16
ATOM 10920 C CA . ILE A 1 15 ? -1.952 5.519 2.133 1.00 0.00 15 ILE B CA 16
ATOM 10921 C C . ILE A 1 15 ? -0.997 5.574 3.324 1.00 0.00 15 ILE B C 16
ATOM 10922 O O . ILE A 1 15 ? 0.188 5.868 3.164 1.00 0.00 15 ILE B O 16
ATOM 10938 N N . ARG A 1 16 ? -1.507 5.279 4.519 1.00 0.00 16 ARG B N 16
ATOM 10939 C CA . ARG A 1 16 ? -0.669 5.295 5.713 1.00 0.00 16 ARG B CA 16
ATOM 10940 C C . ARG A 1 16 ? 0.400 4.214 5.634 1.00 0.00 16 ARG B C 16
ATOM 10941 O O . ARG A 1 16 ? 1.540 4.435 6.033 1.00 0.00 16 ARG B O 16
ATOM 10962 N N . ALA A 1 17 ? 0.030 3.055 5.103 1.00 0.00 17 ALA B N 16
ATOM 10963 C CA . ALA A 1 17 ? 0.963 1.946 4.957 1.00 0.00 17 ALA B CA 16
ATOM 10964 C C . ALA A 1 17 ? 2.102 2.324 4.014 1.00 0.00 17 ALA B C 16
ATOM 10965 O O . ALA A 1 17 ? 3.246 1.918 4.216 1.00 0.00 17 ALA B O 16
ATOM 10972 N N . VAL A 1 18 ? 1.784 3.128 3.001 1.00 0.00 18 VAL B N 16
ATOM 10973 C CA . VAL A 1 18 ? 2.780 3.589 2.041 1.00 0.00 18 VAL B CA 16
ATOM 10974 C C . VAL A 1 18 ? 3.803 4.453 2.753 1.00 0.00 18 VAL B C 16
ATOM 10975 O O . VAL A 1 18 ? 5.009 4.324 2.549 1.00 0.00 18 VAL B O 16
ATOM 10988 N N . ILE A 1 19 ? 3.297 5.335 3.596 1.00 0.00 19 ILE B N 16
ATOM 10989 C CA . ILE A 1 19 ? 4.140 6.244 4.358 1.00 0.00 19 ILE B CA 16
ATOM 10990 C C . ILE A 1 19 ? 4.929 5.491 5.422 1.00 0.00 19 ILE B C 16
ATOM 10991 O O . ILE A 1 19 ? 6.115 5.755 5.629 1.00 0.00 19 ILE B O 16
ATOM 11007 N N . PHE A 1 20 ? 4.271 4.538 6.070 1.00 0.00 20 PHE B N 16
ATOM 11008 C CA . PHE A 1 20 ? 4.909 3.717 7.090 1.00 0.00 20 PHE B CA 16
ATOM 11009 C C . PHE A 1 20 ? 6.106 2.997 6.489 1.00 0.00 20 PHE B C 16
ATOM 11010 O O . PHE A 1 20 ? 7.182 2.945 7.078 1.00 0.00 20 PHE B O 16
ATOM 11027 N N . THR A 1 21 ? 5.898 2.465 5.293 1.00 0.00 21 THR B N 16
ATOM 11028 C CA . THR A 1 21 ? 6.941 1.760 4.571 1.00 0.00 21 THR B CA 16
ATOM 11029 C C . THR A 1 21 ? 8.002 2.742 4.072 1.00 0.00 21 THR B C 16
ATOM 11030 O O . THR A 1 21 ? 9.185 2.413 3.997 1.00 0.00 21 THR B O 16
ATOM 11041 N N . CYS A 1 22 ? 7.558 3.951 3.736 1.00 0.00 22 CYS B N 16
ATOM 11042 C CA . CYS A 1 22 ? 8.447 4.997 3.245 1.00 0.00 22 CYS B CA 16
ATOM 11043 C C . CYS A 1 22 ? 9.497 5.342 4.302 1.00 0.00 22 CYS B C 16
ATOM 11044 O O . CYS A 1 22 ? 10.662 5.576 3.985 1.00 0.00 22 CYS B O 16
ATOM 11051 N N . GLY A 1 23 ? 9.071 5.367 5.559 1.00 0.00 23 GLY B N 16
ATOM 11052 C CA . GLY A 1 23 ? 9.978 5.676 6.644 1.00 0.00 23 GLY B CA 16
ATOM 11053 C C . GLY A 1 23 ? 9.436 6.761 7.549 1.00 0.00 23 GLY B C 16
ATOM 11054 O O . GLY A 1 23 ? 9.458 6.629 8.771 1.00 0.00 23 GLY B O 16
ATOM 11058 N N . GLY A 1 24 ? 8.951 7.836 6.947 1.00 0.00 24 GLY B N 16
ATOM 11059 C CA . GLY A 1 24 ? 8.410 8.935 7.720 1.00 0.00 24 GLY B CA 16
ATOM 11060 C C . GLY A 1 24 ? 8.088 10.133 6.855 1.00 0.00 24 GLY B C 16
ATOM 11061 O O . GLY A 1 24 ? 8.578 11.241 7.099 1.00 0.00 24 GLY B O 16
ATOM 11065 N N . SER A 1 25 ? 7.271 9.903 5.837 1.00 0.00 25 SER B N 16
ATOM 11066 C CA . SER A 1 25 ? 6.870 10.947 4.909 1.00 0.00 25 SER B CA 16
ATOM 11067 C C . SER A 1 25 ? 6.050 12.022 5.616 1.00 0.00 25 SER B C 16
ATOM 11068 O O . SER A 1 25 ? 5.411 11.762 6.634 1.00 0.00 25 SER B O 16
ATOM 11076 N N . ARG A 1 26 ? 6.096 13.233 5.085 1.00 0.00 26 ARG B N 16
ATOM 11077 C CA . ARG A 1 26 ? 5.378 14.355 5.675 1.00 0.00 26 ARG B CA 16
ATOM 11078 C C . ARG A 1 26 ? 4.064 14.609 4.950 1.00 0.00 26 ARG B C 16
ATOM 11079 O O . ARG A 1 26 ? 3.778 15.732 4.539 1.00 0.00 26 ARG B O 16
ATOM 11100 N N . TRP A 1 27 ? 3.281 13.552 4.800 1.00 0.00 27 TRP B N 16
ATOM 11101 C CA . TRP A 1 27 ? 1.992 13.618 4.128 1.00 0.00 27 TRP B CA 16
ATOM 11102 C C . TRP A 1 27 ? 1.257 12.301 4.331 1.00 0.00 27 TRP B C 16
ATOM 11103 O O . TRP A 1 27 ? 1.732 11.490 5.158 1.00 0.00 27 TRP B O 16
ATOM 11139 N N . ASP B 2 2 ? -4.031 -1.225 -9.103 1.00 0.00 5 ASP A N 16
ATOM 11140 C CA . ASP B 2 2 ? -3.387 -2.319 -8.396 1.00 0.00 5 ASP A CA 16
ATOM 11141 C C . ASP B 2 2 ? -3.257 -1.945 -6.925 1.00 0.00 5 ASP A C 16
ATOM 11142 O O . ASP B 2 2 ? -3.872 -2.558 -6.057 1.00 0.00 5 ASP A O 16
ATOM 11151 N N . LEU B 2 3 ? -2.474 -0.911 -6.661 1.00 0.00 6 LEU A N 16
ATOM 11152 C CA . LEU B 2 3 ? -2.267 -0.431 -5.300 1.00 0.00 6 LEU A CA 16
ATOM 11153 C C . LEU B 2 3 ? -3.539 0.198 -4.735 1.00 0.00 6 LEU A C 16
ATOM 11154 O O . LEU B 2 3 ? -3.796 0.150 -3.538 1.00 0.00 6 LEU A O 16
ATOM 11170 N N . GLN B 2 4 ? -4.322 0.809 -5.598 1.00 0.00 7 GLN A N 16
ATOM 11171 C CA . GLN B 2 4 ? -5.547 1.460 -5.168 1.00 0.00 7 GLN A CA 16
ATOM 11172 C C . GLN B 2 4 ? -6.716 0.477 -5.123 1.00 0.00 7 GLN A C 16
ATOM 11173 O O . GLN B 2 4 ? -7.458 0.416 -4.144 1.00 0.00 7 GLN A O 16
ATOM 11187 N N . THR B 2 5 ? -6.903 -0.245 -6.213 1.00 0.00 8 THR A N 16
ATOM 11188 C CA . THR B 2 5 ? -8.014 -1.177 -6.347 1.00 0.00 8 THR A CA 16
ATOM 11189 C C . THR B 2 5 ? -7.706 -2.614 -5.878 1.00 0.00 8 THR A C 16
ATOM 11190 O O . THR B 2 5 ? -8.381 -3.138 -4.986 1.00 0.00 8 THR A O 16
ATOM 11201 N N . LEU B 2 6 ? -6.736 -3.260 -6.520 1.00 0.00 9 LEU A N 16
ATOM 11202 C CA . LEU B 2 6 ? -6.388 -4.656 -6.230 1.00 0.00 9 LEU A CA 16
ATOM 11203 C C . LEU B 2 6 ? -6.047 -4.915 -4.764 1.00 0.00 9 LEU A C 16
ATOM 11204 O O . LEU B 2 6 ? -6.316 -6.000 -4.251 1.00 0.00 9 LEU A O 16
ATOM 11220 N N . CYS B 2 7 ? -5.465 -3.940 -4.094 1.00 0.00 10 CYS A N 16
ATOM 11221 C CA . CYS B 2 7 ? -5.102 -4.095 -2.683 1.00 0.00 10 CYS A CA 16
ATOM 11222 C C . CYS B 2 7 ? -6.333 -4.396 -1.831 1.00 0.00 10 CYS A C 16
ATOM 11223 O O . CYS B 2 7 ? -6.261 -5.153 -0.861 1.00 0.00 10 CYS A O 16
ATOM 11230 N N . CYS B 2 8 ? -7.464 -3.818 -2.209 1.00 0.00 11 CYS A N 16
ATOM 11231 C CA . CYS B 2 8 ? -8.712 -4.043 -1.497 1.00 0.00 11 CYS A CA 16
ATOM 11232 C C . CYS B 2 8 ? -9.356 -5.344 -1.962 1.00 0.00 11 CYS A C 16
ATOM 11233 O O . CYS B 2 8 ? -10.025 -6.032 -1.192 1.00 0.00 11 CYS A O 16
ATOM 11240 N N . THR B 2 9 ? -9.151 -5.669 -3.232 1.00 0.00 12 THR A N 16
ATOM 11241 C CA . THR B 2 9 ? -9.709 -6.878 -3.821 1.00 0.00 12 THR A CA 16
ATOM 11242 C C . THR B 2 9 ? -9.011 -8.135 -3.298 1.00 0.00 12 THR A C 16
ATOM 11243 O O . THR B 2 9 ? -9.665 -9.098 -2.897 1.00 0.00 12 THR A O 16
ATOM 11254 N N . ASP B 2 10 ? -7.686 -8.125 -3.318 1.00 0.00 13 ASP A N 16
ATOM 11255 C CA . ASP B 2 10 ? -6.909 -9.272 -2.862 1.00 0.00 13 ASP A CA 16
ATOM 11256 C C . ASP B 2 10 ? -5.924 -8.877 -1.768 1.00 0.00 13 ASP A C 16
ATOM 11257 O O . ASP B 2 10 ? -6.063 -9.299 -0.621 1.00 0.00 13 ASP A O 16
ATOM 11266 N N . GLY B 2 11 ? -4.935 -8.065 -2.113 1.00 0.00 14 GLY A N 16
ATOM 11267 C CA . GLY B 2 11 ? -3.959 -7.642 -1.128 1.00 0.00 14 GLY A CA 16
ATOM 11268 C C . GLY B 2 11 ? -2.640 -7.245 -1.755 1.00 0.00 14 GLY A C 16
ATOM 11269 O O . GLY B 2 11 ? -2.291 -7.721 -2.832 1.00 0.00 14 GLY A O 16
ATOM 11273 N N . CYS B 2 12 ? -1.906 -6.371 -1.082 1.00 0.00 15 CYS A N 16
ATOM 11274 C CA . CYS B 2 12 ? -0.616 -5.913 -1.582 1.00 0.00 15 CYS A CA 16
ATOM 11275 C C . CYS B 2 12 ? 0.395 -5.856 -0.452 1.00 0.00 15 CYS A C 16
ATOM 11276 O O . CYS B 2 12 ? 0.027 -5.668 0.707 1.00 0.00 15 CYS A O 16
ATOM 11283 N N . SER B 2 13 ? 1.663 -6.015 -0.786 1.00 0.00 16 SER A N 16
ATOM 11284 C CA . SER B 2 13 ? 2.715 -5.966 0.210 1.00 0.00 16 SER A CA 16
ATOM 11285 C C . SER B 2 13 ? 3.136 -4.527 0.443 1.00 0.00 16 SER A C 16
ATOM 11286 O O . SER B 2 13 ? 2.878 -3.653 -0.390 1.00 0.00 16 SER A O 16
ATOM 11294 N N . MET B 2 14 ? 3.830 -4.291 1.545 1.00 0.00 17 MET A N 16
ATOM 11295 C CA . MET B 2 14 ? 4.332 -2.965 1.835 1.00 0.00 17 MET A CA 16
ATOM 11296 C C . MET B 2 14 ? 5.392 -2.615 0.791 1.00 0.00 17 MET A C 16
ATOM 11297 O O . MET B 2 14 ? 5.651 -1.446 0.513 1.00 0.00 17 MET A O 16
ATOM 11311 N N . THR B 2 15 ? 5.968 -3.660 0.192 1.00 0.00 18 THR A N 16
ATOM 11312 C CA . THR B 2 15 ? 6.971 -3.506 -0.850 1.00 0.00 18 THR A CA 16
ATOM 11313 C C . THR B 2 15 ? 6.344 -2.866 -2.088 1.00 0.00 18 THR A C 16
ATOM 11314 O O . THR B 2 15 ? 6.929 -1.976 -2.705 1.00 0.00 18 THR A O 16
ATOM 11325 N N . ASP B 2 16 ? 5.136 -3.310 -2.425 1.00 0.00 19 ASP A N 16
ATOM 11326 C CA . ASP B 2 16 ? 4.407 -2.769 -3.570 1.00 0.00 19 ASP A CA 16
ATOM 11327 C C . ASP B 2 16 ? 4.133 -1.288 -3.358 1.00 0.00 19 ASP A C 16
ATOM 11328 O O . ASP B 2 16 ? 4.300 -0.466 -4.258 1.00 0.00 19 ASP A O 16
ATOM 11337 N N . LEU B 2 17 ? 3.697 -0.969 -2.148 1.00 0.00 20 LEU A N 16
ATOM 11338 C CA . LEU B 2 17 ? 3.366 0.400 -1.770 1.00 0.00 20 LEU A CA 16
ATOM 11339 C C . LEU B 2 17 ? 4.595 1.308 -1.732 1.00 0.00 20 LEU A C 16
ATOM 11340 O O . LEU B 2 17 ? 4.470 2.527 -1.841 1.00 0.00 20 LEU A O 16
ATOM 11356 N N . SER B 2 18 ? 5.775 0.717 -1.564 1.00 0.00 21 SER A N 16
ATOM 11357 C CA . SER B 2 18 ? 7.021 1.482 -1.497 1.00 0.00 21 SER A CA 16
ATOM 11358 C C . SER B 2 18 ? 7.212 2.358 -2.738 1.00 0.00 21 SER A C 16
ATOM 11359 O O . SER B 2 18 ? 7.686 3.487 -2.642 1.00 0.00 21 SER A O 16
ATOM 11367 N N . ALA B 2 19 ? 6.849 1.818 -3.897 1.00 0.00 22 ALA A N 16
ATOM 11368 C CA . ALA B 2 19 ? 6.990 2.528 -5.166 1.00 0.00 22 ALA A CA 16
ATOM 11369 C C . ALA B 2 19 ? 6.142 3.800 -5.225 1.00 0.00 22 ALA A C 16
ATOM 11370 O O . ALA B 2 19 ? 6.479 4.742 -5.940 1.00 0.00 22 ALA A O 16
ATOM 11377 N N . LEU B 2 20 ? 5.034 3.815 -4.495 1.00 0.00 23 LEU A N 16
ATOM 11378 C CA . LEU B 2 20 ? 4.136 4.967 -4.492 1.00 0.00 23 LEU A CA 16
ATOM 11379 C C . LEU B 2 20 ? 4.758 6.180 -3.801 1.00 0.00 23 LEU A C 16
ATOM 11380 O O . LEU B 2 20 ? 4.581 7.312 -4.250 1.00 0.00 23 LEU A O 16
ATOM 11396 N N . CYS B 2 21 ? 5.482 5.948 -2.713 1.00 0.00 24 CYS A N 16
ATOM 11397 C CA . CYS B 2 21 ? 6.117 7.041 -1.982 1.00 0.00 24 CYS A CA 16
ATOM 11398 C C . CYS B 2 21 ? 7.430 7.439 -2.653 1.00 0.00 24 CYS A C 16
ATOM 11399 O O . CYS B 2 21 ? 8.513 7.134 -2.160 1.00 0.00 24 CYS A O 16
ATOM 11409 N N . ARG A 1 1 ? -0.944 -7.178 -7.519 1.00 0.00 1 ARG B N 17
ATOM 11410 C CA . ARG A 1 1 ? 0.089 -7.456 -6.500 1.00 0.00 1 ARG B CA 17
ATOM 11411 C C . ARG A 1 1 ? 1.389 -7.863 -7.185 1.00 0.00 1 ARG B C 17
ATOM 11412 O O . ARG A 1 1 ? 1.366 -8.676 -8.110 1.00 0.00 1 ARG B O 17
ATOM 11435 N N . ALA A 1 2 ? 2.511 -7.308 -6.744 1.00 0.00 2 ALA B N 17
ATOM 11436 C CA . ALA A 1 2 ? 3.799 -7.645 -7.335 1.00 0.00 2 ALA B CA 17
ATOM 11437 C C . ALA A 1 2 ? 4.508 -8.696 -6.491 1.00 0.00 2 ALA B C 17
ATOM 11438 O O . ALA A 1 2 ? 4.877 -9.760 -6.987 1.00 0.00 2 ALA B O 17
ATOM 11445 N N . ALA A 1 3 ? 4.676 -8.393 -5.212 1.00 0.00 3 ALA B N 17
ATOM 11446 C CA . ALA A 1 3 ? 5.324 -9.312 -4.285 1.00 0.00 3 ALA B CA 17
ATOM 11447 C C . ALA A 1 3 ? 4.377 -10.454 -3.917 1.00 0.00 3 ALA B C 17
ATOM 11448 O O . ALA A 1 3 ? 3.159 -10.297 -3.969 1.00 0.00 3 ALA B O 17
ATOM 11455 N N . PRO A 1 4 ? 4.927 -11.630 -3.560 1.00 0.00 4 PRO B N 17
ATOM 11456 C CA . PRO A 1 4 ? 4.130 -12.812 -3.201 1.00 0.00 4 PRO B CA 17
ATOM 11457 C C . PRO A 1 4 ? 3.136 -12.546 -2.071 1.00 0.00 4 PRO B C 17
ATOM 11458 O O . PRO A 1 4 ? 1.954 -12.876 -2.177 1.00 0.00 4 PRO B O 17
ATOM 11469 N N . TYR A 1 5 ? 3.623 -11.957 -0.993 1.00 0.00 5 TYR B N 17
ATOM 11470 C CA . TYR A 1 5 ? 2.785 -11.649 0.161 1.00 0.00 5 TYR B CA 17
ATOM 11471 C C . TYR A 1 5 ? 1.870 -10.464 -0.149 1.00 0.00 5 TYR B C 17
ATOM 11472 O O . TYR A 1 5 ? 2.198 -9.629 -0.985 1.00 0.00 5 TYR B O 17
ATOM 11490 N N . GLY A 1 6 ? 0.728 -10.393 0.521 1.00 0.00 6 GLY B N 17
ATOM 11491 C CA . GLY A 1 6 ? -0.195 -9.300 0.286 1.00 0.00 6 GLY B CA 17
ATOM 11492 C C . GLY A 1 6 ? -1.106 -9.055 1.472 1.00 0.00 6 GLY B C 17
ATOM 11493 O O . GLY A 1 6 ? -1.639 -9.997 2.057 1.00 0.00 6 GLY B O 17
ATOM 11497 N N . VAL A 1 7 ? -1.281 -7.789 1.826 1.00 0.00 7 VAL B N 17
ATOM 11498 C CA . VAL A 1 7 ? -2.128 -7.415 2.948 1.00 0.00 7 VAL B CA 17
ATOM 11499 C C . VAL A 1 7 ? -3.261 -6.507 2.474 1.00 0.00 7 VAL B C 17
ATOM 11500 O O . VAL A 1 7 ? -3.094 -5.738 1.529 1.00 0.00 7 VAL B O 17
ATOM 11513 N N . ARG A 1 8 ? -4.411 -6.614 3.121 1.00 0.00 8 ARG B N 17
ATOM 11514 C CA . ARG A 1 8 ? -5.564 -5.803 2.759 1.00 0.00 8 ARG B CA 17
ATOM 11515 C C . ARG A 1 8 ? -5.433 -4.398 3.329 1.00 0.00 8 ARG B C 17
ATOM 11516 O O . ARG A 1 8 ? -5.412 -4.215 4.546 1.00 0.00 8 ARG B O 17
ATOM 11537 N N . LEU A 1 9 ? -5.352 -3.415 2.448 1.00 0.00 9 LEU B N 17
ATOM 11538 C CA . LEU A 1 9 ? -5.231 -2.022 2.853 1.00 0.00 9 LEU B CA 17
ATOM 11539 C C . LEU A 1 9 ? -6.275 -1.194 2.118 1.00 0.00 9 LEU B C 17
ATOM 11540 O O . LEU A 1 9 ? -6.473 -1.371 0.917 1.00 0.00 9 LEU B O 17
ATOM 11556 N N . CYS A 1 10 ? -6.954 -0.311 2.838 1.00 0.00 10 CYS B N 17
ATOM 11557 C CA . CYS A 1 10 ? -7.993 0.517 2.240 1.00 0.00 10 CYS B CA 17
ATOM 11558 C C . CYS A 1 10 ? -7.986 1.929 2.820 1.00 0.00 10 CYS B C 17
ATOM 11559 O O . CYS A 1 10 ? -7.522 2.150 3.939 1.00 0.00 10 CYS B O 17
ATOM 11566 N N . GLY A 1 11 ? -8.516 2.875 2.049 1.00 0.00 11 GLY B N 17
ATOM 11567 C CA . GLY A 1 11 ? -8.600 4.262 2.479 1.00 0.00 11 GLY B CA 17
ATOM 11568 C C . GLY A 1 11 ? -7.290 4.843 2.975 1.00 0.00 11 GLY B C 17
ATOM 11569 O O . GLY A 1 11 ? -6.225 4.590 2.407 1.00 0.00 11 GLY B O 17
ATOM 11573 N N . ARG A 1 12 ? -7.374 5.630 4.045 1.00 0.00 12 ARG B N 17
ATOM 11574 C CA . ARG A 1 12 ? -6.196 6.261 4.625 1.00 0.00 12 ARG B CA 17
ATOM 11575 C C . ARG A 1 12 ? -5.292 5.240 5.308 1.00 0.00 12 ARG B C 17
ATOM 11576 O O . ARG A 1 12 ? -4.107 5.506 5.510 1.00 0.00 12 ARG B O 17
ATOM 11597 N N . GLU A 1 13 ? -5.832 4.061 5.619 1.00 0.00 13 GLU B N 17
ATOM 11598 C CA . GLU A 1 13 ? -5.035 3.003 6.231 1.00 0.00 13 GLU B CA 17
ATOM 11599 C C . GLU A 1 13 ? -3.979 2.582 5.227 1.00 0.00 13 GLU B C 17
ATOM 11600 O O . GLU A 1 13 ? -2.802 2.424 5.554 1.00 0.00 13 GLU B O 17
ATOM 11612 N N . PHE A 1 14 ? -4.429 2.455 3.984 1.00 0.00 14 PHE B N 17
ATOM 11613 C CA . PHE A 1 14 ? -3.565 2.106 2.873 1.00 0.00 14 PHE B CA 17
ATOM 11614 C C . PHE A 1 14 ? -2.496 3.176 2.709 1.00 0.00 14 PHE B C 17
ATOM 11615 O O . PHE A 1 14 ? -1.309 2.876 2.587 1.00 0.00 14 PHE B O 17
ATOM 11632 N N . ILE A 1 15 ? -2.936 4.432 2.720 1.00 0.00 15 ILE B N 17
ATOM 11633 C CA . ILE A 1 15 ? -2.031 5.569 2.578 1.00 0.00 15 ILE B CA 17
ATOM 11634 C C . ILE A 1 15 ? -0.970 5.559 3.674 1.00 0.00 15 ILE B C 17
ATOM 11635 O O . ILE A 1 15 ? 0.208 5.802 3.417 1.00 0.00 15 ILE B O 17
ATOM 11651 N N . ARG A 1 16 ? -1.396 5.279 4.902 1.00 0.00 16 ARG B N 17
ATOM 11652 C CA . ARG A 1 16 ? -0.476 5.245 6.029 1.00 0.00 16 ARG B CA 17
ATOM 11653 C C . ARG A 1 16 ? 0.518 4.102 5.891 1.00 0.00 16 ARG B C 17
ATOM 11654 O O . ARG A 1 16 ? 1.696 4.275 6.168 1.00 0.00 16 ARG B O 17
ATOM 11675 N N . ALA A 1 17 ? 0.042 2.943 5.457 1.00 0.00 17 ALA B N 17
ATOM 11676 C CA . ALA A 1 17 ? 0.903 1.776 5.280 1.00 0.00 17 ALA B CA 17
ATOM 11677 C C . ALA A 1 17 ? 1.995 2.051 4.248 1.00 0.00 17 ALA B C 17
ATOM 11678 O O . ALA A 1 17 ? 3.130 1.592 4.391 1.00 0.00 17 ALA B O 17
ATOM 11685 N N . VAL A 1 18 ? 1.652 2.823 3.222 1.00 0.00 18 VAL B N 17
ATOM 11686 C CA . VAL A 1 18 ? 2.601 3.183 2.180 1.00 0.00 18 VAL B CA 17
ATOM 11687 C C . VAL A 1 18 ? 3.688 4.065 2.772 1.00 0.00 18 VAL B C 17
ATOM 11688 O O . VAL A 1 18 ? 4.879 3.871 2.526 1.00 0.00 18 VAL B O 17
ATOM 11701 N N . ILE A 1 19 ? 3.261 5.019 3.577 1.00 0.00 19 ILE B N 17
ATOM 11702 C CA . ILE A 1 19 ? 4.183 5.931 4.236 1.00 0.00 19 ILE B CA 17
ATOM 11703 C C . ILE A 1 19 ? 4.976 5.196 5.306 1.00 0.00 19 ILE B C 17
ATOM 11704 O O . ILE A 1 19 ? 6.157 5.472 5.512 1.00 0.00 19 ILE B O 17
ATOM 11720 N N . PHE A 1 20 ? 4.324 4.240 5.958 1.00 0.00 20 PHE B N 17
ATOM 11721 C CA . PHE A 1 20 ? 4.964 3.426 6.981 1.00 0.00 20 PHE B CA 17
ATOM 11722 C C . PHE A 1 20 ? 6.146 2.699 6.370 1.00 0.00 20 PHE B C 17
ATOM 11723 O O . PHE A 1 20 ? 7.221 2.623 6.961 1.00 0.00 20 PHE B O 17
ATOM 11740 N N . THR A 1 21 ? 5.933 2.197 5.163 1.00 0.00 21 THR B N 17
ATOM 11741 C CA . THR A 1 21 ? 6.965 1.498 4.423 1.00 0.00 21 THR B CA 17
ATOM 11742 C C . THR A 1 21 ? 8.112 2.459 4.096 1.00 0.00 21 THR B C 17
ATOM 11743 O O . THR A 1 21 ? 9.286 2.100 4.176 1.00 0.00 21 THR B O 17
ATOM 11754 N N . CYS A 1 22 ? 7.751 3.691 3.751 1.00 0.00 22 CYS B N 17
ATOM 11755 C CA . CYS A 1 22 ? 8.729 4.725 3.432 1.00 0.00 22 CYS B CA 17
ATOM 11756 C C . CYS A 1 22 ? 9.367 5.301 4.698 1.00 0.00 22 CYS B C 17
ATOM 11757 O O . CYS A 1 22 ? 10.305 6.093 4.622 1.00 0.00 22 CYS B O 17
ATOM 11764 N N . GLY A 1 23 ? 8.851 4.897 5.855 1.00 0.00 23 GLY B N 17
ATOM 11765 C CA . GLY A 1 23 ? 9.374 5.371 7.123 1.00 0.00 23 GLY B CA 17
ATOM 11766 C C . GLY A 1 23 ? 9.154 6.858 7.334 1.00 0.00 23 GLY B C 17
ATOM 11767 O O . GLY A 1 23 ? 10.044 7.556 7.814 1.00 0.00 23 GLY B O 17
ATOM 11771 N N . GLY A 1 24 ? 7.966 7.342 6.980 1.00 0.00 24 GLY B N 17
ATOM 11772 C CA . GLY A 1 24 ? 7.666 8.755 7.145 1.00 0.00 24 GLY B CA 17
ATOM 11773 C C . GLY A 1 24 ? 8.461 9.615 6.183 1.00 0.00 24 GLY B C 17
ATOM 11774 O O . GLY A 1 24 ? 9.177 10.526 6.593 1.00 0.00 24 GLY B O 17
ATOM 11778 N N . SER A 1 25 ? 8.342 9.297 4.901 1.00 0.00 25 SER B N 17
ATOM 11779 C CA . SER A 1 25 ? 9.058 10.002 3.846 1.00 0.00 25 SER B CA 17
ATOM 11780 C C . SER A 1 25 ? 8.773 11.505 3.827 1.00 0.00 25 SER B C 17
ATOM 11781 O O . SER A 1 25 ? 9.668 12.304 3.544 1.00 0.00 25 SER B O 17
ATOM 11789 N N . ARG A 1 26 ? 7.535 11.899 4.105 1.00 0.00 26 ARG B N 17
ATOM 11790 C CA . ARG A 1 26 ? 7.194 13.316 4.083 1.00 0.00 26 ARG B CA 17
ATOM 11791 C C . ARG A 1 26 ? 5.909 13.623 4.846 1.00 0.00 26 ARG B C 17
ATOM 11792 O O . ARG A 1 26 ? 5.827 14.645 5.532 1.00 0.00 26 ARG B O 17
ATOM 11813 N N . TRP A 1 27 ? 4.907 12.774 4.702 1.00 0.00 27 TRP B N 17
ATOM 11814 C CA . TRP A 1 27 ? 3.626 12.999 5.355 1.00 0.00 27 TRP B CA 17
ATOM 11815 C C . TRP A 1 27 ? 2.991 11.679 5.760 1.00 0.00 27 TRP B C 17
ATOM 11816 O O . TRP A 1 27 ? 3.002 10.746 4.938 1.00 0.00 27 TRP B O 17
ATOM 11852 N N . ASP B 2 2 ? -4.316 -1.541 -9.147 1.00 0.00 5 ASP A N 17
ATOM 11853 C CA . ASP B 2 2 ? -4.037 -2.816 -8.502 1.00 0.00 5 ASP A CA 17
ATOM 11854 C C . ASP B 2 2 ? -3.393 -2.586 -7.146 1.00 0.00 5 ASP A C 17
ATOM 11855 O O . ASP B 2 2 ? -3.911 -3.021 -6.120 1.00 0.00 5 ASP A O 17
ATOM 11864 N N . LEU B 2 3 ? -2.272 -1.885 -7.152 1.00 0.00 6 LEU A N 17
ATOM 11865 C CA . LEU B 2 3 ? -1.556 -1.581 -5.924 1.00 0.00 6 LEU A CA 17
ATOM 11866 C C . LEU B 2 3 ? -2.454 -0.805 -4.970 1.00 0.00 6 LEU A C 17
ATOM 11867 O O . LEU B 2 3 ? -2.474 -1.061 -3.771 1.00 0.00 6 LEU A O 17
ATOM 11883 N N . GLN B 2 4 ? -3.199 0.140 -5.520 1.00 0.00 7 GLN A N 17
ATOM 11884 C CA . GLN B 2 4 ? -4.106 0.952 -4.729 1.00 0.00 7 GLN A CA 17
ATOM 11885 C C . GLN B 2 4 ? -5.498 0.327 -4.651 1.00 0.00 7 GLN A C 17
ATOM 11886 O O . GLN B 2 4 ? -5.996 0.006 -3.575 1.00 0.00 7 GLN A O 17
ATOM 11900 N N . THR B 2 5 ? -6.127 0.208 -5.809 1.00 0.00 8 THR A N 17
ATOM 11901 C CA . THR B 2 5 ? -7.483 -0.314 -5.924 1.00 0.00 8 THR A CA 17
ATOM 11902 C C . THR B 2 5 ? -7.625 -1.788 -5.528 1.00 0.00 8 THR A C 17
ATOM 11903 O O . THR B 2 5 ? -8.429 -2.129 -4.659 1.00 0.00 8 THR A O 17
ATOM 11914 N N . LEU B 2 6 ? -6.881 -2.662 -6.192 1.00 0.00 9 LEU A N 17
ATOM 11915 C CA . LEU B 2 6 ? -6.976 -4.097 -5.934 1.00 0.00 9 LEU A CA 17
ATOM 11916 C C . LEU B 2 6 ? -6.411 -4.498 -4.567 1.00 0.00 9 LEU A C 17
ATOM 11917 O O . LEU B 2 6 ? -6.510 -5.659 -4.180 1.00 0.00 9 LEU A O 17
ATOM 11933 N N . CYS B 2 7 ? -5.835 -3.556 -3.829 1.00 0.00 10 CYS A N 17
ATOM 11934 C CA . CYS B 2 7 ? -5.285 -3.872 -2.512 1.00 0.00 10 CYS A CA 17
ATOM 11935 C C . CYS B 2 7 ? -6.394 -4.324 -1.562 1.00 0.00 10 CYS A C 17
ATOM 11936 O O . CYS B 2 7 ? -6.184 -5.184 -0.709 1.00 0.00 10 CYS A O 17
ATOM 11943 N N . CYS B 2 8 ? -7.575 -3.745 -1.717 1.00 0.00 11 CYS A N 17
ATOM 11944 C CA . CYS B 2 8 ? -8.708 -4.101 -0.877 1.00 0.00 11 CYS A CA 17
ATOM 11945 C C . CYS B 2 8 ? -9.248 -5.484 -1.247 1.00 0.00 11 CYS A C 17
ATOM 11946 O O . CYS B 2 8 ? -9.667 -6.252 -0.380 1.00 0.00 11 CYS A O 17
ATOM 11953 N N . THR B 2 9 ? -9.251 -5.793 -2.537 1.00 0.00 12 THR A N 17
ATOM 11954 C CA . THR B 2 9 ? -9.762 -7.070 -3.014 1.00 0.00 12 THR A CA 17
ATOM 11955 C C . THR B 2 9 ? -8.730 -8.197 -2.893 1.00 0.00 12 THR A C 17
ATOM 11956 O O . THR B 2 9 ? -8.982 -9.207 -2.232 1.00 0.00 12 THR A O 17
ATOM 11967 N N . ASP B 2 10 ? -7.583 -8.025 -3.540 1.00 0.00 13 ASP A N 17
ATOM 11968 C CA . ASP B 2 10 ? -6.522 -9.034 -3.524 1.00 0.00 13 ASP A CA 17
ATOM 11969 C C . ASP B 2 10 ? -5.521 -8.784 -2.403 1.00 0.00 13 ASP A C 17
ATOM 11970 O O . ASP B 2 10 ? -5.208 -9.682 -1.620 1.00 0.00 13 ASP A O 17
ATOM 11979 N N . GLY B 2 11 ? -5.007 -7.570 -2.343 1.00 0.00 14 GLY A N 17
ATOM 11980 C CA . GLY B 2 11 ? -4.034 -7.231 -1.328 1.00 0.00 14 GLY A CA 17
ATOM 11981 C C . GLY B 2 11 ? -2.761 -6.687 -1.934 1.00 0.00 14 GLY A C 17
ATOM 11982 O O . GLY B 2 11 ? -2.295 -7.183 -2.957 1.00 0.00 14 GLY A O 17
ATOM 11986 N N . CYS B 2 12 ? -2.201 -5.662 -1.320 1.00 0.00 15 CYS A N 17
ATOM 11987 C CA . CYS B 2 12 ? -0.983 -5.062 -1.827 1.00 0.00 15 CYS A CA 17
ATOM 11988 C C . CYS B 2 12 ? 0.159 -5.242 -0.839 1.00 0.00 15 CYS A C 17
ATOM 11989 O O . CYS B 2 12 ? -0.031 -5.166 0.376 1.00 0.00 15 CYS A O 17
ATOM 11996 N N . SER B 2 13 ? 1.339 -5.511 -1.368 1.00 0.00 16 SER A N 17
ATOM 11997 C CA . SER B 2 13 ? 2.520 -5.726 -0.555 1.00 0.00 16 SER A CA 17
ATOM 11998 C C . SER B 2 13 ? 3.132 -4.393 -0.133 1.00 0.00 16 SER A C 17
ATOM 11999 O O . SER B 2 13 ? 3.131 -3.438 -0.911 1.00 0.00 16 SER A O 17
ATOM 12007 N N . MET B 2 14 ? 3.657 -4.329 1.089 1.00 0.00 17 MET A N 17
ATOM 12008 C CA . MET B 2 14 ? 4.276 -3.103 1.591 1.00 0.00 17 MET A CA 17
ATOM 12009 C C . MET B 2 14 ? 5.431 -2.682 0.689 1.00 0.00 17 MET A C 17
ATOM 12010 O O . MET B 2 14 ? 5.605 -1.502 0.401 1.00 0.00 17 MET A O 17
ATOM 12024 N N . THR B 2 15 ? 6.204 -3.658 0.227 1.00 0.00 18 THR A N 17
ATOM 12025 C CA . THR B 2 15 ? 7.329 -3.390 -0.659 1.00 0.00 18 THR A CA 17
ATOM 12026 C C . THR B 2 15 ? 6.852 -2.697 -1.941 1.00 0.00 18 THR A C 17
ATOM 12027 O O . THR B 2 15 ? 7.489 -1.759 -2.425 1.00 0.00 18 THR A O 17
ATOM 12038 N N . ASP B 2 16 ? 5.727 -3.166 -2.468 1.00 0.00 19 ASP A N 17
ATOM 12039 C CA . ASP B 2 16 ? 5.138 -2.612 -3.687 1.00 0.00 19 ASP A CA 17
ATOM 12040 C C . ASP B 2 16 ? 4.717 -1.161 -3.469 1.00 0.00 19 ASP A C 17
ATOM 12041 O O . ASP B 2 16 ? 4.829 -0.326 -4.367 1.00 0.00 19 ASP A O 17
ATOM 12050 N N . LEU B 2 17 ? 4.215 -0.882 -2.266 1.00 0.00 20 LEU A N 17
ATOM 12051 C CA . LEU B 2 17 ? 3.739 0.452 -1.883 1.00 0.00 20 LEU A CA 17
ATOM 12052 C C . LEU B 2 17 ? 4.777 1.540 -2.147 1.00 0.00 20 LEU A C 17
ATOM 12053 O O . LEU B 2 17 ? 4.426 2.683 -2.448 1.00 0.00 20 LEU A O 17
ATOM 12069 N N . SER B 2 18 ? 6.046 1.177 -2.021 1.00 0.00 21 SER A N 17
ATOM 12070 C CA . SER B 2 18 ? 7.157 2.103 -2.227 1.00 0.00 21 SER A CA 17
ATOM 12071 C C . SER B 2 18 ? 7.065 2.821 -3.578 1.00 0.00 21 SER A C 17
ATOM 12072 O O . SER B 2 18 ? 7.555 3.937 -3.724 1.00 0.00 21 SER A O 17
ATOM 12080 N N . ALA B 2 19 ? 6.444 2.171 -4.559 1.00 0.00 22 ALA A N 17
ATOM 12081 C CA . ALA B 2 19 ? 6.297 2.745 -5.893 1.00 0.00 22 ALA A CA 17
ATOM 12082 C C . ALA B 2 19 ? 5.434 4.009 -5.888 1.00 0.00 22 ALA A C 17
ATOM 12083 O O . ALA B 2 19 ? 5.719 4.962 -6.609 1.00 0.00 22 ALA A O 17
ATOM 12090 N N . LEU B 2 20 ? 4.375 4.008 -5.082 1.00 0.00 23 LEU A N 17
ATOM 12091 C CA . LEU B 2 20 ? 3.474 5.156 -5.005 1.00 0.00 23 LEU A CA 17
ATOM 12092 C C . LEU B 2 20 ? 4.097 6.309 -4.224 1.00 0.00 23 LEU A C 17
ATOM 12093 O O . LEU B 2 20 ? 3.977 7.470 -4.611 1.00 0.00 23 LEU A O 17
ATOM 12109 N N . CYS B 2 21 ? 4.755 5.981 -3.124 1.00 0.00 24 CYS A N 17
ATOM 12110 C CA . CYS B 2 21 ? 5.394 6.987 -2.283 1.00 0.00 24 CYS A CA 17
ATOM 12111 C C . CYS B 2 21 ? 6.712 7.463 -2.897 1.00 0.00 24 CYS A C 17
ATOM 12112 O O . CYS B 2 21 ? 7.210 8.541 -2.568 1.00 0.00 24 CYS A O 17
ATOM 12122 N N . ARG A 1 1 ? 1.021 -5.557 -7.323 1.00 0.00 1 ARG B N 18
ATOM 12123 C CA . ARG A 1 1 ? 1.148 -6.777 -6.499 1.00 0.00 1 ARG B CA 18
ATOM 12124 C C . ARG A 1 1 ? 2.230 -7.687 -7.071 1.00 0.00 1 ARG B C 18
ATOM 12125 O O . ARG A 1 1 ? 1.942 -8.766 -7.589 1.00 0.00 1 ARG B O 18
ATOM 12148 N N . ALA A 1 2 ? 3.474 -7.237 -6.979 1.00 0.00 2 ALA B N 18
ATOM 12149 C CA . ALA A 1 2 ? 4.607 -8.003 -7.481 1.00 0.00 2 ALA B CA 18
ATOM 12150 C C . ALA A 1 2 ? 4.764 -9.288 -6.682 1.00 0.00 2 ALA B C 18
ATOM 12151 O O . ALA A 1 2 ? 4.989 -10.362 -7.238 1.00 0.00 2 ALA B O 18
ATOM 12158 N N . ALA A 1 3 ? 4.623 -9.167 -5.370 1.00 0.00 3 ALA B N 18
ATOM 12159 C CA . ALA A 1 3 ? 4.725 -10.311 -4.483 1.00 0.00 3 ALA B CA 18
ATOM 12160 C C . ALA A 1 3 ? 3.353 -10.942 -4.277 1.00 0.00 3 ALA B C 18
ATOM 12161 O O . ALA A 1 3 ? 2.358 -10.232 -4.115 1.00 0.00 3 ALA B O 18
ATOM 12168 N N . PRO A 1 4 ? 3.277 -12.284 -4.292 1.00 0.00 4 PRO B N 18
ATOM 12169 C CA . PRO A 1 4 ? 2.012 -13.010 -4.114 1.00 0.00 4 PRO B CA 18
ATOM 12170 C C . PRO A 1 4 ? 1.330 -12.660 -2.795 1.00 0.00 4 PRO B C 18
ATOM 12171 O O . PRO A 1 4 ? 0.129 -12.382 -2.755 1.00 0.00 4 PRO B O 18
ATOM 12182 N N . TYR A 1 5 ? 2.112 -12.660 -1.725 1.00 0.00 5 TYR B N 18
ATOM 12183 C CA . TYR A 1 5 ? 1.604 -12.328 -0.401 1.00 0.00 5 TYR B CA 18
ATOM 12184 C C . TYR A 1 5 ? 1.286 -10.838 -0.335 1.00 0.00 5 TYR B C 18
ATOM 12185 O O . TYR A 1 5 ? 1.965 -10.025 -0.962 1.00 0.00 5 TYR B O 18
ATOM 12203 N N . GLY A 1 6 ? 0.252 -10.480 0.406 1.00 0.00 6 GLY B N 18
ATOM 12204 C CA . GLY A 1 6 ? -0.110 -9.088 0.503 1.00 0.00 6 GLY B CA 18
ATOM 12205 C C . GLY A 1 6 ? -1.173 -8.828 1.542 1.00 0.00 6 GLY B C 18
ATOM 12206 O O . GLY A 1 6 ? -2.064 -9.648 1.750 1.00 0.00 6 GLY B O 18
ATOM 12210 N N . VAL A 1 7 ? -1.077 -7.679 2.188 1.00 0.00 7 VAL B N 18
ATOM 12211 C CA . VAL A 1 7 ? -2.034 -7.285 3.205 1.00 0.00 7 VAL B CA 18
ATOM 12212 C C . VAL A 1 7 ? -3.069 -6.342 2.602 1.00 0.00 7 VAL B C 18
ATOM 12213 O O . VAL A 1 7 ? -2.744 -5.540 1.720 1.00 0.00 7 VAL B O 18
ATOM 12226 N N . ARG A 1 8 ? -4.307 -6.450 3.070 1.00 0.00 8 ARG B N 18
ATOM 12227 C CA . ARG A 1 8 ? -5.383 -5.601 2.581 1.00 0.00 8 ARG B CA 18
ATOM 12228 C C . ARG A 1 8 ? -5.283 -4.214 3.188 1.00 0.00 8 ARG B C 18
ATOM 12229 O O . ARG A 1 8 ? -5.246 -4.059 4.407 1.00 0.00 8 ARG B O 18
ATOM 12250 N N . LEU A 1 9 ? -5.229 -3.215 2.327 1.00 0.00 9 LEU B N 18
ATOM 12251 C CA . LEU A 1 9 ? -5.123 -1.833 2.760 1.00 0.00 9 LEU B CA 18
ATOM 12252 C C . LEU A 1 9 ? -6.149 -0.994 2.013 1.00 0.00 9 LEU B C 18
ATOM 12253 O O . LEU A 1 9 ? -6.233 -1.061 0.790 1.00 0.00 9 LEU B O 18
ATOM 12269 N N . CYS A 1 10 ? -6.942 -0.222 2.744 1.00 0.00 10 CYS B N 18
ATOM 12270 C CA . CYS A 1 10 ? -7.972 0.592 2.117 1.00 0.00 10 CYS B CA 18
ATOM 12271 C C . CYS A 1 10 ? -8.095 1.964 2.781 1.00 0.00 10 CYS B C 18
ATOM 12272 O O . CYS A 1 10 ? -7.865 2.115 3.986 1.00 0.00 10 CYS B O 18
ATOM 12279 N N . GLY A 1 11 ? -8.470 2.955 1.977 1.00 0.00 11 GLY B N 18
ATOM 12280 C CA . GLY A 1 11 ? -8.653 4.309 2.467 1.00 0.00 11 GLY B CA 18
ATOM 12281 C C . GLY A 1 11 ? -7.426 4.893 3.133 1.00 0.00 11 GLY B C 18
ATOM 12282 O O . GLY A 1 11 ? -6.313 4.802 2.611 1.00 0.00 11 GLY B O 18
ATOM 12286 N N . ARG A 1 12 ? -7.641 5.504 4.292 1.00 0.00 12 ARG B N 18
ATOM 12287 C CA . ARG A 1 12 ? -6.569 6.130 5.056 1.00 0.00 12 ARG B CA 18
ATOM 12288 C C . ARG A 1 12 ? -5.553 5.107 5.547 1.00 0.00 12 ARG B C 18
ATOM 12289 O O . ARG A 1 12 ? -4.377 5.433 5.720 1.00 0.00 12 ARG B O 18
ATOM 12310 N N . GLU A 1 13 ? -6.006 3.879 5.774 1.00 0.00 13 GLU B N 18
ATOM 12311 C CA . GLU A 1 13 ? -5.120 2.826 6.250 1.00 0.00 13 GLU B CA 18
ATOM 12312 C C . GLU A 1 13 ? -4.078 2.520 5.188 1.00 0.00 13 GLU B C 18
ATOM 12313 O O . GLU A 1 13 ? -2.894 2.347 5.482 1.00 0.00 13 GLU B O 18
ATOM 12325 N N . PHE A 1 14 ? -4.537 2.480 3.943 1.00 0.00 14 PHE B N 18
ATOM 12326 C CA . PHE A 1 14 ? -3.670 2.223 2.806 1.00 0.00 14 PHE B CA 18
ATOM 12327 C C . PHE A 1 14 ? -2.609 3.311 2.703 1.00 0.00 14 PHE B C 18
ATOM 12328 O O . PHE A 1 14 ? -1.419 3.022 2.587 1.00 0.00 14 PHE B O 18
ATOM 12345 N N . ILE A 1 15 ? -3.058 4.559 2.762 1.00 0.00 15 ILE B N 18
ATOM 12346 C CA . ILE A 1 15 ? -2.166 5.710 2.684 1.00 0.00 15 ILE B CA 18
ATOM 12347 C C . ILE A 1 15 ? -1.104 5.646 3.777 1.00 0.00 15 ILE B C 18
ATOM 12348 O O . ILE A 1 15 ? 0.078 5.896 3.532 1.00 0.00 15 ILE B O 18
ATOM 12364 N N . ARG A 1 16 ? -1.540 5.312 4.981 1.00 0.00 16 ARG B N 18
ATOM 12365 C CA . ARG A 1 16 ? -0.646 5.222 6.124 1.00 0.00 16 ARG B CA 18
ATOM 12366 C C . ARG A 1 16 ? 0.396 4.132 5.921 1.00 0.00 16 ARG B C 18
ATOM 12367 O O . ARG A 1 16 ? 1.574 4.330 6.204 1.00 0.00 16 ARG B O 18
ATOM 12388 N N . ALA A 1 17 ? -0.045 2.983 5.428 1.00 0.00 17 ALA B N 18
ATOM 12389 C CA . ALA A 1 17 ? 0.849 1.859 5.186 1.00 0.00 17 ALA B CA 18
ATOM 12390 C C . ALA A 1 17 ? 1.894 2.198 4.125 1.00 0.00 17 ALA B C 18
ATOM 12391 O O . ALA A 1 17 ? 3.041 1.757 4.212 1.00 0.00 17 ALA B O 18
ATOM 12398 N N . VAL A 1 18 ? 1.499 2.996 3.136 1.00 0.00 18 VAL B N 18
ATOM 12399 C CA . VAL A 1 18 ? 2.409 3.403 2.076 1.00 0.00 18 VAL B CA 18
ATOM 12400 C C . VAL A 1 18 ? 3.508 4.265 2.662 1.00 0.00 18 VAL B C 18
ATOM 12401 O O . VAL A 1 18 ? 4.688 4.089 2.357 1.00 0.00 18 VAL B O 18
ATOM 12414 N N . ILE A 1 19 ? 3.109 5.183 3.525 1.00 0.00 19 ILE B N 18
ATOM 12415 C CA . ILE A 1 19 ? 4.056 6.074 4.181 1.00 0.00 19 ILE B CA 18
ATOM 12416 C C . ILE A 1 19 ? 4.919 5.290 5.158 1.00 0.00 19 ILE B C 18
ATOM 12417 O O . ILE A 1 19 ? 6.126 5.510 5.249 1.00 0.00 19 ILE B O 18
ATOM 12433 N N . PHE A 1 20 ? 4.294 4.350 5.852 1.00 0.00 20 PHE B N 18
ATOM 12434 C CA . PHE A 1 20 ? 4.990 3.482 6.796 1.00 0.00 20 PHE B CA 18
ATOM 12435 C C . PHE A 1 20 ? 6.132 2.776 6.083 1.00 0.00 20 PHE B C 18
ATOM 12436 O O . PHE A 1 20 ? 7.265 2.761 6.555 1.00 0.00 20 PHE B O 18
ATOM 12453 N N . THR A 1 21 ? 5.814 2.219 4.923 1.00 0.00 21 THR B N 18
ATOM 12454 C CA . THR A 1 21 ? 6.790 1.530 4.101 1.00 0.00 21 THR B CA 18
ATOM 12455 C C . THR A 1 21 ? 7.805 2.528 3.545 1.00 0.00 21 THR B C 18
ATOM 12456 O O . THR A 1 21 ? 8.992 2.230 3.412 1.00 0.00 21 THR B O 18
ATOM 12467 N N . CYS A 1 22 ? 7.312 3.719 3.221 1.00 0.00 22 CYS B N 18
ATOM 12468 C CA . CYS A 1 22 ? 8.140 4.788 2.678 1.00 0.00 22 CYS B CA 18
ATOM 12469 C C . CYS A 1 22 ? 9.153 5.264 3.711 1.00 0.00 22 CYS B C 18
ATOM 12470 O O . CYS A 1 22 ? 10.202 5.804 3.362 1.00 0.00 22 CYS B O 18
ATOM 12477 N N . GLY A 1 23 ? 8.813 5.095 4.984 1.00 0.00 23 GLY B N 18
ATOM 12478 C CA . GLY A 1 23 ? 9.677 5.539 6.057 1.00 0.00 23 GLY B CA 18
ATOM 12479 C C . GLY A 1 23 ? 9.705 7.049 6.141 1.00 0.00 23 GLY B C 18
ATOM 12480 O O . GLY A 1 23 ? 10.673 7.636 6.623 1.00 0.00 23 GLY B O 18
ATOM 12484 N N . GLY A 1 24 ? 8.627 7.666 5.662 1.00 0.00 24 GLY B N 18
ATOM 12485 C CA . GLY A 1 24 ? 8.512 9.111 5.667 1.00 0.00 24 GLY B CA 18
ATOM 12486 C C . GLY A 1 24 ? 9.625 9.784 4.878 1.00 0.00 24 GLY B C 18
ATOM 12487 O O . GLY A 1 24 ? 10.109 10.849 5.255 1.00 0.00 24 GLY B O 18
ATOM 12491 N N . SER A 1 25 ? 10.039 9.148 3.785 1.00 0.00 25 SER B N 18
ATOM 12492 C CA . SER A 1 25 ? 11.108 9.670 2.942 1.00 0.00 25 SER B CA 18
ATOM 12493 C C . SER A 1 25 ? 10.695 10.965 2.244 1.00 0.00 25 SER B C 18
ATOM 12494 O O . SER A 1 25 ? 11.487 11.904 2.123 1.00 0.00 25 SER B O 18
ATOM 12502 N N . ARG A 1 26 ? 9.457 11.011 1.776 1.00 0.00 26 ARG B N 18
ATOM 12503 C CA . ARG A 1 26 ? 8.945 12.190 1.091 1.00 0.00 26 ARG B CA 18
ATOM 12504 C C . ARG A 1 26 ? 7.806 12.805 1.883 1.00 0.00 26 ARG B C 18
ATOM 12505 O O . ARG A 1 26 ? 7.676 14.026 1.960 1.00 0.00 26 ARG B O 18
ATOM 12526 N N . TRP A 1 27 ? 6.997 11.939 2.465 1.00 0.00 27 TRP B N 18
ATOM 12527 C CA . TRP A 1 27 ? 5.858 12.337 3.265 1.00 0.00 27 TRP B CA 18
ATOM 12528 C C . TRP A 1 27 ? 5.376 11.118 4.025 1.00 0.00 27 TRP B C 18
ATOM 12529 O O . TRP A 1 27 ? 5.975 10.035 3.807 1.00 0.00 27 TRP B O 18
ATOM 12565 N N . ASP B 2 2 ? -4.142 -1.683 -9.416 1.00 0.00 5 ASP A N 18
ATOM 12566 C CA . ASP B 2 2 ? -3.480 -2.770 -8.710 1.00 0.00 5 ASP A CA 18
ATOM 12567 C C . ASP B 2 2 ? -3.030 -2.291 -7.339 1.00 0.00 5 ASP A C 18
ATOM 12568 O O . ASP B 2 2 ? -3.461 -2.813 -6.313 1.00 0.00 5 ASP A O 18
ATOM 12577 N N . LEU B 2 3 ? -2.185 -1.274 -7.325 1.00 0.00 6 LEU A N 18
ATOM 12578 C CA . LEU B 2 3 ? -1.699 -0.713 -6.076 1.00 0.00 6 LEU A CA 18
ATOM 12579 C C . LEU B 2 3 ? -2.848 -0.092 -5.289 1.00 0.00 6 LEU A C 18
ATOM 12580 O O . LEU B 2 3 ? -2.911 -0.187 -4.073 1.00 0.00 6 LEU A O 18
ATOM 12596 N N . GLN B 2 4 ? -3.758 0.547 -5.992 1.00 0.00 7 GLN A N 18
ATOM 12597 C CA . GLN B 2 4 ? -4.896 1.175 -5.348 1.00 0.00 7 GLN A CA 18
ATOM 12598 C C . GLN B 2 4 ? -6.039 0.181 -5.161 1.00 0.00 7 GLN A C 18
ATOM 12599 O O . GLN B 2 4 ? -6.669 0.118 -4.106 1.00 0.00 7 GLN A O 18
ATOM 12613 N N . THR B 2 5 ? -6.323 -0.555 -6.218 1.00 0.00 8 THR A N 18
ATOM 12614 C CA . THR B 2 5 ? -7.421 -1.510 -6.229 1.00 0.00 8 THR A CA 18
ATOM 12615 C C . THR B 2 5 ? -7.083 -2.870 -5.593 1.00 0.00 8 THR A C 18
ATOM 12616 O O . THR B 2 5 ? -7.661 -3.230 -4.566 1.00 0.00 8 THR A O 18
ATOM 12627 N N . LEU B 2 6 ? -6.182 -3.630 -6.218 1.00 0.00 9 LEU A N 18
ATOM 12628 C CA . LEU B 2 6 ? -5.810 -4.971 -5.734 1.00 0.00 9 LEU A CA 18
ATOM 12629 C C . LEU B 2 6 ? -5.409 -4.997 -4.265 1.00 0.00 9 LEU A C 18
ATOM 12630 O O . LEU B 2 6 ? -5.740 -5.942 -3.551 1.00 0.00 9 LEU A O 18
ATOM 12646 N N . CYS B 2 7 ? -4.698 -3.980 -3.822 1.00 0.00 10 CYS A N 18
ATOM 12647 C CA . CYS B 2 7 ? -4.252 -3.904 -2.430 1.00 0.00 10 CYS A CA 18
ATOM 12648 C C . CYS B 2 7 ? -5.434 -3.911 -1.461 1.00 0.00 10 CYS A C 18
ATOM 12649 O O . CYS B 2 7 ? -5.349 -4.469 -0.370 1.00 0.00 10 CYS A O 18
ATOM 12656 N N . CYS B 2 8 ? -6.532 -3.293 -1.865 1.00 0.00 11 CYS A N 18
ATOM 12657 C CA . CYS B 2 8 ? -7.722 -3.242 -1.029 1.00 0.00 11 CYS A CA 18
ATOM 12658 C C . CYS B 2 8 ? -8.566 -4.503 -1.228 1.00 0.00 11 CYS A C 18
ATOM 12659 O O . CYS B 2 8 ? -9.129 -5.044 -0.277 1.00 0.00 11 CYS A O 18
ATOM 12666 N N . THR B 2 9 ? -8.654 -4.957 -2.475 1.00 0.00 12 THR A N 18
ATOM 12667 C CA . THR B 2 9 ? -9.437 -6.138 -2.812 1.00 0.00 12 THR A CA 18
ATOM 12668 C C . THR B 2 9 ? -8.855 -7.420 -2.213 1.00 0.00 12 THR A C 18
ATOM 12669 O O . THR B 2 9 ? -9.598 -8.246 -1.679 1.00 0.00 12 THR A O 18
ATOM 12680 N N . ASP B 2 10 ? -7.540 -7.596 -2.319 1.00 0.00 13 ASP A N 18
ATOM 12681 C CA . ASP B 2 10 ? -6.894 -8.800 -1.797 1.00 0.00 13 ASP A CA 18
ATOM 12682 C C . ASP B 2 10 ? -5.651 -8.457 -0.980 1.00 0.00 13 ASP A C 18
ATOM 12683 O O . ASP B 2 10 ? -5.461 -8.965 0.122 1.00 0.00 13 ASP A O 18
ATOM 12692 N N . GLY B 2 11 ? -4.806 -7.586 -1.511 1.00 0.00 14 GLY A N 18
ATOM 12693 C CA . GLY B 2 11 ? -3.615 -7.208 -0.782 1.00 0.00 14 GLY A CA 18
ATOM 12694 C C . GLY B 2 11 ? -2.387 -7.093 -1.659 1.00 0.00 14 GLY A C 18
ATOM 12695 O O . GLY B 2 11 ? -2.394 -7.519 -2.814 1.00 0.00 14 GLY A O 18
ATOM 12699 N N . CYS B 2 12 ? -1.333 -6.514 -1.102 1.00 0.00 15 CYS A N 18
ATOM 12700 C CA . CYS B 2 12 ? -0.075 -6.335 -1.819 1.00 0.00 15 CYS A CA 18
ATOM 12701 C C . CYS B 2 12 ? 1.074 -6.180 -0.831 1.00 0.00 15 CYS A C 18
ATOM 12702 O O . CYS B 2 12 ? 0.856 -5.843 0.335 1.00 0.00 15 CYS A O 18
ATOM 12709 N N . SER B 2 13 ? 2.289 -6.441 -1.294 1.00 0.00 16 SER A N 18
ATOM 12710 C CA . SER B 2 13 ? 3.469 -6.331 -0.453 1.00 0.00 16 SER A CA 18
ATOM 12711 C C . SER B 2 13 ? 3.796 -4.863 -0.209 1.00 0.00 16 SER A C 18
ATOM 12712 O O . SER B 2 13 ? 3.429 -4.001 -1.008 1.00 0.00 16 SER A O 18
ATOM 12720 N N . MET B 2 14 ? 4.495 -4.584 0.887 1.00 0.00 17 MET A N 18
ATOM 12721 C CA . MET B 2 14 ? 4.883 -3.216 1.224 1.00 0.00 17 MET A CA 18
ATOM 12722 C C . MET B 2 14 ? 5.745 -2.654 0.104 1.00 0.00 17 MET A C 18
ATOM 12723 O O . MET B 2 14 ? 5.700 -1.465 -0.200 1.00 0.00 17 MET A O 18
ATOM 12737 N N . THR B 2 15 ? 6.517 -3.543 -0.512 1.00 0.00 18 THR A N 18
ATOM 12738 C CA . THR B 2 15 ? 7.395 -3.187 -1.620 1.00 0.00 18 THR A CA 18
ATOM 12739 C C . THR B 2 15 ? 6.611 -2.479 -2.729 1.00 0.00 18 THR A C 18
ATOM 12740 O O . THR B 2 15 ? 7.094 -1.524 -3.338 1.00 0.00 18 THR A O 18
ATOM 12751 N N . ASP B 2 16 ? 5.392 -2.954 -2.965 1.00 0.00 19 ASP A N 18
ATOM 12752 C CA . ASP B 2 16 ? 4.513 -2.381 -3.977 1.00 0.00 19 ASP A CA 18
ATOM 12753 C C . ASP B 2 16 ? 4.125 -0.953 -3.606 1.00 0.00 19 ASP A C 18
ATOM 12754 O O . ASP B 2 16 ? 4.064 -0.067 -4.458 1.00 0.00 19 ASP A O 18
ATOM 12763 N N . LEU B 2 17 ? 3.866 -0.746 -2.319 1.00 0.00 20 LEU A N 18
ATOM 12764 C CA . LEU B 2 17 ? 3.472 0.558 -1.787 1.00 0.00 20 LEU A CA 18
ATOM 12765 C C . LEU B 2 17 ? 4.526 1.624 -2.067 1.00 0.00 20 LEU A C 18
ATOM 12766 O O . LEU B 2 17 ? 4.193 2.784 -2.323 1.00 0.00 20 LEU A O 18
ATOM 12782 N N . SER B 2 18 ? 5.792 1.230 -2.002 1.00 0.00 21 SER A N 18
ATOM 12783 C CA . SER B 2 18 ? 6.906 2.142 -2.234 1.00 0.00 21 SER A CA 18
ATOM 12784 C C . SER B 2 18 ? 6.789 2.850 -3.587 1.00 0.00 21 SER A C 18
ATOM 12785 O O . SER B 2 18 ? 7.201 4.002 -3.727 1.00 0.00 21 SER A O 18
ATOM 12793 N N . ALA B 2 19 ? 6.226 2.155 -4.572 1.00 0.00 22 ALA A N 18
ATOM 12794 C CA . ALA B 2 19 ? 6.058 2.710 -5.911 1.00 0.00 22 ALA A CA 18
ATOM 12795 C C . ALA B 2 19 ? 5.152 3.941 -5.907 1.00 0.00 22 ALA A C 18
ATOM 12796 O O . ALA B 2 19 ? 5.420 4.915 -6.607 1.00 0.00 22 ALA A O 18
ATOM 12803 N N . LEU B 2 20 ? 4.077 3.891 -5.125 1.00 0.00 23 LEU A N 18
ATOM 12804 C CA . LEU B 2 20 ? 3.139 5.009 -5.049 1.00 0.00 23 LEU A CA 18
ATOM 12805 C C . LEU B 2 20 ? 3.747 6.198 -4.309 1.00 0.00 23 LEU A C 18
ATOM 12806 O O . LEU B 2 20 ? 3.483 7.349 -4.653 1.00 0.00 23 LEU A O 18
ATOM 12822 N N . CYS B 2 21 ? 4.552 5.916 -3.290 1.00 0.00 24 CYS A N 18
ATOM 12823 C CA . CYS B 2 21 ? 5.186 6.976 -2.510 1.00 0.00 24 CYS A CA 18
ATOM 12824 C C . CYS B 2 21 ? 6.284 7.660 -3.324 1.00 0.00 24 CYS A C 18
ATOM 12825 O O . CYS B 2 21 ? 6.629 8.816 -3.077 1.00 0.00 24 CYS A O 18
ATOM 12835 N N . ARG A 1 1 ? -2.836 -9.442 -8.535 1.00 0.00 1 ARG B N 19
ATOM 12836 C CA . ARG A 1 1 ? -1.933 -10.307 -7.746 1.00 0.00 1 ARG B CA 19
ATOM 12837 C C . ARG A 1 1 ? -0.523 -10.317 -8.336 1.00 0.00 1 ARG B C 19
ATOM 12838 O O . ARG A 1 1 ? 0.108 -11.367 -8.440 1.00 0.00 1 ARG B O 19
ATOM 12861 N N . ALA A 1 2 ? -0.028 -9.143 -8.720 1.00 0.00 2 ALA B N 19
ATOM 12862 C CA . ALA A 1 2 ? 1.311 -9.034 -9.284 1.00 0.00 2 ALA B CA 19
ATOM 12863 C C . ALA A 1 2 ? 2.356 -9.297 -8.208 1.00 0.00 2 ALA B C 19
ATOM 12864 O O . ALA A 1 2 ? 3.293 -10.067 -8.403 1.00 0.00 2 ALA B O 19
ATOM 12871 N N . ALA A 1 3 ? 2.171 -8.652 -7.063 1.00 0.00 3 ALA B N 19
ATOM 12872 C CA . ALA A 1 3 ? 3.075 -8.810 -5.934 1.00 0.00 3 ALA B CA 19
ATOM 12873 C C . ALA A 1 3 ? 2.911 -10.193 -5.306 1.00 0.00 3 ALA B C 19
ATOM 12874 O O . ALA A 1 3 ? 1.793 -10.708 -5.227 1.00 0.00 3 ALA B O 19
ATOM 12881 N N . PRO A 1 4 ? 4.020 -10.811 -4.862 1.00 0.00 4 PRO B N 19
ATOM 12882 C CA . PRO A 1 4 ? 4.004 -12.148 -4.246 1.00 0.00 4 PRO B CA 19
ATOM 12883 C C . PRO A 1 4 ? 3.022 -12.249 -3.081 1.00 0.00 4 PRO B C 19
ATOM 12884 O O . PRO A 1 4 ? 2.251 -13.201 -2.983 1.00 0.00 4 PRO B O 19
ATOM 12895 N N . TYR A 1 5 ? 3.045 -11.254 -2.210 1.00 0.00 5 TYR B N 19
ATOM 12896 C CA . TYR A 1 5 ? 2.153 -11.219 -1.063 1.00 0.00 5 TYR B CA 19
ATOM 12897 C C . TYR A 1 5 ? 1.433 -9.881 -1.028 1.00 0.00 5 TYR B C 19
ATOM 12898 O O . TYR A 1 5 ? 1.841 -8.942 -1.709 1.00 0.00 5 TYR B O 19
ATOM 12916 N N . GLY A 1 6 ? 0.361 -9.789 -0.259 1.00 0.00 6 GLY B N 19
ATOM 12917 C CA . GLY A 1 6 ? -0.372 -8.546 -0.196 1.00 0.00 6 GLY B CA 19
ATOM 12918 C C . GLY A 1 6 ? -1.333 -8.479 0.968 1.00 0.00 6 GLY B C 19
ATOM 12919 O O . GLY A 1 6 ? -2.111 -9.407 1.203 1.00 0.00 6 GLY B O 19
ATOM 12923 N N . VAL A 1 7 ? -1.290 -7.366 1.681 1.00 0.00 7 VAL B N 19
ATOM 12924 C CA . VAL A 1 7 ? -2.166 -7.142 2.815 1.00 0.00 7 VAL B CA 19
ATOM 12925 C C . VAL A 1 7 ? -3.344 -6.277 2.382 1.00 0.00 7 VAL B C 19
ATOM 12926 O O . VAL A 1 7 ? -3.197 -5.401 1.531 1.00 0.00 7 VAL B O 19
ATOM 12939 N N . ARG A 1 8 ? -4.509 -6.535 2.954 1.00 0.00 8 ARG B N 19
ATOM 12940 C CA . ARG A 1 8 ? -5.699 -5.771 2.608 1.00 0.00 8 ARG B CA 19
ATOM 12941 C C . ARG A 1 8 ? -5.655 -4.396 3.255 1.00 0.00 8 ARG B C 19
ATOM 12942 O O . ARG A 1 8 ? -5.710 -4.268 4.476 1.00 0.00 8 ARG B O 19
ATOM 12963 N N . LEU A 1 9 ? -5.552 -3.380 2.420 1.00 0.00 9 LEU B N 19
ATOM 12964 C CA . LEU A 1 9 ? -5.496 -2.003 2.877 1.00 0.00 9 LEU B CA 19
ATOM 12965 C C . LEU A 1 9 ? -6.570 -1.201 2.161 1.00 0.00 9 LEU B C 19
ATOM 12966 O O . LEU A 1 9 ? -6.785 -1.384 0.963 1.00 0.00 9 LEU B O 19
ATOM 12982 N N . CYS A 1 10 ? -7.271 -0.343 2.886 1.00 0.00 10 CYS B N 19
ATOM 12983 C CA . CYS A 1 10 ? -8.343 0.429 2.281 1.00 0.00 10 CYS B CA 19
ATOM 12984 C C . CYS A 1 10 ? -8.280 1.909 2.649 1.00 0.00 10 CYS B C 19
ATOM 12985 O O . CYS A 1 10 ? -8.069 2.267 3.810 1.00 0.00 10 CYS B O 19
ATOM 12992 N N . GLY A 1 11 ? -8.488 2.752 1.638 1.00 0.00 11 GLY B N 19
ATOM 12993 C CA . GLY A 1 11 ? -8.499 4.197 1.814 1.00 0.00 11 GLY B CA 19
ATOM 12994 C C . GLY A 1 11 ? -7.343 4.751 2.627 1.00 0.00 11 GLY B C 19
ATOM 12995 O O . GLY A 1 11 ? -6.176 4.586 2.272 1.00 0.00 11 GLY B O 19
ATOM 12999 N N . ARG A 1 12 ? -7.699 5.429 3.710 1.00 0.00 12 ARG B N 19
ATOM 13000 C CA . ARG A 1 12 ? -6.742 6.059 4.612 1.00 0.00 12 ARG B CA 19
ATOM 13001 C C . ARG A 1 12 ? -5.707 5.073 5.137 1.00 0.00 12 ARG B C 19
ATOM 13002 O O . ARG A 1 12 ? -4.516 5.383 5.194 1.00 0.00 12 ARG B O 19
ATOM 13023 N N . GLU A 1 13 ? -6.172 3.900 5.533 1.00 0.00 13 GLU B N 19
ATOM 13024 C CA . GLU A 1 13 ? -5.304 2.869 6.078 1.00 0.00 13 GLU B CA 19
ATOM 13025 C C . GLU A 1 13 ? -4.318 2.412 5.020 1.00 0.00 13 GLU B C 19
ATOM 13026 O O . GLU A 1 13 ? -3.137 2.197 5.299 1.00 0.00 13 GLU B O 19
ATOM 13038 N N . PHE A 1 14 ? -4.811 2.316 3.795 1.00 0.00 14 PHE B N 19
ATOM 13039 C CA . PHE A 1 14 ? -3.990 1.936 2.659 1.00 0.00 14 PHE B CA 19
ATOM 13040 C C . PHE A 1 14 ? -2.862 2.946 2.484 1.00 0.00 14 PHE B C 19
ATOM 13041 O O . PHE A 1 14 ? -1.689 2.585 2.395 1.00 0.00 14 PHE B O 19
ATOM 13058 N N . ILE A 1 15 ? -3.236 4.215 2.452 1.00 0.00 15 ILE B N 19
ATOM 13059 C CA . ILE A 1 15 ? -2.280 5.298 2.293 1.00 0.00 15 ILE B CA 19
ATOM 13060 C C . ILE A 1 15 ? -1.310 5.353 3.469 1.00 0.00 15 ILE B C 19
ATOM 13061 O O . ILE A 1 15 ? -0.112 5.563 3.281 1.00 0.00 15 ILE B O 19
ATOM 13077 N N . ARG A 1 16 ? -1.820 5.152 4.680 1.00 0.00 16 ARG B N 19
ATOM 13078 C CA . ARG A 1 16 ? -0.973 5.178 5.867 1.00 0.00 16 ARG B CA 19
ATOM 13079 C C . ARG A 1 16 ? 0.070 4.069 5.824 1.00 0.00 16 ARG B C 19
ATOM 13080 O O . ARG A 1 16 ? 1.213 4.281 6.213 1.00 0.00 16 ARG B O 19
ATOM 13101 N N . ALA A 1 17 ? -0.317 2.896 5.335 1.00 0.00 17 ALA B N 19
ATOM 13102 C CA . ALA A 1 17 ? 0.610 1.772 5.232 1.00 0.00 17 ALA B CA 19
ATOM 13103 C C . ALA A 1 17 ? 1.715 2.087 4.229 1.00 0.00 17 ALA B C 19
ATOM 13104 O O . ALA A 1 17 ? 2.880 1.756 4.451 1.00 0.00 17 ALA B O 19
ATOM 13111 N N . VAL A 1 18 ? 1.349 2.766 3.145 1.00 0.00 18 VAL B N 19
ATOM 13112 C CA . VAL A 1 18 ? 2.313 3.170 2.129 1.00 0.00 18 VAL B CA 19
ATOM 13113 C C . VAL A 1 18 ? 3.309 4.122 2.764 1.00 0.00 18 VAL B C 19
ATOM 13114 O O . VAL A 1 18 ? 4.513 4.053 2.524 1.00 0.00 18 VAL B O 19
ATOM 13127 N N . ILE A 1 19 ? 2.777 4.994 3.602 1.00 0.00 19 ILE B N 19
ATOM 13128 C CA . ILE A 1 19 ? 3.585 5.964 4.318 1.00 0.00 19 ILE B CA 19
ATOM 13129 C C . ILE A 1 19 ? 4.445 5.263 5.357 1.00 0.00 19 ILE B C 19
ATOM 13130 O O . ILE A 1 19 ? 5.594 5.638 5.578 1.00 0.00 19 ILE B O 19
ATOM 13146 N N . PHE A 1 20 ? 3.891 4.214 5.954 1.00 0.00 20 PHE B N 19
ATOM 13147 C CA . PHE A 1 20 ? 4.607 3.410 6.933 1.00 0.00 20 PHE B CA 19
ATOM 13148 C C . PHE A 1 20 ? 5.881 2.882 6.291 1.00 0.00 20 PHE B C 19
ATOM 13149 O O . PHE A 1 20 ? 6.957 2.915 6.882 1.00 0.00 20 PHE B O 19
ATOM 13166 N N . THR A 1 21 ? 5.733 2.427 5.055 1.00 0.00 21 THR B N 19
ATOM 13167 C CA . THR A 1 21 ? 6.843 1.918 4.274 1.00 0.00 21 THR B CA 19
ATOM 13168 C C . THR A 1 21 ? 7.745 3.067 3.816 1.00 0.00 21 THR B C 19
ATOM 13169 O O . THR A 1 21 ? 8.967 2.938 3.764 1.00 0.00 21 THR B O 19
ATOM 13180 N N . CYS A 1 22 ? 7.115 4.190 3.483 1.00 0.00 22 CYS B N 19
ATOM 13181 C CA . CYS A 1 22 ? 7.821 5.382 3.020 1.00 0.00 22 CYS B CA 19
ATOM 13182 C C . CYS A 1 22 ? 8.726 5.948 4.115 1.00 0.00 22 CYS B C 19
ATOM 13183 O O . CYS A 1 22 ? 9.816 6.445 3.836 1.00 0.00 22 CYS B O 19
ATOM 13190 N N . GLY A 1 23 ? 8.261 5.882 5.357 1.00 0.00 23 GLY B N 19
ATOM 13191 C CA . GLY A 1 23 ? 9.034 6.398 6.469 1.00 0.00 23 GLY B CA 19
ATOM 13192 C C . GLY A 1 23 ? 8.457 7.687 7.024 1.00 0.00 23 GLY B C 19
ATOM 13193 O O . GLY A 1 23 ? 8.933 8.200 8.035 1.00 0.00 23 GLY B O 19
ATOM 13197 N N . GLY A 1 24 ? 7.428 8.207 6.358 1.00 0.00 24 GLY B N 19
ATOM 13198 C CA . GLY A 1 24 ? 6.789 9.440 6.797 1.00 0.00 24 GLY B CA 19
ATOM 13199 C C . GLY A 1 24 ? 7.739 10.622 6.779 1.00 0.00 24 GLY B C 19
ATOM 13200 O O . GLY A 1 24 ? 7.695 11.485 7.654 1.00 0.00 24 GLY B O 19
ATOM 13204 N N . SER A 1 25 ? 8.611 10.649 5.786 1.00 0.00 25 SER B N 19
ATOM 13205 C CA . SER A 1 25 ? 9.599 11.711 5.650 1.00 0.00 25 SER B CA 19
ATOM 13206 C C . SER A 1 25 ? 9.107 12.829 4.734 1.00 0.00 25 SER B C 19
ATOM 13207 O O . SER A 1 25 ? 9.903 13.484 4.059 1.00 0.00 25 SER B O 19
ATOM 13215 N N . ARG A 1 26 ? 7.803 13.037 4.708 1.00 0.00 26 ARG B N 19
ATOM 13216 C CA . ARG A 1 26 ? 7.211 14.069 3.863 1.00 0.00 26 ARG B CA 19
ATOM 13217 C C . ARG A 1 26 ? 5.722 14.193 4.140 1.00 0.00 26 ARG B C 19
ATOM 13218 O O . ARG A 1 26 ? 5.151 15.280 4.074 1.00 0.00 26 ARG B O 19
ATOM 13239 N N . TRP A 1 27 ? 5.105 13.060 4.428 1.00 0.00 27 TRP B N 19
ATOM 13240 C CA . TRP A 1 27 ? 3.683 12.990 4.697 1.00 0.00 27 TRP B CA 19
ATOM 13241 C C . TRP A 1 27 ? 3.377 11.658 5.356 1.00 0.00 27 TRP B C 19
ATOM 13242 O O . TRP A 1 27 ? 4.330 10.866 5.501 1.00 0.00 27 TRP B O 19
ATOM 13278 N N . ASP B 2 2 ? -3.993 -3.455 -9.372 1.00 0.00 5 ASP A N 19
ATOM 13279 C CA . ASP B 2 2 ? -4.189 -4.403 -8.286 1.00 0.00 5 ASP A CA 19
ATOM 13280 C C . ASP B 2 2 ? -3.446 -3.933 -7.040 1.00 0.00 5 ASP A C 19
ATOM 13281 O O . ASP B 2 2 ? -3.866 -4.191 -5.912 1.00 0.00 5 ASP A O 19
ATOM 13290 N N . LEU B 2 3 ? -2.343 -3.234 -7.262 1.00 0.00 6 LEU A N 19
ATOM 13291 C CA . LEU B 2 3 ? -1.521 -2.706 -6.186 1.00 0.00 6 LEU A CA 19
ATOM 13292 C C . LEU B 2 3 ? -2.252 -1.615 -5.398 1.00 0.00 6 LEU A C 19
ATOM 13293 O O . LEU B 2 3 ? -2.421 -1.723 -4.191 1.00 0.00 6 LEU A O 19
ATOM 13309 N N . GLN B 2 4 ? -2.663 -0.559 -6.077 1.00 0.00 7 GLN A N 19
ATOM 13310 C CA . GLN B 2 4 ? -3.345 0.549 -5.412 1.00 0.00 7 GLN A CA 19
ATOM 13311 C C . GLN B 2 4 ? -4.857 0.342 -5.372 1.00 0.00 7 GLN A C 19
ATOM 13312 O O . GLN B 2 4 ? -5.472 0.311 -4.305 1.00 0.00 7 GLN A O 19
ATOM 13326 N N . THR B 2 5 ? -5.437 0.228 -6.551 1.00 0.00 8 THR A N 19
ATOM 13327 C CA . THR B 2 5 ? -6.872 0.060 -6.729 1.00 0.00 8 THR A CA 19
ATOM 13328 C C . THR B 2 5 ? -7.439 -1.173 -6.016 1.00 0.00 8 THR A C 19
ATOM 13329 O O . THR B 2 5 ? -8.401 -1.070 -5.257 1.00 0.00 8 THR A O 19
ATOM 13340 N N . LEU B 2 6 ? -6.876 -2.342 -6.293 1.00 0.00 9 LEU A N 19
ATOM 13341 C CA . LEU B 2 6 ? -7.382 -3.578 -5.712 1.00 0.00 9 LEU A CA 19
ATOM 13342 C C . LEU B 2 6 ? -6.675 -3.988 -4.423 1.00 0.00 9 LEU A C 19
ATOM 13343 O O . LEU B 2 6 ? -6.722 -5.159 -4.048 1.00 0.00 9 LEU A O 19
ATOM 13359 N N . CYS B 2 7 ? -6.050 -3.056 -3.715 1.00 0.00 10 CYS A N 19
ATOM 13360 C CA . CYS B 2 7 ? -5.398 -3.428 -2.463 1.00 0.00 10 CYS A CA 19
ATOM 13361 C C . CYS B 2 7 ? -6.458 -3.784 -1.425 1.00 0.00 10 CYS A C 19
ATOM 13362 O O . CYS B 2 7 ? -6.247 -4.634 -0.560 1.00 0.00 10 CYS A O 19
ATOM 13369 N N . CYS B 2 8 ? -7.616 -3.142 -1.539 1.00 0.00 11 CYS A N 19
ATOM 13370 C CA . CYS B 2 8 ? -8.732 -3.389 -0.631 1.00 0.00 11 CYS A CA 19
ATOM 13371 C C . CYS B 2 8 ? -9.541 -4.609 -1.093 1.00 0.00 11 CYS A C 19
ATOM 13372 O O . CYS B 2 8 ? -10.750 -4.687 -0.887 1.00 0.00 11 CYS A O 19
ATOM 13379 N N . THR B 2 9 ? -8.864 -5.565 -1.720 1.00 0.00 12 THR A N 19
ATOM 13380 C CA . THR B 2 9 ? -9.511 -6.779 -2.208 1.00 0.00 12 THR A CA 19
ATOM 13381 C C . THR B 2 9 ? -8.477 -7.884 -2.417 1.00 0.00 12 THR A C 19
ATOM 13382 O O . THR B 2 9 ? -8.572 -8.962 -1.825 1.00 0.00 12 THR A O 19
ATOM 13393 N N . ASP B 2 10 ? -7.488 -7.596 -3.255 1.00 0.00 13 ASP A N 19
ATOM 13394 C CA . ASP B 2 10 ? -6.420 -8.545 -3.560 1.00 0.00 13 ASP A CA 19
ATOM 13395 C C . ASP B 2 10 ? -5.282 -8.374 -2.557 1.00 0.00 13 ASP A C 19
ATOM 13396 O O . ASP B 2 10 ? -4.661 -9.343 -2.126 1.00 0.00 13 ASP A O 19
ATOM 13405 N N . GLY B 2 11 ? -5.027 -7.133 -2.170 1.00 0.00 14 GLY A N 19
ATOM 13406 C CA . GLY B 2 11 ? -3.983 -6.857 -1.205 1.00 0.00 14 GLY A CA 19
ATOM 13407 C C . GLY B 2 11 ? -2.687 -6.417 -1.848 1.00 0.00 14 GLY A C 19
ATOM 13408 O O . GLY B 2 11 ? -2.174 -7.080 -2.753 1.00 0.00 14 GLY A O 19
ATOM 13412 N N . CYS B 2 12 ? -2.155 -5.304 -1.377 1.00 0.00 15 CYS A N 19
ATOM 13413 C CA . CYS B 2 12 ? -0.913 -4.765 -1.899 1.00 0.00 15 CYS A CA 19
ATOM 13414 C C . CYS B 2 12 ? 0.260 -5.105 -0.981 1.00 0.00 15 CYS A C 19
ATOM 13415 O O . CYS B 2 12 ? 0.106 -5.193 0.238 1.00 0.00 15 CYS A O 19
ATOM 13422 N N . SER B 2 13 ? 1.422 -5.325 -1.580 1.00 0.00 16 SER A N 19
ATOM 13423 C CA . SER B 2 13 ? 2.617 -5.677 -0.830 1.00 0.00 16 SER A CA 19
ATOM 13424 C C . SER B 2 13 ? 3.293 -4.436 -0.265 1.00 0.00 16 SER A C 19
ATOM 13425 O O . SER B 2 13 ? 3.269 -3.370 -0.878 1.00 0.00 16 SER A O 19
ATOM 13433 N N . MET B 2 14 ? 3.902 -4.597 0.903 1.00 0.00 17 MET A N 19
ATOM 13434 C CA . MET B 2 14 ? 4.603 -3.507 1.573 1.00 0.00 17 MET A CA 19
ATOM 13435 C C . MET B 2 14 ? 5.759 -2.999 0.712 1.00 0.00 17 MET A C 19
ATOM 13436 O O . MET B 2 14 ? 5.991 -1.798 0.618 1.00 0.00 17 MET A O 19
ATOM 13450 N N . THR B 2 15 ? 6.464 -3.921 0.072 1.00 0.00 18 THR A N 19
ATOM 13451 C CA . THR B 2 15 ? 7.585 -3.569 -0.792 1.00 0.00 18 THR A CA 19
ATOM 13452 C C . THR B 2 15 ? 7.127 -2.692 -1.952 1.00 0.00 18 THR A C 19
ATOM 13453 O O . THR B 2 15 ? 7.787 -1.720 -2.323 1.00 0.00 18 THR A O 19
ATOM 13464 N N . ASP B 2 16 ? 5.993 -3.068 -2.515 1.00 0.00 19 ASP A N 19
ATOM 13465 C CA . ASP B 2 16 ? 5.392 -2.380 -3.647 1.00 0.00 19 ASP A CA 19
ATOM 13466 C C . ASP B 2 16 ? 4.914 -0.981 -3.264 1.00 0.00 19 ASP A C 19
ATOM 13467 O O . ASP B 2 16 ? 4.936 -0.061 -4.084 1.00 0.00 19 ASP A O 19
ATOM 13476 N N . LEU B 2 17 ? 4.478 -0.830 -2.017 1.00 0.00 20 LEU A N 19
ATOM 13477 C CA . LEU B 2 17 ? 3.982 0.449 -1.510 1.00 0.00 20 LEU A CA 19
ATOM 13478 C C . LEU B 2 17 ? 5.023 1.557 -1.657 1.00 0.00 20 LEU A C 19
ATOM 13479 O O . LEU B 2 17 ? 4.675 2.719 -1.865 1.00 0.00 20 LEU A O 19
ATOM 13495 N N . SER B 2 18 ? 6.293 1.190 -1.544 1.00 0.00 21 SER A N 19
ATOM 13496 C CA . SER B 2 18 ? 7.395 2.140 -1.655 1.00 0.00 21 SER A CA 19
ATOM 13497 C C . SER B 2 18 ? 7.296 2.965 -2.943 1.00 0.00 21 SER A C 19
ATOM 13498 O O . SER B 2 18 ? 7.551 4.170 -2.941 1.00 0.00 21 SER A O 19
ATOM 13506 N N . ALA B 2 19 ? 6.923 2.304 -4.034 1.00 0.00 22 ALA A N 19
ATOM 13507 C CA . ALA B 2 19 ? 6.790 2.962 -5.329 1.00 0.00 22 ALA A CA 19
ATOM 13508 C C . ALA B 2 19 ? 5.626 3.950 -5.342 1.00 0.00 22 ALA A C 19
ATOM 13509 O O . ALA B 2 19 ? 5.706 5.005 -5.971 1.00 0.00 22 ALA A O 19
ATOM 13516 N N . LEU B 2 20 ? 4.547 3.598 -4.652 1.00 0.00 23 LEU A N 19
ATOM 13517 C CA . LEU B 2 20 ? 3.360 4.448 -4.590 1.00 0.00 23 LEU A CA 19
ATOM 13518 C C . LEU B 2 20 ? 3.661 5.780 -3.909 1.00 0.00 23 LEU A C 19
ATOM 13519 O O . LEU B 2 20 ? 3.122 6.816 -4.295 1.00 0.00 23 LEU A O 19
ATOM 13535 N N . CYS B 2 21 ? 4.526 5.754 -2.902 1.00 0.00 24 CYS A N 19
ATOM 13536 C CA . CYS B 2 21 ? 4.890 6.972 -2.188 1.00 0.00 24 CYS A CA 19
ATOM 13537 C C . CYS B 2 21 ? 5.767 7.864 -3.067 1.00 0.00 24 CYS A C 19
ATOM 13538 O O . CYS B 2 21 ? 5.748 9.092 -2.948 1.00 0.00 24 CYS A O 19
ATOM 13548 N N . ARG A 1 1 ? 1.322 -5.853 -8.753 1.00 0.00 1 ARG B N 20
ATOM 13549 C CA . ARG A 1 1 ? 2.011 -6.307 -7.529 1.00 0.00 1 ARG B CA 20
ATOM 13550 C C . ARG A 1 1 ? 3.158 -7.245 -7.881 1.00 0.00 1 ARG B C 20
ATOM 13551 O O . ARG A 1 1 ? 2.958 -8.294 -8.490 1.00 0.00 1 ARG B O 20
ATOM 13574 N N . ALA A 1 2 ? 4.361 -6.852 -7.499 1.00 0.00 2 ALA B N 20
ATOM 13575 C CA . ALA A 1 2 ? 5.544 -7.648 -7.766 1.00 0.00 2 ALA B CA 20
ATOM 13576 C C . ALA A 1 2 ? 5.694 -8.720 -6.702 1.00 0.00 2 ALA B C 20
ATOM 13577 O O . ALA A 1 2 ? 6.026 -9.869 -6.993 1.00 0.00 2 ALA B O 20
ATOM 13584 N N . ALA A 1 3 ? 5.438 -8.330 -5.463 1.00 0.00 3 ALA B N 20
ATOM 13585 C CA . ALA A 1 3 ? 5.534 -9.245 -4.343 1.00 0.00 3 ALA B CA 20
ATOM 13586 C C . ALA A 1 3 ? 4.251 -10.057 -4.187 1.00 0.00 3 ALA B C 20
ATOM 13587 O O . ALA A 1 3 ? 3.147 -9.522 -4.299 1.00 0.00 3 ALA B O 20
ATOM 13594 N N . PRO A 1 4 ? 4.382 -11.366 -3.927 1.00 0.00 4 PRO B N 20
ATOM 13595 C CA . PRO A 1 4 ? 3.230 -12.258 -3.751 1.00 0.00 4 PRO B CA 20
ATOM 13596 C C . PRO A 1 4 ? 2.362 -11.837 -2.573 1.00 0.00 4 PRO B C 20
ATOM 13597 O O . PRO A 1 4 ? 1.138 -11.766 -2.677 1.00 0.00 4 PRO B O 20
ATOM 13608 N N . TYR A 1 5 ? 3.018 -11.555 -1.454 1.00 0.00 5 TYR B N 20
ATOM 13609 C CA . TYR A 1 5 ? 2.335 -11.135 -0.237 1.00 0.00 5 TYR B CA 20
ATOM 13610 C C . TYR A 1 5 ? 1.595 -9.816 -0.464 1.00 0.00 5 TYR B C 20
ATOM 13611 O O . TYR A 1 5 ? 2.041 -8.969 -1.242 1.00 0.00 5 TYR B O 20
ATOM 13629 N N . GLY A 1 6 ? 0.474 -9.651 0.215 1.00 0.00 6 GLY B N 20
ATOM 13630 C CA . GLY A 1 6 ? -0.301 -8.441 0.072 1.00 0.00 6 GLY B CA 20
ATOM 13631 C C . GLY A 1 6 ? -1.276 -8.264 1.213 1.00 0.00 6 GLY B C 20
ATOM 13632 O O . GLY A 1 6 ? -1.891 -9.227 1.665 1.00 0.00 6 GLY B O 20
ATOM 13636 N N . VAL A 1 7 ? -1.412 -7.035 1.684 1.00 0.00 7 VAL B N 20
ATOM 13637 C CA . VAL A 1 7 ? -2.321 -6.738 2.776 1.00 0.00 7 VAL B CA 20
ATOM 13638 C C . VAL A 1 7 ? -3.410 -5.783 2.309 1.00 0.00 7 VAL B C 20
ATOM 13639 O O . VAL A 1 7 ? -3.141 -4.819 1.591 1.00 0.00 7 VAL B O 20
ATOM 13652 N N . ARG A 1 8 ? -4.638 -6.069 2.706 1.00 0.00 8 ARG B N 20
ATOM 13653 C CA . ARG A 1 8 ? -5.774 -5.242 2.323 1.00 0.00 8 ARG B CA 20
ATOM 13654 C C . ARG A 1 8 ? -5.683 -3.877 2.985 1.00 0.00 8 ARG B C 20
ATOM 13655 O O . ARG A 1 8 ? -5.547 -3.773 4.204 1.00 0.00 8 ARG B O 20
ATOM 13676 N N . LEU A 1 9 ? -5.740 -2.837 2.168 1.00 0.00 9 LEU B N 20
ATOM 13677 C CA . LEU A 1 9 ? -5.644 -1.467 2.652 1.00 0.00 9 LEU B CA 20
ATOM 13678 C C . LEU A 1 9 ? -6.716 -0.615 1.998 1.00 0.00 9 LEU B C 20
ATOM 13679 O O . LEU A 1 9 ? -6.962 -0.742 0.800 1.00 0.00 9 LEU B O 20
ATOM 13695 N N . CYS A 1 10 ? -7.355 0.243 2.777 1.00 0.00 10 CYS B N 20
ATOM 13696 C CA . CYS A 1 10 ? -8.408 1.097 2.254 1.00 0.00 10 CYS B CA 20
ATOM 13697 C C . CYS A 1 10 ? -8.339 2.497 2.857 1.00 0.00 10 CYS B C 20
ATOM 13698 O O . CYS A 1 10 ? -8.103 2.657 4.054 1.00 0.00 10 CYS B O 20
ATOM 13705 N N . GLY A 1 11 ? -8.559 3.502 2.015 1.00 0.00 11 GLY B N 20
ATOM 13706 C CA . GLY A 1 11 ? -8.551 4.885 2.458 1.00 0.00 11 GLY B CA 20
ATOM 13707 C C . GLY A 1 11 ? -7.299 5.297 3.211 1.00 0.00 11 GLY B C 20
ATOM 13708 O O . GLY A 1 11 ? -6.182 5.129 2.721 1.00 0.00 11 GLY B O 20
ATOM 13712 N N . ARG A 1 12 ? -7.508 5.851 4.402 1.00 0.00 12 ARG B N 20
ATOM 13713 C CA . ARG A 1 12 ? -6.426 6.330 5.263 1.00 0.00 12 ARG B CA 20
ATOM 13714 C C . ARG A 1 12 ? -5.418 5.224 5.545 1.00 0.00 12 ARG B C 20
ATOM 13715 O O . ARG A 1 12 ? -4.211 5.464 5.570 1.00 0.00 12 ARG B O 20
ATOM 13736 N N . GLU A 1 13 ? -5.931 4.024 5.770 1.00 0.00 13 GLU B N 20
ATOM 13737 C CA . GLU A 1 13 ? -5.107 2.867 6.069 1.00 0.00 13 GLU B CA 20
ATOM 13738 C C . GLU A 1 13 ? -4.130 2.598 4.934 1.00 0.00 13 GLU B C 20
ATOM 13739 O O . GLU A 1 13 ? -2.954 2.318 5.167 1.00 0.00 13 GLU B O 20
ATOM 13751 N N . PHE A 1 14 ? -4.622 2.709 3.706 1.00 0.00 14 PHE B N 20
ATOM 13752 C CA . PHE A 1 14 ? -3.795 2.503 2.526 1.00 0.00 14 PHE B CA 20
ATOM 13753 C C . PHE A 1 14 ? -2.662 3.520 2.505 1.00 0.00 14 PHE B C 20
ATOM 13754 O O . PHE A 1 14 ? -1.495 3.167 2.351 1.00 0.00 14 PHE B O 20
ATOM 13771 N N . ILE A 1 15 ? -3.026 4.781 2.684 1.00 0.00 15 ILE B N 20
ATOM 13772 C CA . ILE A 1 15 ? -2.061 5.872 2.704 1.00 0.00 15 ILE B CA 20
ATOM 13773 C C . ILE A 1 15 ? -1.035 5.668 3.816 1.00 0.00 15 ILE B C 20
ATOM 13774 O O . ILE A 1 15 ? 0.167 5.840 3.606 1.00 0.00 15 ILE B O 20
ATOM 13790 N N . ARG A 1 16 ? -1.508 5.294 4.999 1.00 0.00 16 ARG B N 20
ATOM 13791 C CA . ARG A 1 16 ? -0.620 5.078 6.131 1.00 0.00 16 ARG B CA 20
ATOM 13792 C C . ARG A 1 16 ? 0.321 3.904 5.901 1.00 0.00 16 ARG B C 20
ATOM 13793 O O . ARG A 1 16 ? 1.482 3.962 6.289 1.00 0.00 16 ARG B O 20
ATOM 13814 N N . ALA A 1 17 ? -0.169 2.846 5.269 1.00 0.00 17 ALA B N 20
ATOM 13815 C CA . ALA A 1 17 ? 0.662 1.677 4.996 1.00 0.00 17 ALA B CA 20
ATOM 13816 C C . ALA A 1 17 ? 1.783 2.024 4.022 1.00 0.00 17 ALA B C 20
ATOM 13817 O O . ALA A 1 17 ? 2.915 1.554 4.165 1.00 0.00 17 ALA B O 20
ATOM 13824 N N . VAL A 1 18 ? 1.471 2.870 3.049 1.00 0.00 18 VAL B N 20
ATOM 13825 C CA . VAL A 1 18 ? 2.453 3.308 2.067 1.00 0.00 18 VAL B CA 20
ATOM 13826 C C . VAL A 1 18 ? 3.519 4.133 2.770 1.00 0.00 18 VAL B C 20
ATOM 13827 O O . VAL A 1 18 ? 4.715 3.978 2.522 1.00 0.00 18 VAL B O 20
ATOM 13840 N N . ILE A 1 19 ? 3.068 4.984 3.675 1.00 0.00 19 ILE B N 20
ATOM 13841 C CA . ILE A 1 19 ? 3.971 5.820 4.452 1.00 0.00 19 ILE B CA 20
ATOM 13842 C C . ILE A 1 19 ? 4.764 4.965 5.427 1.00 0.00 19 ILE B C 20
ATOM 13843 O O . ILE A 1 19 ? 5.944 5.208 5.654 1.00 0.00 19 ILE B O 20
ATOM 13859 N N . PHE A 1 20 ? 4.111 3.938 5.963 1.00 0.00 20 PHE B N 20
ATOM 13860 C CA . PHE A 1 20 ? 4.751 3.001 6.879 1.00 0.00 20 PHE B CA 20
ATOM 13861 C C . PHE A 1 20 ? 5.967 2.397 6.200 1.00 0.00 20 PHE B C 20
ATOM 13862 O O . PHE A 1 20 ? 7.020 2.223 6.808 1.00 0.00 20 PHE B O 20
ATOM 13879 N N . THR A 1 21 ? 5.798 2.110 4.917 1.00 0.00 21 THR B N 20
ATOM 13880 C CA . THR A 1 21 ? 6.855 1.554 4.098 1.00 0.00 21 THR B CA 20
ATOM 13881 C C . THR A 1 21 ? 8.022 2.544 3.989 1.00 0.00 21 THR B C 20
ATOM 13882 O O . THR A 1 21 ? 9.188 2.157 4.023 1.00 0.00 21 THR B O 20
ATOM 13893 N N . CYS A 1 22 ? 7.689 3.826 3.884 1.00 0.00 22 CYS B N 20
ATOM 13894 C CA . CYS A 1 22 ? 8.691 4.883 3.794 1.00 0.00 22 CYS B CA 20
ATOM 13895 C C . CYS A 1 22 ? 9.193 5.296 5.179 1.00 0.00 22 CYS B C 20
ATOM 13896 O O . CYS A 1 22 ? 10.096 6.123 5.298 1.00 0.00 22 CYS B O 20
ATOM 13903 N N . GLY A 1 23 ? 8.590 4.736 6.221 1.00 0.00 23 GLY B N 20
ATOM 13904 C CA . GLY A 1 23 ? 8.969 5.071 7.582 1.00 0.00 23 GLY B CA 20
ATOM 13905 C C . GLY A 1 23 ? 8.302 6.347 8.063 1.00 0.00 23 GLY B C 20
ATOM 13906 O O . GLY A 1 23 ? 7.828 6.425 9.195 1.00 0.00 23 GLY B O 20
ATOM 13910 N N . GLY A 1 24 ? 8.266 7.342 7.192 1.00 0.00 24 GLY B N 20
ATOM 13911 C CA . GLY A 1 24 ? 7.659 8.615 7.517 1.00 0.00 24 GLY B CA 20
ATOM 13912 C C . GLY A 1 24 ? 7.711 9.560 6.338 1.00 0.00 24 GLY B C 20
ATOM 13913 O O . GLY A 1 24 ? 8.645 9.501 5.540 1.00 0.00 24 GLY B O 20
ATOM 13917 N N . SER A 1 25 ? 6.711 10.420 6.209 1.00 0.00 25 SER B N 20
ATOM 13918 C CA . SER A 1 25 ? 6.670 11.360 5.101 1.00 0.00 25 SER B CA 20
ATOM 13919 C C . SER A 1 25 ? 5.789 12.559 5.450 1.00 0.00 25 SER B C 20
ATOM 13920 O O . SER A 1 25 ? 5.587 12.874 6.623 1.00 0.00 25 SER B O 20
ATOM 13928 N N . ARG A 1 26 ? 5.281 13.225 4.423 1.00 0.00 26 ARG B N 20
ATOM 13929 C CA . ARG A 1 26 ? 4.428 14.393 4.594 1.00 0.00 26 ARG B CA 20
ATOM 13930 C C . ARG A 1 26 ? 2.978 13.962 4.799 1.00 0.00 26 ARG B C 20
ATOM 13931 O O . ARG A 1 26 ? 2.236 14.567 5.573 1.00 0.00 26 ARG B O 20
ATOM 13952 N N . TRP A 1 27 ? 2.585 12.924 4.083 1.00 0.00 27 TRP B N 20
ATOM 13953 C CA . TRP A 1 27 ? 1.232 12.402 4.158 1.00 0.00 27 TRP B CA 20
ATOM 13954 C C . TRP A 1 27 ? 1.214 11.087 4.924 1.00 0.00 27 TRP B C 20
ATOM 13955 O O . TRP A 1 27 ? 0.122 10.498 5.074 1.00 0.00 27 TRP B O 20
ATOM 13991 N N . ASP B 2 2 ? -3.188 -2.972 -10.608 1.00 0.00 5 ASP A N 20
ATOM 13992 C CA . ASP B 2 2 ? -2.872 -4.242 -9.955 1.00 0.00 5 ASP A CA 20
ATOM 13993 C C . ASP B 2 2 ? -2.021 -3.978 -8.705 1.00 0.00 5 ASP A C 20
ATOM 13994 O O . ASP B 2 2 ? -0.865 -4.380 -8.590 1.00 0.00 5 ASP A O 20
ATOM 14003 N N . LEU B 2 3 ? -2.634 -3.259 -7.787 1.00 0.00 6 LEU A N 20
ATOM 14004 C CA . LEU B 2 3 ? -2.029 -2.867 -6.527 1.00 0.00 6 LEU A CA 20
ATOM 14005 C C . LEU B 2 3 ? -3.036 -2.050 -5.727 1.00 0.00 6 LEU A C 20
ATOM 14006 O O . LEU B 2 3 ? -3.679 -2.565 -4.819 1.00 0.00 6 LEU A O 20
ATOM 14022 N N . GLN B 2 4 ? -3.185 -0.781 -6.093 1.00 0.00 7 GLN A N 20
ATOM 14023 C CA . GLN B 2 4 ? -4.124 0.114 -5.422 1.00 0.00 7 GLN A CA 20
ATOM 14024 C C . GLN B 2 4 ? -5.559 -0.349 -5.636 1.00 0.00 7 GLN A C 20
ATOM 14025 O O . GLN B 2 4 ? -6.345 -0.450 -4.695 1.00 0.00 7 GLN A O 20
ATOM 14039 N N . THR B 2 5 ? -5.887 -0.624 -6.888 1.00 0.00 8 THR A N 20
ATOM 14040 C CA . THR B 2 5 ? -7.219 -1.072 -7.266 1.00 0.00 8 THR A CA 20
ATOM 14041 C C . THR B 2 5 ? -7.623 -2.352 -6.532 1.00 0.00 8 THR A C 20
ATOM 14042 O O . THR B 2 5 ? -8.751 -2.471 -6.058 1.00 0.00 8 THR A O 20
ATOM 14053 N N . LEU B 2 6 ? -6.711 -3.308 -6.437 1.00 0.00 9 LEU A N 20
ATOM 14054 C CA . LEU B 2 6 ? -7.014 -4.562 -5.762 1.00 0.00 9 LEU A CA 20
ATOM 14055 C C . LEU B 2 6 ? -6.609 -4.538 -4.287 1.00 0.00 9 LEU A C 20
ATOM 14056 O O . LEU B 2 6 ? -6.561 -5.582 -3.639 1.00 0.00 9 LEU A O 20
ATOM 14072 N N . CYS B 2 7 ? -6.323 -3.358 -3.754 1.00 0.00 10 CYS A N 20
ATOM 14073 C CA . CYS B 2 7 ? -5.920 -3.246 -2.355 1.00 0.00 10 CYS A CA 20
ATOM 14074 C C . CYS B 2 7 ? -7.063 -3.652 -1.434 1.00 0.00 10 CYS A C 20
ATOM 14075 O O . CYS B 2 7 ? -6.869 -4.401 -0.478 1.00 0.00 10 CYS A O 20
ATOM 14082 N N . CYS B 2 8 ? -8.262 -3.172 -1.736 1.00 0.00 11 CYS A N 20
ATOM 14083 C CA . CYS B 2 8 ? -9.437 -3.501 -0.940 1.00 0.00 11 CYS A CA 20
ATOM 14084 C C . CYS B 2 8 ? -10.092 -4.786 -1.450 1.00 0.00 11 CYS A C 20
ATOM 14085 O O . CYS B 2 8 ? -11.316 -4.902 -1.483 1.00 0.00 11 CYS A O 20
ATOM 14092 N N . THR B 2 9 ? -9.272 -5.751 -1.851 1.00 0.00 12 THR A N 20
ATOM 14093 C CA . THR B 2 9 ? -9.776 -7.019 -2.361 1.00 0.00 12 THR A CA 20
ATOM 14094 C C . THR B 2 9 ? -8.738 -8.123 -2.178 1.00 0.00 12 THR A C 20
ATOM 14095 O O . THR B 2 9 ? -9.017 -9.157 -1.566 1.00 0.00 12 THR A O 20
ATOM 14106 N N . ASP B 2 10 ? -7.541 -7.892 -2.695 1.00 0.00 13 ASP A N 20
ATOM 14107 C CA . ASP B 2 10 ? -6.458 -8.852 -2.584 1.00 0.00 13 ASP A CA 20
ATOM 14108 C C . ASP B 2 10 ? -5.472 -8.368 -1.535 1.00 0.00 13 ASP A C 20
ATOM 14109 O O . ASP B 2 10 ? -5.419 -8.903 -0.425 1.00 0.00 13 ASP A O 20
ATOM 14118 N N . GLY B 2 11 ? -4.726 -7.327 -1.869 1.00 0.00 14 GLY A N 20
ATOM 14119 C CA . GLY B 2 11 ? -3.780 -6.781 -0.922 1.00 0.00 14 GLY A CA 20
ATOM 14120 C C . GLY B 2 11 ? -2.596 -6.095 -1.573 1.00 0.00 14 GLY A C 20
ATOM 14121 O O . GLY B 2 11 ? -2.076 -6.556 -2.588 1.00 0.00 14 GLY A O 20
ATOM 14125 N N . CYS B 2 12 ? -2.163 -5.000 -0.968 1.00 0.00 15 CYS A N 20
ATOM 14126 C CA . CYS B 2 12 ? -1.020 -4.245 -1.460 1.00 0.00 15 CYS A CA 20
ATOM 14127 C C . CYS B 2 12 ? 0.269 -4.760 -0.837 1.00 0.00 15 CYS A C 20
ATOM 14128 O O . CYS B 2 12 ? 0.334 -5.012 0.368 1.00 0.00 15 CYS A O 20
ATOM 14135 N N . SER B 2 13 ? 1.287 -4.913 -1.660 1.00 0.00 16 SER A N 20
ATOM 14136 C CA . SER B 2 13 ? 2.575 -5.386 -1.203 1.00 0.00 16 SER A CA 20
ATOM 14137 C C . SER B 2 13 ? 3.406 -4.211 -0.694 1.00 0.00 16 SER A C 20
ATOM 14138 O O . SER B 2 13 ? 3.417 -3.145 -1.307 1.00 0.00 16 SER A O 20
ATOM 14146 N N . MET B 2 14 ? 4.086 -4.408 0.431 1.00 0.00 17 MET A N 20
ATOM 14147 C CA . MET B 2 14 ? 4.910 -3.359 1.038 1.00 0.00 17 MET A CA 20
ATOM 14148 C C . MET B 2 14 ? 5.967 -2.848 0.05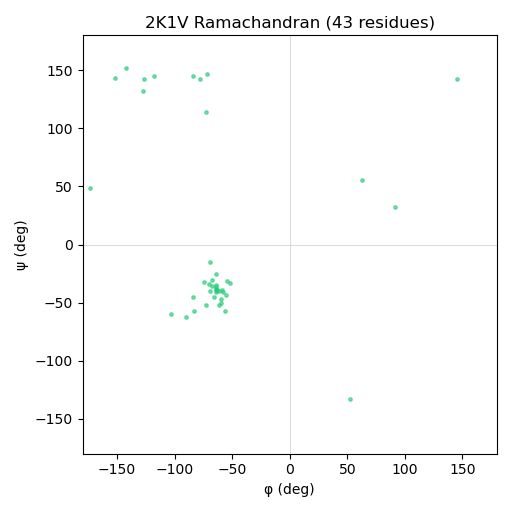9 1.00 0.00 17 MET A C 20
ATOM 14149 O O . MET B 2 14 ? 6.167 -1.642 -0.077 1.00 0.00 17 MET A O 20
ATOM 14163 N N . THR B 2 15 ? 6.625 -3.767 -0.635 1.00 0.00 18 THR A N 20
ATOM 14164 C CA . THR B 2 15 ? 7.646 -3.409 -1.612 1.00 0.00 18 THR A CA 20
ATOM 14165 C C . THR B 2 15 ? 7.064 -2.543 -2.726 1.00 0.00 18 THR A C 20
ATOM 14166 O O . THR B 2 15 ? 7.675 -1.565 -3.160 1.00 0.00 18 THR A O 20
ATOM 14177 N N . ASP B 2 16 ? 5.877 -2.914 -3.180 1.00 0.00 19 ASP A N 20
ATOM 14178 C CA . ASP B 2 16 ? 5.188 -2.191 -4.242 1.00 0.00 19 ASP A CA 20
ATOM 14179 C C . ASP B 2 16 ? 4.772 -0.800 -3.775 1.00 0.00 19 ASP A C 20
ATOM 14180 O O . ASP B 2 16 ? 4.785 0.158 -4.550 1.00 0.00 19 ASP A O 20
ATOM 14189 N N . LEU B 2 17 ? 4.405 -0.698 -2.500 1.00 0.00 20 LEU A N 20
ATOM 14190 C CA . LEU B 2 17 ? 3.983 0.572 -1.912 1.00 0.00 20 LEU A CA 20
ATOM 14191 C C . LEU B 2 17 ? 5.085 1.622 -2.008 1.00 0.00 20 LEU A C 20
ATOM 14192 O O . LEU B 2 17 ? 4.805 2.816 -2.118 1.00 0.00 20 LEU A O 20
ATOM 14208 N N . SER B 2 18 ? 6.335 1.168 -1.974 1.00 0.00 21 SER A N 20
ATOM 14209 C CA . SER B 2 18 ? 7.487 2.061 -2.062 1.00 0.00 21 SER A CA 20
ATOM 14210 C C . SER B 2 18 ? 7.421 2.922 -3.325 1.00 0.00 21 SER A C 20
ATOM 14211 O O . SER B 2 18 ? 7.799 4.093 -3.308 1.00 0.00 21 SER A O 20
ATOM 14219 N N . ALA B 2 19 ? 6.933 2.332 -4.413 1.00 0.00 22 ALA A N 20
ATOM 14220 C CA . ALA B 2 19 ? 6.811 3.036 -5.684 1.00 0.00 22 ALA A CA 20
ATOM 14221 C C . ALA B 2 19 ? 5.765 4.147 -5.606 1.00 0.00 22 ALA A C 20
ATOM 14222 O O . ALA B 2 19 ? 5.935 5.210 -6.198 1.00 0.00 22 ALA A O 20
ATOM 14229 N N . LEU B 2 20 ? 4.685 3.888 -4.876 1.00 0.00 23 LEU A N 20
ATOM 14230 C CA . LEU B 2 20 ? 3.611 4.865 -4.722 1.00 0.00 23 LEU A CA 20
ATOM 14231 C C . LEU B 2 20 ? 4.053 6.025 -3.833 1.00 0.00 23 LEU A C 20
ATOM 14232 O O . LEU B 2 20 ? 3.696 7.177 -4.074 1.00 0.00 23 LEU A O 20
ATOM 14248 N N . CYS B 2 21 ? 4.831 5.707 -2.809 1.00 0.00 24 CYS A N 20
ATOM 14249 C CA . CYS B 2 21 ? 5.335 6.713 -1.881 1.00 0.00 24 CYS A CA 20
ATOM 14250 C C . CYS B 2 21 ? 6.425 7.558 -2.538 1.00 0.00 24 CYS A C 20
ATOM 14251 O O . CYS B 2 21 ? 6.595 8.735 -2.216 1.00 0.00 24 CYS A O 20
#

Radius of gyration: 9.43 Å; Cα contacts (8 Å, |Δi|>4): 78; chains: 2; bounding box: 19×26×16 Å